Protein AF-A0A4Q3UEJ2-F1 (afdb_monomer)

Sequence (846 aa):
MTFAEAYGVLQIEVDLIPRGATNRNGRSLTPTYITIHNTSNPSAGADAKMHGRYQKGADARSRKVSWHFTVDDRIVVKSLPLSEQGMHAGTHLGNAQSIGIEICENKGIDQEKANDRAALLAALLLRAYGLSIDVVVPHHHWSGKNCPHLLLAQGGSGWEKFRQRVDHYHGQLDGPVGASLFDDVPQAIEARRAEAGGRTLDARPDTIDFRDKFYEATLIEVPMYRDLDEYRKVGVPILDQGQEGACTGFGLATLVHYLLLTRMHDRDEIPVSPWMLYDMARRYDEWPGEDYSGSSARGAMKGWHKHGVCGLELWSTSVGNLDDPKAKDARGRPLGAYYRVNHLDLPCMHAAITEVGVLYATARVHTGWSKVRKNGRIPFEPGSVGGHAFAIVAYDRDGFWIQNSWGKRWGNGGFGHITYDDWLQNGSDVWVARLGVPVDIRTQDGQAEARWSVVTRSEVASYAELRPHFISLGNDGLLSESGAYGTKAADVIDFFRKDLPKIMSGWKRKRLLLYAHGGLVPEDTVIQRMAEVRKVALDAEVFPMAFLWHTDLWSTLKNVLEDAINRRRPEGFLRDSVDFLLDRLDDGLEPLARQLGGKAAWDEMKENAEMASVGEAGGARLVAELVHEALESGVIEDIHLVGHSAGSIFHAPLIQKLATQGTIENGPMAGEEGFGHTIESCVLWAPAATKALFEATYKPVLDAKRIKRFRMFALTVRAELDDDCIKIYHKSLLYLVSNAFESAPRIPLYRDGVPILGMAKTIEADRYLKGLDVVYAPNAESAIDRRSNARHHGDFDDDDDTLEATLSFILGLDRKGVGREVGAVKMRPTANDAARTRAALNAIQS

Solvent-accessible surface area (backbone atoms only — not comparable to full-atom values): 44144 Å² total; per-residue (Å²): 87,44,48,68,59,58,53,57,68,40,47,71,43,83,49,60,52,58,87,80,37,73,29,40,73,77,43,75,26,71,66,71,32,37,31,38,35,48,63,86,40,55,49,71,78,42,44,26,66,47,51,43,52,44,49,64,33,73,64,27,34,72,70,38,33,28,45,29,34,26,22,26,60,73,38,27,28,33,27,45,60,77,46,38,34,34,40,67,32,88,36,73,64,43,16,54,29,30,48,35,36,30,32,46,58,18,53,89,60,51,58,67,50,12,51,49,50,46,20,45,51,51,15,53,50,25,66,62,71,76,50,64,74,84,36,59,40,44,33,28,78,60,62,69,47,84,30,26,42,86,33,50,70,61,86,52,53,43,45,50,54,46,51,52,46,18,45,53,44,43,75,43,53,36,78,73,79,59,79,72,79,52,76,63,42,60,65,54,54,52,51,51,40,61,51,55,70,70,51,51,45,40,34,45,76,66,76,96,58,94,81,65,49,67,61,75,73,87,80,68,91,64,70,83,54,42,60,59,68,66,51,58,72,67,61,63,76,66,42,61,54,75,59,50,39,43,36,38,7,43,12,44,37,46,42,50,46,44,54,31,56,64,35,92,67,87,58,47,84,71,60,58,19,28,30,53,33,26,52,29,5,47,28,48,30,96,60,84,88,63,100,68,77,44,34,22,60,59,10,23,53,51,26,30,48,49,43,21,48,28,45,25,90,80,32,80,48,85,79,72,76,87,44,71,70,46,46,58,49,3,48,69,46,30,35,36,60,68,27,40,38,61,60,82,39,61,71,53,47,48,36,49,31,63,77,64,49,40,28,31,34,34,28,52,37,30,60,20,69,68,64,32,41,70,85,10,50,44,50,86,47,93,70,71,76,34,18,42,31,24,20,42,50,24,34,49,90,64,27,40,30,29,46,41,42,69,21,50,82,36,25,42,61,15,25,36,33,43,36,51,74,54,38,68,73,29,47,59,42,31,36,40,66,42,75,38,82,75,75,85,79,89,45,72,71,58,54,64,57,46,59,78,52,100,61,75,54,51,56,41,64,47,40,71,73,46,47,86,31,46,45,24,33,35,73,75,8,28,54,20,56,48,55,95,58,36,25,52,72,67,57,55,53,47,36,64,74,55,47,50,46,61,72,41,67,84,46,94,54,34,31,39,31,44,35,27,54,43,42,54,54,55,60,67,57,57,54,52,49,47,66,66,48,45,60,63,35,48,77,67,38,28,49,64,33,34,50,47,48,50,63,57,54,42,59,56,49,48,51,24,49,51,48,40,54,56,73,65,67,72,85,88,82,84,92,86,65,67,83,85,44,49,74,63,49,49,70,57,40,36,65,42,22,28,73,61,42,40,22,58,56,48,48,51,54,51,49,23,33,41,27,13,36,58,38,90,73,6,38,52,31,52,48,50,53,52,48,50,54,30,43,78,70,62,57,32,76,36,39,32,41,39,15,28,23,42,8,37,42,34,44,33,40,46,48,35,41,42,27,29,66,44,70,29,85,48,53,86,42,44,76,40,72,17,70,44,40,63,34,55,27,39,38,31,35,42,22,55,27,37,45,68,56,38,60,41,27,52,45,59,30,48,74,69,54,23,41,70,37,61,41,36,36,24,44,33,65,66,32,35,53,71,10,51,41,90,78,76,39,67,30,21,55,65,55,51,39,18,28,23,33,38,98,48,53,43,36,90,101,77,39,75,36,44,57,30,54,27,39,41,72,45,25,72,73,31,75,68,58,59,69,50,54,68,37,58,16,58,49,86,54,88,52,60,56,58,22,21,69,26,56,42,78,81,27,48,92,73,24,67,44,32,50,46,6,50,52,33,50,72,72,55,72,82,70,78,85,79,90,82,83,73,83,72,88,62,79,75,79,52,75,64,49,58,52,50,50,51,50,52,54,48,63,75,75,106

Radius of gyration: 31.55 Å; Cα contacts (8 Å, |Δi|>4): 1691; chains: 1; bounding box: 89×70×85 Å

Structure (mmCIF, N/CA/C/O backbone):
data_AF-A0A4Q3UEJ2-F1
#
_entry.id   AF-A0A4Q3UEJ2-F1
#
loop_
_atom_site.group_PDB
_atom_site.id
_atom_site.type_symbol
_atom_site.label_atom_id
_atom_site.label_alt_id
_atom_site.label_comp_id
_atom_site.label_asym_id
_atom_site.label_entity_id
_atom_site.label_seq_id
_atom_site.pdbx_PDB_ins_code
_atom_site.Cartn_x
_atom_site.Cartn_y
_atom_site.Cartn_z
_atom_site.occupancy
_atom_site.B_iso_or_equiv
_atom_site.auth_seq_id
_atom_site.auth_comp_id
_atom_site.auth_asym_id
_atom_site.auth_atom_id
_atom_site.pdbx_PDB_model_num
ATOM 1 N N . MET A 1 1 ? 12.976 16.701 0.844 1.00 71.31 1 MET A N 1
ATOM 2 C CA . MET A 1 1 ? 13.999 17.794 0.819 1.00 71.31 1 MET A CA 1
ATOM 3 C C . MET A 1 1 ? 14.020 18.343 -0.594 1.00 71.31 1 MET A C 1
ATOM 5 O O . MET A 1 1 ? 14.077 17.543 -1.521 1.00 71.31 1 MET A O 1
ATOM 9 N N . THR A 1 2 ? 13.954 19.659 -0.810 1.00 78.62 2 THR A N 1
ATOM 10 C CA . THR A 1 2 ? 13.889 20.163 -2.195 1.00 78.62 2 THR A CA 1
ATOM 11 C C . THR A 1 2 ? 15.211 19.945 -2.933 1.00 78.62 2 THR A C 1
ATOM 13 O O . THR A 1 2 ? 16.291 19.988 -2.336 1.00 78.62 2 THR A O 1
ATOM 16 N N . PHE A 1 3 ? 15.150 19.765 -4.256 1.00 78.44 3 PHE A N 1
ATOM 17 C CA . PHE A 1 3 ? 16.347 19.618 -5.098 1.00 78.44 3 PHE A CA 1
ATOM 18 C C . PHE A 1 3 ? 17.361 20.762 -4.893 1.00 78.44 3 PHE A C 1
ATOM 20 O O . PHE A 1 3 ? 18.569 20.532 -4.882 1.00 78.44 3 PHE A O 1
ATOM 27 N N . ALA A 1 4 ? 16.884 21.996 -4.696 1.00 78.75 4 ALA A N 1
ATOM 28 C CA . ALA A 1 4 ? 17.732 23.166 -4.469 1.00 78.75 4 ALA A CA 1
ATOM 29 C C . ALA A 1 4 ? 18.419 23.152 -3.092 1.00 78.75 4 ALA A C 1
ATOM 31 O O . ALA A 1 4 ? 19.603 23.477 -2.998 1.00 78.75 4 ALA A O 1
ATOM 32 N N . GLU A 1 5 ? 17.710 22.744 -2.037 1.00 83.25 5 GLU A N 1
ATOM 33 C CA . GLU A 1 5 ? 18.284 22.590 -0.693 1.00 83.25 5 GLU A CA 1
ATOM 34 C C . GLU A 1 5 ? 19.345 21.489 -0.676 1.00 83.25 5 GLU A C 1
ATOM 36 O O . GLU A 1 5 ? 20.464 21.719 -0.216 1.00 83.25 5 GLU A O 1
ATOM 41 N N . ALA A 1 6 ? 19.031 20.331 -1.262 1.00 85.88 6 ALA A N 1
ATOM 42 C CA . ALA A 1 6 ? 19.959 19.215 -1.412 1.00 85.88 6 ALA A CA 1
ATOM 43 C C . ALA A 1 6 ? 21.213 19.616 -2.204 1.00 85.88 6 ALA A C 1
ATOM 45 O O . ALA A 1 6 ? 22.336 19.308 -1.802 1.00 85.88 6 ALA A O 1
ATOM 46 N N . TYR A 1 7 ? 21.046 20.358 -3.302 1.00 87.81 7 TYR A N 1
ATOM 47 C CA . TYR A 1 7 ? 22.166 20.902 -4.070 1.00 87.81 7 TYR A CA 1
ATOM 48 C C . TYR A 1 7 ? 23.019 21.867 -3.228 1.00 87.81 7 TYR A C 1
ATOM 50 O O . TYR A 1 7 ? 24.249 21.820 -3.280 1.00 87.81 7 TYR A O 1
ATOM 58 N N . GLY A 1 8 ? 22.384 22.708 -2.405 1.00 87.44 8 GLY A N 1
ATOM 59 C CA . GLY A 1 8 ? 23.063 23.627 -1.488 1.00 87.44 8 GLY A CA 1
ATOM 60 C C . GLY A 1 8 ? 23.937 22.921 -0.444 1.00 87.44 8 GLY A C 1
ATOM 61 O O . GLY A 1 8 ? 25.031 23.402 -0.138 1.00 87.44 8 GLY A O 1
ATOM 62 N N . VAL A 1 9 ? 23.513 21.751 0.048 1.00 91.50 9 VAL A N 1
ATOM 63 C CA . VAL A 1 9 ? 24.279 20.923 1.005 1.00 91.50 9 VAL A CA 1
ATOM 64 C C . VAL A 1 9 ? 25.616 20.452 0.423 1.00 91.50 9 VAL A C 1
ATOM 66 O O . VAL A 1 9 ? 26.602 20.320 1.154 1.00 91.50 9 VAL A O 1
ATOM 69 N N . LEU A 1 10 ? 25.684 20.228 -0.892 1.00 93.12 10 LEU A N 1
ATOM 70 C CA . LEU A 1 10 ? 26.899 19.736 -1.541 1.00 93.12 10 LEU A CA 1
ATOM 71 C C . LEU A 1 10 ? 28.040 20.759 -1.564 1.00 93.12 10 LEU A C 1
ATOM 73 O O . LEU A 1 10 ? 29.195 20.350 -1.678 1.00 93.12 10 LEU A O 1
ATOM 77 N N . GLN A 1 11 ? 27.738 22.060 -1.467 1.00 94.25 11 GLN A N 1
ATOM 78 C CA . GLN A 1 11 ? 28.720 23.145 -1.605 1.00 94.25 11 GLN A CA 1
ATOM 79 C C . GLN A 1 11 ? 29.646 22.936 -2.819 1.00 94.25 11 GLN A C 1
ATOM 81 O O . GLN A 1 11 ? 30.868 22.855 -2.684 1.00 94.25 11 GLN A O 1
ATOM 86 N N . ILE A 1 12 ? 29.054 22.781 -4.011 1.00 94.19 12 ILE A N 1
ATOM 87 C CA . ILE A 1 12 ? 29.815 22.508 -5.237 1.00 94.19 12 ILE A CA 1
ATOM 88 C C . ILE A 1 12 ? 30.645 23.737 -5.633 1.00 94.19 12 ILE A C 1
ATOM 90 O O . ILE A 1 12 ? 30.106 24.782 -5.994 1.00 94.19 12 ILE A O 1
ATOM 94 N N . GLU A 1 13 ? 31.965 23.578 -5.652 1.00 95.50 13 GLU A N 1
ATOM 95 C CA . GLU A 1 13 ? 32.910 24.520 -6.244 1.00 95.50 13 GLU A CA 1
ATOM 96 C C . GLU A 1 13 ? 33.262 24.077 -7.670 1.00 95.50 13 GLU A C 1
ATOM 98 O O . GLU A 1 13 ? 33.740 22.966 -7.908 1.00 95.50 13 GLU A O 1
ATOM 103 N N . VAL A 1 14 ? 33.038 24.954 -8.647 1.00 93.25 14 VAL A N 1
ATOM 104 C CA . VAL A 1 14 ? 33.372 24.681 -10.049 1.00 93.25 14 VAL A CA 1
ATOM 105 C C . VAL A 1 14 ? 34.810 25.121 -10.326 1.00 93.25 14 VAL A C 1
ATOM 107 O O . VAL A 1 14 ? 35.109 26.311 -10.345 1.00 93.25 14 VAL A O 1
ATOM 110 N N . ASP A 1 15 ? 35.698 24.159 -10.583 1.00 93.94 15 ASP A N 1
ATOM 111 C CA . ASP A 1 15 ? 37.112 24.378 -10.909 1.00 93.94 15 ASP A CA 1
ATOM 112 C C . ASP A 1 15 ? 37.511 23.512 -12.113 1.00 93.94 15 ASP A C 1
ATOM 114 O O . ASP A 1 15 ? 38.167 22.472 -11.997 1.00 93.94 15 ASP A O 1
ATOM 118 N N . LEU A 1 16 ? 37.030 23.920 -13.292 1.00 94.75 16 LEU A N 1
ATOM 119 C CA . LEU A 1 16 ? 37.150 23.134 -14.517 1.00 94.75 16 LEU A CA 1
ATOM 120 C C . LEU A 1 16 ? 38.596 23.041 -15.018 1.00 94.75 16 LEU A C 1
ATOM 122 O O . LEU A 1 16 ? 39.339 24.025 -15.059 1.00 94.75 16 LEU A O 1
ATOM 126 N N . ILE A 1 17 ? 38.961 21.868 -15.538 1.00 94.88 17 ILE A N 1
ATOM 127 C CA . ILE A 1 17 ? 40.197 21.694 -16.309 1.00 94.88 17 ILE A CA 1
ATOM 128 C C . ILE A 1 17 ? 40.136 22.618 -17.542 1.00 94.88 17 ILE A C 1
ATOM 130 O O . ILE A 1 17 ? 39.118 22.615 -18.238 1.00 94.88 17 ILE A O 1
ATOM 134 N N . PRO A 1 18 ? 41.185 23.397 -17.871 1.00 91.75 18 PRO A N 1
ATOM 135 C CA . PRO A 1 18 ? 41.166 24.284 -19.035 1.00 91.75 18 PRO A CA 1
ATOM 136 C C . PRO A 1 18 ? 40.841 23.550 -20.345 1.00 91.75 18 PRO A C 1
ATOM 138 O O . PRO A 1 18 ? 41.352 22.455 -20.595 1.00 91.75 18 PRO A O 1
ATOM 141 N N . ARG A 1 19 ? 40.021 24.169 -21.210 1.00 87.88 19 ARG A N 1
ATOM 142 C CA . ARG A 1 19 ? 39.766 23.652 -22.568 1.00 87.88 19 ARG A CA 1
ATOM 143 C C . ARG A 1 19 ? 41.097 23.495 -23.319 1.00 87.88 19 ARG A C 1
ATOM 145 O O . ARG A 1 19 ? 41.972 24.351 -23.216 1.00 87.88 19 ARG A O 1
ATOM 152 N N . GLY A 1 20 ? 41.246 22.397 -24.060 1.00 81.81 20 GLY A N 1
ATOM 153 C CA . GLY A 1 20 ? 42.472 22.074 -24.803 1.00 81.81 20 GLY A CA 1
ATOM 154 C C . GLY A 1 20 ? 43.547 21.334 -23.996 1.00 81.81 20 GLY A C 1
ATOM 155 O O . GLY A 1 20 ? 44.585 20.980 -24.554 1.00 81.81 20 GLY A O 1
ATOM 156 N N . ALA A 1 21 ? 43.327 21.059 -22.705 1.00 89.25 21 ALA A N 1
ATOM 157 C CA . ALA A 1 21 ? 44.188 20.148 -21.955 1.00 89.25 21 ALA A CA 1
ATOM 158 C C . ALA A 1 21 ? 44.073 18.709 -22.498 1.00 89.25 21 ALA A C 1
ATOM 160 O O . ALA A 1 21 ? 42.994 18.252 -22.865 1.00 89.25 21 ALA A O 1
ATOM 161 N N . THR A 1 22 ? 45.175 17.956 -22.506 1.00 89.06 22 THR A N 1
ATOM 162 C CA . THR A 1 22 ? 45.225 16.583 -23.052 1.00 89.06 22 THR A CA 1
ATOM 163 C C . THR A 1 22 ? 44.329 15.584 -22.314 1.00 89.06 22 THR A C 1
ATOM 165 O O . THR A 1 22 ? 43.973 14.554 -22.883 1.00 89.06 22 THR A O 1
ATOM 168 N N . ASN A 1 23 ? 43.954 15.891 -21.070 1.00 90.50 23 ASN A N 1
ATOM 169 C CA . ASN A 1 23 ? 43.024 15.134 -20.234 1.00 90.50 23 ASN A CA 1
ATOM 170 C C . ASN A 1 23 ? 41.591 15.713 -20.221 1.00 90.50 23 ASN A C 1
ATOM 172 O O . ASN A 1 23 ? 40.744 15.208 -19.496 1.00 90.50 23 ASN A O 1
ATOM 176 N N . ARG A 1 24 ? 41.289 16.728 -21.042 1.00 92.25 24 ARG A N 1
ATOM 177 C CA . ARG A 1 24 ? 39.929 17.221 -21.319 1.00 92.25 24 ARG A CA 1
ATOM 178 C C . ARG A 1 24 ? 39.715 17.227 -22.832 1.00 92.25 24 ARG A C 1
ATOM 180 O O . ARG A 1 24 ? 39.965 18.217 -23.515 1.00 92.25 24 ARG A O 1
ATOM 187 N N . ASN A 1 25 ? 39.307 16.076 -23.362 1.00 77.19 25 ASN A N 1
ATOM 188 C CA . ASN A 1 25 ? 39.289 15.812 -24.805 1.00 77.19 25 ASN A CA 1
ATOM 189 C C . ASN A 1 25 ? 38.140 16.506 -25.569 1.00 77.19 25 ASN A C 1
ATOM 191 O O . ASN A 1 25 ? 38.138 16.460 -26.798 1.00 77.19 25 ASN A O 1
ATOM 195 N N . GLY A 1 26 ? 37.177 17.117 -24.867 1.00 81.06 26 GLY A N 1
ATOM 196 C CA . GLY A 1 26 ? 36.030 17.810 -25.459 1.00 81.06 26 GLY A CA 1
ATOM 197 C C . GLY A 1 26 ? 35.021 16.900 -26.167 1.00 81.06 26 GLY A C 1
ATOM 198 O O . GLY A 1 26 ? 34.169 17.401 -26.898 1.00 81.06 26 GLY A O 1
ATOM 199 N N . ARG A 1 27 ? 35.110 15.574 -25.998 1.00 82.19 27 ARG A N 1
ATOM 200 C CA . ARG A 1 27 ? 34.131 14.629 -26.549 1.00 82.19 27 ARG A CA 1
ATOM 201 C C . ARG A 1 27 ? 32.831 14.732 -25.770 1.00 82.19 27 ARG A C 1
ATOM 203 O O . ARG A 1 27 ? 32.865 14.775 -24.546 1.00 82.19 27 ARG A O 1
ATOM 210 N N . SER A 1 28 ? 31.709 14.722 -26.483 1.00 83.50 28 SER A N 1
ATOM 211 C CA . SER A 1 28 ? 30.386 14.797 -25.869 1.00 83.50 28 SER A CA 1
ATOM 212 C C . SER A 1 28 ? 30.082 13.554 -25.022 1.00 83.50 28 SER A C 1
ATOM 214 O O . SER A 1 28 ? 30.456 12.436 -25.390 1.00 83.50 28 SER A O 1
ATOM 216 N N . LEU A 1 29 ? 29.419 13.768 -23.888 1.00 82.06 29 LEU A N 1
ATOM 217 C CA . LEU A 1 29 ? 28.917 12.747 -22.979 1.00 82.06 29 LEU A CA 1
ATOM 218 C C . LEU A 1 29 ? 27.406 12.928 -22.801 1.00 82.06 29 LEU A C 1
ATOM 220 O O . LEU A 1 29 ? 26.942 14.009 -22.444 1.00 82.06 29 LE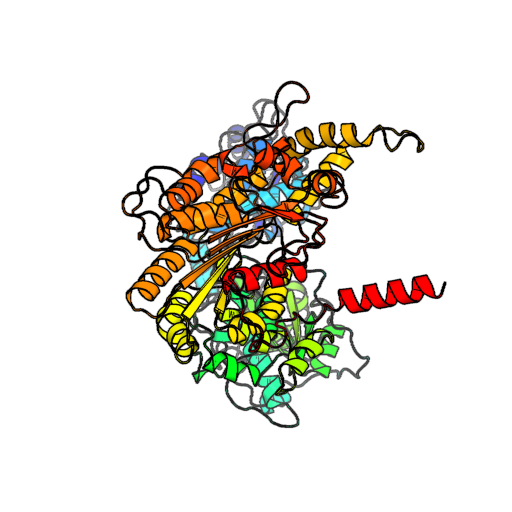U A O 1
ATOM 224 N N . THR A 1 30 ? 26.662 11.840 -22.991 1.00 80.75 30 THR A N 1
ATOM 225 C CA . THR A 1 30 ? 25.274 11.700 -22.540 1.00 80.75 30 THR A CA 1
ATOM 226 C C . THR A 1 30 ? 25.258 10.553 -21.536 1.00 80.75 30 THR A C 1
ATOM 228 O O . THR A 1 30 ? 25.304 9.391 -21.943 1.00 80.75 30 THR A O 1
ATOM 231 N N . PRO A 1 31 ? 25.286 10.841 -20.226 1.00 81.25 31 PRO A N 1
ATOM 232 C CA . PRO A 1 31 ? 25.564 9.816 -19.236 1.00 81.25 31 PRO A CA 1
ATOM 233 C C . PRO A 1 31 ? 24.411 8.812 -19.126 1.00 81.25 31 PRO A C 1
ATOM 235 O O . PRO A 1 31 ? 23.234 9.163 -19.008 1.00 81.25 31 PRO A O 1
ATOM 238 N N . THR A 1 32 ? 24.765 7.532 -19.160 1.00 80.75 32 THR A N 1
ATOM 239 C CA . THR A 1 32 ? 23.880 6.407 -18.832 1.00 80.75 32 THR A CA 1
ATOM 240 C C . THR A 1 32 ? 24.294 5.724 -17.534 1.00 80.75 32 THR A C 1
ATOM 242 O O . THR A 1 32 ? 23.536 4.896 -17.056 1.00 80.75 32 THR A O 1
ATOM 245 N N . TYR A 1 33 ? 25.456 6.074 -16.964 1.00 88.88 33 TYR A N 1
ATOM 246 C CA . TYR A 1 33 ? 25.986 5.536 -15.709 1.00 88.88 33 TYR A CA 1
ATOM 247 C C . TYR A 1 33 ? 26.590 6.626 -14.813 1.00 88.88 33 TYR A C 1
ATOM 249 O O . TYR A 1 33 ? 27.035 7.679 -15.277 1.00 88.88 33 TYR A O 1
ATOM 257 N N . ILE A 1 34 ? 26.687 6.330 -13.520 1.00 97.06 34 ILE A N 1
ATOM 258 C CA . ILE A 1 34 ? 27.487 7.080 -12.546 1.00 97.06 34 ILE A CA 1
ATOM 259 C C . ILE A 1 34 ? 28.513 6.109 -11.964 1.00 97.06 34 ILE A C 1
ATOM 261 O O . ILE A 1 34 ? 28.146 5.062 -11.436 1.00 97.06 34 ILE A O 1
ATOM 265 N N . THR A 1 35 ? 29.799 6.442 -12.066 1.00 97.38 35 THR A N 1
ATOM 266 C CA . THR A 1 35 ? 30.887 5.576 -11.595 1.00 97.38 35 THR A CA 1
ATOM 267 C C . THR A 1 35 ? 31.520 6.145 -10.334 1.00 97.38 35 THR A C 1
ATOM 269 O O . THR A 1 35 ? 32.058 7.254 -10.361 1.00 97.38 35 THR A O 1
ATOM 272 N N . ILE A 1 36 ? 31.513 5.361 -9.257 1.00 98.12 36 ILE A N 1
ATOM 273 C CA . ILE A 1 36 ? 32.090 5.739 -7.961 1.00 98.12 36 ILE A CA 1
ATOM 274 C C . ILE A 1 36 ? 33.522 5.213 -7.828 1.00 98.12 36 ILE A C 1
ATOM 276 O O . ILE A 1 36 ? 33.820 4.070 -8.194 1.00 98.12 36 ILE A O 1
ATOM 280 N N . HIS A 1 37 ? 34.399 6.045 -7.273 1.00 97.38 37 HIS A N 1
ATOM 281 C CA . HIS A 1 37 ? 35.820 5.775 -7.056 1.00 97.38 37 HIS A CA 1
ATOM 282 C C . HIS A 1 37 ? 36.274 6.242 -5.667 1.00 97.38 37 HIS A C 1
ATOM 284 O O . HIS A 1 37 ? 35.608 7.049 -5.019 1.00 97.38 37 HIS A O 1
ATOM 290 N N . ASN A 1 38 ? 37.438 5.754 -5.229 1.00 95.75 38 ASN A N 1
ATOM 291 C CA . ASN A 1 38 ? 38.209 6.364 -4.148 1.00 95.75 38 ASN A CA 1
ATOM 292 C C . ASN A 1 38 ? 39.510 6.941 -4.708 1.00 95.75 38 ASN A C 1
ATOM 294 O O . ASN A 1 38 ? 40.194 6.267 -5.490 1.00 95.75 38 ASN A O 1
ATOM 298 N N . THR A 1 39 ? 39.916 8.109 -4.204 1.00 94.56 39 THR A N 1
ATOM 299 C CA . THR A 1 39 ? 41.106 8.819 -4.699 1.00 94.56 39 THR A CA 1
ATOM 300 C C . THR A 1 39 ? 42.413 8.048 -4.508 1.00 94.56 39 THR A C 1
ATOM 302 O O . THR A 1 39 ? 43.407 8.361 -5.164 1.00 94.56 39 THR A O 1
ATOM 305 N N . SER A 1 40 ? 42.432 7.017 -3.650 1.00 91.44 40 SER A N 1
ATOM 306 C CA . SER A 1 40 ? 43.623 6.205 -3.363 1.00 91.44 40 SER A CA 1
ATOM 307 C C . SER A 1 40 ? 44.797 7.043 -2.819 1.00 91.44 40 SER A C 1
ATOM 309 O O . SER A 1 40 ? 45.964 6.742 -3.086 1.00 91.44 40 SER A O 1
ATOM 311 N N . ASN A 1 41 ? 44.495 8.145 -2.118 1.00 94.25 41 ASN A N 1
ATOM 312 C CA . ASN A 1 41 ? 45.474 9.080 -1.571 1.00 94.25 41 ASN A CA 1
ATOM 313 C C . ASN A 1 41 ? 45.199 9.390 -0.085 1.00 94.25 41 ASN A C 1
ATOM 315 O O . ASN A 1 41 ? 44.512 10.367 0.227 1.00 94.25 41 ASN A O 1
ATOM 319 N N . PRO A 1 42 ? 45.794 8.622 0.848 1.00 92.50 42 PRO A N 1
ATOM 320 C CA . PRO A 1 42 ? 45.577 8.791 2.284 1.00 92.50 42 PRO A CA 1
ATOM 321 C C . PRO A 1 42 ? 46.388 9.949 2.898 1.00 92.50 42 PRO A C 1
ATOM 323 O O . PRO A 1 42 ? 46.344 10.162 4.112 1.00 92.50 42 PRO A O 1
ATOM 326 N N . SER A 1 43 ? 47.162 10.704 2.109 1.00 94.00 43 SER A N 1
ATOM 327 C CA . SER A 1 43 ? 48.050 11.754 2.631 1.00 94.00 43 SER A CA 1
ATOM 328 C C . SER A 1 43 ? 47.261 12.910 3.252 1.00 94.00 43 SER A C 1
ATOM 330 O O . SER A 1 43 ? 46.253 13.347 2.705 1.00 94.00 43 SER A O 1
ATOM 332 N N . ALA A 1 44 ? 47.723 13.452 4.383 1.00 92.69 44 ALA A N 1
ATOM 333 C CA . ALA A 1 44 ? 47.079 14.615 4.997 1.00 92.69 44 ALA A CA 1
ATOM 334 C C . ALA A 1 44 ? 47.058 15.816 4.025 1.00 92.69 44 ALA A C 1
ATOM 336 O O . ALA A 1 44 ? 48.081 16.143 3.426 1.00 92.69 44 ALA A O 1
ATOM 337 N N . GLY A 1 45 ? 45.896 16.462 3.869 1.00 89.19 45 GLY A N 1
ATOM 338 C CA . GLY A 1 45 ? 45.697 17.566 2.918 1.00 89.19 45 GLY A CA 1
ATOM 339 C C . GLY A 1 45 ? 45.369 17.139 1.480 1.00 89.19 45 GLY A C 1
ATOM 340 O O . GLY A 1 45 ? 45.266 17.999 0.606 1.00 89.19 45 GLY A O 1
ATOM 341 N N . ALA A 1 46 ? 45.175 15.842 1.214 1.00 93.88 46 ALA A N 1
ATOM 342 C CA . ALA A 1 46 ? 44.660 15.348 -0.066 1.00 93.88 46 ALA A CA 1
ATOM 343 C C . ALA A 1 46 ? 43.123 15.502 -0.188 1.00 93.88 46 ALA A C 1
ATOM 345 O O . ALA A 1 46 ? 42.407 14.549 -0.484 1.00 93.88 46 ALA A O 1
ATOM 346 N N . ASP A 1 47 ? 42.625 16.715 0.051 1.00 95.31 47 ASP A N 1
ATOM 347 C CA . ASP A 1 47 ? 41.202 17.087 0.011 1.00 95.31 47 ASP A CA 1
ATOM 348 C C . ASP A 1 47 ? 40.651 17.260 -1.424 1.00 95.31 47 ASP A C 1
ATOM 350 O O . ASP A 1 47 ? 41.379 17.088 -2.416 1.00 95.31 47 ASP A O 1
ATOM 354 N N . ALA A 1 48 ? 39.362 17.599 -1.566 1.00 96.75 48 ALA A N 1
ATOM 355 C CA . ALA A 1 48 ? 38.730 17.750 -2.880 1.00 96.75 48 ALA A CA 1
ATOM 356 C C . ALA A 1 48 ? 39.382 18.867 -3.719 1.00 96.75 48 ALA A C 1
ATOM 358 O O . ALA A 1 48 ? 39.565 18.718 -4.933 1.00 96.75 48 ALA A O 1
ATOM 359 N N . LYS A 1 49 ? 39.819 19.969 -3.087 1.00 96.69 49 LYS A N 1
ATOM 360 C CA . LYS A 1 49 ? 40.483 21.091 -3.782 1.00 96.69 49 LYS A CA 1
ATOM 361 C C . LYS A 1 49 ? 41.865 20.709 -4.293 1.00 96.69 49 LYS A C 1
ATOM 363 O O . LYS A 1 49 ? 42.265 21.142 -5.375 1.00 96.69 49 LYS A O 1
ATOM 368 N N . MET A 1 50 ? 42.620 19.920 -3.532 1.00 96.69 50 MET A N 1
ATOM 369 C CA . MET A 1 50 ? 43.917 19.399 -3.959 1.00 96.69 50 MET A CA 1
ATOM 370 C C . MET A 1 50 ? 43.763 18.555 -5.223 1.00 96.69 50 MET A C 1
ATOM 372 O O . MET A 1 50 ? 44.471 18.802 -6.198 1.00 96.69 50 MET A O 1
ATOM 376 N N . HIS A 1 51 ? 42.794 17.641 -5.252 1.00 97.31 51 HIS A N 1
ATOM 377 C CA . HIS A 1 51 ? 42.516 16.809 -6.423 1.00 97.31 51 HIS A CA 1
ATOM 378 C C . HIS A 1 51 ? 42.032 17.627 -7.633 1.00 97.31 51 HIS A C 1
ATOM 380 O O . HIS A 1 51 ? 42.477 17.378 -8.755 1.00 97.31 51 HIS A O 1
ATOM 386 N N . GLY A 1 52 ? 41.224 18.673 -7.421 1.00 94.38 52 GLY A N 1
ATOM 387 C CA . GLY A 1 52 ? 40.892 19.651 -8.467 1.00 94.38 52 GLY A CA 1
ATOM 388 C C . GLY A 1 52 ? 42.133 20.345 -9.053 1.00 94.38 52 GLY A C 1
ATOM 389 O O . GLY A 1 52 ? 42.290 20.445 -10.273 1.00 94.38 52 GLY A O 1
ATOM 390 N N . ARG A 1 53 ? 43.092 20.751 -8.204 1.00 95.81 53 ARG A N 1
ATOM 391 C CA . ARG A 1 53 ? 44.393 21.292 -8.653 1.00 95.81 53 ARG A CA 1
ATOM 392 C C . ARG A 1 53 ? 45.243 20.245 -9.374 1.00 95.81 53 ARG A C 1
ATOM 394 O O . ARG A 1 53 ? 45.844 20.569 -10.399 1.00 95.81 53 ARG A O 1
ATOM 401 N N . TYR A 1 54 ? 45.277 19.009 -8.877 1.00 95.81 54 TYR A N 1
ATOM 402 C CA . TYR A 1 54 ? 46.020 17.899 -9.480 1.00 95.81 54 TYR A CA 1
ATOM 403 C C . TYR A 1 54 ? 45.578 17.644 -10.924 1.00 95.81 54 TYR A C 1
ATOM 405 O O . TYR A 1 54 ? 46.431 17.581 -11.810 1.00 95.81 54 TYR A O 1
ATOM 413 N N . GLN A 1 55 ? 44.267 17.613 -11.191 1.00 95.81 55 GLN A N 1
ATOM 414 C CA . GLN A 1 55 ? 43.725 17.399 -12.539 1.00 95.81 55 GLN A CA 1
ATOM 415 C C . GLN A 1 55 ? 44.167 18.464 -13.561 1.00 95.81 55 GLN A C 1
ATOM 417 O O . GLN A 1 55 ? 44.186 18.202 -14.766 1.00 95.81 55 GLN A O 1
ATOM 422 N N . LYS A 1 56 ? 44.579 19.656 -13.107 1.00 94.06 56 LYS A N 1
ATOM 423 C CA . LYS A 1 56 ? 45.128 20.724 -13.963 1.00 94.06 56 LYS A CA 1
ATOM 424 C C . LYS A 1 56 ? 46.643 20.623 -14.176 1.00 94.06 56 LYS A C 1
ATOM 426 O O . LYS A 1 56 ? 47.155 21.259 -15.105 1.00 94.06 56 LYS A O 1
ATOM 431 N N . GLY A 1 57 ? 47.339 19.855 -13.337 1.00 91.94 57 GLY A N 1
ATOM 432 C CA . GLY A 1 57 ? 48.794 19.718 -13.299 1.00 91.94 57 GLY A CA 1
ATOM 433 C C . GLY A 1 57 ? 49.389 18.899 -14.449 1.00 91.94 57 GLY A C 1
ATOM 434 O O . GLY A 1 57 ? 48.690 18.238 -15.216 1.00 91.94 57 GLY A O 1
ATOM 435 N N . ALA A 1 58 ? 50.718 18.950 -14.572 1.00 90.38 58 ALA A N 1
ATOM 436 C CA . ALA A 1 58 ? 51.446 18.306 -15.667 1.00 90.38 58 ALA A CA 1
ATOM 437 C C . ALA A 1 58 ? 51.334 16.770 -15.652 1.00 90.38 58 ALA A C 1
ATOM 439 O O . ALA A 1 58 ? 51.224 16.162 -16.716 1.00 90.38 58 ALA A O 1
ATOM 440 N N . ASP A 1 59 ? 51.304 16.150 -14.467 1.00 92.88 59 ASP A N 1
ATOM 441 C CA . ASP A 1 59 ? 51.174 14.693 -14.328 1.00 92.88 59 ASP A CA 1
ATOM 442 C C . ASP A 1 59 ? 49.820 14.183 -14.847 1.00 92.88 59 ASP A C 1
ATOM 444 O O . ASP A 1 59 ? 49.783 13.323 -15.727 1.00 92.88 59 ASP A O 1
ATOM 448 N N . ALA A 1 60 ? 48.708 14.782 -14.402 1.00 91.12 60 ALA A N 1
ATOM 449 C CA . ALA A 1 60 ? 47.368 14.397 -14.849 1.00 91.12 60 ALA A CA 1
ATOM 450 C C . ALA A 1 60 ? 47.189 14.552 -16.371 1.00 91.12 60 ALA A C 1
ATOM 452 O O . ALA A 1 60 ? 46.588 13.701 -17.032 1.00 91.12 60 ALA A O 1
ATOM 453 N N . ARG A 1 61 ? 47.781 15.606 -16.951 1.00 91.75 61 ARG A N 1
ATOM 454 C CA . ARG A 1 61 ? 47.819 15.834 -18.405 1.00 91.75 61 ARG A CA 1
ATOM 455 C C . ARG A 1 61 ? 48.636 14.776 -19.142 1.00 91.75 61 ARG A C 1
ATOM 457 O O . ARG A 1 61 ? 48.189 14.292 -20.183 1.00 91.75 61 ARG A O 1
ATOM 464 N N . SER A 1 62 ? 49.809 14.423 -18.617 1.00 91.31 62 SER A N 1
ATOM 465 C CA . SER A 1 62 ? 50.693 13.400 -19.190 1.00 91.31 62 SER A CA 1
ATOM 466 C C . SER A 1 62 ? 50.021 12.025 -19.190 1.00 91.31 62 SER A C 1
ATOM 468 O O . SER A 1 62 ? 49.957 11.350 -20.217 1.00 91.31 62 SER A O 1
ATOM 470 N N . ARG A 1 63 ? 49.422 11.655 -18.054 1.00 89.06 63 ARG A N 1
ATOM 471 C CA . ARG A 1 63 ? 48.715 10.381 -17.859 1.00 89.06 63 ARG A CA 1
ATOM 472 C C . ARG A 1 63 ? 47.330 10.342 -18.493 1.00 89.06 63 ARG A C 1
ATOM 474 O O . ARG A 1 63 ? 46.738 9.270 -18.552 1.00 89.06 63 ARG A O 1
ATOM 481 N N . LYS A 1 64 ? 46.832 11.489 -18.964 1.00 90.94 64 LYS A N 1
ATOM 482 C CA . LYS A 1 64 ? 45.494 11.658 -19.535 1.00 90.94 64 LYS A CA 1
ATOM 483 C C . LYS A 1 64 ? 44.405 11.145 -18.586 1.00 90.94 64 LYS A C 1
ATOM 485 O O . LYS A 1 64 ? 43.595 10.311 -18.965 1.00 90.94 64 LYS A O 1
ATOM 490 N N . VAL A 1 65 ? 44.416 11.624 -17.344 1.00 91.75 65 VAL A N 1
ATOM 491 C CA . VAL A 1 65 ? 43.425 11.256 -16.318 1.00 91.75 65 VAL A CA 1
ATOM 492 C C . VAL A 1 65 ? 42.554 12.451 -15.953 1.00 91.75 65 VAL A C 1
ATOM 494 O O . VAL A 1 65 ? 43.060 13.569 -15.798 1.00 91.75 65 VAL A O 1
ATOM 497 N N . SER A 1 66 ? 41.247 12.225 -15.852 1.00 95.81 66 SER A N 1
ATOM 498 C CA . SER A 1 66 ? 40.267 13.246 -15.466 1.00 95.81 66 SER A CA 1
ATOM 499 C C . SER A 1 66 ? 38.927 12.634 -15.070 1.00 95.81 66 SER A C 1
ATOM 501 O O . SER A 1 66 ? 38.531 11.595 -15.595 1.00 95.81 66 SER A O 1
ATOM 503 N N . TRP A 1 67 ? 38.206 13.302 -14.178 1.00 97.25 67 TRP A N 1
ATOM 504 C CA . TRP A 1 67 ? 36.879 12.916 -13.696 1.00 97.25 67 TRP A CA 1
ATOM 505 C C . TRP A 1 67 ? 36.040 14.159 -13.390 1.00 97.25 67 TRP A C 1
ATOM 507 O O . TRP A 1 67 ? 36.527 15.291 -13.418 1.00 97.25 67 TRP A O 1
ATOM 517 N N . HIS A 1 68 ? 34.748 13.959 -13.138 1.00 97.38 68 HIS A N 1
ATOM 518 C CA . HIS A 1 68 ? 33.800 15.065 -13.063 1.00 97.38 68 HIS A CA 1
ATOM 519 C C . HIS A 1 68 ? 33.781 15.697 -11.682 1.00 97.38 68 HIS A C 1
ATOM 521 O O . HIS A 1 68 ? 33.855 16.920 -11.590 1.00 97.38 68 HIS A O 1
ATOM 527 N N . PHE A 1 69 ? 33.721 14.881 -10.629 1.00 98.31 69 PHE A N 1
ATOM 528 C CA . PHE A 1 69 ? 33.572 15.362 -9.260 1.00 98.31 69 PHE A CA 1
ATOM 529 C C . PHE A 1 69 ? 34.580 14.731 -8.312 1.00 98.31 69 PHE A C 1
ATOM 531 O O . PHE A 1 69 ? 34.788 13.522 -8.353 1.00 98.31 69 PHE A O 1
ATOM 538 N N . THR A 1 70 ? 35.154 15.542 -7.425 1.00 98.44 70 THR A N 1
ATOM 539 C CA . THR A 1 70 ? 35.840 15.050 -6.221 1.00 98.44 70 THR A CA 1
ATOM 540 C C . THR A 1 70 ? 35.039 15.457 -4.992 1.00 98.44 70 THR A C 1
ATOM 542 O O . THR A 1 70 ? 34.640 16.616 -4.899 1.00 98.44 70 THR A O 1
ATOM 545 N N . VAL A 1 71 ? 34.805 14.531 -4.067 1.00 98.31 71 VAL A N 1
ATOM 546 C CA . VAL A 1 71 ? 33.961 14.730 -2.882 1.00 98.31 71 VAL A CA 1
ATOM 547 C C . VAL A 1 71 ? 34.776 14.501 -1.614 1.00 98.31 71 VAL A C 1
ATOM 549 O O . VAL A 1 71 ? 35.421 13.462 -1.479 1.00 98.31 71 VAL A O 1
ATOM 552 N N . ASP A 1 72 ? 34.717 15.445 -0.675 1.00 95.81 72 ASP A N 1
ATOM 553 C CA . ASP A 1 72 ? 35.228 15.268 0.688 1.00 95.81 72 ASP A CA 1
ATOM 554 C C . ASP A 1 72 ? 34.122 15.461 1.748 1.00 95.81 72 ASP A C 1
ATOM 556 O O . ASP A 1 72 ? 32.927 15.495 1.435 1.00 95.81 72 ASP A O 1
ATOM 560 N N . ASP A 1 73 ? 34.497 15.532 3.028 1.00 96.38 73 ASP A N 1
ATOM 561 C CA . ASP A 1 73 ? 33.580 15.671 4.165 1.00 96.38 73 ASP A CA 1
ATOM 562 C C . ASP A 1 73 ? 32.967 17.079 4.302 1.00 96.38 73 ASP A C 1
ATOM 564 O O . ASP A 1 73 ? 32.056 17.287 5.123 1.00 96.38 73 ASP A O 1
ATOM 568 N N . ARG A 1 74 ? 33.350 18.033 3.445 1.00 95.25 74 ARG A N 1
ATOM 569 C CA . ARG A 1 74 ? 32.903 19.434 3.503 1.00 95.25 74 ARG A CA 1
ATOM 570 C C . ARG A 1 74 ? 32.290 19.932 2.200 1.00 95.25 74 ARG A C 1
ATOM 572 O O . ARG A 1 74 ? 31.229 20.548 2.270 1.00 95.25 74 ARG A O 1
ATOM 579 N N . ILE A 1 75 ? 32.908 19.650 1.058 1.00 96.94 75 ILE A N 1
ATOM 580 C CA . ILE A 1 75 ? 32.553 20.228 -0.243 1.00 96.94 75 ILE A CA 1
ATOM 581 C C . ILE A 1 75 ? 32.626 19.199 -1.382 1.00 96.94 75 ILE A C 1
ATOM 583 O O . ILE A 1 75 ? 33.125 18.081 -1.228 1.00 96.94 75 ILE A O 1
ATOM 587 N N . VAL A 1 76 ? 32.175 19.618 -2.565 1.00 98.25 76 VAL A N 1
ATOM 588 C CA . VAL A 1 76 ? 32.381 18.914 -3.838 1.00 98.25 76 VAL A CA 1
ATOM 589 C C . VAL A 1 76 ? 33.121 19.834 -4.806 1.00 98.25 76 VAL A C 1
ATOM 591 O O . VAL A 1 76 ? 32.760 20.995 -4.949 1.00 98.25 76 VAL A O 1
ATOM 594 N N . VAL A 1 77 ? 34.118 19.328 -5.532 1.00 97.94 77 VAL A N 1
ATOM 595 C CA . VAL A 1 77 ? 34.789 20.070 -6.614 1.00 97.94 77 VAL A CA 1
ATOM 596 C C . VAL A 1 77 ? 34.412 19.478 -7.970 1.00 97.94 77 VAL A C 1
ATOM 598 O O . VAL A 1 77 ? 34.703 18.308 -8.226 1.00 97.94 77 VAL A O 1
ATOM 601 N N . LYS A 1 78 ? 33.797 20.281 -8.851 1.00 96.69 78 LYS A N 1
ATOM 602 C CA . LYS A 1 78 ? 33.465 19.920 -10.244 1.00 96.69 78 LYS A CA 1
ATOM 603 C C . LYS A 1 78 ? 34.611 20.315 -11.179 1.00 96.69 78 LYS A C 1
ATOM 605 O O . LYS A 1 78 ? 34.876 21.503 -11.359 1.00 96.69 78 LYS A O 1
ATOM 610 N N . SER A 1 79 ? 35.253 19.338 -11.817 1.00 95.88 79 SER A N 1
ATOM 611 C CA . SER A 1 79 ? 36.424 19.538 -12.690 1.00 95.88 79 SER A CA 1
ATOM 612 C C . SER A 1 79 ? 36.148 19.354 -14.187 1.00 95.88 79 SER A C 1
ATOM 614 O O . SER A 1 79 ? 36.959 19.788 -15.011 1.00 95.88 79 SER A O 1
ATOM 616 N N . LEU A 1 80 ? 34.993 18.797 -14.561 1.00 94.06 80 LEU A N 1
ATOM 617 C CA . LEU A 1 80 ? 34.534 18.689 -15.952 1.00 94.06 80 LEU A CA 1
ATOM 618 C C . LEU A 1 80 ? 33.062 19.116 -16.095 1.00 94.06 80 LEU A C 1
ATOM 620 O O . LEU A 1 80 ? 32.281 18.931 -15.158 1.00 94.06 80 LEU A O 1
ATOM 624 N N . PRO A 1 81 ? 32.655 19.674 -17.252 1.00 91.81 81 PRO A N 1
ATOM 625 C CA . PRO A 1 81 ? 31.240 19.769 -17.615 1.00 91.81 81 PRO A CA 1
ATOM 626 C C . PRO A 1 81 ? 30.601 18.382 -17.677 1.00 91.81 81 PRO A C 1
ATOM 628 O O . PRO A 1 81 ? 31.273 17.417 -18.027 1.00 91.81 81 PRO A O 1
ATOM 631 N N . LEU A 1 82 ? 29.302 18.282 -17.390 1.00 90.69 82 LEU A N 1
ATOM 632 C CA . LEU A 1 82 ? 28.610 16.982 -17.418 1.00 90.69 82 LEU A CA 1
ATOM 633 C C . LEU A 1 82 ? 28.330 16.482 -18.840 1.00 90.69 82 LEU A C 1
ATOM 635 O O . LEU A 1 82 ? 28.032 15.311 -19.041 1.00 90.69 82 LEU A O 1
ATOM 639 N N . SER A 1 83 ? 28.465 17.376 -19.818 1.00 84.56 83 SER A N 1
ATOM 640 C CA . SER A 1 83 ? 28.342 17.096 -21.242 1.00 84.56 83 SER A CA 1
ATOM 641 C C . SER A 1 83 ? 29.658 16.650 -21.893 1.00 84.56 83 SER A C 1
ATOM 643 O O . SER A 1 83 ? 29.691 16.499 -23.114 1.00 84.56 83 SER A O 1
ATOM 645 N N . GLU A 1 84 ? 30.759 16.507 -21.142 1.00 89.81 84 GLU A N 1
ATOM 646 C CA . GLU A 1 84 ? 32.082 16.147 -21.674 1.00 89.81 84 GLU A CA 1
ATOM 647 C C . GLU A 1 84 ? 32.637 14.869 -21.027 1.00 89.81 84 GLU A C 1
ATOM 649 O O . GLU A 1 84 ? 32.569 14.695 -19.819 1.00 89.81 84 GLU A O 1
ATOM 654 N N . GLN A 1 85 ? 33.247 13.986 -21.822 1.00 90.94 85 GLN A N 1
ATOM 655 C CA . GLN A 1 85 ? 33.815 12.723 -21.336 1.00 90.94 85 GLN A CA 1
ATOM 656 C C . GLN A 1 85 ? 35.047 12.940 -20.445 1.00 90.94 85 GLN A C 1
ATOM 658 O O . GLN A 1 85 ? 35.999 13.631 -20.828 1.00 90.94 85 GLN A O 1
ATOM 663 N N . GLY A 1 86 ? 35.077 12.249 -19.303 1.00 91.06 86 GLY A N 1
ATOM 664 C CA . GLY A 1 86 ? 36.270 12.095 -18.469 1.00 91.06 86 GLY A CA 1
ATOM 665 C C . GLY A 1 86 ? 37.119 10.881 -18.860 1.00 91.06 86 GLY A C 1
ATOM 666 O O . GLY A 1 86 ? 36.701 10.015 -19.627 1.00 91.06 86 GLY A O 1
ATOM 667 N N . MET A 1 87 ? 38.333 10.802 -18.320 1.00 92.06 87 MET A N 1
ATOM 668 C CA . MET A 1 87 ? 39.247 9.668 -18.478 1.00 92.06 87 MET A CA 1
ATOM 669 C C . MET A 1 87 ? 39.533 9.031 -17.110 1.00 92.06 87 MET A C 1
ATOM 671 O O . MET A 1 87 ? 40.605 9.231 -16.538 1.00 92.06 87 MET A O 1
ATOM 675 N N . HIS A 1 88 ? 38.563 8.280 -16.578 1.00 92.75 88 HIS A N 1
ATOM 676 C CA . HIS A 1 88 ? 38.593 7.761 -15.201 1.00 92.75 88 HIS A CA 1
ATOM 677 C C . HIS A 1 88 ? 38.272 6.266 -15.062 1.00 92.75 88 HIS A C 1
ATOM 679 O O . HIS A 1 88 ? 38.742 5.625 -14.129 1.00 92.75 88 HIS A O 1
ATOM 685 N N . ALA A 1 89 ? 37.491 5.676 -15.969 1.00 85.00 89 ALA A N 1
ATOM 686 C CA . ALA A 1 89 ? 36.951 4.321 -15.812 1.00 85.00 89 ALA A CA 1
ATOM 687 C C . ALA A 1 89 ? 37.902 3.197 -16.268 1.00 85.00 89 ALA A C 1
ATOM 689 O O . ALA A 1 89 ? 37.539 2.024 -16.236 1.00 85.00 89 ALA A O 1
ATOM 690 N N . GLY A 1 90 ? 39.091 3.537 -16.777 1.00 77.62 90 GLY A N 1
ATOM 691 C CA . GLY A 1 90 ? 40.065 2.564 -17.289 1.00 77.62 90 GLY A CA 1
ATOM 692 C C . GLY A 1 90 ? 39.669 1.865 -18.601 1.00 77.62 90 GLY A C 1
ATOM 693 O O . GLY A 1 90 ? 40.511 1.205 -19.203 1.00 77.62 90 GLY A O 1
ATOM 694 N N . THR A 1 91 ? 38.437 2.049 -19.089 1.00 77.81 91 THR A N 1
ATOM 695 C CA . THR A 1 91 ? 37.934 1.508 -20.361 1.00 77.81 91 THR A CA 1
ATOM 696 C C . THR A 1 91 ? 37.326 2.599 -21.238 1.00 77.81 91 THR A C 1
ATOM 698 O O . THR A 1 91 ? 36.872 3.637 -20.753 1.00 77.81 91 THR A O 1
ATOM 701 N N . HIS A 1 92 ? 37.305 2.376 -22.558 1.00 75.75 92 HIS A N 1
ATOM 702 C CA . HIS A 1 92 ? 36.675 3.322 -23.483 1.00 75.75 92 HIS A CA 1
ATOM 703 C C . HIS A 1 92 ? 35.169 3.459 -23.220 1.00 75.75 92 HIS A C 1
ATOM 705 O O . HIS A 1 92 ? 34.663 4.577 -23.218 1.00 75.75 92 HIS A O 1
ATOM 711 N N . LEU A 1 93 ? 34.493 2.339 -22.943 1.00 72.19 93 LEU A N 1
ATOM 712 C CA . LEU A 1 93 ? 33.056 2.292 -22.687 1.00 72.19 93 LEU A CA 1
ATOM 713 C C . LEU A 1 93 ? 32.679 3.065 -21.416 1.00 72.19 93 LEU A C 1
ATOM 715 O O . LEU A 1 93 ? 31.853 3.971 -21.485 1.00 72.19 93 LEU A O 1
ATOM 719 N N . GLY A 1 94 ? 33.355 2.801 -20.292 1.00 76.06 94 GLY A N 1
ATOM 720 C CA . GLY A 1 94 ? 33.065 3.492 -19.033 1.00 76.06 94 GLY A CA 1
ATOM 721 C C . GLY A 1 94 ? 33.307 5.002 -19.112 1.00 76.06 94 GLY A C 1
ATOM 722 O O . GLY A 1 94 ? 32.520 5.782 -18.582 1.00 76.06 94 GLY A O 1
ATOM 723 N N . ASN A 1 95 ? 34.341 5.434 -19.841 1.00 86.31 95 ASN A N 1
ATOM 724 C CA . ASN A 1 95 ? 34.610 6.857 -20.082 1.00 86.31 95 ASN A CA 1
ATOM 725 C C . ASN A 1 95 ? 33.562 7.521 -20.993 1.00 86.31 95 ASN A C 1
ATOM 727 O O . ASN A 1 95 ? 33.269 8.704 -20.839 1.00 86.31 95 ASN A O 1
ATOM 731 N N . ALA A 1 96 ? 33.018 6.778 -21.959 1.00 79.38 96 ALA A N 1
ATOM 732 C CA . ALA A 1 96 ? 32.041 7.294 -22.915 1.00 79.38 96 ALA A CA 1
ATOM 733 C C . ALA A 1 96 ? 30.608 7.342 -22.361 1.00 79.38 96 ALA A C 1
ATOM 735 O O . ALA A 1 96 ? 29.774 8.035 -22.937 1.00 79.38 96 ALA A O 1
ATOM 736 N N . GLN A 1 97 ? 30.323 6.612 -21.278 1.00 84.81 97 GLN A N 1
ATOM 737 C CA . GLN A 1 97 ? 28.964 6.415 -20.765 1.00 84.81 97 GLN A CA 1
ATOM 738 C C . GLN A 1 97 ? 28.727 6.946 -19.349 1.00 84.81 97 GLN A C 1
ATOM 740 O O . GLN A 1 97 ? 27.571 6.988 -18.925 1.00 84.81 97 GLN A O 1
ATOM 745 N N . SER A 1 98 ? 29.767 7.329 -18.596 1.00 91.94 98 SER A N 1
ATOM 746 C CA . SER A 1 98 ? 29.600 7.595 -17.164 1.00 91.94 98 SER A CA 1
ATOM 747 C C . SER A 1 98 ? 30.168 8.913 -16.647 1.00 91.94 98 SER A C 1
ATOM 749 O O . SER A 1 98 ? 31.182 9.420 -17.125 1.00 91.94 98 SER A O 1
ATOM 751 N N . ILE A 1 99 ? 29.512 9.434 -15.607 1.00 97.00 99 ILE A N 1
ATOM 752 C CA . ILE A 1 99 ? 30.037 10.504 -14.755 1.00 97.00 99 ILE A CA 1
ATOM 753 C C . ILE A 1 99 ? 30.887 9.875 -13.644 1.00 97.00 99 ILE A C 1
ATOM 755 O O . ILE A 1 99 ? 30.382 9.106 -12.831 1.00 97.00 99 ILE A O 1
ATOM 759 N N . GLY A 1 100 ? 32.179 10.202 -13.597 1.00 97.31 100 GLY A N 1
ATOM 760 C CA . GLY A 1 100 ? 33.091 9.797 -12.519 1.00 97.31 100 GLY A CA 1
ATOM 761 C C . GLY A 1 100 ? 33.022 10.684 -11.270 1.00 97.31 100 GLY A C 1
ATOM 762 O O . GLY A 1 100 ? 33.238 11.898 -11.372 1.00 97.31 100 GLY A O 1
ATOM 763 N N . ILE A 1 101 ? 32.790 10.060 -10.110 1.00 98.56 101 ILE A N 1
ATOM 764 C CA . ILE A 1 101 ? 32.817 10.666 -8.769 1.00 98.56 101 ILE A CA 1
ATOM 765 C C . ILE A 1 101 ? 33.937 10.014 -7.946 1.00 98.56 101 ILE A C 1
ATOM 767 O O . ILE A 1 101 ? 33.913 8.807 -7.713 1.00 98.56 101 ILE A O 1
ATOM 771 N N . GLU A 1 102 ? 34.899 10.811 -7.491 1.00 98.06 102 GLU A N 1
ATOM 772 C CA . GLU A 1 102 ? 36.036 10.389 -6.663 1.00 98.06 102 GLU A CA 1
ATOM 773 C C . GLU A 1 102 ? 35.828 10.810 -5.204 1.00 98.06 102 GLU A C 1
ATOM 775 O O . GLU A 1 102 ? 35.753 12.003 -4.906 1.00 98.06 102 GLU A O 1
ATOM 780 N N . ILE A 1 103 ? 35.747 9.846 -4.287 1.00 98.31 103 ILE A N 1
ATOM 781 C CA . ILE A 1 103 ? 35.593 10.100 -2.848 1.00 98.31 103 ILE A CA 1
ATOM 782 C C . ILE A 1 103 ? 36.977 10.156 -2.197 1.00 98.31 103 ILE A C 1
ATOM 784 O O . ILE A 1 103 ? 37.764 9.209 -2.310 1.00 98.31 103 ILE A O 1
ATOM 788 N N . CYS A 1 104 ? 37.273 11.261 -1.513 1.00 98.00 104 CYS A N 1
ATOM 789 C CA . CYS A 1 104 ? 38.510 11.438 -0.761 1.00 98.00 104 CYS A CA 1
ATOM 790 C C . CYS A 1 104 ? 38.631 10.437 0.401 1.00 98.00 104 CYS A C 1
ATOM 792 O O . CYS A 1 104 ? 37.643 10.022 1.006 1.00 98.00 104 CYS A O 1
ATOM 794 N N . GLU A 1 105 ? 39.875 10.087 0.724 1.00 96.06 105 GLU A N 1
ATOM 795 C CA . GLU A 1 105 ? 40.248 9.160 1.808 1.00 96.06 105 GLU A CA 1
ATOM 796 C C . GLU A 1 105 ? 41.445 9.676 2.628 1.00 96.06 105 GLU A C 1
ATOM 798 O O . GLU A 1 105 ? 42.176 8.924 3.276 1.00 96.06 105 GLU A O 1
ATOM 803 N N . ASN A 1 106 ? 41.703 10.982 2.551 1.00 95.38 106 ASN A N 1
ATOM 804 C CA . ASN A 1 106 ? 42.866 11.601 3.165 1.00 95.38 106 ASN A CA 1
ATOM 805 C C . ASN A 1 106 ? 42.824 11.508 4.694 1.00 95.38 106 ASN A C 1
ATOM 807 O O . ASN A 1 106 ? 41.780 11.670 5.322 1.00 95.38 106 ASN A O 1
ATOM 811 N N . LYS A 1 107 ? 43.988 11.349 5.329 1.00 92.81 107 LYS A N 1
ATOM 812 C CA . LYS A 1 107 ? 44.098 11.337 6.792 1.00 92.81 107 LYS A CA 1
ATOM 813 C C . LYS A 1 107 ? 43.417 12.566 7.410 1.00 92.81 107 LYS A C 1
ATOM 815 O O . LYS A 1 107 ? 43.746 13.701 7.059 1.00 92.81 107 LYS A O 1
ATOM 820 N N . GLY A 1 108 ? 42.514 12.316 8.359 1.00 90.88 108 GLY A N 1
ATOM 821 C CA . GLY A 1 108 ? 41.741 13.344 9.065 1.00 90.88 108 GLY A CA 1
ATOM 822 C C . GLY A 1 108 ? 40.374 13.670 8.454 1.00 90.88 108 GLY A C 1
ATOM 823 O O . GLY A 1 108 ? 39.701 14.543 8.993 1.00 90.88 108 GLY A O 1
ATOM 824 N N . ILE A 1 109 ? 39.967 12.998 7.369 1.00 95.31 109 ILE A N 1
ATOM 825 C CA . ILE A 1 109 ? 38.615 13.105 6.803 1.00 95.31 109 ILE A CA 1
ATOM 826 C C . ILE A 1 109 ? 37.585 12.352 7.658 1.00 95.31 109 ILE A C 1
ATOM 828 O O . ILE A 1 109 ? 37.870 11.270 8.178 1.00 95.31 109 ILE A O 1
ATOM 832 N N . ASP A 1 110 ? 36.371 12.894 7.764 1.00 96.50 110 ASP A N 1
ATOM 833 C CA . ASP A 1 110 ? 35.196 12.113 8.159 1.00 96.50 110 ASP A CA 1
ATOM 834 C C . ASP A 1 110 ? 34.711 11.302 6.948 1.00 96.50 110 ASP A C 1
ATOM 836 O O . ASP A 1 110 ? 34.016 11.807 6.061 1.00 96.50 110 ASP A O 1
ATOM 840 N N . GLN A 1 111 ? 35.139 10.039 6.891 1.00 94.62 111 GLN A N 1
ATOM 841 C CA . GLN A 1 111 ? 34.870 9.175 5.744 1.00 94.62 111 GLN A CA 1
ATOM 842 C C . GLN A 1 111 ? 33.376 8.938 5.535 1.00 94.62 111 GLN A C 1
ATOM 844 O O . GLN A 1 111 ? 32.928 8.849 4.393 1.00 94.62 111 GLN A O 1
ATOM 849 N N . GLU A 1 112 ? 32.601 8.839 6.615 1.00 94.19 112 GLU A N 1
ATOM 850 C CA . GLU A 1 112 ? 31.179 8.553 6.490 1.00 94.19 112 GLU A CA 1
ATOM 851 C C . GLU A 1 112 ? 30.433 9.762 5.938 1.00 94.19 112 GLU A C 1
ATOM 853 O O . GLU A 1 112 ? 29.620 9.623 5.026 1.00 94.19 112 GLU A O 1
ATOM 858 N N . LYS A 1 113 ? 30.797 10.965 6.385 1.00 96.12 113 LYS A N 1
ATOM 859 C CA . LYS A 1 113 ? 30.259 12.207 5.828 1.00 96.12 113 LYS A CA 1
ATOM 860 C C . LYS A 1 113 ? 30.665 12.431 4.368 1.00 96.12 113 LYS A C 1
ATOM 862 O O . LYS A 1 113 ? 29.884 12.977 3.590 1.00 96.12 113 LYS A O 1
ATOM 867 N N . ALA A 1 114 ? 31.871 12.021 3.975 1.00 96.69 114 ALA A N 1
ATOM 868 C CA . ALA A 1 114 ? 32.297 12.058 2.575 1.00 96.69 114 ALA A CA 1
ATOM 869 C C . ALA A 1 114 ? 31.492 11.072 1.707 1.00 96.69 114 ALA A C 1
ATOM 871 O O . ALA A 1 114 ? 31.043 11.436 0.619 1.00 96.69 114 ALA A O 1
ATOM 872 N N . ASN A 1 115 ? 31.249 9.853 2.206 1.00 96.69 115 ASN A N 1
ATOM 873 C CA . ASN A 1 115 ? 30.403 8.858 1.538 1.00 96.69 115 ASN A CA 1
ATOM 874 C C . ASN A 1 115 ? 28.949 9.338 1.424 1.00 96.69 115 ASN A C 1
ATOM 876 O O . ASN A 1 115 ? 28.333 9.192 0.374 1.00 96.69 115 ASN A O 1
ATOM 880 N N . ASP A 1 116 ? 28.411 9.927 2.489 1.00 96.50 116 ASP A N 1
ATOM 881 C CA . ASP A 1 116 ? 27.063 10.491 2.554 1.00 96.50 116 ASP A CA 1
ATOM 882 C C . ASP A 1 116 ? 26.856 11.621 1.536 1.00 96.50 116 ASP A C 1
ATOM 884 O O . ASP A 1 116 ? 25.945 11.565 0.709 1.00 96.50 116 ASP A O 1
ATOM 888 N N . ARG A 1 117 ? 27.795 12.575 1.470 1.00 97.81 117 ARG A N 1
ATOM 889 C CA . ARG A 1 117 ? 27.779 13.644 0.458 1.00 97.81 117 ARG A CA 1
ATOM 890 C C . ARG A 1 117 ? 27.917 13.106 -0.965 1.00 97.81 117 ARG A C 1
ATOM 892 O O . ARG A 1 117 ? 27.270 13.619 -1.878 1.00 97.81 117 ARG A O 1
ATOM 899 N N . ALA A 1 118 ? 28.746 12.084 -1.176 1.00 98.06 118 ALA A N 1
ATOM 900 C CA . ALA A 1 118 ? 28.881 11.450 -2.484 1.00 98.06 118 ALA A CA 1
ATOM 901 C C . ALA A 1 118 ? 27.593 10.720 -2.893 1.00 98.06 118 ALA A C 1
ATOM 903 O O . ALA A 1 118 ? 27.220 10.760 -4.067 1.00 98.06 118 ALA A O 1
ATOM 904 N N . ALA A 1 119 ? 26.893 10.112 -1.932 1.00 97.62 119 ALA A N 1
ATOM 905 C CA . ALA A 1 119 ? 25.603 9.483 -2.164 1.00 97.62 119 ALA A CA 1
ATOM 906 C C . ALA A 1 119 ? 24.526 10.517 -2.540 1.00 97.62 119 ALA A C 1
ATOM 908 O O . ALA A 1 119 ? 23.820 10.327 -3.530 1.00 97.62 119 ALA A O 1
ATOM 909 N N . LEU A 1 120 ? 24.470 11.650 -1.830 1.00 96.81 120 LEU A N 1
ATOM 910 C CA . LEU A 1 120 ? 23.576 12.770 -2.150 1.00 96.81 120 LEU A CA 1
ATOM 911 C C . LEU A 1 120 ? 23.851 13.353 -3.548 1.00 96.81 120 LEU A C 1
ATOM 913 O O . LEU A 1 120 ? 22.922 13.619 -4.310 1.00 96.81 120 LEU A O 1
ATOM 917 N N . LEU A 1 121 ? 25.125 13.512 -3.923 1.00 97.25 121 LEU A N 1
ATOM 918 C CA . LEU A 1 121 ? 25.509 13.961 -5.265 1.00 97.25 121 LEU A CA 1
ATOM 919 C C . LEU A 1 121 ? 25.062 12.971 -6.347 1.00 97.25 121 LEU A C 1
ATOM 921 O O . LEU A 1 121 ? 24.525 13.393 -7.371 1.00 97.25 121 LEU A O 1
ATOM 925 N N . ALA A 1 122 ? 25.265 11.670 -6.134 1.00 96.75 122 ALA A N 1
ATOM 926 C CA . ALA A 1 122 ? 24.806 10.650 -7.070 1.00 96.75 122 ALA A CA 1
ATOM 927 C C . ALA A 1 122 ? 23.274 10.673 -7.211 1.00 96.75 122 ALA A C 1
ATOM 929 O O . ALA A 1 122 ? 22.784 10.654 -8.335 1.00 96.75 122 ALA A O 1
ATOM 930 N N . ALA A 1 123 ? 22.530 10.815 -6.111 1.00 93.81 123 ALA A N 1
ATOM 931 C CA . ALA A 1 123 ? 21.070 10.920 -6.119 1.00 93.81 123 ALA A CA 1
ATOM 932 C C . ALA A 1 123 ? 20.569 12.138 -6.914 1.00 93.81 123 ALA A C 1
ATOM 934 O O . ALA A 1 123 ? 19.682 12.015 -7.759 1.00 93.81 123 ALA A O 1
ATOM 935 N N . LEU A 1 124 ? 21.188 13.307 -6.714 1.00 90.19 124 LEU A N 1
ATOM 936 C CA . LEU A 1 124 ? 20.871 14.517 -7.478 1.00 90.19 124 LEU A CA 1
ATOM 937 C C . LEU A 1 124 ? 21.143 14.341 -8.975 1.00 90.19 124 LEU A C 1
ATOM 939 O O . LEU A 1 124 ? 20.353 14.806 -9.793 1.00 90.19 124 LEU A O 1
ATOM 943 N N . LEU A 1 125 ? 22.223 13.647 -9.348 1.00 91.44 125 LEU A N 1
ATOM 944 C CA . LEU A 1 125 ? 22.531 13.334 -10.746 1.00 91.44 125 LEU A CA 1
ATOM 945 C C . LEU A 1 125 ? 21.553 12.309 -11.341 1.00 91.44 125 LEU A C 1
ATOM 947 O O . LEU A 1 125 ? 21.126 12.488 -12.479 1.00 91.44 125 LEU A O 1
ATOM 951 N N . LEU A 1 126 ? 21.155 11.276 -10.592 1.00 85.69 126 LEU A N 1
ATOM 952 C CA . LEU A 1 126 ? 20.126 10.323 -11.025 1.00 85.69 126 LEU A CA 1
ATOM 953 C C . LEU A 1 126 ? 18.816 11.048 -11.340 1.00 85.69 126 LEU A C 1
ATOM 955 O O . LEU A 1 126 ? 18.297 10.930 -12.452 1.00 85.69 126 LEU A O 1
ATOM 959 N N . ARG A 1 127 ? 18.358 11.895 -10.410 1.00 81.12 127 ARG A N 1
ATOM 960 C CA . ARG A 1 127 ? 17.150 12.710 -10.574 1.00 81.12 127 ARG A CA 1
ATOM 961 C C . ARG A 1 127 ? 17.276 13.677 -11.749 1.00 81.12 127 ARG A C 1
ATOM 963 O O . ARG A 1 127 ? 16.350 13.801 -12.544 1.00 81.12 127 ARG A O 1
ATOM 970 N N . ALA A 1 128 ? 18.431 14.330 -11.883 1.00 78.38 128 ALA A N 1
ATOM 971 C CA . ALA A 1 128 ? 18.711 15.271 -12.963 1.00 78.38 128 ALA A CA 1
ATOM 972 C C . ALA A 1 128 ? 18.680 14.609 -14.350 1.00 78.38 128 ALA A C 1
ATOM 974 O O . ALA A 1 128 ? 18.209 15.222 -15.299 1.00 78.38 128 ALA A O 1
ATOM 975 N N . TYR A 1 129 ? 19.148 13.367 -14.484 1.00 74.19 129 TYR A N 1
ATOM 976 C CA . TYR A 1 129 ? 19.205 12.663 -15.772 1.00 74.19 129 TYR A CA 1
ATOM 977 C C . TYR A 1 129 ? 18.057 11.671 -16.011 1.00 74.19 129 TYR A C 1
ATOM 979 O O . TYR A 1 129 ? 18.012 11.050 -17.078 1.00 74.19 129 TYR A O 1
ATOM 987 N N . GLY A 1 130 ? 17.142 11.514 -15.047 1.00 71.62 130 GLY A N 1
ATOM 988 C CA . GLY A 1 130 ? 16.075 10.511 -15.094 1.00 71.62 130 GLY A CA 1
ATOM 989 C C . GLY A 1 130 ? 16.616 9.078 -15.123 1.00 71.62 130 GLY A C 1
ATOM 990 O O . GLY A 1 130 ? 16.133 8.253 -15.893 1.00 71.62 130 GLY A O 1
ATOM 991 N N . LEU A 1 131 ? 17.671 8.803 -14.355 1.00 76.88 131 LEU A N 1
ATOM 992 C CA . LEU A 1 131 ? 18.337 7.500 -14.275 1.00 76.88 131 LEU A CA 1
ATOM 993 C C . LEU A 1 131 ? 17.921 6.759 -12.993 1.00 76.88 131 LEU A C 1
ATOM 995 O O . LEU A 1 131 ? 17.641 7.395 -11.982 1.00 76.88 131 LEU A O 1
ATOM 999 N N . SER A 1 132 ? 17.914 5.421 -13.016 1.00 79.12 132 SER A N 1
ATOM 1000 C CA . SER A 1 132 ? 17.648 4.597 -11.824 1.00 79.12 132 SER A CA 1
ATOM 1001 C C . SER A 1 132 ? 18.925 4.276 -11.040 1.00 79.12 132 SER A C 1
ATOM 1003 O O . SER A 1 132 ? 20.041 4.392 -11.548 1.00 79.12 132 SER A O 1
ATOM 1005 N N . ILE A 1 133 ? 18.776 3.797 -9.806 1.00 83.69 133 ILE A N 1
ATOM 1006 C CA . ILE A 1 133 ? 19.899 3.388 -8.950 1.00 83.69 133 ILE A CA 1
ATOM 1007 C C . ILE A 1 133 ? 20.765 2.256 -9.544 1.00 83.69 133 ILE A C 1
ATOM 1009 O O . ILE A 1 133 ? 21.922 2.076 -9.155 1.00 83.69 133 ILE A O 1
ATOM 1013 N N . ASP A 1 134 ? 20.250 1.492 -10.509 1.00 77.75 134 ASP A N 1
ATOM 1014 C CA . ASP A 1 134 ? 20.964 0.370 -11.142 1.00 77.75 134 ASP A CA 1
ATOM 1015 C C . ASP A 1 134 ? 22.184 0.801 -11.949 1.00 77.75 134 ASP A C 1
ATOM 1017 O O . ASP A 1 134 ? 23.100 0.008 -12.169 1.00 77.75 134 ASP A O 1
ATOM 1021 N N . VAL A 1 135 ? 22.214 2.062 -12.383 1.00 80.88 135 VAL A N 1
ATOM 1022 C CA . VAL A 1 135 ? 23.321 2.594 -13.181 1.00 80.88 135 VAL A CA 1
ATOM 1023 C C . VAL A 1 135 ? 24.397 3.278 -12.334 1.00 80.88 135 VAL A C 1
ATOM 1025 O O . VAL A 1 135 ? 25.357 3.831 -12.880 1.00 80.88 135 VAL A O 1
ATOM 1028 N N . VAL A 1 136 ? 24.274 3.229 -11.003 1.00 93.38 136 VAL A N 1
ATOM 1029 C CA . VAL A 1 136 ? 25.352 3.598 -10.078 1.00 93.38 136 VAL A CA 1
ATOM 1030 C C . VAL A 1 136 ? 26.240 2.380 -9.874 1.00 93.38 136 VAL A C 1
ATOM 1032 O O . VAL A 1 136 ? 25.850 1.407 -9.230 1.00 93.38 136 VAL A O 1
ATOM 1035 N N . VAL A 1 137 ? 27.445 2.430 -10.435 1.00 89.50 137 VAL A N 1
ATOM 1036 C CA . VAL A 1 137 ? 28.371 1.292 -10.491 1.00 89.50 137 VAL A CA 1
ATOM 1037 C C . VAL A 1 137 ? 29.726 1.640 -9.868 1.00 89.50 137 VAL A C 1
ATOM 1039 O O . VAL A 1 137 ? 30.163 2.795 -9.917 1.00 89.50 137 VAL A O 1
ATOM 1042 N N . PRO A 1 138 ? 30.440 0.667 -9.278 1.00 95.12 138 PRO A N 1
ATOM 1043 C CA . PRO A 1 138 ? 31.809 0.892 -8.839 1.00 95.12 138 PRO A CA 1
ATOM 1044 C C . PRO A 1 138 ? 32.739 0.908 -10.058 1.00 95.12 138 PRO A C 1
ATOM 1046 O O . PRO A 1 138 ? 32.449 0.273 -11.070 1.00 95.12 138 PRO A O 1
ATOM 1049 N N . HIS A 1 139 ? 33.911 1.537 -9.971 1.00 90.38 139 HIS A N 1
ATOM 1050 C CA . HIS A 1 139 ? 34.932 1.408 -11.024 1.00 90.38 139 HIS A CA 1
ATOM 1051 C C . HIS A 1 139 ? 35.282 -0.058 -11.343 1.00 90.38 139 HIS A C 1
ATOM 1053 O O . HIS A 1 139 ? 35.518 -0.402 -12.503 1.00 90.38 139 HIS A O 1
ATOM 1059 N N . HIS A 1 140 ? 35.222 -0.942 -10.345 1.00 89.38 140 HIS A N 1
ATOM 1060 C CA . HIS A 1 140 ? 35.352 -2.389 -10.515 1.00 89.38 140 HIS A CA 1
ATOM 1061 C C . HIS A 1 140 ? 34.468 -2.961 -11.638 1.00 89.38 140 HIS A C 1
ATOM 1063 O O . HIS A 1 140 ? 34.908 -3.866 -12.341 1.00 89.38 140 HIS A O 1
ATOM 1069 N N . HIS A 1 141 ? 33.271 -2.408 -11.870 1.00 86.19 141 HIS A N 1
ATOM 1070 C CA . HIS A 1 141 ? 32.369 -2.824 -12.951 1.00 86.19 141 HIS A CA 1
ATOM 1071 C C . HIS A 1 141 ? 33.010 -2.718 -14.343 1.00 86.19 141 HIS A C 1
ATOM 1073 O O . HIS A 1 141 ? 32.761 -3.552 -15.206 1.00 86.19 141 HIS A O 1
ATOM 1079 N N . TRP A 1 142 ? 33.859 -1.710 -14.559 1.00 80.75 142 TRP A N 1
ATOM 1080 C CA . TRP A 1 142 ? 34.443 -1.432 -15.870 1.00 80.75 142 TRP A CA 1
ATOM 1081 C C . TRP A 1 142 ? 35.743 -2.183 -16.120 1.00 80.75 142 TRP A C 1
ATOM 1083 O O . TRP A 1 142 ? 35.965 -2.677 -17.221 1.00 80.75 142 TRP A O 1
ATOM 1093 N N . SER A 1 143 ? 36.635 -2.207 -15.130 1.00 79.62 143 SER A N 1
ATOM 1094 C CA . SER A 1 143 ? 38.019 -2.662 -15.310 1.00 79.62 143 SER A CA 1
ATOM 1095 C C . SER A 1 143 ? 38.403 -3.855 -14.434 1.00 79.62 143 SER A C 1
ATOM 1097 O O . SER A 1 143 ? 39.522 -4.349 -14.549 1.00 79.62 143 SER A O 1
ATOM 1099 N N . GLY A 1 144 ? 37.524 -4.297 -13.527 1.00 75.06 144 GLY A N 1
ATOM 1100 C CA . GLY A 1 144 ? 37.837 -5.300 -12.502 1.00 75.06 144 GLY A CA 1
ATOM 1101 C C . GLY A 1 144 ? 38.791 -4.801 -11.408 1.00 75.06 144 GLY A C 1
ATOM 1102 O O . GLY A 1 144 ? 39.160 -5.554 -10.510 1.00 75.06 144 GLY A O 1
ATOM 1103 N N . LYS A 1 145 ? 39.216 -3.529 -11.444 1.00 77.69 145 LYS A N 1
ATOM 1104 C CA . LYS A 1 145 ? 40.054 -2.940 -10.393 1.00 77.69 145 LYS A CA 1
ATOM 1105 C C . LYS A 1 145 ? 39.255 -2.862 -9.093 1.00 77.69 145 LYS A C 1
ATOM 1107 O O . LYS A 1 145 ? 38.136 -2.366 -9.106 1.00 77.69 145 LYS A O 1
ATOM 1112 N N . ASN A 1 146 ? 39.843 -3.264 -7.965 1.00 86.44 146 ASN A N 1
ATOM 1113 C CA . ASN A 1 146 ? 39.231 -3.077 -6.645 1.00 86.44 146 ASN A CA 1
ATOM 1114 C C . ASN A 1 146 ? 39.161 -1.577 -6.287 1.00 86.44 146 ASN A C 1
ATOM 1116 O O . ASN A 1 146 ? 40.049 -1.036 -5.636 1.00 86.44 146 ASN A O 1
ATOM 1120 N N . CYS A 1 147 ? 38.156 -0.883 -6.810 1.00 88.38 147 CYS A N 1
ATOM 1121 C CA . CYS A 1 147 ? 37.869 0.530 -6.605 1.00 88.38 147 CYS A CA 1
ATOM 1122 C C . CYS A 1 147 ? 36.352 0.728 -6.778 1.00 88.38 147 CYS A C 1
ATOM 1124 O O . CYS A 1 147 ? 35.809 0.224 -7.768 1.00 88.38 147 CYS A O 1
ATOM 1126 N N . PRO A 1 148 ? 35.646 1.415 -5.863 1.00 93.62 148 PRO A N 1
ATOM 1127 C CA . PRO A 1 148 ? 36.118 2.081 -4.643 1.00 93.62 148 PRO A CA 1
ATOM 1128 C C . PRO A 1 148 ? 36.445 1.071 -3.529 1.00 93.62 148 PRO A C 1
ATOM 1130 O O . PRO A 1 148 ? 35.566 0.383 -3.014 1.00 93.62 148 PRO A O 1
ATOM 1133 N N . HIS A 1 149 ? 37.722 0.950 -3.156 1.00 90.25 149 HIS A N 1
ATOM 1134 C CA . HIS A 1 149 ? 38.184 -0.131 -2.283 1.00 90.25 149 HIS A CA 1
ATOM 1135 C C . HIS A 1 149 ? 37.656 -0.008 -0.849 1.00 90.25 149 HIS A C 1
ATOM 1137 O O . HIS A 1 149 ? 37.411 -1.031 -0.216 1.00 90.25 149 HIS A O 1
ATOM 1143 N N . LEU A 1 150 ? 37.420 1.209 -0.345 1.00 89.19 150 LEU A N 1
ATOM 1144 C CA . LEU A 1 150 ? 36.877 1.410 1.003 1.00 89.19 150 LEU A CA 1
ATOM 1145 C C . LEU A 1 150 ? 35.424 0.933 1.119 1.00 89.19 150 LEU A C 1
ATOM 1147 O O . LEU A 1 150 ? 35.026 0.434 2.168 1.00 89.19 150 LEU A O 1
ATOM 1151 N N . LEU A 1 151 ? 34.652 1.024 0.033 1.00 89.69 151 LEU A N 1
ATOM 1152 C CA . LEU A 1 151 ? 33.274 0.524 -0.014 1.00 89.69 151 LEU A CA 1
ATOM 1153 C C . LEU A 1 151 ? 33.219 -0.984 -0.323 1.00 89.69 151 LEU A C 1
ATOM 1155 O O . LEU A 1 151 ? 32.297 -1.671 0.114 1.00 89.69 151 LEU A O 1
ATOM 1159 N N . LEU A 1 152 ? 34.218 -1.518 -1.034 1.00 86.44 152 LEU A N 1
ATOM 1160 C CA . LEU A 1 152 ? 34.282 -2.931 -1.429 1.00 86.44 152 LEU A CA 1
ATOM 1161 C C . LEU A 1 152 ? 34.941 -3.852 -0.376 1.00 86.44 152 LEU A C 1
ATOM 1163 O O . LEU A 1 152 ? 34.680 -5.054 -0.379 1.00 86.44 152 LEU A O 1
ATOM 1167 N N . ALA A 1 153 ? 35.752 -3.327 0.552 1.00 69.69 153 ALA A N 1
ATOM 1168 C CA . ALA A 1 153 ? 36.577 -4.124 1.476 1.00 69.69 153 ALA A CA 1
ATOM 1169 C C . ALA A 1 153 ? 35.821 -4.917 2.574 1.00 69.69 153 ALA A C 1
ATOM 1171 O O . ALA A 1 153 ? 36.411 -5.815 3.171 1.00 69.69 153 ALA A O 1
ATOM 1172 N N . GLN A 1 154 ? 34.535 -4.647 2.846 1.00 56.41 154 GLN A N 1
ATOM 1173 C CA . GLN A 1 154 ? 33.745 -5.305 3.914 1.00 56.41 154 GLN A CA 1
ATOM 1174 C C . GLN A 1 154 ? 32.826 -6.437 3.406 1.00 56.41 154 GLN A C 1
ATOM 1176 O O . GLN A 1 154 ? 31.630 -6.468 3.716 1.00 56.41 154 GLN A O 1
ATOM 1181 N N . GLY A 1 155 ? 33.349 -7.341 2.571 1.00 52.81 155 GLY A N 1
ATOM 1182 C CA . GLY A 1 155 ? 32.587 -8.501 2.079 1.00 52.81 155 GLY A CA 1
ATOM 1183 C C . GLY A 1 155 ? 31.349 -8.144 1.240 1.00 52.81 155 GLY A C 1
ATOM 1184 O O . GLY A 1 155 ? 30.376 -8.888 1.251 1.00 52.81 155 GLY A O 1
ATOM 1185 N N . GLY A 1 156 ? 31.362 -6.993 0.553 1.00 55.25 156 GLY A N 1
ATOM 1186 C CA . GLY A 1 156 ? 30.281 -6.522 -0.330 1.00 55.25 156 GLY A CA 1
ATOM 1187 C C . GLY A 1 156 ? 29.218 -5.626 0.324 1.00 55.25 156 GLY A C 1
ATOM 1188 O O . GLY A 1 156 ? 28.540 -4.883 -0.381 1.00 55.25 156 GLY A O 1
ATOM 1189 N N . SER A 1 157 ? 29.108 -5.607 1.656 1.00 70.25 157 SER A N 1
ATOM 1190 C CA . SER A 1 157 ? 28.036 -4.866 2.349 1.00 70.25 157 SER A CA 1
ATOM 1191 C C . SER A 1 157 ? 28.174 -3.335 2.296 1.00 70.25 157 SER A C 1
ATOM 1193 O O . SER A 1 157 ? 27.170 -2.630 2.295 1.00 70.25 157 SER A O 1
ATOM 1195 N N . GLY A 1 158 ? 29.400 -2.800 2.232 1.00 81.12 158 GLY A N 1
ATOM 1196 C CA . GLY A 1 158 ? 29.646 -1.351 2.187 1.00 81.12 158 GLY A CA 1
ATOM 1197 C C . GLY A 1 158 ? 29.178 -0.692 0.886 1.00 81.12 158 GLY A C 1
ATOM 1198 O O . GLY A 1 158 ? 28.624 0.405 0.912 1.00 81.12 158 GLY A O 1
ATOM 1199 N N . TRP A 1 159 ? 29.340 -1.387 -0.242 1.00 91.12 159 TRP A N 1
ATOM 1200 C CA . TRP A 1 159 ? 28.829 -0.948 -1.539 1.00 91.12 159 TRP A CA 1
ATOM 1201 C C . TRP A 1 159 ? 27.300 -0.911 -1.558 1.00 91.12 159 TRP A C 1
ATOM 1203 O O . TRP A 1 159 ? 26.712 0.066 -2.015 1.00 91.12 159 TRP A O 1
ATOM 1213 N N . GLU A 1 160 ? 26.661 -1.937 -0.998 1.00 87.69 160 GLU A N 1
ATOM 1214 C CA . GLU A 1 160 ? 25.203 -1.996 -0.940 1.00 87.69 160 GLU A CA 1
ATOM 1215 C C . GLU A 1 160 ? 24.626 -0.911 -0.023 1.00 87.69 160 GLU A C 1
ATOM 1217 O O . GLU A 1 160 ? 23.704 -0.207 -0.419 1.00 87.69 160 GLU A O 1
ATOM 1222 N N . LYS A 1 161 ? 25.241 -0.657 1.140 1.00 87.44 161 LYS A N 1
ATOM 1223 C CA . LYS A 1 161 ? 24.869 0.475 2.011 1.00 87.44 161 LYS A CA 1
ATOM 1224 C C . LYS A 1 161 ? 24.993 1.825 1.307 1.00 87.44 161 LYS A C 1
ATOM 1226 O O . LYS A 1 161 ? 24.144 2.693 1.489 1.00 87.44 161 LYS A O 1
ATOM 1231 N N . PHE A 1 162 ? 26.042 2.012 0.504 1.00 93.56 162 PHE A N 1
ATOM 1232 C CA . PHE A 1 162 ? 26.194 3.225 -0.295 1.00 93.56 162 PHE A CA 1
ATOM 1233 C C . PHE A 1 162 ? 25.055 3.356 -1.315 1.00 93.56 162 PHE A C 1
ATOM 1235 O O . PHE A 1 162 ? 24.440 4.416 -1.389 1.00 93.56 162 PHE A O 1
ATOM 1242 N N . ARG A 1 163 ? 24.720 2.285 -2.052 1.00 93.31 163 ARG A N 1
ATOM 1243 C CA . ARG A 1 163 ? 23.594 2.288 -3.004 1.00 93.31 163 ARG A CA 1
ATOM 1244 C C . ARG A 1 163 ? 22.256 2.557 -2.319 1.00 93.31 163 ARG A C 1
ATOM 1246 O O . ARG A 1 163 ? 21.521 3.409 -2.798 1.00 93.31 163 ARG A O 1
ATOM 1253 N N . GLN A 1 164 ? 21.989 1.925 -1.178 1.00 87.38 164 GLN A N 1
ATOM 1254 C CA . GLN A 1 164 ? 20.792 2.176 -0.367 1.00 87.38 164 GLN A CA 1
ATOM 1255 C C . GLN A 1 164 ? 20.692 3.637 0.072 1.00 87.38 164 GLN A C 1
ATOM 1257 O O . GLN A 1 164 ? 19.614 4.217 0.060 1.00 87.38 164 GLN A O 1
ATOM 1262 N N . ARG A 1 165 ? 21.817 4.268 0.420 1.00 91.94 165 ARG A N 1
ATOM 1263 C CA . ARG A 1 165 ? 21.849 5.690 0.776 1.00 91.94 165 ARG A CA 1
ATOM 1264 C C . ARG A 1 165 ? 21.590 6.602 -0.424 1.00 91.94 165 ARG A C 1
ATOM 1266 O O . ARG A 1 165 ? 20.882 7.594 -0.285 1.00 91.94 165 ARG A O 1
ATOM 1273 N N . VAL A 1 166 ? 22.148 6.280 -1.593 1.00 92.12 166 VAL A N 1
ATOM 1274 C CA . VAL A 1 166 ? 21.840 7.001 -2.841 1.00 92.12 166 VAL A CA 1
ATOM 1275 C C . VAL A 1 166 ? 20.350 6.892 -3.149 1.00 92.12 166 VAL A C 1
ATOM 1277 O O . VAL A 1 166 ? 19.727 7.897 -3.468 1.00 92.12 166 VAL A O 1
ATOM 1280 N N . ASP A 1 167 ? 19.788 5.692 -3.029 1.00 82.81 167 ASP A N 1
ATOM 1281 C CA . ASP A 1 167 ? 18.375 5.420 -3.285 1.00 82.81 167 ASP A CA 1
ATOM 1282 C C . ASP A 1 167 ? 17.465 6.166 -2.301 1.00 82.81 167 ASP A C 1
ATOM 1284 O O . ASP A 1 167 ? 16.536 6.857 -2.710 1.00 82.81 167 ASP A O 1
ATOM 1288 N N . HIS A 1 168 ? 17.824 6.153 -1.015 1.00 84.00 168 HIS A N 1
ATOM 1289 C CA . HIS A 1 168 ? 17.154 6.920 0.032 1.00 84.00 168 HIS A CA 1
ATOM 1290 C C . HIS A 1 168 ? 17.115 8.418 -0.284 1.00 84.00 168 HIS A C 1
ATOM 1292 O O . HIS A 1 168 ? 16.049 9.030 -0.251 1.00 84.00 168 HIS A O 1
ATOM 1298 N N . TYR A 1 169 ? 18.256 9.016 -0.643 1.00 87.06 169 TYR A N 1
ATOM 1299 C CA . TYR A 1 169 ? 18.275 10.417 -1.058 1.00 87.06 169 TYR A CA 1
ATOM 1300 C C . TYR A 1 169 ? 17.475 10.641 -2.334 1.00 87.06 169 TYR A C 1
ATOM 1302 O O . TYR A 1 169 ? 16.742 11.618 -2.419 1.00 87.06 169 TYR A O 1
ATOM 1310 N N . HIS A 1 170 ? 17.582 9.745 -3.314 1.00 82.25 170 HIS A N 1
ATOM 1311 C CA . HIS A 1 170 ? 16.874 9.865 -4.583 1.00 82.25 170 HIS A CA 1
ATOM 1312 C C . HIS A 1 170 ? 15.349 9.855 -4.396 1.00 82.25 170 HIS A C 1
ATOM 1314 O O . HIS A 1 170 ? 14.667 10.650 -5.043 1.00 82.25 170 HIS A O 1
ATOM 1320 N N . GLY A 1 171 ? 14.835 9.033 -3.475 1.00 71.94 171 GLY A N 1
ATOM 1321 C CA . GLY A 1 171 ? 13.417 8.977 -3.106 1.00 71.94 171 GLY A CA 1
ATOM 1322 C C . GLY A 1 171 ? 12.913 10.186 -2.308 1.00 71.94 171 GLY A C 1
ATOM 1323 O O . GLY A 1 171 ? 11.731 10.493 -2.366 1.00 71.94 171 GLY A O 1
ATOM 1324 N N . GLN A 1 172 ? 13.791 10.910 -1.604 1.00 76.88 172 GLN A N 1
ATOM 1325 C CA . GLN A 1 172 ? 13.435 12.092 -0.797 1.00 76.88 172 GLN A CA 1
ATOM 1326 C C . GLN A 1 172 ? 13.558 13.439 -1.535 1.00 76.88 172 GLN A C 1
ATOM 1328 O O . GLN A 1 172 ? 13.350 14.497 -0.925 1.00 76.88 172 GLN A O 1
ATOM 1333 N N . LEU A 1 173 ? 13.989 13.437 -2.802 1.00 76.81 173 LEU A N 1
ATOM 1334 C CA . LEU A 1 173 ? 14.205 14.654 -3.590 1.00 76.81 173 LEU A CA 1
ATOM 1335 C C . LEU A 1 173 ? 12.897 15.156 -4.224 1.00 76.81 173 LEU A C 1
ATOM 1337 O O . LEU A 1 173 ? 12.451 14.641 -5.251 1.00 76.81 173 LEU A O 1
ATOM 1341 N N . ASP A 1 174 ? 12.365 16.249 -3.674 1.00 55.47 174 ASP A N 1
ATOM 1342 C CA . ASP A 1 174 ? 11.115 16.879 -4.118 1.00 55.47 174 ASP A CA 1
ATOM 1343 C C . ASP A 1 174 ? 11.349 18.111 -5.013 1.00 55.47 174 ASP A C 1
ATOM 1345 O O . ASP A 1 174 ? 12.375 18.800 -4.931 1.00 55.47 174 ASP A O 1
ATOM 1349 N N . GLY A 1 175 ? 10.351 18.439 -5.840 1.00 54.47 175 GLY A N 1
ATOM 1350 C CA . GLY A 1 175 ? 10.331 19.634 -6.692 1.00 54.47 175 GLY A CA 1
ATOM 1351 C C . GLY A 1 175 ? 10.949 19.452 -8.091 1.00 54.47 175 GLY A C 1
ATOM 1352 O O . GLY A 1 175 ? 11.571 18.426 -8.387 1.00 54.47 175 GLY A O 1
ATOM 1353 N N . PRO A 1 176 ? 10.752 20.426 -9.004 1.00 53.69 176 PRO A N 1
ATOM 1354 C CA . PRO A 1 176 ? 11.310 20.362 -10.351 1.00 53.69 176 PRO A CA 1
ATOM 1355 C C . PRO A 1 176 ? 12.841 20.421 -10.304 1.00 53.69 176 PRO A C 1
ATOM 1357 O O . PRO A 1 176 ? 13.415 21.173 -9.514 1.00 53.69 176 PRO A O 1
ATOM 1360 N N . VAL A 1 177 ? 13.511 19.673 -11.192 1.00 60.94 177 VAL A N 1
ATOM 1361 C CA . VAL A 1 177 ? 14.953 19.838 -11.438 1.00 60.94 177 VAL A CA 1
ATOM 1362 C C . VAL A 1 177 ? 15.148 21.272 -11.924 1.00 60.94 177 VAL A C 1
ATOM 1364 O O . VAL A 1 177 ? 14.805 21.599 -13.060 1.00 60.94 177 VAL A O 1
ATOM 1367 N N . GLY A 1 178 ? 15.605 22.156 -11.036 1.00 54.62 178 GLY A N 1
ATOM 1368 C CA . GLY A 1 178 ? 15.762 23.572 -11.345 1.00 54.62 178 GLY A CA 1
ATOM 1369 C C . GLY A 1 178 ? 16.653 23.727 -12.574 1.00 54.62 178 GLY A C 1
ATOM 1370 O O . GLY A 1 178 ? 17.805 23.293 -12.552 1.00 54.62 178 GLY A O 1
ATOM 1371 N N . ALA A 1 179 ? 16.122 24.339 -13.636 1.00 46.03 179 ALA A N 1
ATOM 1372 C CA . ALA A 1 179 ? 16.752 24.428 -14.957 1.00 46.03 179 ALA A CA 1
ATOM 1373 C C . ALA A 1 179 ? 18.126 25.144 -14.980 1.00 46.03 179 ALA A C 1
ATOM 1375 O O . ALA A 1 179 ? 18.743 25.228 -16.035 1.00 46.03 179 ALA A O 1
ATOM 1376 N N . SER A 1 180 ? 18.608 25.644 -13.836 1.00 53.41 180 SER A N 1
ATOM 1377 C CA . SER A 1 180 ? 19.854 26.403 -13.675 1.00 53.41 180 SER A CA 1
ATOM 1378 C C . SER A 1 180 ? 20.800 25.874 -12.583 1.00 53.41 180 SER A C 1
ATOM 1380 O O . SER A 1 180 ? 21.718 26.582 -12.185 1.00 53.41 180 SER A O 1
ATOM 1382 N N . LEU A 1 181 ? 20.544 24.701 -11.984 1.00 63.62 181 LEU A N 1
ATOM 1383 C CA . LEU A 1 181 ? 21.425 24.162 -10.924 1.00 63.62 181 LEU A CA 1
ATOM 1384 C C . LEU A 1 181 ? 22.532 23.274 -11.501 1.00 63.62 181 LEU A C 1
ATOM 1386 O O . LEU A 1 181 ? 23.665 23.286 -11.029 1.00 63.62 181 LEU A O 1
ATOM 1390 N N . PHE A 1 182 ? 22.226 22.569 -12.588 1.00 70.56 182 PHE A N 1
ATOM 1391 C CA . PHE A 1 182 ? 23.215 21.960 -13.465 1.00 70.56 182 PHE A CA 1
ATOM 1392 C C . PHE A 1 182 ? 22.977 22.490 -14.881 1.00 70.56 182 PHE A C 1
ATOM 1394 O O . PHE A 1 182 ? 22.219 21.891 -15.637 1.00 70.56 182 PHE A O 1
ATOM 1401 N N . ASP A 1 183 ? 23.616 23.605 -15.236 1.00 61.75 183 ASP A N 1
ATOM 1402 C CA . ASP A 1 183 ? 23.380 24.338 -16.497 1.00 61.75 183 ASP A CA 1
ATOM 1403 C C . ASP A 1 183 ? 23.474 23.473 -17.779 1.00 61.75 183 ASP A C 1
ATOM 1405 O O . ASP A 1 183 ? 22.882 23.807 -18.803 1.00 61.75 183 ASP A O 1
ATOM 1409 N N . ASP A 1 184 ? 24.168 22.329 -17.714 1.00 65.56 184 ASP A N 1
ATOM 1410 C CA . ASP A 1 184 ? 24.400 21.408 -18.837 1.00 65.56 184 ASP A CA 1
ATOM 1411 C C . ASP A 1 184 ? 23.373 20.243 -18.923 1.00 65.56 184 ASP A C 1
ATOM 1413 O O . ASP A 1 184 ? 23.394 19.469 -19.880 1.00 65.56 184 ASP A O 1
ATOM 1417 N N . VAL A 1 185 ? 22.488 20.074 -17.928 1.00 62.28 185 VAL A N 1
ATOM 1418 C CA . VAL A 1 185 ? 21.516 18.956 -17.833 1.00 62.28 185 VAL A CA 1
ATOM 1419 C C . VAL A 1 185 ? 20.277 19.129 -18.728 1.00 62.28 185 VAL A C 1
ATOM 1421 O O . VAL A 1 185 ? 19.910 18.160 -19.401 1.00 62.28 185 VAL A O 1
ATOM 1424 N N . PRO A 1 186 ? 19.618 20.309 -18.795 1.00 52.56 186 PRO A N 1
ATOM 1425 C CA . PRO A 1 186 ? 18.381 20.478 -19.568 1.00 52.56 186 PRO A CA 1
ATOM 1426 C C . PRO A 1 186 ? 18.524 20.097 -21.050 1.00 52.56 186 PRO A C 1
ATOM 1428 O O . PRO A 1 186 ? 17.631 19.481 -21.628 1.00 52.56 186 PRO A O 1
ATOM 1431 N N . GLN A 1 187 ? 19.696 20.358 -21.635 1.00 56.47 187 GLN A N 1
ATOM 1432 C CA . GLN A 1 187 ? 20.025 20.030 -23.027 1.00 56.47 187 GLN A CA 1
ATOM 1433 C C . GLN A 1 187 ? 20.084 18.510 -23.279 1.00 56.47 187 GLN A C 1
ATOM 1435 O O . GLN A 1 187 ? 19.718 18.043 -24.356 1.00 56.47 187 GLN A O 1
ATOM 1440 N N . ALA A 1 188 ? 20.501 17.721 -22.283 1.00 51.72 188 ALA A N 1
ATOM 1441 C CA . ALA A 1 188 ? 20.576 16.263 -22.381 1.00 51.72 188 ALA A CA 1
ATOM 1442 C C . ALA A 1 188 ? 19.200 15.586 -22.226 1.00 51.72 188 ALA A C 1
ATOM 1444 O O . ALA A 1 188 ? 18.929 14.580 -22.886 1.00 51.72 188 ALA A O 1
ATOM 1445 N N . ILE A 1 189 ? 18.313 16.147 -21.392 1.00 48.41 189 ILE A N 1
ATOM 1446 C CA . ILE A 1 189 ? 16.930 15.663 -21.225 1.00 48.41 189 ILE A CA 1
ATOM 1447 C C . ILE A 1 189 ? 16.108 15.932 -22.491 1.00 48.41 189 ILE A C 1
ATOM 1449 O O . ILE A 1 189 ? 15.388 15.048 -22.961 1.00 48.41 189 ILE A O 1
ATOM 1453 N N . GLU A 1 190 ? 16.222 17.133 -23.065 1.00 50.44 190 GLU A N 1
ATOM 1454 C CA . GLU A 1 190 ? 15.536 17.491 -24.312 1.00 50.44 190 GLU A CA 1
ATOM 1455 C C . GLU A 1 190 ? 16.010 16.634 -25.490 1.00 50.44 190 GLU A C 1
ATOM 1457 O O . GLU A 1 190 ? 15.177 16.150 -26.259 1.00 50.44 190 GLU A O 1
ATOM 1462 N N . ALA A 1 191 ? 17.315 16.351 -25.583 1.00 51.72 191 ALA A N 1
ATOM 1463 C CA . ALA A 1 191 ? 17.858 15.433 -26.583 1.00 51.72 191 ALA A CA 1
ATOM 1464 C C . ALA A 1 191 ? 17.273 14.013 -26.447 1.00 51.72 191 ALA A C 1
ATOM 1466 O O . ALA A 1 191 ? 16.781 13.462 -27.430 1.00 51.72 191 ALA A O 1
ATOM 1467 N N . ARG A 1 192 ? 17.211 13.449 -25.230 1.00 51.44 192 ARG A N 1
ATOM 1468 C CA . ARG A 1 192 ? 16.626 12.113 -24.994 1.00 51.44 192 ARG A CA 1
ATOM 1469 C C . ARG A 1 192 ? 15.129 12.036 -25.302 1.00 51.44 192 ARG A C 1
ATOM 1471 O O . ARG A 1 192 ? 14.675 11.064 -25.903 1.00 51.44 192 ARG A O 1
ATOM 1478 N N . ARG A 1 193 ? 14.346 13.054 -24.927 1.00 45.00 193 ARG A N 1
ATOM 1479 C CA . ARG A 1 193 ? 12.902 13.116 -25.240 1.00 45.00 193 ARG A CA 1
ATOM 1480 C C . ARG A 1 193 ? 12.645 13.270 -26.738 1.00 45.00 193 ARG A C 1
ATOM 1482 O O . ARG A 1 193 ? 11.702 12.668 -27.258 1.00 45.00 193 ARG A O 1
ATOM 1489 N N . ALA A 1 194 ? 13.488 14.034 -27.432 1.00 50.72 194 ALA A N 1
ATOM 1490 C CA . ALA A 1 194 ? 13.452 14.143 -28.886 1.00 50.72 194 ALA A CA 1
ATOM 1491 C C . ALA A 1 194 ? 13.816 12.807 -29.565 1.00 50.72 194 ALA A C 1
ATOM 1493 O O . ALA A 1 194 ? 13.151 12.407 -30.520 1.00 50.72 194 ALA A O 1
ATOM 1494 N N . GLU A 1 195 ? 14.797 12.069 -29.037 1.00 48.50 195 GLU A N 1
ATOM 1495 C CA . GLU A 1 195 ? 15.205 10.743 -29.531 1.00 48.50 195 GLU A CA 1
ATOM 1496 C C . GLU A 1 195 ? 14.153 9.640 -29.277 1.00 48.50 195 GLU A C 1
ATOM 1498 O O . GLU A 1 195 ? 13.967 8.751 -30.115 1.00 48.50 195 GLU A O 1
ATOM 1503 N N . ALA A 1 196 ? 13.394 9.724 -28.178 1.00 44.38 196 ALA A N 1
ATOM 1504 C CA . ALA A 1 196 ? 12.256 8.843 -27.870 1.00 44.38 196 ALA A CA 1
ATOM 1505 C C . ALA A 1 196 ? 10.942 9.244 -28.586 1.00 44.38 196 ALA A C 1
ATOM 1507 O O . ALA A 1 196 ? 9.885 8.641 -28.376 1.00 44.38 196 ALA A O 1
ATOM 1508 N N . GLY A 1 197 ? 10.975 10.276 -29.436 1.00 53.78 197 GLY A N 1
ATOM 1509 C CA . GLY A 1 197 ? 9.816 10.731 -30.205 1.00 53.78 197 GLY A CA 1
ATOM 1510 C C . GLY A 1 197 ? 8.673 11.306 -29.357 1.00 53.78 197 GLY A C 1
ATOM 1511 O O . GLY A 1 197 ? 7.520 11.201 -29.776 1.00 53.78 197 GLY A O 1
ATOM 1512 N N . GLY A 1 198 ? 8.971 11.878 -28.182 1.00 50.72 198 GLY A N 1
ATOM 1513 C CA . GLY A 1 198 ? 8.006 12.585 -27.328 1.00 50.72 198 GLY A CA 1
ATOM 1514 C C . GLY A 1 198 ? 7.071 11.715 -26.472 1.00 50.72 198 GLY A C 1
ATOM 1515 O O . GLY A 1 198 ? 6.035 12.217 -26.044 1.00 50.72 198 GLY A O 1
ATOM 1516 N N . ARG A 1 199 ? 7.390 10.433 -26.238 1.00 63.38 199 ARG A N 1
ATOM 1517 C CA . ARG A 1 199 ? 6.577 9.491 -25.433 1.00 63.38 199 ARG A CA 1
ATOM 1518 C C . ARG A 1 199 ? 7.168 9.244 -24.040 1.00 63.38 199 ARG A C 1
ATOM 1520 O O . ARG A 1 199 ? 8.382 9.328 -23.871 1.00 63.38 199 ARG A O 1
ATOM 1527 N N . THR A 1 200 ? 6.313 8.884 -23.080 1.00 62.44 200 THR A N 1
ATOM 1528 C CA . THR A 1 200 ? 6.704 8.472 -21.718 1.00 62.44 200 THR A CA 1
ATOM 1529 C C . THR A 1 200 ? 6.965 6.959 -21.679 1.00 62.44 200 THR A C 1
ATOM 1531 O O . THR A 1 200 ? 6.124 6.188 -22.137 1.00 62.44 200 THR A O 1
ATOM 1534 N N . LEU A 1 201 ? 8.140 6.545 -21.184 1.00 59.91 201 LEU A N 1
ATOM 1535 C CA . LEU A 1 201 ? 8.619 5.151 -21.134 1.00 59.91 201 LEU A CA 1
ATOM 1536 C C . LEU A 1 201 ? 9.066 4.794 -19.704 1.00 59.91 201 LEU A C 1
ATOM 1538 O O . LEU A 1 201 ? 10.241 4.934 -19.359 1.00 59.91 201 LEU A O 1
ATOM 1542 N N . ASP A 1 202 ? 8.124 4.385 -18.860 1.00 59.97 202 ASP A N 1
ATOM 1543 C CA . ASP A 1 202 ? 8.271 4.287 -17.402 1.00 59.97 202 ASP A CA 1
ATOM 1544 C C . ASP A 1 202 ? 7.871 2.922 -16.807 1.00 59.97 202 ASP A C 1
ATOM 1546 O O . ASP A 1 202 ? 7.615 2.830 -15.607 1.00 59.97 202 ASP A O 1
ATOM 1550 N N . ALA A 1 203 ? 7.866 1.839 -17.599 1.00 46.53 203 ALA A N 1
ATOM 1551 C CA . ALA A 1 203 ? 7.738 0.496 -17.019 1.00 46.53 203 ALA A CA 1
ATOM 1552 C C . ALA A 1 203 ? 8.959 0.179 -16.138 1.00 46.53 203 ALA A C 1
ATOM 1554 O O . ALA A 1 203 ? 10.102 0.284 -16.598 1.00 46.53 203 ALA A O 1
ATOM 1555 N N . ARG A 1 204 ? 8.730 -0.251 -14.892 1.00 49.03 204 ARG A N 1
ATOM 1556 C CA . ARG A 1 204 ? 9.798 -0.713 -13.989 1.00 49.03 204 ARG A CA 1
ATOM 1557 C C . ARG A 1 204 ? 9.988 -2.236 -14.081 1.00 49.03 204 ARG A C 1
ATOM 1559 O O . ARG A 1 204 ? 8.992 -2.948 -14.218 1.00 49.03 204 ARG A O 1
ATOM 1566 N N . PRO A 1 205 ? 11.235 -2.736 -13.967 1.00 44.91 205 PRO A N 1
ATOM 1567 C CA . PRO A 1 205 ? 11.491 -4.155 -13.732 1.00 44.91 205 PRO A CA 1
ATOM 1568 C C . PRO A 1 205 ? 10.869 -4.634 -12.412 1.00 44.91 205 PRO A C 1
ATOM 1570 O O . PRO A 1 205 ? 10.909 -3.903 -11.419 1.00 44.91 205 PRO A O 1
ATOM 1573 N N . ASP A 1 206 ? 10.350 -5.862 -12.373 1.00 37.91 206 ASP A N 1
ATOM 1574 C CA . ASP A 1 206 ? 9.807 -6.450 -11.142 1.00 37.91 206 ASP A CA 1
ATOM 1575 C C . ASP A 1 206 ? 10.933 -6.699 -10.108 1.00 37.91 206 ASP A C 1
ATOM 1577 O O . ASP A 1 206 ? 11.987 -7.261 -10.427 1.00 37.91 206 ASP A O 1
ATOM 1581 N N . THR A 1 207 ? 10.698 -6.357 -8.836 1.00 32.41 207 THR A N 1
ATOM 1582 C CA . THR A 1 207 ? 11.580 -6.720 -7.705 1.00 32.41 207 THR A CA 1
ATOM 1583 C C . THR A 1 207 ? 11.647 -8.241 -7.528 1.00 32.41 207 THR A C 1
ATOM 1585 O O . THR A 1 207 ? 10.791 -8.973 -8.017 1.00 32.41 207 THR A O 1
ATOM 1588 N N . ILE A 1 208 ? 12.644 -8.788 -6.832 1.00 27.75 208 ILE A N 1
ATOM 1589 C CA . ILE A 1 208 ? 12.683 -10.238 -6.562 1.00 27.75 208 ILE A CA 1
ATOM 1590 C C . ILE A 1 208 ? 11.646 -10.573 -5.472 1.00 27.75 208 ILE A C 1
ATOM 1592 O O . ILE A 1 208 ? 11.795 -10.125 -4.341 1.00 27.75 208 ILE A O 1
ATOM 1596 N N . ASP A 1 209 ? 10.624 -11.377 -5.794 1.00 35.19 209 ASP A N 1
ATOM 1597 C CA . ASP A 1 209 ? 9.658 -11.936 -4.828 1.00 35.19 209 ASP A CA 1
ATOM 1598 C C . ASP A 1 209 ? 9.720 -13.467 -4.896 1.00 35.19 209 ASP A C 1
ATOM 1600 O O . ASP A 1 209 ? 9.449 -14.073 -5.934 1.00 35.19 209 ASP A O 1
ATOM 1604 N N . PHE A 1 210 ? 10.082 -14.106 -3.782 1.00 27.56 210 PHE A N 1
ATOM 1605 C CA . PHE A 1 210 ? 10.238 -15.561 -3.685 1.00 27.56 210 PHE A CA 1
ATOM 1606 C C . PHE A 1 210 ? 8.913 -16.337 -3.796 1.00 27.56 210 PHE A C 1
ATOM 1608 O O . PHE A 1 210 ? 8.932 -17.566 -3.863 1.00 27.56 210 PHE A O 1
ATOM 1615 N N . ARG A 1 211 ? 7.763 -15.650 -3.805 1.00 46.00 211 ARG A N 1
ATOM 1616 C CA . ARG A 1 211 ? 6.429 -16.247 -3.985 1.00 46.00 211 ARG A CA 1
ATOM 1617 C C . ARG A 1 211 ? 6.005 -16.339 -5.450 1.00 46.00 211 ARG A C 1
ATOM 1619 O O . ARG A 1 211 ? 5.013 -17.017 -5.731 1.00 46.00 211 ARG A O 1
ATOM 1626 N N . ASP A 1 212 ? 6.714 -15.679 -6.370 1.00 52.75 212 ASP A N 1
ATOM 1627 C CA . ASP A 1 212 ? 6.443 -15.802 -7.803 1.00 52.75 212 ASP A CA 1
ATOM 1628 C C . ASP A 1 212 ? 6.559 -17.277 -8.212 1.00 52.75 212 ASP A C 1
ATOM 1630 O O . ASP A 1 212 ? 7.617 -17.901 -8.102 1.00 52.75 212 ASP A O 1
ATOM 1634 N N . LYS A 1 213 ? 5.458 -17.852 -8.704 1.00 72.50 213 LYS A N 1
ATOM 1635 C CA . LYS A 1 213 ? 5.488 -19.203 -9.263 1.00 72.50 213 LYS A CA 1
ATOM 1636 C C . LYS A 1 213 ? 6.102 -19.137 -10.651 1.00 72.50 213 LYS A C 1
ATOM 1638 O O . LYS A 1 213 ? 5.542 -18.499 -11.546 1.00 72.50 213 LYS A O 1
ATOM 1643 N N . PHE A 1 214 ? 7.232 -19.807 -10.824 1.00 74.06 214 PHE A N 1
ATOM 1644 C CA . PHE A 1 214 ? 7.856 -19.937 -12.130 1.00 74.06 214 PHE A CA 1
ATOM 1645 C C . PHE A 1 214 ? 7.094 -20.936 -12.995 1.00 74.06 214 PHE A C 1
ATOM 1647 O O . PHE A 1 214 ? 6.574 -21.942 -12.514 1.00 74.06 214 PHE A O 1
ATOM 1654 N N . TYR A 1 215 ? 7.006 -20.620 -14.279 1.00 86.75 215 TYR A N 1
ATOM 1655 C CA . TYR A 1 215 ? 6.483 -21.520 -15.286 1.00 86.75 215 TYR A CA 1
ATOM 1656 C C . TYR A 1 215 ? 7.480 -22.658 -15.513 1.00 86.75 215 TYR A C 1
ATOM 1658 O O . TYR A 1 215 ? 8.667 -22.416 -15.740 1.00 86.75 215 TYR A O 1
ATOM 1666 N N . GLU A 1 216 ? 6.977 -23.887 -15.493 1.00 83.00 216 GLU A N 1
ATOM 1667 C CA . GLU A 1 216 ? 7.725 -25.087 -15.851 1.00 83.00 216 GLU A CA 1
ATOM 1668 C C . GLU A 1 216 ? 7.160 -25.642 -17.163 1.00 83.00 216 GLU A C 1
ATOM 1670 O O . GLU A 1 216 ? 5.958 -25.880 -17.280 1.00 83.00 216 GLU A O 1
ATOM 1675 N N . ALA A 1 217 ? 8.019 -25.830 -18.165 1.00 84.06 217 ALA A N 1
ATOM 1676 C CA . ALA A 1 217 ? 7.600 -26.276 -19.491 1.00 84.06 217 ALA A CA 1
ATOM 1677 C C . ALA A 1 217 ? 7.054 -27.717 -19.474 1.00 84.06 217 ALA A C 1
ATOM 1679 O O . ALA A 1 217 ? 7.702 -28.625 -18.951 1.00 84.06 217 ALA A O 1
ATOM 1680 N N . THR A 1 218 ? 5.910 -27.963 -20.123 1.00 80.62 218 THR A N 1
ATOM 1681 C CA . THR A 1 218 ? 5.196 -29.256 -20.037 1.00 80.62 218 THR A CA 1
ATOM 1682 C C . THR A 1 218 ? 5.638 -30.310 -21.069 1.00 80.62 218 THR A C 1
ATOM 1684 O O . THR A 1 218 ? 4.887 -31.227 -21.396 1.00 80.62 218 THR A O 1
ATOM 1687 N N . LEU A 1 219 ? 6.878 -30.212 -21.575 1.00 85.75 219 LEU A N 1
ATOM 1688 C CA . LEU A 1 219 ? 7.455 -31.071 -22.632 1.00 85.75 219 LEU A CA 1
ATOM 1689 C C . LEU A 1 219 ? 6.666 -31.095 -23.957 1.00 85.75 219 LEU A C 1
ATOM 1691 O O . LEU A 1 219 ? 6.787 -32.039 -24.740 1.00 85.75 219 LEU A O 1
ATOM 1695 N N . ILE A 1 220 ? 5.876 -30.058 -24.234 1.00 89.94 220 ILE A N 1
ATOM 1696 C CA . ILE A 1 220 ? 5.207 -29.902 -25.528 1.00 89.94 220 ILE A CA 1
ATOM 1697 C C . ILE A 1 220 ? 6.206 -29.795 -26.686 1.00 89.94 220 ILE A C 1
ATOM 1699 O O . ILE A 1 220 ? 7.326 -29.304 -26.533 1.00 89.94 220 ILE A O 1
ATOM 1703 N N . GLU A 1 221 ? 5.777 -30.211 -27.878 1.00 93.31 221 GLU A N 1
ATOM 1704 C CA . GLU A 1 221 ? 6.545 -29.963 -29.095 1.00 93.31 221 GLU A CA 1
ATOM 1705 C C . GLU A 1 221 ? 6.533 -28.463 -29.421 1.00 93.31 221 GLU A C 1
ATOM 1707 O O . GLU A 1 221 ? 5.487 -27.877 -29.706 1.00 93.31 221 GLU A O 1
ATOM 1712 N N . VAL A 1 222 ? 7.713 -27.843 -29.372 1.00 94.75 222 VAL A N 1
ATOM 1713 C CA . VAL A 1 222 ? 7.910 -26.428 -29.697 1.00 94.75 222 VAL A CA 1
ATOM 1714 C C . VAL A 1 222 ? 8.236 -26.300 -31.191 1.00 94.75 222 VAL A C 1
ATOM 1716 O O . VAL A 1 222 ? 9.283 -26.788 -31.626 1.00 94.75 222 VAL A O 1
ATOM 1719 N N . PRO A 1 223 ? 7.382 -25.651 -32.005 1.00 94.38 223 PRO A N 1
ATOM 1720 C CA . PRO A 1 223 ? 7.640 -25.496 -33.430 1.00 94.38 223 PRO A CA 1
ATOM 1721 C C . PRO A 1 223 ? 8.843 -24.576 -33.682 1.00 94.38 223 PRO A C 1
ATOM 1723 O O . PRO A 1 223 ? 9.141 -23.678 -32.898 1.00 94.38 223 PRO A O 1
ATOM 1726 N N . MET A 1 224 ? 9.526 -24.751 -34.819 1.00 92.31 224 MET A N 1
ATOM 1727 C CA . MET A 1 224 ? 10.701 -23.934 -35.179 1.00 92.31 224 MET A CA 1
ATOM 1728 C C . MET A 1 224 ? 10.390 -22.444 -35.396 1.00 92.31 224 MET A C 1
ATOM 1730 O O . MET A 1 224 ? 11.303 -21.621 -35.410 1.00 92.31 224 MET A O 1
ATOM 1734 N N . TYR A 1 225 ? 9.128 -22.110 -35.645 1.00 95.62 225 TYR A N 1
ATOM 1735 C CA . TYR A 1 225 ? 8.633 -20.748 -35.788 1.00 95.62 225 TYR A CA 1
ATOM 1736 C C . TYR A 1 225 ? 7.144 -20.716 -35.440 1.00 95.62 225 TYR A C 1
ATOM 1738 O O . TYR A 1 225 ? 6.435 -21.716 -35.578 1.00 95.62 225 TYR A O 1
ATOM 1746 N N . ARG A 1 226 ? 6.667 -19.543 -35.039 1.00 96.00 226 ARG A N 1
ATOM 1747 C CA . ARG A 1 226 ? 5.254 -19.217 -34.872 1.00 96.00 226 ARG A CA 1
ATOM 1748 C C . ARG A 1 226 ? 4.968 -17.989 -35.724 1.00 96.00 226 ARG A C 1
ATOM 1750 O O . ARG A 1 226 ? 5.511 -16.922 -35.459 1.00 96.00 226 ARG A O 1
ATOM 1757 N N . ASP A 1 227 ? 4.165 -18.167 -36.768 1.00 93.75 227 ASP A N 1
ATOM 1758 C CA . ASP A 1 227 ? 3.933 -17.139 -37.782 1.00 93.75 227 ASP A CA 1
ATOM 1759 C C . ASP A 1 227 ? 3.105 -15.966 -37.224 1.00 93.75 227 ASP A C 1
ATOM 1761 O O . ASP A 1 227 ? 2.052 -16.156 -36.607 1.00 93.75 227 ASP A O 1
ATOM 1765 N N . LEU A 1 228 ? 3.579 -14.742 -37.467 1.00 96.00 228 LEU A N 1
ATOM 1766 C CA . LEU A 1 228 ? 2.876 -13.514 -37.109 1.00 96.00 228 LEU A CA 1
ATOM 1767 C C . LEU A 1 228 ? 1.520 -13.398 -37.823 1.00 96.00 228 LEU A C 1
ATOM 1769 O O . LEU A 1 228 ? 0.566 -12.863 -37.251 1.00 96.00 228 LEU A O 1
ATOM 1773 N N . ASP A 1 229 ? 1.407 -13.882 -39.058 1.00 95.31 229 ASP A N 1
ATOM 1774 C CA . ASP A 1 229 ? 0.166 -13.786 -39.823 1.00 95.31 229 ASP A CA 1
ATOM 1775 C C . ASP A 1 229 ? -0.930 -14.700 -39.253 1.00 95.31 229 ASP A C 1
ATOM 1777 O O . ASP A 1 229 ? -2.104 -14.329 -39.296 1.00 95.31 229 ASP A O 1
ATOM 1781 N N . GLU A 1 230 ? -0.582 -15.825 -38.617 1.00 93.44 230 GLU A N 1
ATOM 1782 C CA . GLU A 1 230 ? -1.553 -16.638 -37.865 1.00 93.44 230 GLU A CA 1
ATOM 1783 C C . GLU A 1 230 ? -2.079 -15.892 -36.635 1.00 93.44 230 GLU A C 1
ATOM 1785 O O . GLU A 1 230 ? -3.282 -15.894 -36.373 1.00 93.44 230 GLU A O 1
ATOM 1790 N N . TYR A 1 231 ? -1.208 -15.175 -35.917 1.00 96.06 231 TYR A N 1
ATOM 1791 C CA . TYR A 1 231 ? -1.640 -14.314 -34.815 1.00 96.06 231 TYR A CA 1
ATOM 1792 C C . TYR A 1 231 ? -2.575 -13.195 -35.305 1.00 96.06 231 TYR A C 1
ATOM 1794 O O . TYR A 1 231 ? -3.616 -12.937 -34.701 1.00 96.06 231 TYR A O 1
ATOM 1802 N N . ARG A 1 232 ? -2.269 -12.559 -36.444 1.00 95.75 232 ARG A N 1
ATOM 1803 C CA . ARG A 1 232 ? -3.104 -11.486 -37.017 1.00 95.75 232 ARG A CA 1
ATOM 1804 C C . ARG A 1 232 ? -4.524 -11.941 -37.357 1.00 95.75 232 ARG A C 1
ATOM 1806 O O . ARG A 1 232 ? -5.451 -11.144 -37.213 1.00 95.75 232 ARG A O 1
ATOM 1813 N N . LYS A 1 233 ? -4.720 -13.204 -37.756 1.00 96.12 233 LYS A N 1
ATOM 1814 C CA . LYS A 1 233 ? -6.056 -13.767 -38.041 1.00 96.12 233 LYS A CA 1
ATOM 1815 C C . LYS A 1 233 ? -6.969 -13.807 -36.814 1.00 96.12 233 LYS A C 1
ATOM 1817 O O . LYS A 1 233 ? -8.184 -13.778 -36.983 1.00 96.12 233 LYS A O 1
ATOM 1822 N N . VAL A 1 234 ? -6.412 -13.833 -35.599 1.00 95.31 234 VAL A N 1
ATOM 1823 C CA . VAL A 1 234 ? -7.194 -13.800 -34.348 1.00 95.31 234 VAL A CA 1
ATOM 1824 C C . VAL A 1 234 ? -7.962 -12.481 -34.199 1.00 95.31 234 VAL A C 1
ATOM 1826 O O . VAL A 1 234 ? -9.035 -12.461 -33.596 1.00 95.31 234 VAL A O 1
ATOM 1829 N N . GLY A 1 235 ? -7.448 -11.390 -34.783 1.00 95.12 235 GLY A N 1
ATOM 1830 C CA . GLY A 1 235 ? -8.098 -10.079 -34.761 1.00 95.12 235 GLY A CA 1
ATOM 1831 C C . GLY A 1 235 ? -7.881 -9.287 -33.469 1.00 95.12 235 GLY A C 1
ATOM 1832 O O . GLY A 1 235 ? -8.718 -8.457 -33.125 1.00 95.12 235 GLY A O 1
ATOM 1833 N N . VAL A 1 236 ? -6.776 -9.525 -32.753 1.00 96.94 236 VAL A N 1
ATOM 1834 C CA . VAL A 1 236 ? -6.424 -8.755 -31.547 1.00 96.94 236 VAL A CA 1
ATOM 1835 C C . VAL A 1 236 ? -6.231 -7.270 -31.906 1.00 96.94 236 VAL A C 1
ATOM 1837 O O . VAL A 1 236 ? -5.517 -6.962 -32.868 1.00 96.94 236 VAL A O 1
ATOM 1840 N N . PRO A 1 237 ? -6.855 -6.324 -31.181 1.00 95.38 237 PRO A N 1
ATOM 1841 C CA . PRO A 1 237 ? -6.761 -4.906 -31.507 1.00 95.38 237 PRO A CA 1
ATOM 1842 C C . PRO A 1 237 ? -5.356 -4.348 -31.239 1.00 95.38 237 PRO A C 1
ATOM 1844 O O . PRO A 1 237 ? -4.747 -4.625 -30.211 1.00 95.38 237 PRO A O 1
ATOM 1847 N N . ILE A 1 238 ? -4.867 -3.498 -32.150 1.00 96.12 238 ILE A N 1
ATOM 1848 C CA . ILE A 1 238 ? -3.660 -2.687 -31.931 1.00 96.12 238 ILE A CA 1
ATOM 1849 C C . ILE A 1 238 ? -4.051 -1.441 -31.145 1.00 96.12 238 ILE A C 1
ATOM 1851 O O . ILE A 1 238 ? -4.783 -0.593 -31.664 1.00 96.12 238 ILE A O 1
ATOM 1855 N N . LEU A 1 239 ? -3.554 -1.344 -29.916 1.00 94.62 239 LEU A N 1
ATOM 1856 C CA . LEU A 1 239 ? -3.849 -0.250 -28.998 1.00 94.62 239 LEU A CA 1
ATOM 1857 C C . LEU A 1 239 ? -2.863 0.921 -29.174 1.00 94.62 239 LEU A C 1
ATOM 1859 O O . LEU A 1 239 ? -1.798 0.778 -29.780 1.00 94.62 239 LEU A O 1
ATOM 1863 N N . ASP A 1 240 ? -3.233 2.088 -28.651 1.00 91.50 240 ASP A N 1
ATOM 1864 C CA . ASP A 1 240 ? -2.404 3.298 -28.658 1.00 91.50 240 ASP A CA 1
ATOM 1865 C C . ASP A 1 240 ? -2.486 3.981 -27.286 1.00 91.50 240 ASP A C 1
ATOM 1867 O O . ASP A 1 240 ? -3.538 4.505 -26.923 1.00 91.50 240 ASP A O 1
ATOM 1871 N N . GLN A 1 241 ? -1.397 3.933 -26.516 1.00 84.75 241 GLN A N 1
ATOM 1872 C CA . GLN A 1 241 ? -1.311 4.548 -25.183 1.00 84.75 241 GLN A CA 1
ATOM 1873 C C . GLN A 1 241 ? -1.130 6.074 -25.238 1.00 84.75 241 GLN A C 1
ATOM 1875 O O . GLN A 1 241 ? -1.179 6.749 -24.211 1.00 84.75 241 GLN A O 1
ATOM 1880 N N . GLY A 1 242 ? -0.868 6.638 -26.423 1.00 84.88 242 GLY A N 1
ATOM 1881 C CA . GLY A 1 242 ? -0.579 8.058 -26.576 1.00 84.88 242 GLY A CA 1
ATOM 1882 C C . GLY A 1 242 ? 0.715 8.478 -25.869 1.00 84.88 242 GLY A C 1
ATOM 1883 O O . GLY A 1 242 ? 1.784 7.922 -26.123 1.00 84.88 242 GLY A O 1
ATOM 1884 N N . GLN A 1 243 ? 0.624 9.516 -25.034 1.00 75.00 243 GLN A N 1
ATOM 1885 C CA . GLN A 1 243 ? 1.761 10.095 -24.301 1.00 75.00 243 GLN A CA 1
ATOM 1886 C C . GLN A 1 243 ? 1.810 9.665 -22.824 1.00 75.00 243 GLN A C 1
ATOM 1888 O O . GLN A 1 243 ? 2.763 10.012 -22.124 1.00 75.00 243 GLN A O 1
ATOM 1893 N N . GLU A 1 244 ? 0.814 8.912 -22.350 1.00 71.56 244 GLU A N 1
ATOM 1894 C CA . GLU A 1 244 ? 0.742 8.442 -20.964 1.00 71.56 244 GLU A CA 1
ATOM 1895 C C . GLU A 1 244 ? 1.664 7.232 -20.732 1.00 71.56 244 GLU A C 1
ATOM 1897 O O . GLU A 1 244 ? 1.853 6.398 -21.624 1.00 71.56 244 GLU A O 1
ATOM 1902 N N . GLY A 1 245 ? 2.206 7.107 -19.516 1.00 73.19 245 GLY A N 1
ATOM 1903 C CA . GLY A 1 245 ? 3.029 5.980 -19.042 1.00 73.19 245 GLY A CA 1
ATOM 1904 C C . GLY A 1 245 ? 2.260 4.666 -18.826 1.00 73.19 245 GLY A C 1
ATOM 1905 O O . GLY A 1 245 ? 2.631 3.819 -18.021 1.00 73.19 245 GLY A O 1
ATOM 1906 N N . ALA A 1 246 ? 1.150 4.465 -19.538 1.00 83.38 246 ALA A N 1
ATOM 1907 C CA . ALA A 1 246 ? 0.203 3.375 -19.297 1.00 83.38 246 ALA A CA 1
ATOM 1908 C C . ALA A 1 246 ? 0.602 2.030 -19.937 1.00 83.38 246 ALA A C 1
ATOM 1910 O O . ALA A 1 246 ? -0.228 1.134 -20.101 1.00 83.38 246 ALA A O 1
ATOM 1911 N N . CYS A 1 247 ? 1.865 1.870 -20.340 1.00 89.62 247 CYS A N 1
ATOM 1912 C CA . CYS A 1 247 ? 2.310 0.737 -21.154 1.00 89.62 247 CYS A CA 1
ATOM 1913 C C . CYS A 1 247 ? 2.018 -0.634 -20.524 1.00 89.62 247 CYS A C 1
ATOM 1915 O O . CYS A 1 247 ? 1.646 -1.555 -21.248 1.00 89.62 247 CYS A O 1
ATOM 1917 N N . THR A 1 248 ? 2.105 -0.777 -19.199 1.00 89.88 248 THR A N 1
ATOM 1918 C CA . THR A 1 248 ? 1.806 -2.036 -18.491 1.00 89.88 248 THR A CA 1
ATOM 1919 C C . THR A 1 248 ? 0.359 -2.490 -18.687 1.00 89.88 248 THR A C 1
ATOM 1921 O O . THR A 1 248 ? 0.106 -3.630 -19.077 1.00 89.88 248 THR A O 1
ATOM 1924 N N . GLY A 1 249 ? -0.607 -1.584 -18.510 1.00 93.38 249 GLY A N 1
ATOM 1925 C CA . GLY A 1 249 ? -2.022 -1.877 -18.723 1.00 93.38 249 GLY A CA 1
ATOM 1926 C C . GLY A 1 249 ? -2.342 -2.179 -20.186 1.00 93.38 249 GLY A C 1
ATOM 1927 O O . GLY A 1 249 ? -3.101 -3.100 -20.481 1.00 93.38 249 GLY A O 1
ATOM 1928 N N . PHE A 1 250 ? -1.717 -1.458 -21.121 1.00 95.69 250 PHE A N 1
ATOM 1929 C CA . PHE A 1 250 ? -1.919 -1.653 -22.561 1.00 95.69 250 PHE A CA 1
ATOM 1930 C C . PHE A 1 250 ? -1.270 -2.945 -23.093 1.00 95.69 250 PHE A C 1
ATOM 1932 O O . PHE A 1 250 ? -1.868 -3.652 -23.913 1.00 95.69 250 PHE A O 1
ATOM 1939 N N . GLY A 1 251 ? -0.072 -3.283 -22.614 1.00 95.38 251 GLY A N 1
ATOM 1940 C CA . GLY A 1 251 ? 0.598 -4.545 -22.921 1.00 95.38 251 GLY A CA 1
ATOM 1941 C C . GLY A 1 251 ? -0.191 -5.737 -22.383 1.00 95.38 251 GLY A C 1
ATOM 1942 O O . GLY A 1 251 ? -0.436 -6.694 -23.120 1.00 95.38 251 GLY A O 1
ATOM 1943 N N . LEU A 1 252 ? -0.682 -5.647 -21.142 1.00 97.38 252 LEU A N 1
ATOM 1944 C CA . LEU A 1 252 ? -1.497 -6.704 -20.548 1.00 97.38 252 LEU A CA 1
ATOM 1945 C C . LEU A 1 252 ? -2.863 -6.836 -21.237 1.00 97.38 252 LEU A C 1
ATOM 1947 O O . LEU A 1 252 ? -3.290 -7.954 -21.516 1.00 97.38 252 LEU A O 1
ATOM 1951 N N . ALA A 1 253 ? -3.520 -5.728 -21.600 1.00 97.56 253 ALA A N 1
ATOM 1952 C CA . ALA A 1 253 ? -4.786 -5.758 -22.340 1.00 97.56 253 ALA A CA 1
ATOM 1953 C C . ALA A 1 253 ? -4.675 -6.546 -23.652 1.00 97.56 253 ALA A C 1
ATOM 1955 O O . ALA A 1 253 ? -5.577 -7.312 -23.981 1.00 97.56 253 ALA A O 1
ATOM 1956 N N . THR A 1 254 ? -3.543 -6.427 -24.357 1.00 97.75 254 THR A N 1
ATOM 1957 C CA . THR A 1 254 ? -3.269 -7.211 -25.572 1.00 97.75 254 THR A CA 1
ATOM 1958 C C . THR A 1 254 ? -3.286 -8.717 -25.290 1.00 97.75 254 THR A C 1
ATOM 1960 O O . THR A 1 254 ? -3.931 -9.475 -26.019 1.00 97.75 254 THR A O 1
ATOM 1963 N N . LEU A 1 255 ? -2.621 -9.155 -24.214 1.00 97.88 255 LEU A N 1
ATOM 1964 C CA . LEU A 1 255 ? -2.650 -10.554 -23.781 1.00 97.88 255 LEU A CA 1
ATOM 1965 C C . LEU A 1 255 ? -4.079 -10.992 -23.427 1.00 97.88 255 LEU A C 1
ATOM 1967 O O . LEU A 1 255 ? -4.513 -12.064 -23.851 1.00 97.88 255 LEU A O 1
ATOM 1971 N N . VAL A 1 256 ? -4.833 -10.162 -22.699 1.00 97.69 256 VAL A N 1
ATOM 1972 C CA . VAL A 1 256 ? -6.221 -10.467 -22.319 1.00 97.69 256 VAL A CA 1
ATOM 1973 C C . VAL A 1 256 ? -7.107 -10.628 -23.555 1.00 97.69 256 VAL A C 1
ATOM 1975 O O . VAL A 1 256 ? -7.816 -11.628 -23.665 1.00 97.69 256 VAL A O 1
ATOM 1978 N N . HIS A 1 257 ? -7.053 -9.689 -24.506 1.00 97.94 257 HIS A N 1
ATOM 1979 C CA . HIS A 1 257 ? -7.812 -9.775 -25.757 1.00 97.94 257 HIS A CA 1
ATOM 1980 C C . HIS A 1 257 ? -7.475 -11.054 -26.519 1.00 97.94 257 HIS A C 1
ATOM 1982 O O . HIS A 1 257 ? -8.390 -11.741 -26.964 1.00 97.94 257 HIS A O 1
ATOM 1988 N N . TYR A 1 258 ? -6.193 -11.418 -26.636 1.00 97.75 258 TYR A N 1
ATOM 1989 C CA . TYR A 1 258 ? -5.806 -12.669 -27.291 1.00 97.75 258 TYR A CA 1
ATOM 1990 C C . TYR A 1 258 ? -6.460 -13.883 -26.625 1.00 97.75 258 TYR A C 1
ATOM 1992 O O . TYR A 1 258 ? -7.057 -14.716 -27.309 1.00 97.75 258 TYR A O 1
ATOM 2000 N N . LEU A 1 259 ? -6.396 -13.980 -25.296 1.00 97.00 259 LEU A N 1
ATOM 2001 C CA . LEU A 1 259 ? -6.965 -15.115 -24.570 1.00 97.00 259 LEU A CA 1
ATOM 2002 C C . LEU A 1 259 ? -8.494 -15.178 -24.674 1.00 97.00 259 LEU A C 1
ATOM 2004 O O . LEU A 1 259 ? -9.046 -16.270 -24.797 1.00 97.00 259 LEU A O 1
ATOM 2008 N N . LEU A 1 260 ? -9.184 -14.033 -24.647 1.00 96.19 260 LEU A N 1
ATOM 2009 C CA . LEU A 1 260 ? -10.643 -13.975 -24.798 1.00 96.19 260 LEU A CA 1
ATOM 2010 C C . LEU A 1 260 ? -11.077 -14.358 -26.218 1.00 96.19 260 LEU A C 1
ATOM 2012 O O . LEU A 1 260 ? -12.023 -15.128 -26.387 1.00 96.19 260 LEU A O 1
ATOM 2016 N N . LEU A 1 261 ? -10.344 -13.888 -27.232 1.00 96.12 261 LEU A N 1
ATOM 2017 C CA . LEU A 1 261 ? -10.641 -14.147 -28.641 1.00 96.12 261 LEU A CA 1
ATOM 2018 C C . LEU A 1 261 ? -10.284 -15.570 -29.087 1.00 96.12 261 LEU A C 1
ATOM 2020 O O . LEU A 1 261 ? -10.866 -16.042 -30.062 1.00 96.12 261 LEU A O 1
ATOM 2024 N N . THR A 1 262 ? -9.347 -16.238 -28.410 1.00 94.31 262 THR A N 1
ATOM 2025 C CA . THR A 1 262 ? -8.928 -17.625 -28.703 1.00 94.31 262 THR A CA 1
ATOM 2026 C C . THR A 1 262 ? -9.579 -18.667 -27.796 1.00 94.31 262 THR A C 1
ATOM 2028 O O . THR A 1 262 ? -9.307 -19.863 -27.927 1.00 94.31 262 THR A O 1
ATOM 2031 N N . ARG A 1 263 ? -10.464 -18.245 -26.885 1.00 90.69 263 ARG A N 1
ATOM 2032 C CA . ARG A 1 263 ? -11.231 -19.158 -26.036 1.00 90.69 263 ARG A CA 1
ATOM 2033 C C . ARG A 1 263 ? -12.101 -20.065 -26.914 1.00 90.69 263 ARG A C 1
ATOM 2035 O O . ARG A 1 263 ? -12.902 -19.579 -27.705 1.00 90.69 263 ARG A O 1
ATOM 2042 N N . MET A 1 264 ? -11.950 -21.386 -26.769 1.00 85.44 264 MET A N 1
ATOM 2043 C CA . MET A 1 264 ? -12.656 -22.366 -27.617 1.00 85.44 264 MET A CA 1
ATOM 2044 C C . MET A 1 264 ? -14.186 -22.289 -27.494 1.00 85.44 264 MET A C 1
ATOM 2046 O O . MET A 1 264 ? -14.902 -22.537 -28.461 1.00 85.44 264 MET A O 1
ATOM 2050 N N . HIS A 1 265 ? -14.678 -21.957 -26.301 1.00 80.69 265 HIS A N 1
ATOM 2051 C CA . HIS A 1 265 ? -16.095 -21.803 -25.987 1.00 80.69 265 HIS A CA 1
ATOM 2052 C C . HIS A 1 265 ? -16.298 -20.467 -25.273 1.00 80.69 265 HIS A C 1
ATOM 2054 O O . HIS A 1 265 ? -15.433 -20.064 -24.495 1.00 80.69 265 HIS A O 1
ATOM 2060 N N . ASP A 1 266 ? -17.421 -19.799 -25.545 1.00 82.50 266 ASP A N 1
ATOM 2061 C CA . ASP A 1 266 ? -17.773 -18.493 -24.971 1.00 82.50 266 ASP A CA 1
ATOM 2062 C C . ASP A 1 266 ? -16.718 -17.412 -25.249 1.00 82.50 266 ASP A C 1
ATOM 2064 O O . ASP A 1 266 ? -16.206 -16.749 -24.343 1.00 82.50 266 ASP A O 1
ATOM 2068 N N . ARG A 1 267 ? -16.364 -17.270 -26.534 1.00 89.31 267 ARG A N 1
ATOM 2069 C CA . ARG A 1 267 ? -15.509 -16.182 -27.018 1.00 89.31 267 ARG A CA 1
ATOM 2070 C C . ARG A 1 267 ? -16.117 -14.841 -26.609 1.00 89.31 267 ARG A C 1
ATOM 2072 O O . ARG A 1 267 ? -17.284 -14.583 -26.896 1.00 89.31 267 ARG A O 1
ATOM 2079 N N . ASP A 1 268 ? -15.308 -13.994 -25.985 1.00 90.06 268 ASP A N 1
ATOM 2080 C CA . ASP A 1 268 ? -15.696 -12.634 -25.616 1.00 90.06 268 ASP A CA 1
ATOM 2081 C C . ASP A 1 268 ? -14.954 -11.638 -26.512 1.00 90.06 268 ASP A C 1
ATOM 2083 O O . ASP A 1 268 ? -13.724 -11.592 -26.536 1.00 90.06 268 ASP A O 1
ATOM 2087 N N . GLU A 1 269 ? -15.716 -10.874 -27.288 1.00 92.44 269 GLU A N 1
ATOM 2088 C CA . GL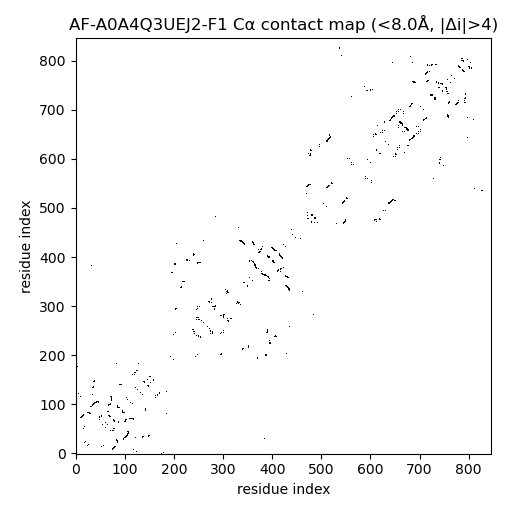U A 1 269 ? -15.196 -9.878 -28.229 1.00 92.44 269 GLU A CA 1
ATOM 2089 C C . GLU A 1 269 ? -15.236 -8.455 -27.653 1.00 92.44 269 GLU A C 1
ATOM 2091 O O . GLU A 1 269 ? -14.830 -7.507 -28.328 1.00 92.44 269 GLU A O 1
ATOM 2096 N N . ILE A 1 270 ? -15.706 -8.286 -26.410 1.00 92.00 270 ILE A N 1
ATOM 2097 C CA . ILE A 1 270 ? -15.777 -6.983 -25.751 1.00 92.00 270 ILE A CA 1
ATOM 2098 C C . ILE A 1 270 ? -14.352 -6.450 -25.547 1.00 92.00 270 ILE A C 1
ATOM 2100 O O . ILE A 1 270 ? -13.530 -7.099 -24.888 1.00 92.00 270 ILE A O 1
ATOM 2104 N N . PRO A 1 271 ? -14.030 -5.247 -26.061 1.00 94.00 271 PRO A N 1
ATOM 2105 C CA . PRO A 1 271 ? -12.744 -4.629 -25.794 1.00 94.00 271 PRO A CA 1
ATOM 2106 C C . PRO A 1 271 ? -12.587 -4.376 -24.293 1.00 94.00 271 PRO A C 1
ATOM 2108 O O . PRO A 1 271 ? -13.324 -3.578 -23.724 1.00 94.00 271 PRO A O 1
ATOM 2111 N N . VAL A 1 272 ? -11.632 -5.044 -23.643 1.00 96.25 272 VAL A N 1
ATOM 2112 C CA . VAL A 1 272 ? -11.291 -4.785 -22.236 1.00 96.25 272 VAL A CA 1
ATOM 2113 C C . VAL A 1 272 ? -10.588 -3.441 -22.038 1.00 96.25 272 VAL A C 1
ATOM 2115 O O . VAL A 1 272 ? -9.944 -2.930 -22.956 1.00 96.25 272 VAL A O 1
ATOM 2118 N N . SER A 1 273 ? -10.699 -2.882 -20.833 1.00 95.62 273 SER A N 1
ATOM 2119 C CA . SER A 1 273 ? -10.072 -1.615 -20.460 1.00 95.62 273 SER A CA 1
ATOM 2120 C C . SER A 1 273 ? -8.573 -1.778 -20.142 1.00 95.62 273 SER A C 1
ATOM 2122 O O . SER A 1 273 ? -8.233 -2.368 -19.113 1.00 95.62 273 SER A O 1
ATOM 2124 N N . PRO A 1 274 ? -7.654 -1.203 -20.948 1.00 94.50 274 PRO A N 1
ATOM 2125 C CA . PRO A 1 274 ? -6.245 -1.106 -20.574 1.00 94.50 274 PRO A CA 1
ATOM 2126 C C . PRO A 1 274 ? -6.024 -0.110 -19.425 1.00 94.50 274 PRO A C 1
ATOM 2128 O O . PRO A 1 274 ? -5.054 -0.236 -18.684 1.00 94.50 274 PRO A O 1
ATOM 2131 N N . TRP A 1 275 ? -6.941 0.846 -19.243 1.00 91.56 275 TRP A N 1
ATOM 2132 C CA . TRP A 1 275 ? -6.888 1.847 -18.180 1.00 91.56 275 TRP A CA 1
ATOM 2133 C C . TRP A 1 275 ? -7.162 1.248 -16.809 1.00 91.56 275 TRP A C 1
ATOM 2135 O O . TRP A 1 275 ? -6.412 1.520 -15.880 1.00 91.56 275 TRP A O 1
ATOM 2145 N N . MET A 1 276 ? -8.155 0.361 -16.693 1.00 92.00 276 MET A N 1
ATOM 2146 C CA . MET A 1 276 ? -8.373 -0.391 -15.458 1.00 92.00 276 MET A CA 1
ATOM 2147 C C . MET A 1 276 ? -7.135 -1.223 -15.114 1.00 92.00 276 MET A C 1
ATOM 2149 O O . MET A 1 276 ? -6.704 -1.228 -13.967 1.00 92.00 276 MET A O 1
ATOM 2153 N N . LEU A 1 277 ? -6.547 -1.915 -16.096 1.00 93.06 277 LEU A N 1
ATOM 2154 C CA . LEU A 1 277 ? -5.347 -2.722 -15.866 1.00 93.06 277 LEU A CA 1
ATOM 2155 C C . LEU A 1 277 ? -4.162 -1.866 -15.410 1.00 93.06 277 LEU A C 1
ATOM 2157 O O . LEU A 1 277 ? -3.436 -2.288 -14.519 1.00 93.06 277 LEU A O 1
ATOM 2161 N N . TYR A 1 278 ? -3.992 -0.666 -15.966 1.00 90.00 278 TYR A N 1
ATOM 2162 C CA . TYR A 1 278 ? -2.962 0.281 -15.539 1.00 90.00 278 TYR A CA 1
ATOM 2163 C C . TYR A 1 278 ? -3.229 0.861 -14.139 1.00 90.00 278 TYR A C 1
ATOM 2165 O O . TYR A 1 278 ? -2.329 0.885 -13.303 1.00 90.00 278 TYR A O 1
ATOM 2173 N N . ASP A 1 279 ? -4.463 1.266 -13.836 1.00 85.75 279 ASP A N 1
ATOM 2174 C CA . ASP A 1 279 ? -4.842 1.783 -12.514 1.00 85.75 279 ASP A CA 1
ATOM 2175 C C . ASP A 1 279 ? -4.668 0.711 -11.429 1.00 85.75 279 ASP A C 1
ATOM 2177 O O . ASP A 1 279 ? -4.147 0.988 -10.348 1.00 85.75 279 ASP A O 1
ATOM 2181 N N . MET A 1 280 ? -5.034 -0.539 -11.731 1.00 85.25 280 MET A N 1
ATOM 2182 C CA . MET A 1 280 ? -4.774 -1.666 -10.836 1.00 85.25 280 MET A CA 1
ATOM 2183 C C . MET A 1 280 ? -3.280 -1.992 -10.757 1.00 85.25 280 MET A C 1
ATOM 2185 O O . MET A 1 280 ? -2.803 -2.328 -9.677 1.00 85.25 280 MET A O 1
ATOM 2189 N N . ALA A 1 281 ? -2.524 -1.853 -11.851 1.00 84.88 281 ALA A N 1
ATOM 2190 C CA . ALA A 1 281 ? -1.077 -2.041 -11.824 1.00 84.88 281 ALA A CA 1
ATOM 2191 C C . ALA A 1 281 ? -0.406 -1.087 -10.836 1.00 84.88 281 ALA A C 1
ATOM 2193 O O . ALA A 1 281 ? 0.399 -1.541 -10.035 1.00 84.88 281 ALA A O 1
ATOM 2194 N N . ARG A 1 282 ? -0.799 0.194 -10.837 1.00 80.31 282 ARG A N 1
ATOM 2195 C CA . ARG A 1 282 ? -0.324 1.195 -9.868 1.00 80.31 282 ARG A CA 1
ATOM 2196 C C . ARG A 1 282 ? -0.735 0.857 -8.433 1.00 80.31 282 ARG A C 1
ATOM 2198 O O . ARG A 1 282 ? 0.079 0.954 -7.527 1.00 80.31 282 ARG A O 1
ATOM 2205 N N . ARG A 1 283 ? -1.979 0.411 -8.221 1.00 75.00 283 ARG A N 1
ATOM 2206 C CA . ARG A 1 283 ? -2.508 0.048 -6.890 1.00 75.00 283 ARG A CA 1
ATOM 2207 C C . ARG A 1 283 ? -1.764 -1.113 -6.224 1.00 75.00 283 ARG A C 1
ATOM 2209 O O . ARG A 1 283 ? -1.616 -1.129 -5.003 1.00 75.00 283 ARG A O 1
ATOM 2216 N N . TYR A 1 284 ? -1.376 -2.107 -7.020 1.00 72.25 284 TYR A N 1
ATOM 2217 C CA . TYR A 1 284 ? -0.683 -3.314 -6.556 1.00 72.25 284 TYR A CA 1
ATOM 2218 C C . TYR A 1 284 ? 0.820 -3.274 -6.760 1.00 72.25 284 TYR A C 1
ATOM 2220 O O . TYR A 1 284 ? 1.487 -4.278 -6.491 1.00 72.25 284 TYR A O 1
ATOM 2228 N N . ASP A 1 285 ? 1.339 -2.154 -7.251 1.00 69.69 285 ASP A N 1
ATOM 2229 C CA . ASP A 1 285 ? 2.770 -1.966 -7.294 1.00 69.69 285 ASP A CA 1
ATOM 2230 C C . ASP A 1 285 ? 3.295 -1.879 -5.861 1.00 69.69 285 ASP A C 1
ATOM 2232 O O . ASP A 1 285 ? 2.685 -1.261 -4.989 1.00 69.69 285 ASP A O 1
ATOM 2236 N N . GLU A 1 286 ? 4.416 -2.537 -5.596 1.00 51.81 286 GLU A N 1
ATOM 2237 C CA . GLU A 1 286 ? 4.953 -2.733 -4.242 1.00 51.81 286 GLU A CA 1
ATOM 2238 C C . GLU A 1 286 ? 5.676 -1.481 -3.704 1.00 51.81 286 GLU A C 1
ATOM 2240 O O . GLU A 1 286 ? 6.552 -1.590 -2.852 1.00 51.81 286 GLU A O 1
ATOM 2245 N N . TRP A 1 287 ? 5.284 -0.289 -4.173 1.00 45.81 287 TRP A N 1
ATOM 2246 C CA . TRP A 1 287 ? 5.886 1.004 -3.828 1.00 45.81 287 TRP A CA 1
ATOM 2247 C C . TRP A 1 287 ? 4.857 2.013 -3.271 1.00 45.81 287 TRP A C 1
ATOM 2249 O O . TRP A 1 287 ? 4.617 3.052 -3.893 1.00 45.81 287 TRP A O 1
ATOM 2259 N N . PRO A 1 288 ? 4.203 1.754 -2.119 1.00 31.83 288 PRO A N 1
ATOM 2260 C CA . PRO A 1 288 ? 3.350 2.755 -1.479 1.00 31.83 288 PRO A CA 1
ATOM 2261 C C . PRO A 1 288 ? 4.192 3.950 -0.998 1.00 31.83 288 PRO A C 1
ATOM 2263 O O . PRO A 1 288 ? 5.094 3.769 -0.184 1.00 31.83 288 PRO A O 1
ATOM 2266 N N . GLY A 1 289 ? 3.887 5.164 -1.470 1.00 35.09 289 GLY A N 1
ATOM 2267 C CA . GLY A 1 289 ? 4.468 6.417 -0.953 1.00 35.09 289 GLY A CA 1
ATOM 2268 C C . GLY A 1 289 ? 5.392 7.195 -1.901 1.00 35.09 289 GLY A C 1
ATOM 2269 O O . GLY A 1 289 ? 5.876 8.256 -1.519 1.00 35.09 289 GLY A O 1
ATOM 2270 N N . GLU A 1 290 ? 5.624 6.726 -3.131 1.00 34.72 290 GLU A N 1
ATOM 2271 C CA . GLU A 1 290 ? 6.308 7.506 -4.174 1.00 34.72 290 GLU A CA 1
ATOM 2272 C C . GLU A 1 290 ? 5.272 8.294 -4.999 1.00 34.72 290 GLU A C 1
ATOM 2274 O O . GLU A 1 290 ? 4.374 7.699 -5.594 1.00 34.72 290 GLU A O 1
ATOM 2279 N N . ASP A 1 291 ? 5.397 9.622 -5.093 1.00 32.47 291 ASP A N 1
ATOM 2280 C CA . ASP A 1 291 ? 4.660 10.440 -6.073 1.00 32.47 291 ASP A CA 1
ATOM 2281 C C . ASP A 1 291 ? 5.194 10.096 -7.486 1.00 32.47 291 ASP A C 1
ATOM 2283 O O . ASP A 1 291 ? 6.103 10.739 -8.026 1.00 32.47 291 ASP A O 1
ATOM 2287 N N . TYR A 1 292 ? 4.710 8.986 -8.056 1.00 39.97 292 TYR A N 1
ATOM 2288 C CA . TYR A 1 292 ? 5.274 8.350 -9.251 1.00 39.97 292 TYR A CA 1
ATOM 2289 C C . TYR A 1 292 ? 4.209 7.931 -10.277 1.00 39.97 292 TYR A C 1
ATOM 2291 O O . TYR A 1 292 ? 3.106 7.506 -9.938 1.00 39.97 292 TYR A O 1
ATOM 2299 N N . SER A 1 293 ? 4.554 8.057 -11.566 1.00 40.12 293 SER A N 1
ATOM 2300 C CA . SER A 1 293 ? 3.650 7.844 -12.706 1.00 40.12 293 SER A CA 1
ATOM 2301 C C . SER A 1 293 ? 3.766 6.479 -13.400 1.00 40.12 293 SER A C 1
ATOM 2303 O O . SER A 1 293 ? 2.952 6.195 -14.273 1.00 40.12 293 SER A O 1
ATOM 2305 N N . GLY A 1 294 ? 4.757 5.644 -13.074 1.00 54.22 294 GLY A N 1
ATOM 2306 C CA . GLY A 1 294 ? 4.965 4.342 -13.729 1.00 54.22 294 GLY A CA 1
ATOM 2307 C C . GLY A 1 294 ? 4.253 3.184 -13.018 1.00 54.22 294 GLY A C 1
ATOM 2308 O O . GLY A 1 294 ? 3.590 3.378 -12.003 1.00 54.22 294 GLY A O 1
ATOM 2309 N N . SER A 1 295 ? 4.364 1.965 -13.557 1.00 71.31 295 SER A N 1
ATOM 2310 C CA . SER A 1 295 ? 3.900 0.736 -12.880 1.00 71.31 295 SER A CA 1
ATOM 2311 C C . SER A 1 295 ? 4.700 -0.505 -13.311 1.00 71.31 295 SER A C 1
ATOM 2313 O O . SER A 1 295 ? 5.397 -0.467 -14.331 1.00 71.31 295 SER A O 1
ATOM 2315 N N . SER A 1 296 ? 4.604 -1.601 -12.552 1.00 80.88 296 SER A N 1
ATOM 2316 C CA . SER A 1 296 ? 5.282 -2.882 -12.827 1.00 80.88 296 SER A CA 1
ATOM 2317 C C . SER A 1 296 ? 4.412 -3.927 -13.547 1.00 80.88 296 SER A C 1
ATOM 2319 O O . SER A 1 296 ? 3.174 -3.874 -13.549 1.00 80.88 296 SER A O 1
ATOM 2321 N N . ALA A 1 297 ? 5.059 -4.922 -14.167 1.00 85.25 297 ALA A N 1
ATOM 2322 C CA . ALA A 1 297 ? 4.364 -6.039 -14.806 1.00 85.25 297 ALA A CA 1
ATOM 2323 C C . ALA A 1 297 ? 3.678 -6.937 -13.774 1.00 85.25 297 ALA A C 1
ATOM 2325 O O . ALA A 1 297 ? 2.514 -7.305 -13.964 1.00 85.25 297 ALA A O 1
ATOM 2326 N N . ARG A 1 298 ? 4.351 -7.224 -12.653 1.00 82.88 298 ARG A N 1
ATOM 2327 C CA . ARG A 1 298 ? 3.762 -7.940 -11.517 1.00 82.88 298 ARG A CA 1
ATOM 2328 C C . ARG A 1 298 ? 2.546 -7.206 -10.972 1.00 82.88 298 ARG A C 1
ATOM 2330 O O . ARG A 1 298 ? 1.527 -7.857 -10.744 1.00 82.88 298 ARG A O 1
ATOM 2337 N N . GLY A 1 299 ? 2.624 -5.887 -10.777 1.00 81.81 299 GLY A N 1
ATOM 2338 C CA . GLY A 1 299 ? 1.491 -5.079 -10.318 1.00 81.81 299 GLY A CA 1
ATOM 2339 C C . GLY A 1 299 ? 0.272 -5.271 -11.221 1.00 81.81 299 GLY A C 1
ATOM 2340 O O . GLY A 1 299 ? -0.822 -5.570 -10.741 1.00 81.81 299 GLY A O 1
ATOM 2341 N N . ALA A 1 300 ? 0.472 -5.214 -12.543 1.00 90.69 300 ALA A N 1
ATOM 2342 C CA . ALA A 1 300 ? -0.591 -5.444 -13.523 1.00 90.69 300 ALA A CA 1
ATOM 2343 C C . ALA A 1 300 ? -1.185 -6.866 -13.431 1.00 90.69 300 ALA A C 1
ATOM 2345 O O . ALA A 1 300 ? -2.408 -7.031 -13.409 1.00 90.69 300 ALA A O 1
ATOM 2346 N N . MET A 1 301 ? -0.335 -7.894 -13.309 1.00 91.44 301 MET A N 1
ATOM 2347 C CA . MET A 1 301 ? -0.768 -9.289 -13.142 1.00 91.44 301 MET A CA 1
ATOM 2348 C C . MET A 1 301 ? -1.546 -9.504 -11.835 1.00 91.44 301 MET A C 1
ATOM 2350 O O . MET A 1 301 ? -2.600 -10.142 -11.850 1.00 91.44 301 MET A O 1
ATOM 2354 N N . LYS A 1 302 ? -1.077 -8.937 -10.714 1.00 82.62 302 LYS A N 1
ATOM 2355 C CA . LYS A 1 302 ? -1.759 -8.973 -9.407 1.00 82.62 302 LYS A CA 1
ATOM 2356 C C . LYS A 1 302 ? -3.110 -8.263 -9.465 1.00 82.62 302 LYS A C 1
ATOM 2358 O O . LYS A 1 302 ? -4.099 -8.799 -8.969 1.00 82.62 302 LYS A O 1
ATOM 2363 N N . GLY A 1 303 ? -3.164 -7.102 -10.113 1.00 84.81 303 GLY A N 1
ATOM 2364 C CA . GLY A 1 303 ? -4.397 -6.357 -10.343 1.00 84.81 303 GLY A CA 1
ATOM 2365 C C . GLY A 1 303 ? -5.439 -7.173 -11.102 1.00 84.81 303 GLY A C 1
ATOM 2366 O O . GLY A 1 303 ? -6.580 -7.296 -10.654 1.00 84.81 303 GLY A O 1
ATOM 2367 N N . TRP A 1 304 ? -5.033 -7.804 -12.207 1.00 92.12 304 TRP A N 1
ATOM 2368 C CA . TRP A 1 304 ? -5.923 -8.670 -12.978 1.00 92.12 304 TRP A CA 1
ATOM 2369 C C . TRP A 1 304 ? -6.341 -9.929 -12.200 1.00 92.12 304 TRP A C 1
ATOM 2371 O O . TRP A 1 304 ? -7.511 -10.311 -12.246 1.00 92.12 304 TRP A O 1
ATOM 2381 N N . HIS A 1 305 ? -5.429 -10.533 -11.429 1.00 85.44 305 HIS A N 1
ATOM 2382 C CA . HIS A 1 305 ? -5.731 -11.664 -10.543 1.00 85.44 305 HIS A CA 1
ATOM 2383 C C . HIS A 1 305 ? -6.813 -11.326 -9.516 1.00 85.44 305 HIS A C 1
ATOM 2385 O O . HIS A 1 305 ? -7.786 -12.065 -9.370 1.00 85.44 305 HIS A O 1
ATOM 2391 N N . LYS A 1 306 ? -6.671 -10.187 -8.835 1.00 76.44 306 LYS A N 1
ATOM 2392 C CA . LYS A 1 306 ? -7.542 -9.804 -7.717 1.00 76.44 306 LYS A CA 1
ATOM 2393 C C . LYS A 1 306 ? -8.880 -9.213 -8.138 1.00 76.44 306 LYS A C 1
ATOM 2395 O O . LYS A 1 306 ? -9.828 -9.269 -7.356 1.00 76.44 306 LYS A O 1
ATOM 2400 N N . HIS A 1 307 ? -8.984 -8.656 -9.346 1.00 82.19 307 HIS A N 1
ATOM 2401 C CA . HIS A 1 307 ? -10.187 -7.922 -9.759 1.00 82.19 307 HIS A CA 1
ATOM 2402 C C . HIS A 1 307 ? -10.829 -8.391 -11.063 1.00 82.19 307 HIS A C 1
ATOM 2404 O O . HIS A 1 307 ? -11.983 -8.047 -11.316 1.00 82.19 307 HIS A O 1
ATOM 2410 N N . GLY A 1 308 ? -10.137 -9.175 -11.891 1.00 90.25 308 GLY A N 1
ATOM 2411 C CA . GLY A 1 308 ? -10.534 -9.343 -13.287 1.00 90.25 308 GLY A CA 1
ATOM 2412 C C . GLY A 1 308 ? -10.342 -8.043 -14.077 1.00 90.25 308 GLY A C 1
ATOM 2413 O O . GLY A 1 308 ? -9.575 -7.170 -13.672 1.00 90.25 308 GLY A O 1
ATOM 2414 N N . VAL A 1 309 ? -11.009 -7.910 -15.224 1.00 94.62 309 VAL A N 1
ATOM 2415 C CA . VAL A 1 309 ? -10.937 -6.688 -16.042 1.00 94.62 309 VAL A CA 1
ATOM 2416 C C . VAL A 1 309 ? -12.267 -6.384 -16.723 1.00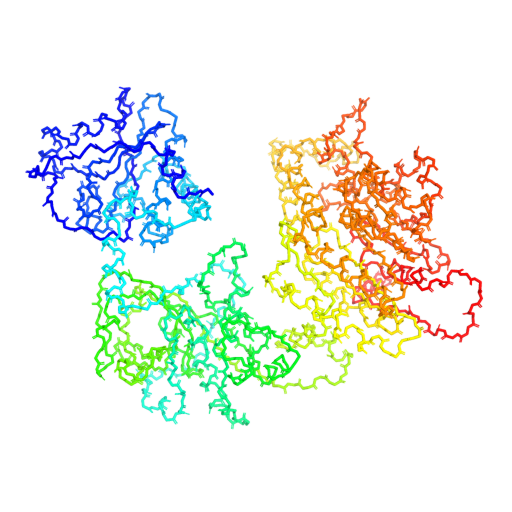 94.62 309 VAL A C 1
ATOM 2418 O O . VAL A 1 309 ? -12.880 -7.259 -17.338 1.00 94.62 309 VAL A O 1
ATOM 2421 N N . CYS A 1 310 ? -12.733 -5.142 -16.588 1.00 93.62 310 CYS A N 1
ATOM 2422 C CA . CYS A 1 310 ? -13.985 -4.688 -17.186 1.00 93.62 310 CYS A CA 1
ATOM 2423 C C . CYS A 1 310 ? -13.809 -4.233 -18.645 1.00 93.62 310 CYS A C 1
ATOM 2425 O O . CYS A 1 310 ? -12.690 -4.032 -19.132 1.00 93.62 310 CYS A O 1
ATOM 2427 N N . GLY A 1 311 ? -14.924 -4.072 -19.352 1.00 94.50 311 GLY A N 1
ATOM 2428 C CA . GLY A 1 311 ? -14.965 -3.488 -20.689 1.00 94.50 311 GLY A CA 1
ATOM 2429 C C . GLY A 1 311 ? -14.468 -2.037 -20.722 1.00 94.50 311 GLY A C 1
ATOM 2430 O O . GLY A 1 311 ? -14.667 -1.266 -19.786 1.00 94.50 311 GLY A O 1
ATOM 2431 N N . LEU A 1 312 ? -13.853 -1.645 -21.837 1.00 92.88 312 LEU A N 1
ATOM 2432 C CA . LEU A 1 312 ? -13.309 -0.308 -22.089 1.00 92.88 312 LEU A CA 1
ATOM 2433 C C . LEU A 1 312 ? -14.357 0.800 -21.919 1.00 92.88 312 LEU A C 1
ATOM 2435 O O . LEU A 1 312 ? -14.029 1.879 -21.437 1.00 92.88 312 LEU A O 1
ATOM 2439 N N . GLU A 1 313 ? -15.615 0.534 -22.275 1.00 91.12 313 GLU A N 1
ATOM 2440 C CA . GLU A 1 313 ? -16.708 1.504 -22.124 1.00 91.12 313 GLU A CA 1
ATOM 2441 C C . GLU A 1 313 ? -17.033 1.819 -20.657 1.00 91.12 313 GLU A C 1
ATOM 2443 O O . GLU A 1 313 ? -17.489 2.918 -20.353 1.00 91.12 313 GLU A O 1
ATOM 2448 N N . LEU A 1 314 ? -16.771 0.882 -19.738 1.00 88.25 314 LEU A N 1
ATOM 2449 C CA . LEU A 1 314 ? -16.989 1.082 -18.304 1.00 88.25 314 LEU A CA 1
ATOM 2450 C C . LEU A 1 314 ? -15.820 1.816 -17.631 1.00 88.25 314 LEU A C 1
ATOM 2452 O O . LEU A 1 314 ? -16.001 2.399 -16.561 1.00 88.25 314 LEU A O 1
ATOM 2456 N N . TRP A 1 315 ? -14.629 1.794 -18.241 1.00 88.75 315 TRP A N 1
ATOM 2457 C CA . TRP A 1 315 ? -13.416 2.415 -17.705 1.00 88.75 315 TRP A CA 1
ATOM 2458 C C . TRP A 1 315 ? -12.512 2.916 -18.835 1.00 88.75 315 TRP A C 1
ATOM 2460 O O . TRP A 1 315 ? -11.637 2.202 -19.325 1.00 88.75 315 TRP A O 1
ATOM 2470 N N . SER A 1 316 ? -12.711 4.162 -19.261 1.00 85.12 316 SER A N 1
ATOM 2471 C CA . SER A 1 316 ? -12.074 4.710 -20.465 1.00 85.12 316 SER A CA 1
ATOM 2472 C C . SER A 1 316 ? -10.873 5.632 -20.214 1.00 85.12 316 SER A C 1
ATOM 2474 O O . SER A 1 316 ? -10.277 6.086 -21.188 1.00 85.12 316 SER A O 1
ATOM 2476 N N . THR A 1 317 ? -10.533 5.943 -18.957 1.00 78.69 317 THR A N 1
ATOM 2477 C CA . THR A 1 317 ? -9.432 6.855 -18.569 1.00 78.69 317 THR A CA 1
ATOM 2478 C C . THR A 1 317 ? -8.773 6.438 -17.242 1.00 78.69 317 THR A C 1
ATOM 2480 O O . THR A 1 317 ? -9.372 5.697 -16.465 1.00 78.69 317 THR A O 1
ATOM 2483 N N . SER A 1 318 ? -7.559 6.935 -16.962 1.00 62.72 318 SER A N 1
ATOM 2484 C CA . SER A 1 318 ? -6.680 6.607 -15.812 1.00 62.72 318 SER A CA 1
ATOM 2485 C C . SER A 1 318 ? -7.067 7.240 -14.451 1.00 62.72 318 SER A C 1
ATOM 2487 O O . SER A 1 318 ? -6.221 7.508 -13.594 1.00 62.72 318 SER A O 1
ATOM 2489 N N . VAL A 1 319 ? -8.360 7.502 -14.232 1.00 60.50 319 VAL A N 1
ATOM 2490 C CA . VAL A 1 319 ? -8.910 8.130 -13.004 1.00 60.50 319 VAL A CA 1
ATOM 2491 C C . VAL A 1 319 ? -10.164 7.417 -12.484 1.00 60.50 319 VAL A C 1
ATOM 2493 O O . VAL A 1 319 ? -10.969 7.996 -11.754 1.00 60.50 319 VAL A O 1
ATOM 2496 N N . GLY A 1 320 ? -10.374 6.162 -12.880 1.00 58.84 320 GLY A N 1
ATOM 2497 C CA . GLY A 1 320 ? -11.564 5.412 -12.485 1.00 58.84 320 GLY A CA 1
ATOM 2498 C C . GLY A 1 320 ? -11.488 4.866 -11.055 1.00 58.84 320 GLY A C 1
ATOM 2499 O O . GLY A 1 320 ? -10.413 4.609 -10.512 1.00 58.84 320 GLY A O 1
ATOM 2500 N N . ASN A 1 321 ? -12.660 4.646 -10.454 1.00 66.38 321 ASN A N 1
ATOM 2501 C CA . ASN A 1 321 ? -12.819 3.826 -9.2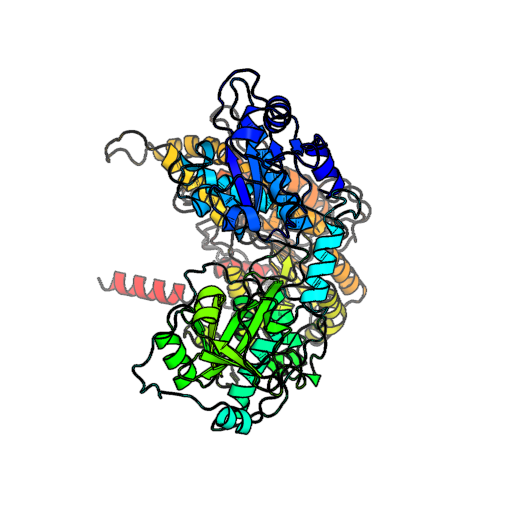51 1.00 66.38 321 ASN A CA 1
ATOM 2502 C C . ASN A 1 321 ? -13.578 2.548 -9.613 1.00 66.38 321 ASN A C 1
ATOM 2504 O O . ASN A 1 321 ? -14.477 2.571 -10.465 1.00 66.38 321 ASN A O 1
ATOM 2508 N N . LEU A 1 322 ? -13.214 1.443 -8.955 1.00 68.50 322 LEU A N 1
ATOM 2509 C CA . LEU A 1 322 ? -13.847 0.138 -9.129 1.00 68.50 322 LEU A CA 1
ATOM 2510 C C . LEU A 1 322 ? -15.154 0.080 -8.329 1.00 68.50 322 LEU A C 1
ATOM 2512 O O . LEU A 1 322 ? -15.190 -0.443 -7.220 1.00 68.50 322 LEU A O 1
ATOM 2516 N N . ASP A 1 323 ? -16.209 0.652 -8.901 1.00 71.69 323 ASP A N 1
ATOM 2517 C CA . ASP A 1 323 ? -17.572 0.558 -8.377 1.00 71.69 323 ASP A CA 1
ATOM 2518 C C . ASP A 1 323 ? -18.218 -0.811 -8.666 1.00 71.69 323 ASP A C 1
ATOM 2520 O O . ASP A 1 323 ? -17.695 -1.631 -9.428 1.00 71.69 323 ASP A O 1
ATOM 2524 N N . ASP A 1 324 ? -19.379 -1.062 -8.059 1.00 65.75 324 ASP A N 1
ATOM 2525 C CA . ASP A 1 324 ? -20.100 -2.333 -8.172 1.00 65.75 324 ASP A CA 1
ATOM 2526 C C . ASP A 1 324 ? -20.376 -2.779 -9.624 1.00 65.75 324 ASP A C 1
ATOM 2528 O O . ASP A 1 324 ? -20.140 -3.954 -9.934 1.00 65.75 324 ASP A O 1
ATOM 2532 N N . PRO A 1 325 ? -20.847 -1.912 -10.550 1.00 77.38 325 PRO A N 1
ATOM 2533 C CA . PRO A 1 325 ? -21.020 -2.287 -11.953 1.00 77.38 325 PRO A CA 1
ATOM 2534 C C . PRO A 1 325 ? -19.719 -2.726 -12.630 1.00 77.38 325 PRO A C 1
ATOM 2536 O O . PRO A 1 325 ? -19.703 -3.772 -13.287 1.00 77.38 325 PRO A O 1
ATOM 2539 N N . LYS A 1 326 ? -18.623 -1.979 -12.442 1.00 84.31 326 LYS A N 1
ATOM 2540 C CA . LYS A 1 326 ? -17.312 -2.319 -13.017 1.00 84.31 326 LYS A CA 1
ATOM 2541 C C . LYS A 1 326 ? -16.759 -3.603 -12.413 1.00 84.31 326 LYS A C 1
ATOM 2543 O O . LYS A 1 326 ? -16.311 -4.470 -13.156 1.00 84.31 326 LYS A O 1
ATOM 2548 N N . ALA A 1 327 ? -16.847 -3.772 -11.092 1.00 78.25 327 ALA A N 1
ATOM 2549 C CA . ALA A 1 327 ? -16.431 -4.994 -10.402 1.00 78.25 327 ALA A CA 1
ATOM 2550 C C . ALA A 1 327 ? -17.246 -6.211 -10.865 1.00 78.25 327 ALA A C 1
ATOM 2552 O O . ALA A 1 327 ? -16.719 -7.312 -11.036 1.00 78.25 327 ALA A O 1
ATOM 2553 N N . LYS A 1 328 ? -18.551 -6.033 -11.099 1.00 79.88 328 LYS A N 1
ATOM 2554 C CA . LYS A 1 328 ? -19.421 -7.088 -11.625 1.00 79.88 328 LYS A CA 1
ATOM 2555 C C . LYS A 1 328 ? -19.041 -7.498 -13.043 1.00 79.88 328 LYS A C 1
ATOM 2557 O O . LYS A 1 328 ? -18.959 -8.697 -13.289 1.00 79.88 328 LYS A O 1
ATOM 2562 N N . ASP A 1 329 ? -18.798 -6.549 -13.939 1.00 88.81 329 ASP A N 1
ATOM 2563 C CA . ASP A 1 329 ? -18.364 -6.855 -15.306 1.00 88.81 329 ASP A CA 1
ATOM 2564 C C . ASP A 1 329 ? -16.951 -7.465 -15.335 1.00 88.81 329 ASP A C 1
ATOM 2566 O O . ASP A 1 329 ? -16.715 -8.465 -16.013 1.00 88.81 329 ASP A O 1
ATOM 2570 N N . ALA A 1 330 ? -16.032 -6.953 -14.510 1.00 89.25 330 ALA A N 1
ATOM 2571 C CA . ALA A 1 330 ? -14.667 -7.461 -14.408 1.00 89.25 330 ALA A CA 1
ATOM 2572 C C . ALA A 1 330 ? -14.596 -8.941 -13.992 1.00 89.25 330 ALA A C 1
ATOM 2574 O O . ALA A 1 330 ? -13.772 -9.697 -14.515 1.00 89.25 330 ALA A O 1
ATOM 2575 N N . ARG A 1 331 ? -15.528 -9.397 -13.139 1.00 81.38 331 ARG A N 1
ATOM 2576 C CA . ARG A 1 331 ? -15.687 -10.817 -12.758 1.00 81.38 331 ARG A CA 1
ATOM 2577 C C . ARG A 1 331 ? -16.012 -11.750 -13.927 1.00 81.38 331 ARG A C 1
ATOM 2579 O O . ARG A 1 331 ? -15.822 -12.961 -13.791 1.00 81.38 331 ARG A O 1
ATOM 2586 N N . GLY A 1 332 ? -16.491 -11.223 -15.053 1.00 86.31 332 GLY A N 1
ATOM 2587 C CA . GLY A 1 332 ? -16.697 -11.990 -16.282 1.00 86.31 332 GLY A CA 1
ATOM 2588 C C . GLY A 1 332 ? -15.389 -12.405 -16.963 1.00 86.31 332 GLY A C 1
ATOM 2589 O O . GLY A 1 332 ? -15.377 -13.371 -17.724 1.00 86.31 332 GLY A O 1
ATOM 2590 N N . ARG A 1 333 ? -14.271 -11.728 -16.658 1.00 92.81 333 ARG A N 1
ATOM 2591 C CA . ARG A 1 333 ? -12.967 -11.913 -17.322 1.00 92.81 333 ARG A CA 1
ATOM 2592 C C . ARG A 1 333 ? -11.830 -12.132 -16.308 1.00 92.81 333 ARG A C 1
ATOM 2594 O O . ARG A 1 333 ? -10.863 -11.364 -16.292 1.00 92.81 333 ARG A O 1
ATOM 2601 N N . PRO A 1 334 ? -11.931 -13.151 -15.432 1.00 90.19 334 PRO A N 1
ATOM 2602 C CA . PRO A 1 334 ? -10.940 -13.379 -14.390 1.00 90.19 334 PRO A CA 1
ATOM 2603 C C . PRO A 1 334 ? -9.646 -13.966 -14.962 1.00 90.19 334 PRO A C 1
ATOM 2605 O O . PRO A 1 334 ? -9.667 -14.779 -15.895 1.00 90.19 334 PRO A O 1
ATOM 2608 N N . LEU A 1 335 ? -8.523 -13.619 -14.338 1.00 89.56 335 LEU A N 1
ATOM 2609 C CA . LEU A 1 335 ? -7.273 -14.348 -14.508 1.00 89.56 335 LEU A CA 1
ATOM 2610 C C . LEU A 1 335 ? -7.370 -15.705 -13.799 1.00 89.56 335 LEU A C 1
ATOM 2612 O O . LEU A 1 335 ? -7.825 -15.805 -12.662 1.00 89.56 335 LEU A O 1
ATOM 2616 N N . GLY A 1 336 ? -6.982 -16.761 -14.503 1.00 86.50 336 GLY A N 1
ATOM 2617 C CA . GLY A 1 336 ? -6.829 -18.104 -13.966 1.00 86.50 336 GLY A CA 1
ATOM 2618 C C . GLY A 1 336 ? -5.392 -18.318 -13.502 1.00 86.50 336 GLY A C 1
ATOM 2619 O O . GLY A 1 336 ? -4.878 -17.585 -12.663 1.00 86.50 336 GLY A O 1
ATOM 2620 N N . ALA A 1 337 ? -4.731 -19.333 -14.052 1.00 87.00 337 ALA A N 1
ATOM 2621 C CA . ALA A 1 337 ? -3.328 -19.582 -13.751 1.00 87.00 337 ALA A CA 1
ATOM 2622 C C . ALA A 1 337 ? -2.428 -18.536 -14.423 1.00 87.00 337 ALA A C 1
ATOM 2624 O O . ALA A 1 337 ? -2.614 -18.219 -15.601 1.00 87.00 337 ALA A O 1
ATOM 2625 N N . TYR A 1 338 ? -1.439 -18.040 -13.685 1.00 91.69 338 TYR A N 1
ATOM 2626 C CA . TYR A 1 338 ? -0.387 -17.179 -14.204 1.00 91.69 338 TYR A CA 1
ATOM 2627 C C . TYR A 1 338 ? 0.947 -17.516 -13.547 1.00 91.69 338 TYR A C 1
ATOM 2629 O O . TYR A 1 338 ? 0.991 -17.914 -12.381 1.00 91.69 338 TYR A O 1
ATOM 2637 N N . TYR A 1 339 ? 2.020 -17.379 -14.317 1.00 87.44 339 TYR A N 1
ATOM 2638 C CA . TYR A 1 339 ? 3.362 -17.773 -13.915 1.00 87.44 339 TYR A CA 1
ATOM 2639 C C . TYR A 1 339 ? 4.392 -16.809 -14.486 1.00 87.44 339 TYR A C 1
ATOM 2641 O O . TYR A 1 339 ? 4.228 -16.298 -15.601 1.00 87.44 339 TYR A O 1
ATOM 2649 N N . ARG A 1 340 ? 5.476 -16.600 -13.741 1.00 83.62 340 ARG A N 1
ATOM 2650 C CA . ARG A 1 340 ? 6.645 -15.881 -14.242 1.00 83.62 340 ARG A CA 1
ATOM 2651 C C . ARG A 1 340 ? 7.454 -16.817 -15.129 1.00 83.62 340 ARG A C 1
ATOM 2653 O O . ARG A 1 340 ? 7.735 -17.951 -14.751 1.00 83.62 340 ARG A O 1
ATOM 2660 N N . VAL A 1 341 ? 7.839 -16.357 -16.307 1.00 86.94 341 VAL A N 1
ATOM 2661 C CA . VAL A 1 341 ? 8.751 -17.078 -17.196 1.00 86.94 341 VAL A CA 1
ATOM 2662 C C . VAL A 1 341 ? 10.131 -16.457 -17.029 1.00 86.94 341 VAL A C 1
ATOM 2664 O O . VAL A 1 341 ? 10.265 -15.234 -16.983 1.00 86.94 341 VAL A O 1
ATOM 2667 N N . ASN A 1 342 ? 11.171 -17.283 -16.917 1.00 79.31 342 ASN A N 1
ATOM 2668 C CA . ASN A 1 342 ? 12.533 -16.767 -16.882 1.00 79.31 342 ASN A CA 1
ATOM 2669 C C . ASN A 1 342 ? 12.856 -16.102 -18.232 1.00 79.31 342 ASN A C 1
ATOM 2671 O O . ASN A 1 342 ? 12.978 -16.780 -19.247 1.00 79.31 342 ASN A O 1
ATOM 2675 N N . HIS A 1 343 ? 13.001 -14.777 -18.231 1.00 82.94 343 HIS A N 1
ATOM 2676 C CA . HIS A 1 343 ? 13.229 -13.968 -19.431 1.00 82.94 343 HIS A CA 1
ATOM 2677 C C . HIS A 1 343 ? 14.557 -14.277 -20.144 1.00 82.94 343 HIS A C 1
ATOM 2679 O O . HIS A 1 343 ? 14.706 -13.947 -21.320 1.00 82.94 343 HIS A O 1
ATOM 2685 N N . LEU A 1 344 ? 15.511 -14.914 -19.453 1.00 79.75 344 LEU A N 1
ATOM 2686 C CA . LEU A 1 344 ? 16.791 -15.351 -20.022 1.00 79.75 344 LEU A CA 1
ATOM 2687 C C . LEU A 1 344 ? 16.746 -16.785 -20.568 1.00 79.75 344 LEU A C 1
ATOM 2689 O O . LEU A 1 344 ? 17.674 -17.214 -21.252 1.00 79.75 344 LEU A O 1
ATOM 2693 N N . ASP A 1 345 ? 15.683 -17.534 -20.277 1.00 84.44 345 ASP A N 1
ATOM 2694 C CA . ASP A 1 345 ? 15.503 -18.911 -20.731 1.00 84.44 345 ASP A CA 1
ATOM 2695 C C . ASP A 1 345 ? 14.637 -18.930 -21.998 1.00 84.44 345 ASP A C 1
ATOM 2697 O O . ASP A 1 345 ? 13.418 -19.109 -21.953 1.00 84.44 345 ASP A O 1
ATOM 2701 N N . LEU A 1 346 ? 15.282 -18.708 -23.150 1.00 92.31 346 LEU A N 1
ATOM 2702 C CA . LEU A 1 346 ? 14.605 -18.688 -24.452 1.00 92.31 346 LEU A CA 1
ATOM 2703 C C . LEU A 1 346 ? 13.807 -19.978 -24.729 1.00 92.31 346 LEU A C 1
ATOM 2705 O O . LEU A 1 346 ? 12.640 -19.848 -25.101 1.00 92.31 346 LEU A O 1
ATOM 2709 N N . PRO A 1 347 ? 14.344 -21.201 -24.507 1.00 90.50 347 PRO A N 1
ATOM 2710 C CA . PRO A 1 347 ? 13.554 -22.428 -24.629 1.00 90.50 347 PRO A CA 1
ATOM 2711 C C . PRO A 1 347 ? 12.276 -22.422 -23.785 1.00 90.50 347 PRO A C 1
ATOM 2713 O O . PRO A 1 347 ? 11.209 -22.802 -24.273 1.00 90.50 347 PRO A O 1
ATOM 2716 N N . CYS A 1 348 ? 12.360 -21.963 -22.535 1.00 90.69 348 CYS A N 1
ATOM 2717 C CA . CYS A 1 348 ? 11.204 -21.863 -21.650 1.00 90.69 348 CYS A CA 1
ATOM 2718 C C . CYS A 1 348 ? 10.178 -20.839 -22.162 1.00 90.69 348 CYS A C 1
ATOM 2720 O O . CYS A 1 348 ? 8.978 -21.121 -22.183 1.00 90.69 348 CYS A O 1
ATOM 2722 N N . MET A 1 349 ? 10.634 -19.692 -22.676 1.00 96.19 349 MET A N 1
ATOM 2723 C CA . MET A 1 349 ? 9.767 -18.709 -23.336 1.00 96.19 349 MET A CA 1
ATOM 2724 C C . MET A 1 349 ? 9.084 -19.274 -24.586 1.00 96.19 349 MET A C 1
ATOM 2726 O O . MET A 1 349 ? 7.886 -19.054 -24.778 1.00 96.19 349 MET A O 1
ATOM 2730 N N . HIS A 1 350 ? 9.805 -20.028 -25.424 1.00 97.38 350 HIS A N 1
ATOM 2731 C CA . HIS A 1 350 ? 9.237 -20.678 -26.609 1.00 97.38 350 HIS A CA 1
ATOM 2732 C C . HIS A 1 350 ? 8.196 -21.734 -26.244 1.00 97.38 350 HIS A C 1
ATOM 2734 O O . HIS A 1 350 ? 7.160 -21.818 -26.905 1.00 97.38 350 HIS A O 1
ATOM 2740 N N . ALA A 1 351 ? 8.422 -22.499 -25.175 1.00 95.88 351 ALA A N 1
ATOM 2741 C CA . ALA A 1 351 ? 7.423 -23.421 -24.650 1.00 95.88 351 ALA A CA 1
ATOM 2742 C C . ALA A 1 351 ? 6.180 -22.662 -24.160 1.00 95.88 351 ALA A C 1
ATOM 2744 O O . ALA A 1 351 ? 5.076 -22.937 -24.623 1.00 95.88 351 ALA A O 1
ATOM 2745 N N . ALA A 1 352 ? 6.353 -21.639 -23.319 1.00 95.56 352 ALA A N 1
ATOM 2746 C CA . ALA A 1 352 ? 5.248 -20.862 -22.755 1.00 95.56 352 ALA A CA 1
ATOM 2747 C C . ALA A 1 352 ? 4.361 -20.215 -23.836 1.00 95.56 352 ALA A C 1
ATOM 2749 O O . ALA A 1 352 ? 3.132 -20.334 -23.797 1.00 95.56 352 ALA A O 1
ATOM 2750 N N . ILE A 1 353 ? 4.964 -19.573 -24.845 1.00 96.88 353 ILE A N 1
ATOM 2751 C CA . ILE A 1 353 ? 4.204 -18.976 -25.953 1.00 96.88 353 ILE A CA 1
ATOM 2752 C C . ILE A 1 353 ? 3.593 -20.034 -26.876 1.00 96.88 353 ILE A C 1
ATOM 2754 O O . ILE A 1 353 ? 2.569 -19.772 -27.498 1.00 96.88 353 ILE A O 1
ATOM 2758 N N . THR A 1 354 ? 4.172 -21.230 -26.978 1.00 95.69 354 THR A N 1
ATOM 2759 C CA . THR A 1 354 ? 3.575 -22.316 -27.767 1.00 95.69 354 THR A CA 1
ATOM 2760 C C . THR A 1 354 ? 2.350 -22.889 -27.068 1.00 95.69 354 THR A C 1
ATOM 2762 O O . THR A 1 354 ? 1.325 -23.090 -27.719 1.00 95.69 354 THR A O 1
ATOM 2765 N N . GLU A 1 355 ? 2.417 -23.080 -25.749 1.00 93.81 355 GLU A N 1
ATOM 2766 C CA . GLU A 1 355 ? 1.288 -23.564 -24.955 1.00 93.81 355 GLU A CA 1
ATOM 2767 C C . GLU A 1 355 ? 0.135 -22.562 -24.957 1.00 93.81 355 GLU A C 1
ATOM 2769 O O . GLU A 1 355 ? -1.015 -22.934 -25.199 1.00 93.81 355 GLU A O 1
ATOM 2774 N N . VAL A 1 356 ? 0.422 -21.287 -24.688 1.00 94.88 356 VAL A N 1
ATOM 2775 C CA . VAL A 1 356 ? -0.613 -20.272 -24.434 1.00 94.88 356 VAL A CA 1
ATOM 2776 C C . VAL A 1 356 ? -0.944 -19.426 -25.653 1.00 94.88 356 VAL A C 1
ATOM 2778 O O . VAL A 1 356 ? -2.105 -19.069 -25.844 1.00 94.88 356 VAL A O 1
ATOM 2781 N N . GLY A 1 357 ? 0.046 -19.144 -26.492 1.00 95.56 357 GLY A N 1
ATOM 2782 C CA . GLY A 1 357 ? -0.082 -18.373 -27.724 1.00 95.56 357 GLY A CA 1
ATOM 2783 C C . GLY A 1 357 ? 0.345 -16.909 -27.637 1.00 95.56 357 GLY A C 1
ATOM 2784 O O . GLY A 1 357 ? 0.507 -16.283 -28.683 1.00 95.56 357 GLY A O 1
ATOM 2785 N N . VAL A 1 358 ? 0.556 -16.386 -26.428 1.00 98.00 358 VAL A N 1
ATOM 2786 C CA . VAL A 1 358 ? 0.978 -15.006 -26.149 1.00 98.00 358 VAL A CA 1
ATOM 2787 C C . VAL A 1 358 ? 1.716 -14.949 -24.808 1.00 98.00 358 VAL A C 1
ATOM 2789 O O . VAL A 1 358 ? 1.403 -15.725 -23.903 1.00 98.00 358 VAL A O 1
ATOM 2792 N N . LEU A 1 359 ? 2.664 -14.022 -24.667 1.00 98.31 359 LEU A N 1
ATOM 2793 C CA . LEU A 1 359 ? 3.317 -13.677 -23.399 1.00 98.31 359 LEU A CA 1
ATOM 2794 C C . LEU A 1 359 ? 3.183 -12.179 -23.138 1.00 98.31 359 LEU A C 1
ATOM 2796 O O . LEU A 1 359 ? 3.209 -11.385 -24.077 1.00 98.31 359 LEU A O 1
ATOM 2800 N N . TYR A 1 360 ? 3.080 -11.792 -21.873 1.00 98.19 360 TYR A N 1
ATOM 2801 C CA . TYR A 1 360 ? 3.161 -10.397 -21.446 1.00 98.19 360 TYR A CA 1
ATOM 2802 C C . TYR A 1 360 ? 4.573 -10.119 -20.949 1.00 98.19 360 TYR A C 1
ATOM 2804 O O . TYR A 1 360 ? 5.111 -10.921 -20.189 1.00 98.19 360 TYR A O 1
ATOM 2812 N N . ALA A 1 361 ? 5.196 -9.035 -21.405 1.00 96.50 361 ALA A N 1
ATOM 2813 C CA . ALA A 1 361 ? 6.608 -8.816 -21.148 1.00 96.50 361 ALA A CA 1
ATOM 2814 C C . ALA A 1 361 ? 7.005 -7.343 -21.015 1.00 96.50 361 ALA A C 1
ATOM 2816 O O . ALA A 1 361 ? 6.320 -6.453 -21.521 1.00 96.50 361 ALA A O 1
ATOM 2817 N N . THR A 1 362 ? 8.147 -7.106 -20.370 1.00 91.69 362 THR A N 1
ATOM 2818 C CA . THR A 1 362 ? 8.808 -5.799 -20.264 1.00 91.69 362 THR A CA 1
ATOM 2819 C C . THR A 1 362 ? 10.227 -5.859 -20.820 1.00 91.69 362 THR A C 1
ATOM 2821 O O . THR A 1 362 ? 10.887 -6.901 -20.783 1.00 91.69 362 THR A O 1
ATOM 2824 N N . ALA A 1 363 ? 10.703 -4.731 -21.346 1.00 87.00 363 ALA A N 1
ATOM 2825 C CA . ALA A 1 363 ? 12.094 -4.562 -21.748 1.00 87.00 363 ALA A CA 1
ATOM 2826 C C . ALA A 1 363 ? 12.561 -3.109 -21.595 1.00 87.00 363 ALA A C 1
ATOM 2828 O O . ALA A 1 363 ? 11.769 -2.163 -21.650 1.00 87.00 363 ALA A O 1
ATOM 2829 N N . ARG A 1 364 ? 13.877 -2.929 -21.473 1.00 79.81 364 ARG A N 1
ATOM 2830 C CA . ARG A 1 364 ? 14.548 -1.645 -21.678 1.00 79.81 364 ARG A CA 1
ATOM 2831 C C . ARG A 1 364 ? 14.473 -1.269 -23.156 1.00 79.81 364 ARG A C 1
ATOM 2833 O O . ARG A 1 364 ? 14.844 -2.039 -24.036 1.00 79.81 364 ARG A O 1
ATOM 2840 N N . VAL A 1 365 ? 13.997 -0.066 -23.430 1.00 82.25 365 VAL A N 1
ATOM 2841 C CA . VAL A 1 365 ? 13.859 0.476 -24.781 1.00 82.25 365 VAL A CA 1
ATOM 2842 C C . VAL A 1 365 ? 15.079 1.315 -25.106 1.00 82.25 365 VAL A C 1
ATOM 2844 O O . VAL A 1 365 ? 15.488 2.152 -24.308 1.00 82.25 365 VAL A O 1
ATOM 2847 N N . HIS A 1 366 ? 15.631 1.139 -26.300 1.00 85.44 366 HIS A N 1
ATOM 2848 C CA . HIS A 1 366 ? 16.702 1.969 -26.854 1.00 85.44 366 HIS A CA 1
ATOM 2849 C C . HIS A 1 366 ? 16.191 2.796 -28.046 1.00 85.44 366 HIS A C 1
ATOM 2851 O O . HIS A 1 366 ? 15.107 2.560 -28.583 1.00 85.44 366 HIS A O 1
ATOM 2857 N N . THR A 1 367 ? 16.985 3.761 -28.512 1.00 81.69 367 THR A N 1
ATOM 2858 C CA . THR A 1 367 ? 16.638 4.705 -29.599 1.00 81.69 367 THR A CA 1
ATOM 2859 C C . THR A 1 367 ? 16.280 4.038 -30.932 1.00 81.69 367 THR A C 1
ATOM 2861 O O . THR A 1 367 ? 15.585 4.620 -31.769 1.00 81.69 367 THR A O 1
ATOM 2864 N N . GLY A 1 368 ? 16.696 2.788 -31.120 1.00 86.38 368 GLY A N 1
ATOM 2865 C CA . GLY A 1 368 ? 16.320 1.950 -32.254 1.00 86.38 368 GLY A CA 1
ATOM 2866 C C . GLY A 1 368 ? 14.813 1.722 -32.398 1.00 86.38 368 GLY A C 1
ATOM 2867 O O . GLY A 1 368 ? 14.299 1.655 -33.516 1.00 86.38 368 GLY A O 1
ATOM 2868 N N . TRP A 1 369 ? 14.070 1.707 -31.289 1.00 91.25 369 TRP A N 1
ATOM 2869 C CA . TRP A 1 369 ? 12.611 1.537 -31.280 1.00 91.25 369 TRP A CA 1
ATOM 2870 C C . TRP A 1 369 ? 11.855 2.706 -31.928 1.00 91.25 369 TRP A C 1
ATOM 2872 O O . TRP A 1 369 ? 10.748 2.531 -32.442 1.00 91.25 369 TRP A O 1
ATOM 2882 N N . SER A 1 370 ? 12.466 3.891 -31.990 1.00 86.56 370 SER A N 1
ATOM 2883 C CA . SER A 1 370 ? 11.940 5.042 -32.737 1.00 86.56 370 SER A CA 1
ATOM 2884 C C . SER A 1 370 ? 12.194 4.936 -34.248 1.00 86.56 370 SER A C 1
ATOM 2886 O O . SER A 1 370 ? 11.610 5.685 -35.031 1.00 86.56 370 SER A O 1
ATOM 2888 N N . LYS A 1 371 ? 13.068 4.017 -34.682 1.00 88.75 371 LYS A N 1
ATOM 2889 C CA . LYS A 1 371 ? 13.565 3.889 -36.066 1.00 88.75 371 LYS A CA 1
ATOM 2890 C C . LYS A 1 371 ? 12.988 2.677 -36.808 1.00 88.75 371 LYS A C 1
ATOM 2892 O O . LYS A 1 371 ? 13.409 2.389 -37.932 1.00 88.75 371 LYS A O 1
ATOM 2897 N N . VAL A 1 372 ? 12.022 1.982 -36.206 1.00 90.44 372 VAL A N 1
ATOM 2898 C CA . VAL A 1 372 ? 11.373 0.795 -36.783 1.00 90.44 372 VAL A CA 1
ATOM 2899 C C . VAL A 1 372 ? 10.610 1.177 -38.048 1.00 90.44 372 VAL A C 1
ATOM 2901 O O . VAL A 1 372 ? 9.802 2.106 -38.065 1.00 90.44 372 VAL A O 1
ATOM 2904 N N . ARG A 1 373 ? 10.868 0.448 -39.135 1.00 89.44 373 ARG A N 1
ATOM 2905 C CA . ARG A 1 373 ? 10.224 0.661 -40.440 1.00 89.44 373 ARG A CA 1
ATOM 2906 C C . ARG A 1 373 ? 9.111 -0.365 -40.668 1.00 89.44 373 ARG A C 1
ATOM 2908 O O . ARG A 1 373 ? 8.837 -1.215 -39.829 1.00 89.44 373 ARG A O 1
ATOM 2915 N N . LYS A 1 374 ? 8.495 -0.331 -41.855 1.00 90.19 374 LYS A N 1
ATOM 2916 C CA . LYS A 1 374 ? 7.416 -1.258 -42.251 1.00 90.19 374 LYS A CA 1
ATOM 2917 C C . LYS A 1 374 ? 7.801 -2.743 -42.220 1.00 90.19 374 LYS A C 1
ATOM 2919 O O . LYS A 1 374 ? 6.917 -3.585 -42.176 1.00 90.19 374 LYS A O 1
ATOM 2924 N N . ASN A 1 375 ? 9.095 -3.068 -42.248 1.00 89.00 375 ASN A N 1
ATOM 2925 C CA . ASN A 1 375 ? 9.576 -4.443 -42.094 1.00 89.00 375 ASN A CA 1
ATOM 2926 C C . ASN A 1 375 ? 9.509 -4.947 -40.640 1.00 89.00 375 ASN A C 1
ATOM 2928 O O . ASN A 1 375 ? 9.795 -6.113 -40.404 1.00 89.00 375 ASN A O 1
ATOM 2932 N N . GLY A 1 376 ? 9.182 -4.082 -39.675 1.00 91.69 376 GLY A N 1
ATOM 2933 C CA . GLY A 1 376 ? 9.029 -4.424 -38.263 1.00 91.69 376 GLY A CA 1
ATOM 2934 C C . GLY A 1 376 ? 10.336 -4.628 -37.500 1.00 91.69 376 GLY A C 1
ATOM 2935 O O . GLY A 1 376 ? 10.299 -4.640 -36.280 1.00 91.69 376 GLY A O 1
ATOM 2936 N N . ARG A 1 377 ? 11.494 -4.739 -38.161 1.00 95.94 377 ARG A N 1
ATOM 2937 C CA . ARG A 1 377 ? 12.773 -4.980 -37.474 1.00 95.94 377 ARG A CA 1
ATOM 2938 C C . ARG A 1 377 ? 13.154 -3.804 -36.580 1.00 95.94 377 ARG A C 1
ATOM 2940 O O . ARG A 1 377 ? 13.210 -2.668 -37.059 1.00 95.94 377 ARG A O 1
ATOM 2947 N N . ILE A 1 378 ? 13.452 -4.100 -35.319 1.00 96.06 378 ILE A N 1
ATOM 2948 C CA . ILE A 1 378 ? 13.970 -3.139 -34.349 1.00 96.06 378 ILE A CA 1
ATOM 2949 C C . ILE A 1 378 ? 15.497 -3.085 -34.509 1.00 96.06 378 ILE A C 1
ATOM 2951 O O . ILE A 1 378 ? 16.173 -4.073 -34.229 1.00 96.06 378 ILE A O 1
ATOM 2955 N N . PRO A 1 379 ? 16.068 -1.985 -35.038 1.00 92.00 379 PRO A N 1
ATOM 2956 C CA . PRO A 1 379 ? 17.514 -1.872 -35.178 1.00 92.00 379 PRO A CA 1
ATOM 2957 C C . PRO A 1 379 ? 18.145 -1.679 -33.800 1.00 92.00 379 PRO A C 1
ATOM 2959 O O . PRO A 1 379 ? 17.902 -0.659 -33.161 1.00 92.00 379 PRO A O 1
ATOM 2962 N N . PHE A 1 380 ? 18.961 -2.631 -33.353 1.00 86.75 380 PHE A N 1
ATOM 2963 C CA . PHE A 1 380 ? 19.661 -2.514 -32.077 1.00 86.75 380 PHE A CA 1
ATOM 2964 C C . PHE A 1 380 ? 20.555 -1.266 -32.047 1.00 86.75 380 PHE A C 1
ATOM 2966 O O . PHE A 1 380 ? 21.352 -1.031 -32.958 1.00 86.75 380 PHE A O 1
ATOM 2973 N N . GLU A 1 381 ? 20.431 -0.477 -30.981 1.00 77.88 381 GLU A N 1
ATOM 2974 C CA . GLU A 1 381 ? 21.311 0.654 -30.693 1.00 77.88 381 GLU A CA 1
ATOM 2975 C C . GLU A 1 381 ? 21.676 0.612 -29.205 1.00 77.88 381 GLU A C 1
ATOM 2977 O O . GLU A 1 381 ? 20.782 0.425 -28.382 1.00 77.88 381 GLU A O 1
ATOM 2982 N N . PRO A 1 382 ? 22.960 0.761 -28.836 1.00 58.69 382 PRO A N 1
ATOM 2983 C CA . PRO A 1 382 ? 23.377 0.681 -27.443 1.00 58.69 382 PRO A CA 1
ATOM 2984 C C . PRO A 1 382 ? 22.835 1.862 -26.626 1.00 58.69 382 PRO A C 1
ATOM 2986 O O . PRO A 1 382 ? 22.810 2.997 -27.099 1.00 58.69 382 PRO A O 1
ATOM 2989 N N . GLY A 1 383 ? 22.477 1.600 -25.369 1.00 54.94 383 GLY A N 1
ATOM 2990 C CA . GLY A 1 383 ? 21.900 2.583 -24.449 1.00 54.94 383 GLY A CA 1
ATOM 2991 C C . GLY A 1 383 ? 20.448 2.262 -24.098 1.00 54.94 383 GLY A C 1
ATOM 2992 O O . GLY A 1 383 ? 19.886 1.287 -24.578 1.00 54.94 383 GLY A O 1
ATOM 2993 N N . SER A 1 384 ? 19.844 3.075 -23.236 1.00 66.75 384 SER A N 1
ATOM 2994 C CA . SER A 1 384 ? 18.437 2.949 -22.853 1.00 66.75 384 SER A CA 1
ATOM 2995 C C . SER A 1 384 ? 17.806 4.335 -22.749 1.00 66.75 384 SER A C 1
ATOM 2997 O O . SER A 1 384 ? 18.447 5.284 -22.287 1.00 66.75 384 SER A O 1
ATOM 2999 N N . VAL A 1 385 ? 16.563 4.444 -23.210 1.00 67.56 385 VAL A N 1
ATOM 3000 C CA . VAL A 1 385 ? 15.712 5.638 -23.138 1.00 67.56 385 VAL A CA 1
ATOM 3001 C C . VAL A 1 385 ? 14.536 5.465 -22.169 1.00 67.56 385 VAL A C 1
ATOM 3003 O O . VAL A 1 385 ? 13.845 6.441 -21.900 1.00 67.56 385 VAL A O 1
ATOM 3006 N N . GLY A 1 386 ? 14.314 4.258 -21.635 1.00 69.38 386 GLY A N 1
ATOM 3007 C CA . GLY A 1 386 ? 13.253 3.966 -20.667 1.00 69.38 386 GLY A CA 1
ATOM 3008 C C . GLY A 1 386 ? 12.887 2.483 -20.612 1.00 69.38 386 GLY A C 1
ATOM 3009 O O . GLY A 1 386 ? 13.513 1.660 -21.280 1.00 69.38 386 GLY A O 1
ATOM 3010 N N . GLY A 1 387 ? 11.876 2.140 -19.817 1.00 77.25 387 GLY A N 1
ATOM 3011 C CA . GLY A 1 387 ? 11.292 0.796 -19.767 1.00 77.25 387 GLY A CA 1
ATOM 3012 C C . GLY A 1 387 ? 9.925 0.767 -20.443 1.00 77.25 387 GLY A C 1
ATOM 3013 O O . GLY A 1 387 ? 9.191 1.754 -20.408 1.00 77.25 387 GLY A O 1
ATOM 3014 N N . HIS A 1 388 ? 9.578 -0.350 -21.079 1.00 89.25 388 HIS A N 1
ATOM 3015 C CA . HIS A 1 388 ? 8.313 -0.483 -21.802 1.00 89.25 388 HIS A CA 1
ATOM 3016 C C . HIS A 1 388 ? 7.724 -1.883 -21.686 1.00 89.25 388 HIS A C 1
ATOM 3018 O O . HIS A 1 388 ? 8.462 -2.868 -21.686 1.00 89.25 388 HIS A O 1
ATOM 3024 N N . ALA A 1 389 ? 6.396 -1.959 -21.625 1.00 92.69 389 ALA A N 1
ATOM 3025 C CA . ALA A 1 389 ? 5.640 -3.202 -21.531 1.00 92.69 389 ALA A CA 1
ATOM 3026 C C . ALA A 1 389 ? 4.827 -3.461 -22.808 1.00 92.69 389 ALA A C 1
ATOM 3028 O O . ALA A 1 389 ? 4.258 -2.545 -23.403 1.00 92.69 389 ALA A O 1
ATOM 3029 N N . PHE A 1 390 ? 4.779 -4.717 -23.244 1.00 97.25 390 PHE A N 1
ATOM 3030 C CA . PHE A 1 390 ? 4.151 -5.149 -24.496 1.00 97.25 390 PHE A CA 1
ATOM 3031 C C . PHE A 1 390 ? 3.814 -6.647 -24.452 1.00 97.25 390 PHE A C 1
ATOM 3033 O O . PHE A 1 390 ? 4.065 -7.330 -23.459 1.00 97.25 390 PHE A O 1
ATOM 3040 N N . ALA A 1 391 ? 3.237 -7.172 -25.535 1.00 98.19 391 ALA A N 1
ATOM 3041 C CA . ALA A 1 391 ? 2.988 -8.604 -25.681 1.00 98.19 391 ALA A CA 1
ATOM 3042 C C . ALA A 1 391 ? 3.940 -9.234 -26.707 1.00 98.19 391 ALA A C 1
ATOM 3044 O O . ALA A 1 391 ? 4.113 -8.694 -27.801 1.00 98.19 391 ALA A O 1
ATOM 3045 N N . ILE A 1 392 ? 4.516 -10.393 -26.386 1.00 98.69 392 ILE A N 1
ATOM 3046 C CA . ILE A 1 392 ? 5.222 -11.253 -27.346 1.00 98.69 392 ILE A CA 1
ATOM 3047 C C . ILE A 1 392 ? 4.197 -12.213 -27.949 1.00 98.69 392 ILE A C 1
ATOM 3049 O O . ILE A 1 392 ? 3.491 -12.911 -27.222 1.00 98.69 392 ILE A O 1
ATOM 3053 N N . VAL A 1 393 ? 4.097 -12.235 -29.277 1.00 98.25 393 VAL A N 1
ATOM 3054 C CA . VAL A 1 393 ? 2.953 -12.832 -29.994 1.00 98.25 393 VAL A CA 1
ATOM 3055 C C . VAL A 1 393 ? 3.347 -13.902 -31.012 1.00 98.25 393 VAL A C 1
ATOM 3057 O O . VAL A 1 393 ? 2.535 -14.751 -31.381 1.00 98.25 393 VAL A O 1
ATOM 3060 N N . ALA A 1 394 ? 4.598 -13.880 -31.463 1.00 98.06 394 ALA A N 1
ATOM 3061 C CA . ALA A 1 394 ? 5.147 -14.813 -32.438 1.00 98.06 394 ALA A CA 1
ATOM 3062 C C . ALA A 1 394 ? 6.675 -14.883 -32.292 1.00 98.06 394 ALA A C 1
ATOM 3064 O O . ALA A 1 394 ? 7.275 -14.081 -31.573 1.00 98.06 394 ALA A O 1
ATOM 3065 N N . TYR A 1 395 ? 7.314 -15.842 -32.958 1.00 98.31 395 TYR A N 1
ATOM 3066 C CA . TYR A 1 395 ? 8.771 -15.972 -32.957 1.00 98.31 395 TYR A CA 1
ATOM 3067 C C . TYR A 1 395 ? 9.267 -16.691 -34.207 1.00 98.31 395 TYR A C 1
ATOM 3069 O O . TYR A 1 395 ? 8.544 -17.459 -34.843 1.00 98.31 395 TYR A O 1
ATOM 3077 N N . ASP A 1 396 ? 10.527 -16.466 -34.538 1.00 96.69 396 ASP A N 1
ATOM 3078 C CA . ASP A 1 396 ? 11.242 -17.167 -35.595 1.00 96.69 396 ASP A CA 1
ATOM 3079 C C . ASP A 1 396 ? 12.676 -17.479 -35.140 1.00 96.69 396 ASP A C 1
ATOM 3081 O O . ASP A 1 396 ? 12.985 -17.481 -33.946 1.00 96.69 396 ASP A O 1
ATOM 3085 N N . ARG A 1 397 ? 13.558 -17.806 -36.086 1.00 95.25 397 ARG A N 1
ATOM 3086 C CA . ARG A 1 397 ? 14.958 -18.135 -35.786 1.00 95.25 397 ARG A CA 1
ATOM 3087 C C . ARG A 1 397 ? 15.792 -16.925 -35.369 1.00 95.25 397 ARG A C 1
ATOM 3089 O O . ARG A 1 397 ? 16.825 -17.119 -34.739 1.00 95.25 397 ARG A O 1
ATOM 3096 N N . ASP A 1 398 ? 15.359 -15.718 -35.720 1.00 94.50 398 ASP A N 1
ATOM 3097 C CA . ASP A 1 398 ? 16.113 -14.487 -35.493 1.00 94.50 398 ASP A CA 1
ATOM 3098 C C . ASP A 1 398 ? 15.668 -13.794 -34.195 1.00 94.50 398 ASP A C 1
ATOM 3100 O O . ASP A 1 398 ? 16.458 -13.078 -33.573 1.00 94.50 398 ASP A O 1
ATOM 3104 N N . GLY A 1 399 ? 14.409 -13.974 -33.783 1.00 97.25 399 GLY A N 1
ATOM 3105 C CA . GLY A 1 399 ? 13.899 -13.342 -32.574 1.00 97.25 399 GLY A CA 1
ATOM 3106 C C . GLY A 1 399 ? 12.399 -13.473 -32.335 1.00 97.25 399 GLY A C 1
ATOM 3107 O O . GLY A 1 399 ? 11.717 -14.355 -32.864 1.00 97.25 399 GLY A O 1
ATOM 3108 N N . PHE A 1 400 ? 11.891 -12.549 -31.525 1.00 98.50 400 PHE A N 1
ATOM 3109 C CA . PHE A 1 400 ? 10.496 -12.459 -31.121 1.00 98.50 400 PHE A CA 1
ATOM 3110 C C . PHE A 1 400 ? 9.758 -11.372 -31.905 1.00 98.50 400 PHE A C 1
ATOM 3112 O O . PHE A 1 400 ? 10.245 -10.254 -32.074 1.00 98.50 400 PHE A O 1
ATOM 3119 N N . TRP A 1 401 ? 8.531 -11.675 -32.318 1.00 98.38 401 TRP A N 1
ATOM 3120 C CA . TRP A 1 401 ? 7.570 -10.678 -32.773 1.00 98.38 401 TRP A CA 1
ATOM 3121 C C . TRP A 1 401 ? 6.744 -10.180 -31.590 1.00 98.38 401 TRP A C 1
ATOM 3123 O O . TRP A 1 401 ? 6.148 -10.970 -30.855 1.00 98.38 401 TRP A O 1
ATOM 3133 N N . ILE A 1 402 ? 6.676 -8.861 -31.446 1.00 98.06 402 ILE A N 1
ATOM 3134 C CA . ILE A 1 402 ? 5.947 -8.171 -30.386 1.00 98.06 402 ILE A CA 1
ATOM 3135 C C . ILE A 1 402 ? 4.789 -7.366 -30.969 1.00 98.06 402 ILE A C 1
ATOM 3137 O O . ILE A 1 402 ? 4.913 -6.772 -32.045 1.00 98.06 402 ILE A O 1
ATOM 3141 N N . GLN A 1 403 ? 3.680 -7.303 -30.240 1.00 98.19 403 GLN A N 1
ATOM 3142 C CA . GLN A 1 403 ? 2.625 -6.324 -30.467 1.00 98.19 403 GLN A CA 1
ATOM 3143 C C . GLN A 1 403 ? 2.821 -5.153 -29.502 1.00 98.19 403 GLN A C 1
ATOM 3145 O O . GLN A 1 403 ? 2.768 -5.326 -28.285 1.00 98.19 403 GLN A O 1
ATOM 3150 N N . ASN A 1 404 ? 3.036 -3.965 -30.062 1.00 95.50 404 ASN A N 1
ATOM 3151 C CA . ASN A 1 404 ? 3.273 -2.740 -29.309 1.00 95.50 404 ASN A CA 1
ATOM 3152 C C . ASN A 1 404 ? 1.972 -1.924 -29.140 1.00 95.50 404 ASN A C 1
ATOM 3154 O O . ASN A 1 404 ? 0.994 -2.121 -29.863 1.00 95.50 404 ASN A O 1
ATOM 3158 N N . SER A 1 405 ? 1.977 -0.974 -28.209 1.00 94.12 405 SER A N 1
ATOM 3159 C CA . SER A 1 405 ? 0.877 -0.073 -27.846 1.00 94.12 405 SER A CA 1
ATOM 3160 C C . SER A 1 405 ? 1.070 1.356 -28.372 1.00 94.12 405 SER A C 1
ATOM 3162 O O . SER A 1 405 ? 0.603 2.312 -27.760 1.00 94.12 405 SER A O 1
ATOM 3164 N N . TRP A 1 406 ? 1.772 1.536 -29.498 1.00 93.06 406 TRP A N 1
ATOM 3165 C CA . TRP A 1 406 ? 2.024 2.850 -30.131 1.00 93.06 406 TRP A CA 1
ATOM 3166 C C . TRP A 1 406 ? 1.220 3.059 -31.424 1.00 93.06 406 TRP A C 1
ATOM 3168 O O . TRP A 1 406 ? 1.623 3.807 -32.325 1.00 93.06 406 TRP A O 1
ATOM 3178 N N . GLY A 1 407 ? 0.093 2.355 -31.536 1.00 92.44 407 GLY A N 1
ATOM 3179 C CA . GLY A 1 407 ? -0.825 2.443 -32.660 1.00 92.44 407 GLY A CA 1
ATOM 3180 C C . GLY A 1 407 ? -0.338 1.757 -33.942 1.00 92.44 407 GLY A C 1
ATOM 3181 O O . GLY A 1 407 ? 0.827 1.408 -34.137 1.00 92.44 407 GLY A O 1
ATOM 3182 N N . LYS A 1 408 ? -1.266 1.603 -34.894 1.00 93.62 408 LYS A N 1
ATOM 3183 C CA . LYS A 1 408 ? -1.060 0.860 -36.157 1.00 93.62 408 LYS A CA 1
ATOM 3184 C C . LYS A 1 408 ? 0.002 1.454 -37.087 1.00 93.62 408 LYS A C 1
ATOM 3186 O O . LYS A 1 408 ? 0.415 0.798 -38.038 1.00 93.62 408 LYS A O 1
ATOM 3191 N N . ARG A 1 409 ? 0.405 2.710 -36.876 1.00 90.75 409 ARG A N 1
ATOM 3192 C CA . ARG A 1 409 ? 1.403 3.387 -37.723 1.00 90.75 409 ARG A CA 1
ATOM 3193 C C . ARG A 1 409 ? 2.839 3.024 -37.356 1.00 90.75 409 ARG 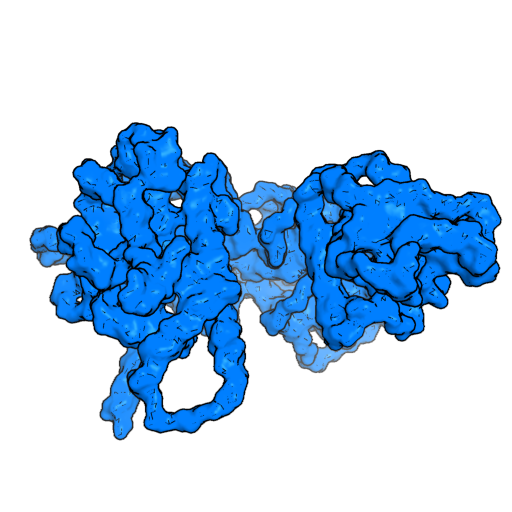A C 1
ATOM 3195 O O . ARG A 1 409 ? 3.729 3.263 -38.167 1.00 90.75 409 ARG A O 1
ATOM 3202 N N . TRP A 1 410 ? 3.068 2.485 -36.162 1.00 93.56 410 TRP A N 1
ATOM 3203 C CA . TRP A 1 410 ? 4.399 2.094 -35.725 1.00 93.56 410 TRP A CA 1
ATOM 3204 C C . TRP A 1 410 ? 4.788 0.718 -36.286 1.00 93.56 410 TRP A C 1
ATOM 3206 O O . TRP A 1 410 ? 3.966 -0.196 -36.340 1.00 93.56 410 TRP A O 1
ATOM 3216 N N . GLY A 1 411 ? 6.040 0.571 -36.725 1.00 94.38 411 GLY A N 1
ATOM 3217 C CA . GLY A 1 411 ? 6.589 -0.690 -37.228 1.00 94.38 411 GLY A CA 1
ATOM 3218 C C . GLY A 1 411 ? 5.797 -1.331 -38.376 1.00 94.38 411 GLY A C 1
ATOM 3219 O O . GLY A 1 411 ? 5.397 -0.669 -39.338 1.00 94.38 411 GLY A O 1
ATOM 3220 N N . ASN A 1 412 ? 5.581 -2.644 -38.287 1.00 95.94 412 ASN A N 1
ATOM 3221 C CA . ASN A 1 412 ? 4.817 -3.438 -39.252 1.00 95.94 412 ASN A CA 1
ATOM 3222 C C . ASN A 1 412 ? 3.332 -3.506 -38.855 1.00 95.94 412 ASN A C 1
ATOM 3224 O O . ASN A 1 412 ? 2.814 -4.570 -38.520 1.00 95.94 412 ASN A O 1
ATOM 3228 N N . GLY A 1 413 ? 2.645 -2.361 -38.845 1.00 94.62 413 GLY A N 1
ATOM 3229 C CA . GLY A 1 413 ? 1.214 -2.306 -38.522 1.00 94.62 413 GLY A CA 1
ATOM 3230 C C . GLY A 1 413 ? 0.898 -2.391 -37.024 1.00 94.62 413 GLY A C 1
ATOM 3231 O O . GLY A 1 413 ? -0.155 -2.907 -36.664 1.00 94.62 413 GLY A O 1
ATOM 3232 N N . GLY A 1 414 ? 1.804 -1.927 -36.161 1.00 95.69 414 GLY A N 1
ATOM 3233 C CA . GLY A 1 414 ? 1.760 -2.079 -34.700 1.00 95.69 414 GLY A CA 1
ATOM 3234 C C . GLY A 1 414 ? 2.705 -3.157 -34.157 1.00 95.69 414 GLY A C 1
ATOM 3235 O O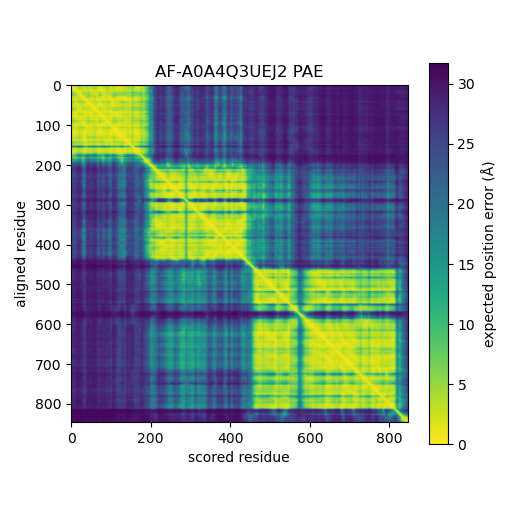 . GLY A 1 414 ? 2.841 -3.293 -32.944 1.00 95.69 414 GLY A O 1
ATOM 3236 N N . PHE A 1 415 ? 3.379 -3.900 -35.040 1.00 98.06 415 PHE A N 1
ATOM 3237 C CA . PHE A 1 415 ? 4.259 -5.009 -34.673 1.00 98.06 415 PHE A CA 1
ATOM 3238 C C . PHE A 1 415 ? 5.740 -4.676 -34.864 1.00 98.06 415 PHE A C 1
ATOM 3240 O O . PHE A 1 415 ? 6.117 -4.006 -35.833 1.00 98.06 415 PHE A O 1
ATOM 3247 N N . GLY A 1 416 ? 6.570 -5.195 -33.964 1.00 97.44 416 GLY A N 1
ATOM 3248 C CA . GLY A 1 416 ? 8.028 -5.109 -34.015 1.00 97.44 416 GLY A CA 1
ATOM 3249 C C . GLY A 1 416 ? 8.668 -6.493 -33.937 1.00 97.44 416 GLY A C 1
ATOM 3250 O O . GLY A 1 416 ? 8.072 -7.413 -33.390 1.00 97.44 416 GLY A O 1
ATOM 3251 N N . HIS A 1 417 ? 9.870 -6.646 -34.477 1.00 98.00 417 HIS A N 1
ATOM 3252 C CA . HIS A 1 417 ? 10.689 -7.849 -34.367 1.00 98.00 417 HIS A CA 1
ATOM 3253 C C . HIS A 1 417 ? 11.965 -7.496 -33.611 1.00 98.00 417 HIS A C 1
ATOM 3255 O O . HIS A 1 417 ? 12.772 -6.699 -34.105 1.00 98.00 417 HIS A O 1
ATOM 3261 N N . ILE A 1 418 ? 12.094 -8.042 -32.403 1.00 97.50 418 ILE A N 1
ATOM 3262 C CA . ILE A 1 418 ? 13.262 -7.899 -31.536 1.00 97.50 418 ILE A CA 1
ATOM 3263 C C . ILE A 1 418 ? 14.124 -9.151 -31.668 1.00 97.50 418 ILE A C 1
ATOM 3265 O O . ILE A 1 418 ? 13.634 -10.268 -31.514 1.00 97.50 418 ILE A O 1
ATOM 3269 N N . THR A 1 419 ? 15.408 -8.976 -31.974 1.00 97.69 419 THR A N 1
ATOM 3270 C CA . THR A 1 419 ? 16.341 -10.109 -32.095 1.00 97.69 419 THR A CA 1
ATOM 3271 C C . THR A 1 419 ? 16.604 -10.768 -30.740 1.00 97.69 419 THR A C 1
ATOM 3273 O O . THR A 1 419 ? 16.509 -10.092 -29.716 1.00 97.69 419 THR A O 1
ATOM 3276 N N . TYR A 1 420 ? 16.994 -12.046 -30.710 1.00 96.50 420 TYR A N 1
ATOM 3277 C CA . TYR A 1 420 ? 17.353 -12.703 -29.442 1.00 96.50 420 TYR A CA 1
ATOM 3278 C C . TYR A 1 420 ? 18.518 -12.015 -28.715 1.00 96.50 420 TYR A C 1
ATOM 3280 O O . TYR A 1 420 ? 18.485 -11.922 -27.493 1.00 96.50 420 TYR A O 1
ATOM 3288 N N . ASP A 1 421 ? 19.501 -11.475 -29.441 1.00 91.38 421 ASP A N 1
ATOM 3289 C CA . ASP A 1 421 ? 20.634 -10.755 -28.838 1.00 91.38 421 ASP A CA 1
ATOM 3290 C C . ASP A 1 421 ? 20.202 -9.458 -28.143 1.00 91.38 421 ASP A C 1
ATOM 3292 O O . ASP A 1 421 ? 20.721 -9.110 -27.083 1.00 91.38 421 ASP A O 1
ATOM 3296 N N . ASP A 1 422 ? 19.254 -8.741 -28.746 1.00 92.69 422 ASP A N 1
ATOM 3297 C CA . ASP A 1 422 ? 18.647 -7.543 -28.166 1.00 92.69 422 ASP A CA 1
ATOM 3298 C C . ASP A 1 422 ? 17.783 -7.918 -26.951 1.00 92.69 422 ASP A C 1
ATOM 3300 O O . ASP A 1 422 ? 17.945 -7.365 -25.864 1.00 92.69 422 ASP A O 1
ATOM 3304 N N . TRP A 1 423 ? 16.950 -8.955 -27.089 1.00 93.44 423 TRP A N 1
ATOM 3305 C CA . TRP A 1 423 ? 16.121 -9.471 -26.001 1.00 93.44 423 TRP A CA 1
ATOM 3306 C C . TRP A 1 423 ? 16.945 -9.900 -24.779 1.00 93.44 423 TRP A C 1
ATOM 3308 O O . TRP A 1 423 ? 16.634 -9.493 -23.667 1.00 93.44 423 TRP A O 1
ATOM 3318 N N . LEU A 1 424 ? 18.016 -10.674 -24.962 1.00 79.81 424 LEU A N 1
ATOM 3319 C CA . LEU A 1 424 ? 18.862 -11.139 -23.856 1.00 79.81 424 LEU A CA 1
ATOM 3320 C C . LEU A 1 424 ? 19.591 -9.996 -23.132 1.00 79.81 424 LEU A C 1
ATOM 3322 O O . LEU A 1 424 ? 19.973 -10.155 -21.975 1.00 79.81 424 LEU A O 1
ATOM 3326 N N . GLN A 1 425 ? 19.795 -8.854 -23.794 1.00 77.44 425 GLN A N 1
ATOM 3327 C CA . GLN A 1 425 ? 20.407 -7.669 -23.186 1.00 77.44 425 GLN A CA 1
ATOM 3328 C C . GLN A 1 425 ? 19.390 -6.767 -22.482 1.00 77.44 425 GLN A C 1
ATOM 3330 O O . GLN A 1 425 ? 19.726 -6.129 -21.481 1.00 77.44 425 GLN A O 1
ATOM 3335 N N . ASN A 1 426 ? 18.170 -6.682 -23.017 1.00 79.94 426 ASN A N 1
ATOM 3336 C CA . ASN A 1 426 ? 17.220 -5.635 -22.652 1.00 79.94 426 ASN A CA 1
ATOM 3337 C C . ASN A 1 426 ? 15.902 -6.138 -22.052 1.00 79.94 426 ASN A C 1
ATOM 3339 O O . ASN A 1 426 ? 15.236 -5.356 -21.376 1.00 79.94 426 ASN A O 1
ATOM 3343 N N . GLY A 1 427 ? 15.506 -7.390 -22.273 1.00 82.25 427 GLY A N 1
ATOM 3344 C CA . GLY A 1 427 ? 14.312 -7.990 -21.671 1.00 82.25 427 GLY A CA 1
ATOM 3345 C C . GLY A 1 427 ? 14.440 -8.110 -20.152 1.00 82.25 427 GLY A C 1
ATOM 3346 O O . GLY A 1 427 ? 15.537 -8.332 -19.641 1.00 82.25 427 GLY A O 1
ATOM 3347 N N . SER A 1 428 ? 13.331 -7.952 -19.427 1.00 79.38 428 SER A N 1
ATOM 3348 C CA . SER A 1 428 ? 13.324 -7.980 -17.954 1.00 79.38 428 SER A CA 1
ATOM 3349 C C . SER A 1 428 ? 12.289 -8.932 -17.367 1.00 79.38 428 SER A C 1
ATOM 3351 O O . SER A 1 428 ? 12.655 -9.897 -16.700 1.00 79.38 428 SER A O 1
ATOM 3353 N N . ASP A 1 429 ? 11.001 -8.711 -17.616 1.00 86.62 429 ASP A N 1
ATOM 3354 C CA . ASP A 1 429 ? 9.939 -9.522 -17.017 1.00 86.62 429 ASP A CA 1
ATOM 3355 C C . ASP A 1 429 ? 9.121 -10.191 -18.101 1.00 86.62 429 ASP A C 1
ATOM 3357 O O . ASP A 1 429 ? 8.822 -9.587 -19.128 1.00 86.62 429 ASP A O 1
ATOM 3361 N N . VAL A 1 430 ? 8.762 -11.451 -17.871 1.00 94.50 430 VAL A N 1
ATOM 3362 C CA . VAL A 1 430 ? 7.901 -12.221 -18.762 1.00 94.50 430 VAL A CA 1
ATOM 3363 C C . VAL A 1 430 ? 6.902 -12.984 -17.914 1.00 94.50 430 VAL A C 1
ATOM 3365 O O . VAL A 1 430 ? 7.265 -13.683 -16.968 1.00 94.50 430 VAL A O 1
ATOM 3368 N N . TRP A 1 431 ? 5.637 -12.867 -18.281 1.00 96.00 431 TRP A N 1
ATOM 3369 C CA . TRP A 1 431 ? 4.511 -13.505 -17.628 1.00 96.00 431 TRP A CA 1
ATOM 3370 C C . TRP A 1 431 ? 3.692 -14.275 -18.659 1.00 96.00 431 TRP A C 1
ATOM 3372 O O . TRP A 1 431 ? 3.412 -13.795 -19.762 1.00 96.00 431 TRP A O 1
ATOM 3382 N N . VAL A 1 432 ? 3.284 -15.480 -18.278 1.00 96.12 432 VAL A N 1
ATOM 3383 C CA . VAL A 1 432 ? 2.352 -16.314 -19.038 1.00 96.12 432 VAL A CA 1
ATOM 3384 C C . VAL A 1 432 ? 1.083 -16.510 -18.218 1.00 96.12 432 VAL A C 1
ATOM 3386 O O . VAL A 1 432 ? 1.144 -16.645 -16.997 1.00 96.12 432 VAL A O 1
ATOM 3389 N N . ALA A 1 433 ? -0.075 -16.495 -18.877 1.00 95.44 433 ALA A N 1
ATOM 3390 C CA . ALA A 1 433 ? -1.366 -16.510 -18.200 1.00 95.44 433 ALA A CA 1
ATOM 3391 C C . ALA A 1 433 ? -2.459 -17.239 -18.987 1.00 95.44 433 ALA A C 1
ATOM 3393 O O . ALA A 1 433 ? -2.452 -17.288 -20.215 1.00 95.44 433 ALA A O 1
ATOM 3394 N N . ARG A 1 434 ? -3.446 -17.770 -18.264 1.00 93.69 434 ARG A N 1
ATOM 3395 C CA . ARG A 1 434 ? -4.676 -18.363 -18.802 1.00 93.69 434 ARG A CA 1
ATOM 3396 C C . ARG A 1 434 ? -5.900 -17.747 -18.144 1.00 93.69 434 ARG A C 1
ATOM 3398 O O . ARG A 1 434 ? -5.864 -17.380 -16.975 1.00 93.69 434 ARG A O 1
ATOM 3405 N N . LEU A 1 435 ? -7.007 -17.683 -18.883 1.00 91.25 435 LEU A N 1
ATOM 3406 C CA . LEU A 1 435 ? -8.289 -17.238 -18.335 1.00 91.25 435 LEU A CA 1
ATOM 3407 C C . LEU A 1 435 ? -8.825 -18.221 -17.296 1.00 91.25 435 LEU A C 1
ATOM 3409 O O . LEU A 1 435 ? -8.739 -19.438 -17.465 1.00 91.25 435 LEU A O 1
ATOM 3413 N N . GLY A 1 436 ? -9.445 -17.675 -16.255 1.00 85.31 436 GLY A N 1
ATOM 3414 C CA . GLY A 1 436 ? -10.265 -18.440 -15.329 1.00 85.31 436 GLY A CA 1
ATOM 3415 C C . GLY A 1 436 ? -11.650 -18.744 -15.911 1.00 85.31 436 GLY A C 1
ATOM 3416 O O . GLY A 1 436 ? -12.109 -18.153 -16.896 1.00 85.31 436 GLY A O 1
ATOM 3417 N N . VAL A 1 437 ? -12.362 -19.673 -15.276 1.00 81.25 437 VAL A N 1
ATOM 3418 C CA . VAL A 1 437 ? -13.782 -19.923 -15.566 1.00 81.25 437 VAL A CA 1
ATOM 3419 C C . VAL A 1 437 ? -14.637 -18.961 -14.743 1.00 81.25 437 VAL A C 1
ATOM 3421 O O . VAL A 1 437 ? -14.445 -18.906 -13.531 1.00 81.25 437 VAL A O 1
ATOM 3424 N N . PRO A 1 438 ? -15.602 -18.233 -15.335 1.00 76.75 438 PRO A N 1
ATOM 3425 C CA . PRO A 1 438 ? -16.636 -17.517 -14.594 1.00 76.75 438 PRO A CA 1
ATOM 3426 C C . PRO A 1 438 ? -17.641 -18.476 -13.890 1.00 76.75 438 PRO A C 1
ATOM 3428 O O . PRO A 1 438 ? -18.622 -18.886 -14.482 1.00 76.75 438 PRO A O 1
ATOM 3431 N N . VAL A 1 439 ? -17.414 -18.877 -12.634 1.00 64.75 439 VAL A N 1
ATOM 3432 C CA . VAL A 1 439 ? -18.350 -19.599 -11.745 1.00 64.75 439 VAL A CA 1
ATOM 3433 C C . VAL A 1 439 ? -19.261 -18.691 -10.877 1.00 64.75 439 VAL A C 1
ATOM 3435 O O . VAL A 1 439 ? -18.819 -17.861 -10.092 1.00 64.75 439 VAL A O 1
ATOM 3438 N N . ASP A 1 440 ? -20.573 -18.875 -10.922 1.00 57.50 440 ASP A N 1
ATOM 3439 C CA . ASP A 1 440 ? -21.484 -18.172 -10.007 1.00 57.50 440 ASP A CA 1
ATOM 3440 C C . ASP A 1 440 ? -21.693 -18.987 -8.724 1.00 57.50 440 ASP A C 1
ATOM 3442 O O . ASP A 1 440 ? -22.442 -19.965 -8.716 1.00 57.50 440 ASP A O 1
ATOM 3446 N N . ILE A 1 441 ? -21.046 -18.596 -7.620 1.00 52.53 441 ILE A N 1
ATOM 3447 C CA . ILE A 1 441 ? -21.288 -19.215 -6.307 1.00 52.53 441 ILE A CA 1
ATOM 3448 C C . ILE A 1 441 ? -22.530 -18.565 -5.697 1.00 52.53 441 ILE A C 1
ATOM 3450 O O . ILE A 1 441 ? -22.503 -17.409 -5.283 1.00 52.53 441 ILE A O 1
ATOM 3454 N N . ARG A 1 442 ? -23.637 -19.312 -5.682 1.00 48.69 442 ARG A N 1
ATOM 3455 C CA . ARG A 1 442 ? -24.969 -18.810 -5.300 1.00 48.69 442 ARG A CA 1
ATOM 3456 C C . ARG A 1 442 ? -25.264 -18.881 -3.799 1.00 48.69 442 ARG A C 1
ATOM 3458 O O . ARG A 1 442 ? -26.270 -18.331 -3.364 1.00 48.69 442 ARG A O 1
ATOM 3465 N N . THR A 1 443 ? -24.430 -19.563 -3.015 1.00 43.94 443 THR A N 1
ATOM 3466 C CA . THR A 1 443 ? -24.645 -19.788 -1.579 1.00 43.94 443 THR A CA 1
ATOM 3467 C C . THR A 1 443 ? -23.449 -19.299 -0.765 1.00 43.94 443 THR A C 1
ATOM 3469 O O . THR A 1 443 ? -22.300 -19.516 -1.141 1.00 43.94 443 THR A O 1
ATOM 3472 N N . GLN A 1 444 ? -23.717 -18.650 0.372 1.00 40.75 444 GLN A N 1
ATOM 3473 C CA . GLN A 1 444 ? -22.677 -18.141 1.278 1.00 40.75 444 GLN A CA 1
ATOM 3474 C C . GLN A 1 444 ? -21.815 -19.269 1.873 1.00 40.75 444 GLN A C 1
ATOM 3476 O O . GLN A 1 444 ? -20.607 -19.099 2.002 1.00 40.75 444 GLN A O 1
ATOM 3481 N N . ASP A 1 445 ? -22.397 -20.445 2.145 1.00 42.59 445 ASP A N 1
ATOM 3482 C CA . ASP A 1 445 ? -21.641 -21.620 2.612 1.00 42.59 445 ASP A CA 1
ATOM 3483 C C . ASP A 1 445 ? -20.600 -22.083 1.566 1.00 42.59 445 ASP A C 1
ATOM 3485 O O . ASP A 1 445 ? -19.461 -22.389 1.911 1.00 42.59 445 ASP A O 1
ATOM 3489 N N . GLY A 1 446 ? -20.938 -22.021 0.270 1.00 44.44 446 GLY A N 1
ATOM 3490 C CA . GLY A 1 446 ? -20.007 -22.349 -0.814 1.00 44.44 446 GLY A CA 1
ATOM 3491 C C . GLY A 1 446 ? -18.878 -21.325 -0.998 1.00 44.44 446 GLY A C 1
ATOM 3492 O O . GLY A 1 446 ? -17.812 -21.680 -1.494 1.00 44.44 446 GLY A O 1
ATOM 3493 N N . GLN A 1 447 ? -19.077 -20.065 -0.589 1.00 42.62 447 GLN A N 1
ATOM 3494 C CA . GLN A 1 447 ? -18.036 -19.028 -0.637 1.00 42.62 447 GLN A CA 1
ATOM 3495 C C . GLN A 1 447 ? -16.992 -19.201 0.480 1.00 42.62 447 GLN A C 1
ATOM 3497 O O . GLN A 1 447 ? -15.807 -18.960 0.247 1.00 42.62 447 GLN A O 1
ATOM 3502 N N . ALA A 1 448 ? -17.418 -19.635 1.672 1.00 38.47 448 ALA A N 1
ATOM 3503 C CA . ALA A 1 448 ? -16.528 -19.906 2.800 1.00 38.47 448 ALA A CA 1
ATOM 3504 C C . ALA A 1 448 ? -15.681 -21.173 2.578 1.00 38.47 448 ALA A C 1
ATOM 3506 O O . ALA A 1 448 ? -14.484 -21.160 2.855 1.00 38.47 448 ALA A O 1
ATOM 3507 N N . GLU A 1 449 ? -16.259 -22.239 2.010 1.00 44.12 449 GLU A N 1
ATOM 3508 C CA . GLU A 1 449 ? -15.539 -23.492 1.723 1.00 44.12 449 GLU A CA 1
ATOM 3509 C C . GLU A 1 449 ? -14.580 -23.382 0.522 1.00 44.12 449 GLU A C 1
ATOM 3511 O O . GLU A 1 449 ? -13.466 -23.907 0.569 1.00 44.12 449 GLU A O 1
ATOM 3516 N N . ALA A 1 450 ? -14.946 -22.639 -0.533 1.00 42.47 450 ALA A N 1
ATOM 3517 C CA . ALA A 1 450 ? -14.098 -22.452 -1.718 1.00 42.47 450 ALA A CA 1
ATOM 3518 C C . ALA A 1 450 ? -12.779 -21.702 -1.433 1.00 42.47 450 ALA A C 1
ATOM 3520 O O . ALA A 1 450 ? -11.858 -21.750 -2.248 1.00 42.47 450 ALA A O 1
ATOM 3521 N N . ARG A 1 451 ? -12.661 -21.029 -0.279 1.00 41.41 451 ARG A N 1
ATOM 3522 C CA . ARG A 1 451 ? -11.430 -20.357 0.174 1.00 41.41 451 ARG A CA 1
ATOM 3523 C C . ARG A 1 451 ? -10.311 -21.326 0.569 1.00 41.41 451 ARG A C 1
ATOM 3525 O O . ARG A 1 451 ? -9.154 -20.923 0.539 1.00 41.41 451 ARG A O 1
ATOM 3532 N N . TRP A 1 452 ? -10.621 -22.584 0.896 1.00 34.81 452 TRP A N 1
ATOM 3533 C CA . TRP A 1 452 ? -9.618 -23.568 1.336 1.00 34.81 452 TRP A CA 1
ATOM 3534 C C . TRP A 1 452 ? -8.907 -24.286 0.174 1.00 34.81 452 TRP A C 1
ATOM 3536 O O . TRP A 1 452 ? -7.828 -24.848 0.350 1.00 34.81 452 TRP A O 1
ATOM 3546 N N . SER A 1 453 ? -9.475 -24.244 -1.037 1.00 34.03 453 SER A N 1
ATOM 3547 C CA . SER A 1 453 ? -8.842 -24.743 -2.262 1.00 34.03 453 SER A CA 1
ATOM 3548 C C . SER A 1 453 ? -8.251 -23.586 -3.066 1.00 34.03 453 SER A C 1
ATOM 3550 O O . SER A 1 453 ? -8.978 -22.695 -3.496 1.00 34.03 453 SER A O 1
ATOM 3552 N N . VAL A 1 454 ? -6.939 -23.618 -3.303 1.00 38.19 454 VAL A N 1
ATOM 3553 C CA . VAL A 1 454 ? -6.189 -22.654 -4.127 1.00 38.19 454 VAL A CA 1
ATOM 3554 C C . VAL A 1 454 ? -6.687 -22.680 -5.583 1.00 38.19 454 VAL A C 1
ATOM 3556 O O . VAL A 1 454 ? -6.077 -23.327 -6.425 1.00 38.19 454 VAL A O 1
ATOM 3559 N N . VAL A 1 455 ? -7.802 -22.005 -5.890 1.00 36.19 455 VAL A N 1
ATOM 3560 C CA . VAL A 1 455 ? -8.262 -21.681 -7.256 1.00 36.19 455 VAL A CA 1
ATOM 3561 C C . VAL A 1 455 ? -9.042 -20.350 -7.244 1.00 36.19 455 VAL A C 1
ATOM 3563 O O . VAL A 1 455 ? -10.247 -20.315 -7.007 1.00 36.19 455 VAL A O 1
ATOM 3566 N N . THR A 1 456 ? -8.316 -19.249 -7.472 1.00 43.12 456 THR A N 1
ATOM 3567 C CA . THR A 1 456 ? -8.626 -18.063 -8.321 1.00 43.12 456 THR A CA 1
ATOM 3568 C C . THR A 1 456 ? -9.984 -17.337 -8.285 1.00 43.12 456 THR A C 1
ATOM 3570 O O . THR A 1 456 ? -10.144 -16.354 -9.004 1.00 43.12 456 THR A O 1
ATOM 3573 N N . ARG A 1 457 ? -10.970 -17.713 -7.459 1.00 39.53 457 ARG A N 1
ATOM 3574 C CA . ARG A 1 457 ? -12.257 -16.987 -7.371 1.00 39.53 457 ARG A CA 1
ATOM 3575 C C . ARG A 1 457 ? -12.645 -16.488 -5.987 1.00 39.53 457 ARG A C 1
ATOM 3577 O O . ARG A 1 457 ? -13.547 -15.657 -5.870 1.00 39.53 457 ARG A O 1
ATOM 3584 N N . SER A 1 458 ? -11.985 -16.980 -4.947 1.00 46.22 458 SER A N 1
ATOM 3585 C CA . SER A 1 458 ? -12.347 -16.622 -3.583 1.00 46.22 458 SER A CA 1
ATOM 3586 C C . SER A 1 458 ? -12.019 -15.167 -3.235 1.00 46.22 458 SER A C 1
ATOM 3588 O O . SER A 1 458 ? -12.650 -14.645 -2.328 1.00 46.22 458 SER A O 1
ATOM 3590 N N . GLU A 1 459 ? -11.122 -14.497 -3.971 1.00 44.47 459 GLU A N 1
ATOM 3591 C CA . GLU A 1 459 ? -10.662 -13.133 -3.665 1.00 44.47 459 GLU A CA 1
ATOM 3592 C C . GLU A 1 459 ? -11.538 -12.024 -4.282 1.00 44.47 459 GLU A C 1
ATOM 3594 O O . GLU A 1 459 ? -11.854 -11.062 -3.591 1.00 44.47 459 GLU A O 1
ATOM 3599 N N . VAL A 1 460 ? -12.017 -12.152 -5.531 1.00 37.28 460 VAL A N 1
ATOM 3600 C CA . VAL A 1 460 ? -12.739 -11.056 -6.228 1.00 37.28 460 VAL A CA 1
ATOM 3601 C C . VAL A 1 460 ? -14.176 -10.866 -5.707 1.00 37.28 460 VAL A C 1
ATOM 3603 O O . VAL A 1 460 ? -14.630 -9.740 -5.508 1.00 37.28 460 VAL A O 1
ATOM 3606 N N . ALA A 1 461 ? -14.923 -11.959 -5.487 1.00 40.75 461 ALA A N 1
ATOM 3607 C CA . ALA A 1 461 ? -16.285 -11.891 -4.931 1.00 40.75 461 ALA A CA 1
ATOM 3608 C C . ALA A 1 461 ? -16.268 -11.462 -3.452 1.00 40.75 461 ALA A C 1
ATOM 3610 O O . ALA A 1 461 ? -17.063 -10.628 -3.035 1.00 40.75 461 ALA A O 1
ATOM 3611 N N . SER A 1 462 ? -15.283 -11.972 -2.711 1.00 58.69 462 SER A N 1
ATOM 3612 C CA . SER A 1 462 ? -14.906 -11.534 -1.367 1.00 58.69 462 SER A CA 1
ATOM 3613 C C . SER A 1 462 ? -14.613 -10.039 -1.307 1.00 58.69 462 SER A C 1
ATOM 3615 O O . SER A 1 462 ? -15.125 -9.351 -0.433 1.00 58.69 462 SER A O 1
ATOM 3617 N N . TYR A 1 463 ? -13.829 -9.519 -2.252 1.00 62.06 463 TYR A N 1
ATOM 3618 C CA . TYR A 1 463 ? -13.420 -8.122 -2.254 1.00 62.06 463 TYR A CA 1
ATOM 3619 C C . TYR A 1 463 ? -14.610 -7.163 -2.350 1.00 62.06 463 TYR A C 1
ATOM 3621 O O . TYR A 1 463 ? -14.727 -6.279 -1.513 1.00 62.06 463 TYR A O 1
ATOM 3629 N N . ALA A 1 464 ? -15.519 -7.348 -3.315 1.00 61.12 464 ALA A N 1
ATOM 3630 C CA . ALA A 1 464 ? -16.673 -6.454 -3.474 1.00 61.12 464 ALA A CA 1
ATOM 3631 C C . ALA A 1 464 ? -17.596 -6.458 -2.239 1.00 61.12 464 ALA A C 1
ATOM 3633 O O . ALA A 1 464 ? -18.113 -5.418 -1.846 1.00 61.12 464 ALA A O 1
ATOM 3634 N N . GLU A 1 465 ? -17.772 -7.615 -1.595 1.00 68.69 465 GLU A N 1
ATOM 3635 C CA . GLU A 1 465 ? -18.601 -7.730 -0.390 1.00 68.69 465 GLU A CA 1
ATOM 3636 C C . GLU A 1 465 ? -17.932 -7.158 0.867 1.00 68.69 465 GLU A C 1
ATOM 3638 O O . GLU A 1 465 ? -18.626 -6.671 1.761 1.00 68.69 465 GLU A O 1
ATOM 3643 N N . LEU A 1 466 ? -16.601 -7.228 0.952 1.00 75.56 466 LEU A N 1
ATOM 3644 C CA . LEU A 1 466 ? -15.828 -6.804 2.120 1.00 75.56 466 LEU A CA 1
ATOM 3645 C C . LEU A 1 466 ? -15.326 -5.365 2.031 1.00 75.56 466 LEU A C 1
ATOM 3647 O O . LEU A 1 466 ? -15.183 -4.714 3.059 1.00 75.56 466 LEU A O 1
ATOM 3651 N N . ARG A 1 467 ? -15.084 -4.841 0.829 1.00 81.25 467 ARG A N 1
ATOM 3652 C CA . ARG A 1 467 ? -14.532 -3.498 0.611 1.00 81.25 467 ARG A CA 1
ATOM 3653 C C . ARG A 1 467 ? -15.287 -2.380 1.342 1.00 81.25 467 ARG A C 1
ATOM 3655 O O . ARG A 1 467 ? -14.598 -1.519 1.892 1.00 81.25 467 ARG A O 1
ATOM 3662 N N . PRO A 1 468 ? -16.633 -2.376 1.422 1.00 84.50 468 PRO A N 1
ATOM 3663 C CA . PRO A 1 468 ? -17.370 -1.356 2.175 1.00 84.50 468 PRO A CA 1
ATOM 3664 C C . PRO A 1 468 ? -17.099 -1.368 3.688 1.00 84.50 468 PRO A C 1
ATOM 3666 O O . PRO A 1 468 ? -17.414 -0.407 4.381 1.00 84.50 468 PRO A O 1
ATOM 3669 N N . HIS A 1 469 ? -16.530 -2.457 4.208 1.00 89.50 469 HIS A N 1
ATOM 3670 C CA . HIS A 1 469 ? -16.235 -2.646 5.625 1.00 89.50 469 HIS A CA 1
ATOM 3671 C C . HIS A 1 469 ? -14.811 -2.226 6.002 1.00 89.50 469 HIS A C 1
ATOM 3673 O O . HIS A 1 469 ? -14.447 -2.376 7.164 1.00 89.50 469 HIS A O 1
ATOM 3679 N N . PHE A 1 470 ? -14.009 -1.713 5.064 1.00 89.25 470 PHE A N 1
ATOM 3680 C CA . PHE A 1 470 ? -12.617 -1.344 5.313 1.00 89.25 470 PHE A CA 1
ATOM 3681 C C . PHE A 1 470 ? -12.314 0.105 4.953 1.00 89.25 470 PHE A C 1
ATOM 3683 O O . PHE A 1 470 ? -12.705 0.593 3.890 1.00 89.25 470 PHE A O 1
ATOM 3690 N N . ILE A 1 471 ? -11.554 0.751 5.836 1.00 91.88 471 ILE A N 1
ATOM 3691 C CA . ILE A 1 471 ? -10.920 2.050 5.625 1.00 91.88 471 ILE A CA 1
ATOM 3692 C C . ILE A 1 471 ? -9.410 1.843 5.742 1.00 91.88 471 ILE A C 1
ATOM 3694 O O . ILE A 1 471 ? -8.901 1.637 6.843 1.00 91.88 471 ILE A O 1
ATOM 3698 N N . SER A 1 472 ? -8.705 1.861 4.612 1.00 88.69 472 SER A N 1
ATOM 3699 C CA . SER A 1 472 ? -7.244 1.712 4.581 1.00 88.69 472 SER A CA 1
ATOM 3700 C C . SER A 1 472 ? -6.546 3.032 4.876 1.00 88.69 472 SER A C 1
ATOM 3702 O O . SER A 1 472 ? -6.845 4.051 4.251 1.00 88.69 472 SER A O 1
ATOM 3704 N N . LEU A 1 473 ? -5.599 2.996 5.810 1.00 87.75 473 LEU A N 1
ATOM 3705 C CA . LEU A 1 473 ? -4.829 4.143 6.274 1.00 87.75 473 LEU A CA 1
ATOM 3706 C C . LEU A 1 473 ? -3.332 3.908 6.060 1.00 87.75 473 LEU A C 1
ATOM 3708 O O . LEU A 1 473 ? -2.834 2.802 6.276 1.00 87.75 473 LEU A O 1
ATOM 3712 N N . GLY A 1 474 ? -2.633 4.951 5.618 1.00 80.56 474 GLY A N 1
ATOM 3713 C CA . GLY A 1 474 ? -1.180 4.983 5.506 1.00 80.56 474 GLY A CA 1
ATOM 3714 C C . GLY A 1 474 ? -0.505 5.203 6.859 1.00 80.56 474 GLY A C 1
ATOM 3715 O O . GLY A 1 474 ? -1.160 5.439 7.877 1.00 80.56 474 GLY A O 1
ATOM 3716 N N . ASN A 1 475 ? 0.827 5.152 6.865 1.00 74.69 475 ASN A N 1
ATOM 3717 C CA . ASN A 1 475 ? 1.618 5.427 8.068 1.00 74.69 475 ASN A CA 1
ATOM 3718 C C . ASN A 1 475 ? 1.531 6.903 8.493 1.00 74.69 475 ASN A C 1
ATOM 3720 O O . ASN A 1 475 ? 1.770 7.230 9.637 1.00 74.69 475 ASN A O 1
ATOM 3724 N N . ASP A 1 476 ? 1.117 7.804 7.613 1.00 77.44 476 ASP A N 1
ATOM 3725 C CA . ASP A 1 476 ? 0.852 9.211 7.924 1.00 77.44 476 ASP A CA 1
ATOM 3726 C C . ASP A 1 476 ? -0.556 9.460 8.506 1.00 77.44 476 ASP A C 1
ATOM 3728 O O . ASP A 1 476 ? -0.942 10.604 8.748 1.00 77.44 476 ASP A O 1
ATOM 3732 N N . GLY A 1 477 ? -1.355 8.406 8.712 1.00 83.06 477 GLY A N 1
ATOM 3733 C CA . GLY A 1 477 ? -2.753 8.513 9.131 1.00 83.06 477 GLY A CA 1
ATOM 3734 C C . GLY A 1 477 ? -3.704 8.994 8.024 1.00 83.06 477 GLY A C 1
ATOM 3735 O O . GLY A 1 477 ? -4.915 9.104 8.254 1.00 83.06 477 GLY A O 1
ATOM 3736 N N . LEU A 1 478 ? -3.204 9.257 6.814 1.00 89.00 478 LEU A N 1
ATOM 3737 C CA . LEU A 1 478 ? -4.032 9.608 5.663 1.00 89.00 478 LEU A CA 1
ATOM 3738 C C . LEU A 1 478 ? -4.677 8.353 5.069 1.00 89.00 478 LEU A C 1
ATOM 3740 O O . LEU A 1 478 ? -4.279 7.222 5.347 1.00 89.00 478 LEU A O 1
ATOM 3744 N N . LEU A 1 479 ? -5.705 8.538 4.241 1.00 89.00 479 LEU A N 1
ATOM 3745 C CA . LEU A 1 479 ? -6.267 7.431 3.471 1.00 89.00 479 LEU A CA 1
ATOM 3746 C C . LEU A 1 479 ? -5.215 6.872 2.506 1.00 89.00 479 LEU A C 1
ATOM 3748 O O . LEU A 1 479 ? -4.617 7.616 1.733 1.00 89.00 479 LEU A O 1
ATOM 3752 N N . SER A 1 480 ? -5.023 5.556 2.531 1.00 83.50 480 SER A N 1
ATOM 3753 C CA . SER A 1 480 ? -4.105 4.868 1.626 1.00 83.50 480 SER A CA 1
ATOM 3754 C C . SER A 1 480 ? -4.874 4.265 0.463 1.00 83.50 480 SER A C 1
ATOM 3756 O O . SER A 1 480 ? -5.750 3.426 0.670 1.00 83.50 480 SER A O 1
ATOM 3758 N N . GLU A 1 481 ? -4.514 4.633 -0.767 1.00 79.38 481 GLU A N 1
ATOM 3759 C CA . GLU A 1 481 ? -5.054 4.018 -1.988 1.00 79.38 481 GLU A CA 1
ATOM 3760 C C . GLU A 1 481 ? -4.336 2.714 -2.379 1.00 79.38 481 GLU A C 1
ATOM 3762 O O . GLU A 1 481 ? -4.767 2.028 -3.309 1.00 79.38 481 GLU A O 1
ATOM 3767 N N . SER A 1 482 ? -3.259 2.362 -1.674 1.00 64.19 482 SER A N 1
ATOM 3768 C CA . SER A 1 482 ? -2.442 1.181 -1.959 1.00 64.19 482 SER A CA 1
ATOM 3769 C C . SER A 1 482 ? -3.024 -0.101 -1.352 1.00 64.19 482 SER A C 1
ATOM 3771 O O . SER A 1 482 ? -3.885 -0.074 -0.469 1.00 64.19 482 SER A O 1
ATOM 3773 N N . GLY A 1 483 ? -2.559 -1.251 -1.842 1.00 64.31 483 GLY A N 1
ATOM 3774 C CA . GLY A 1 483 ? -2.923 -2.554 -1.288 1.00 64.31 483 GLY A CA 1
ATOM 3775 C C . GLY A 1 483 ? -4.294 -3.073 -1.732 1.00 64.31 483 GLY A C 1
ATOM 3776 O O . GLY A 1 483 ? -4.980 -2.505 -2.592 1.00 64.31 483 GLY A O 1
ATOM 3777 N N . ALA A 1 484 ? -4.693 -4.214 -1.158 1.00 64.12 484 ALA A N 1
ATOM 3778 C CA . ALA A 1 484 ? -5.912 -4.911 -1.561 1.00 64.12 484 ALA A CA 1
ATOM 3779 C C . ALA A 1 484 ? -7.146 -4.031 -1.345 1.00 64.12 484 ALA A C 1
ATOM 3781 O O . ALA A 1 484 ? -7.912 -3.848 -2.285 1.00 64.12 484 ALA A O 1
ATOM 3782 N N . TYR A 1 485 ? -7.283 -3.400 -0.175 1.00 71.88 485 TYR A N 1
ATOM 3783 C CA . TYR A 1 485 ? -8.447 -2.591 0.219 1.00 71.88 485 TYR A CA 1
ATOM 3784 C C . TYR A 1 485 ? -8.222 -1.073 0.212 1.00 71.88 485 TYR A C 1
ATOM 3786 O O . TYR A 1 485 ? -9.049 -0.336 0.748 1.00 71.88 485 TYR A O 1
ATOM 3794 N N . GLY A 1 486 ? -7.190 -0.607 -0.502 1.00 78.25 486 GLY A N 1
ATOM 3795 C CA . GLY A 1 486 ? -6.942 0.803 -0.801 1.00 78.25 486 GLY A CA 1
ATOM 3796 C C . GLY A 1 486 ? -8.213 1.643 -0.996 1.00 78.25 486 GLY A C 1
ATOM 3797 O O . GLY A 1 486 ? -9.150 1.255 -1.716 1.00 78.25 486 GLY A O 1
ATOM 3798 N N . THR A 1 487 ? -8.247 2.775 -0.298 1.00 82.12 487 THR A N 1
ATOM 3799 C CA . THR A 1 487 ? -9.419 3.605 -0.041 1.00 82.12 487 THR A CA 1
ATOM 3800 C C . THR A 1 487 ? -9.161 5.050 -0.452 1.00 82.12 487 THR A C 1
ATOM 3802 O O . THR A 1 487 ? -8.244 5.678 0.063 1.00 82.12 487 THR A O 1
ATOM 3805 N N . LYS A 1 488 ? -10.004 5.601 -1.335 1.00 83.94 488 LYS A N 1
ATOM 3806 C CA . LYS A 1 488 ? -9.991 7.033 -1.674 1.00 83.94 488 LYS A CA 1
ATOM 3807 C C . LYS A 1 488 ? -11.005 7.799 -0.833 1.00 83.94 488 LYS A C 1
ATOM 3809 O O . LYS A 1 488 ? -12.054 7.255 -0.490 1.00 83.94 488 LYS A O 1
ATOM 3814 N N . ALA A 1 489 ? -10.773 9.090 -0.598 1.00 86.38 489 ALA A N 1
ATOM 3815 C CA . ALA A 1 489 ? -11.725 9.944 0.125 1.00 86.38 489 ALA A CA 1
ATOM 3816 C C . ALA A 1 489 ? -13.122 9.945 -0.521 1.00 86.38 489 ALA A C 1
ATOM 3818 O O . ALA A 1 489 ? -14.132 9.820 0.170 1.00 86.38 489 ALA A O 1
ATOM 3819 N N . ALA A 1 490 ? -13.177 10.007 -1.856 1.00 82.50 490 ALA A N 1
ATOM 3820 C CA . ALA A 1 490 ? -14.429 9.950 -2.606 1.00 82.50 490 ALA A CA 1
ATOM 3821 C C . ALA A 1 490 ? -15.211 8.648 -2.359 1.00 82.50 490 ALA A C 1
ATOM 3823 O O . ALA A 1 490 ? -16.433 8.700 -2.268 1.00 82.50 490 ALA A O 1
ATOM 3824 N N . ASP A 1 491 ? -14.524 7.511 -2.190 1.00 83.12 491 ASP A N 1
ATOM 3825 C CA . ASP A 1 491 ? -15.175 6.223 -1.925 1.00 83.12 491 ASP A CA 1
ATOM 3826 C C . ASP A 1 491 ? -15.853 6.220 -0.552 1.00 83.12 491 ASP A C 1
ATOM 3828 O O . ASP A 1 491 ? -16.974 5.738 -0.415 1.00 83.12 491 ASP A O 1
ATOM 3832 N N . VAL A 1 492 ? -15.188 6.778 0.466 1.00 91.25 492 VAL A N 1
ATOM 3833 C CA . VAL A 1 492 ? -15.741 6.874 1.826 1.00 91.25 492 VAL A CA 1
ATOM 3834 C C . VAL A 1 492 ? -16.957 7.799 1.831 1.00 91.25 492 VAL A C 1
ATOM 3836 O O . VAL A 1 492 ? -18.007 7.445 2.365 1.00 91.25 492 VAL A O 1
ATOM 3839 N N . ILE A 1 493 ? -16.848 8.957 1.176 1.00 91.81 493 ILE A N 1
ATOM 3840 C CA . ILE A 1 493 ? -17.945 9.925 1.057 1.00 91.81 493 ILE A CA 1
ATOM 3841 C C . ILE A 1 493 ? -19.149 9.297 0.347 1.00 91.81 493 ILE A C 1
ATOM 3843 O O . ILE A 1 493 ? -20.276 9.391 0.839 1.00 91.81 493 ILE A O 1
ATOM 3847 N N . ASP A 1 494 ? -18.926 8.648 -0.798 1.00 87.06 494 ASP A N 1
ATOM 3848 C CA . ASP A 1 494 ? -19.992 8.004 -1.564 1.00 87.06 494 ASP A CA 1
ATOM 3849 C C . ASP A 1 494 ? -20.634 6.863 -0.778 1.00 87.06 494 ASP A C 1
ATOM 3851 O O . ASP A 1 494 ? -21.862 6.769 -0.746 1.00 87.06 494 ASP A O 1
ATOM 3855 N N . PHE A 1 495 ? -19.837 6.060 -0.074 1.00 91.75 495 PHE A N 1
ATOM 3856 C CA . PHE A 1 495 ? -20.352 5.000 0.781 1.00 91.75 495 PHE A CA 1
ATOM 3857 C C . PHE A 1 495 ? -21.310 5.550 1.848 1.00 91.75 495 PHE A C 1
ATOM 3859 O O . PHE A 1 495 ? -22.461 5.114 1.919 1.00 91.75 495 PHE A O 1
ATOM 3866 N N . PHE A 1 496 ? -20.885 6.543 2.637 1.00 95.50 496 PHE A N 1
ATOM 3867 C CA . PHE A 1 496 ? -21.714 7.114 3.707 1.00 95.50 496 PHE A CA 1
ATOM 3868 C C . PHE A 1 496 ? -22.967 7.818 3.174 1.00 95.50 496 PHE A C 1
ATOM 3870 O O . PHE A 1 496 ? -24.035 7.708 3.776 1.00 95.50 496 PHE A O 1
ATOM 3877 N N . ARG A 1 497 ? -22.869 8.516 2.036 1.00 93.56 497 ARG A N 1
ATOM 3878 C CA . ARG A 1 497 ? -23.984 9.306 1.486 1.00 93.56 497 ARG A CA 1
ATOM 3879 C C . ARG A 1 497 ? -24.947 8.511 0.611 1.00 93.56 497 ARG A C 1
ATOM 3881 O O . ARG A 1 497 ? -26.101 8.913 0.471 1.00 93.56 497 ARG A O 1
ATOM 3888 N N . LYS A 1 498 ? -24.503 7.416 -0.013 1.00 90.25 498 LYS A N 1
ATOM 3889 C CA . LYS A 1 498 ? -25.300 6.666 -1.000 1.00 90.25 498 LYS A CA 1
ATOM 3890 C C . LYS A 1 498 ? -25.571 5.234 -0.578 1.00 90.25 498 LYS A C 1
ATOM 3892 O O . LYS A 1 498 ? -26.712 4.796 -0.705 1.00 90.25 498 LYS A O 1
ATOM 3897 N N . ASP A 1 499 ? -24.569 4.499 -0.114 1.00 87.94 499 ASP A N 1
ATOM 3898 C CA . ASP A 1 499 ? -24.688 3.045 0.039 1.00 87.94 499 ASP A CA 1
ATOM 3899 C C . ASP A 1 499 ? -25.115 2.638 1.444 1.00 87.94 499 ASP A C 1
ATOM 3901 O O . ASP A 1 499 ? -26.052 1.851 1.586 1.00 87.94 499 ASP A O 1
ATOM 3905 N N . LEU A 1 500 ? -24.539 3.252 2.477 1.00 93.25 500 LEU A N 1
ATOM 3906 C CA . LEU A 1 500 ? -24.933 3.037 3.867 1.00 93.25 500 LEU A CA 1
ATOM 3907 C C . LEU A 1 500 ? -26.444 3.279 4.099 1.00 93.25 500 LEU A C 1
ATOM 3909 O O . LEU A 1 500 ? -27.092 2.396 4.670 1.00 93.25 500 LEU A O 1
ATOM 3913 N N . PRO A 1 501 ? -27.072 4.364 3.583 1.00 93.75 501 PRO A N 1
ATOM 3914 C CA . PRO A 1 501 ? -28.516 4.565 3.715 1.00 93.75 501 PRO A CA 1
ATOM 3915 C C . PRO A 1 501 ? -29.349 3.478 3.024 1.00 93.75 501 PRO A C 1
ATOM 3917 O O . PRO A 1 501 ? -30.400 3.092 3.537 1.00 93.75 501 PRO A O 1
ATOM 3920 N N . LYS A 1 502 ? -28.897 2.961 1.871 1.00 91.50 502 LYS A N 1
ATOM 3921 C CA . LYS A 1 502 ? -29.589 1.866 1.166 1.00 91.50 502 LYS A CA 1
ATOM 3922 C C . LYS A 1 502 ? -29.521 0.579 1.980 1.00 91.50 502 LYS A C 1
ATOM 3924 O O . LYS A 1 502 ? -30.551 -0.072 2.155 1.00 91.50 502 LYS A O 1
ATOM 3929 N N . ILE A 1 503 ? -28.335 0.247 2.495 1.00 89.56 503 ILE A N 1
ATOM 3930 C CA . ILE A 1 503 ? -28.085 -0.951 3.309 1.00 89.56 503 ILE A CA 1
ATOM 3931 C C . ILE A 1 503 ? -28.968 -0.940 4.561 1.00 89.56 503 ILE A C 1
ATOM 3933 O O . ILE A 1 503 ? -29.618 -1.939 4.860 1.00 89.56 503 ILE A O 1
ATOM 3937 N N . MET A 1 504 ? -29.048 0.200 5.251 1.00 94.38 504 MET A N 1
ATOM 3938 C CA . MET A 1 504 ? -29.778 0.336 6.517 1.00 94.38 504 MET A CA 1
ATOM 3939 C C . MET A 1 504 ? -31.276 0.654 6.358 1.00 94.38 504 MET A C 1
ATOM 3941 O O . MET A 1 504 ? -31.985 0.776 7.356 1.00 94.38 504 MET A O 1
ATOM 3945 N N . SER A 1 505 ? -31.789 0.798 5.131 1.00 90.94 505 SER A N 1
ATOM 3946 C CA . SER A 1 505 ? -33.168 1.258 4.875 1.00 90.94 505 SER A CA 1
ATOM 3947 C C . SER A 1 505 ? -34.263 0.371 5.487 1.00 90.94 505 SER A C 1
ATOM 3949 O O . SER A 1 505 ? -35.335 0.874 5.819 1.00 90.94 505 SER A O 1
ATOM 3951 N N . GLY A 1 506 ? -33.995 -0.928 5.655 1.00 89.56 506 GLY A N 1
ATOM 3952 C CA . GLY A 1 506 ? -34.927 -1.903 6.232 1.00 89.56 506 GLY A CA 1
ATOM 3953 C C . GLY A 1 506 ? -34.647 -2.293 7.685 1.00 89.56 506 GLY A C 1
ATOM 3954 O O . GLY A 1 506 ? -35.322 -3.184 8.196 1.00 89.56 506 GLY A O 1
ATOM 3955 N N . TRP A 1 507 ? -33.645 -1.693 8.333 1.00 95.75 507 TRP A N 1
ATOM 3956 C CA . TRP A 1 507 ? -33.238 -2.080 9.686 1.00 95.75 507 TRP A CA 1
ATOM 3957 C C . TRP A 1 507 ? -34.143 -1.433 10.731 1.00 95.75 507 TRP A C 1
ATOM 3959 O O . TRP A 1 507 ? -34.506 -0.262 10.612 1.00 95.75 507 TRP A O 1
ATOM 3969 N N . LYS A 1 508 ? -34.491 -2.186 11.778 1.00 93.25 508 LYS A N 1
ATOM 3970 C CA . LYS A 1 508 ? -35.254 -1.669 12.921 1.00 93.25 508 LYS A CA 1
ATOM 3971 C C . LYS A 1 508 ? -34.435 -0.684 13.738 1.00 93.25 508 LYS A C 1
ATOM 3973 O O . LYS A 1 508 ? -35.016 0.230 14.315 1.00 93.25 508 LYS A O 1
ATOM 3978 N N . ARG A 1 509 ? -33.122 -0.904 13.832 1.00 94.00 509 ARG A N 1
ATOM 3979 C CA . ARG A 1 509 ? -32.200 0.013 14.501 1.00 94.00 509 ARG A CA 1
ATOM 3980 C C . ARG A 1 509 ? -30.869 0.090 13.758 1.00 94.00 509 ARG A C 1
ATOM 3982 O O . ARG A 1 509 ? -30.211 -0.926 13.550 1.00 94.00 509 ARG A O 1
ATOM 3989 N N . LYS A 1 510 ? -30.478 1.294 13.344 1.00 96.81 510 LYS A N 1
ATOM 3990 C CA . LYS A 1 510 ? -29.361 1.539 12.416 1.00 96.81 510 LYS A CA 1
ATOM 3991 C C . LYS A 1 510 ? -28.047 1.749 13.169 1.00 96.81 510 LYS A C 1
ATOM 3993 O O . LYS A 1 510 ? -27.722 2.868 13.568 1.00 96.81 510 LYS A O 1
ATOM 3998 N N . ARG A 1 511 ? -27.295 0.667 13.384 1.00 97.50 511 ARG A N 1
ATOM 3999 C CA . ARG A 1 511 ? -26.060 0.688 14.187 1.00 97.50 511 ARG A CA 1
ATOM 4000 C C . ARG A 1 511 ? -24.816 0.657 13.309 1.00 97.50 511 ARG A C 1
ATOM 4002 O O . ARG A 1 511 ? -24.682 -0.231 12.466 1.00 97.50 511 ARG A O 1
ATOM 4009 N N . LEU A 1 512 ? -23.880 1.568 13.557 1.00 98.00 512 LEU A N 1
ATOM 4010 C CA . LEU A 1 512 ? -22.533 1.534 12.987 1.00 98.00 512 LEU A CA 1
ATOM 4011 C C . LEU A 1 512 ? -21.536 1.085 14.060 1.00 98.00 512 LEU A C 1
ATOM 4013 O O . LEU A 1 512 ? -21.486 1.659 15.145 1.00 98.00 512 LEU A O 1
ATOM 4017 N N . LEU A 1 513 ? -20.728 0.074 13.751 1.00 97.62 513 LEU A N 1
ATOM 4018 C CA . LEU A 1 513 ? -19.620 -0.381 14.585 1.00 97.62 513 LEU A CA 1
ATOM 4019 C C . LEU A 1 513 ? -18.297 0.030 13.937 1.00 97.62 513 LEU A C 1
ATOM 4021 O O . LEU A 1 513 ? -17.987 -0.440 12.848 1.00 97.62 513 LEU A O 1
ATOM 4025 N N . LEU A 1 514 ? -17.503 0.854 14.620 1.00 97.38 514 LEU A N 1
ATOM 4026 C CA . LEU A 1 514 ? -16.136 1.184 14.219 1.00 97.38 514 LEU A CA 1
ATOM 4027 C C . LEU A 1 514 ? -15.142 0.297 14.976 1.00 97.38 514 LEU A C 1
ATOM 4029 O O . LEU A 1 514 ? -15.065 0.336 16.207 1.00 97.38 514 LEU A O 1
ATOM 4033 N N . TYR A 1 515 ? -14.372 -0.492 14.235 1.00 94.38 515 TYR A N 1
ATOM 4034 C CA . TYR A 1 515 ? -13.379 -1.420 14.759 1.00 94.38 515 TYR A CA 1
ATOM 4035 C C . TYR A 1 515 ? -11.958 -0.952 14.428 1.00 94.38 515 TYR A C 1
ATOM 4037 O O . TYR A 1 515 ? -11.634 -0.687 13.271 1.00 94.38 515 TYR A O 1
ATOM 4045 N N . ALA A 1 516 ? -11.101 -0.875 15.443 1.00 92.50 516 ALA A N 1
ATOM 4046 C CA . ALA A 1 516 ? -9.671 -0.635 15.282 1.00 92.50 516 ALA A CA 1
ATOM 4047 C C . ALA A 1 516 ? -8.902 -1.832 15.853 1.00 92.50 516 ALA A C 1
ATOM 4049 O O . ALA A 1 516 ? -8.997 -2.130 17.049 1.00 92.50 516 ALA A O 1
ATOM 4050 N N . HIS A 1 517 ? -8.164 -2.529 14.988 1.00 86.69 517 HIS A N 1
ATOM 4051 C CA . HIS A 1 517 ? -7.333 -3.672 15.381 1.00 86.69 517 HIS A CA 1
ATOM 4052 C C . HIS A 1 517 ? -6.075 -3.225 16.149 1.00 86.69 517 HIS A C 1
ATOM 4054 O O . HIS A 1 517 ? -5.829 -2.029 16.311 1.00 86.69 517 HIS A O 1
ATOM 4060 N N . GLY A 1 518 ? -5.289 -4.182 16.648 1.00 73.44 518 GLY A N 1
ATOM 4061 C CA . GLY A 1 518 ? -4.141 -3.937 17.526 1.00 73.44 518 GLY A CA 1
ATOM 4062 C C . GLY A 1 518 ? -2.875 -3.342 16.907 1.00 73.44 518 GLY A C 1
ATOM 4063 O O . GLY A 1 518 ? -1.889 -3.241 17.631 1.00 73.44 518 GLY A O 1
ATOM 4064 N N . GLY A 1 519 ? -2.846 -2.993 15.615 1.00 61.09 519 GLY A N 1
ATOM 4065 C CA . GLY A 1 519 ? -1.665 -2.450 14.911 1.00 61.09 519 GLY A CA 1
ATOM 4066 C C . GLY A 1 519 ? -0.512 -3.452 14.714 1.00 61.09 519 GLY A C 1
ATOM 4067 O O . GLY A 1 519 ? 0.481 -3.165 14.056 1.00 61.09 519 GLY A O 1
ATOM 4068 N N . LEU A 1 520 ? -0.631 -4.647 15.297 1.00 62.34 520 LEU A N 1
ATOM 4069 C CA . LEU A 1 520 ? 0.378 -5.713 15.308 1.00 62.34 520 LEU A CA 1
ATOM 4070 C C . LEU A 1 520 ? -0.117 -6.991 14.618 1.00 62.34 520 LEU A C 1
ATOM 4072 O O . LEU A 1 520 ? 0.516 -8.039 14.694 1.00 62.34 520 LEU A O 1
ATOM 4076 N N . VAL A 1 521 ? -1.263 -6.914 13.951 1.00 64.12 521 VAL A N 1
ATOM 4077 C CA . VAL A 1 521 ? -1.888 -8.040 13.264 1.00 64.12 521 VAL A CA 1
ATOM 4078 C C . VAL A 1 521 ? -1.721 -7.832 11.751 1.00 64.12 521 VAL A C 1
ATOM 4080 O O . VAL A 1 521 ? -1.943 -6.714 11.285 1.00 64.12 521 VAL A O 1
ATOM 4083 N N . PRO A 1 522 ? -1.314 -8.852 10.964 1.00 64.44 522 PRO A N 1
ATOM 4084 C CA . PRO A 1 522 ? -1.255 -8.743 9.504 1.00 64.44 522 PRO A CA 1
ATOM 4085 C C . PRO A 1 522 ? -2.617 -8.381 8.890 1.00 64.44 522 PRO A C 1
ATOM 4087 O O . PRO A 1 522 ? -3.653 -8.835 9.379 1.00 64.44 522 PRO A O 1
ATOM 4090 N N . GLU A 1 523 ? -2.617 -7.624 7.784 1.00 67.62 523 GLU A N 1
ATOM 4091 C CA . GLU A 1 523 ? -3.847 -7.170 7.102 1.00 67.62 523 GLU A CA 1
ATOM 4092 C C . GLU A 1 523 ? -4.783 -8.343 6.777 1.00 67.62 523 GLU A C 1
ATOM 4094 O O . GLU A 1 523 ? -5.983 -8.286 7.050 1.00 67.62 523 GLU A O 1
ATOM 4099 N N . ASP A 1 524 ? -4.217 -9.441 6.266 1.00 64.75 524 ASP A N 1
ATOM 4100 C CA . ASP A 1 524 ? -4.954 -10.641 5.860 1.00 64.75 524 ASP A CA 1
ATOM 4101 C C . ASP A 1 524 ? -5.760 -11.260 7.011 1.00 64.75 524 ASP A C 1
ATOM 4103 O O . ASP A 1 524 ? -6.875 -11.739 6.792 1.00 64.75 524 ASP A O 1
ATOM 4107 N N . THR A 1 525 ? -5.247 -11.202 8.244 1.00 67.44 525 THR A N 1
ATOM 4108 C CA . THR A 1 525 ? -5.966 -11.697 9.424 1.00 67.44 525 THR A CA 1
ATOM 4109 C C . THR A 1 525 ? -7.182 -10.819 9.709 1.00 67.44 525 THR A C 1
ATOM 4111 O O . THR A 1 525 ? -8.281 -11.338 9.882 1.00 67.44 525 THR A O 1
ATOM 4114 N N . VAL A 1 526 ? -7.037 -9.489 9.672 1.00 73.38 526 VAL A N 1
ATOM 4115 C CA . VAL A 1 526 ? -8.164 -8.557 9.876 1.00 73.38 526 VAL A CA 1
ATOM 4116 C C . VAL A 1 526 ? -9.228 -8.746 8.789 1.00 73.38 526 VAL A C 1
ATOM 4118 O O . VAL A 1 526 ? -10.430 -8.758 9.076 1.00 73.38 526 VAL A O 1
ATOM 4121 N N . ILE A 1 527 ? -8.792 -8.962 7.544 1.00 73.25 527 ILE A N 1
ATOM 4122 C CA . ILE A 1 527 ? -9.667 -9.256 6.403 1.00 73.25 527 ILE A CA 1
ATOM 4123 C C . ILE A 1 527 ? -10.456 -10.542 6.632 1.00 73.25 527 ILE A C 1
ATOM 4125 O O . ILE A 1 527 ? -11.682 -10.565 6.461 1.00 73.25 527 ILE A O 1
ATOM 4129 N N . GLN A 1 528 ? -9.764 -11.609 7.029 1.00 67.31 528 GLN A N 1
ATOM 4130 C CA . GLN A 1 528 ? -10.380 -12.894 7.319 1.00 67.31 528 GLN A CA 1
ATOM 4131 C C . GLN A 1 528 ? -11.419 -12.765 8.438 1.00 67.31 528 GLN A C 1
ATOM 4133 O O . GLN A 1 528 ? -12.552 -13.217 8.262 1.00 67.31 528 GLN A O 1
ATOM 4138 N N . ARG A 1 529 ? -11.078 -12.087 9.539 1.00 71.12 529 ARG A N 1
ATOM 4139 C CA . ARG A 1 529 ? -11.984 -11.899 10.681 1.00 71.12 529 ARG A CA 1
ATOM 4140 C C . ARG A 1 529 ? -13.229 -11.127 10.313 1.00 71.12 529 ARG A C 1
ATOM 4142 O O . ARG A 1 529 ? -14.331 -11.580 10.611 1.00 71.12 529 ARG A O 1
ATOM 4149 N N . MET A 1 530 ? -13.091 -10.015 9.593 1.00 77.06 530 MET A N 1
ATOM 4150 C CA . MET A 1 530 ? -14.260 -9.279 9.117 1.00 77.06 530 MET A CA 1
ATOM 4151 C C . MET A 1 530 ? -15.156 -10.172 8.258 1.00 77.06 530 MET A C 1
ATOM 4153 O O . MET A 1 530 ? -16.374 -10.135 8.400 1.00 77.06 530 MET A O 1
ATOM 4157 N N . ALA A 1 531 ? -14.580 -11.014 7.399 1.00 71.00 531 ALA A N 1
ATOM 4158 C CA . ALA A 1 531 ? -15.369 -11.923 6.578 1.00 71.00 531 ALA A CA 1
ATOM 4159 C C . ALA A 1 531 ? -16.141 -12.971 7.393 1.00 71.00 531 ALA A C 1
ATOM 4161 O O . ALA A 1 531 ? -17.241 -13.352 6.990 1.00 71.00 531 ALA A O 1
ATOM 4162 N N . GLU A 1 532 ? -15.594 -13.408 8.526 1.00 67.62 532 GLU A N 1
ATOM 4163 C CA . GLU A 1 532 ? -16.233 -14.347 9.452 1.00 67.62 532 GLU A CA 1
ATOM 4164 C C . GLU A 1 532 ? -17.365 -13.673 10.251 1.00 67.62 532 GLU A C 1
ATOM 4166 O O . GLU A 1 532 ? -18.482 -14.195 10.302 1.00 67.62 532 GLU A O 1
ATOM 4171 N N . VAL A 1 533 ? -17.125 -12.482 10.815 1.00 71.38 533 VAL A N 1
ATOM 4172 C CA . VAL A 1 533 ? -18.076 -11.824 11.737 1.00 71.38 533 VAL A CA 1
ATOM 4173 C C . VAL A 1 533 ? -19.124 -10.955 11.040 1.00 71.38 533 VAL A C 1
ATOM 4175 O O . VAL A 1 533 ? -20.212 -10.740 11.581 1.00 71.38 533 VAL A O 1
ATOM 4178 N N . ARG A 1 534 ? -18.844 -10.465 9.824 1.00 80.62 534 ARG A N 1
ATOM 4179 C CA . ARG A 1 534 ? -19.699 -9.512 9.093 1.00 80.62 534 ARG A CA 1
ATOM 4180 C C . ARG A 1 534 ? -21.129 -9.997 8.954 1.00 80.62 534 ARG A C 1
ATOM 4182 O O . ARG A 1 534 ? -22.051 -9.222 9.179 1.00 80.62 534 ARG A O 1
ATOM 4189 N N . LYS A 1 535 ? -21.327 -11.255 8.550 1.00 77.38 535 LYS A N 1
ATOM 4190 C CA . LYS A 1 535 ? -22.675 -11.791 8.319 1.00 77.38 535 LYS A CA 1
ATOM 4191 C C . LYS A 1 535 ? -23.508 -11.717 9.595 1.00 77.38 535 LYS A C 1
ATOM 4193 O O . LYS A 1 535 ? -24.627 -11.224 9.561 1.00 77.38 535 LYS A O 1
ATOM 4198 N N . VAL A 1 536 ? -22.929 -12.161 10.708 1.00 77.69 536 VAL A N 1
ATOM 4199 C CA . VAL A 1 536 ? -23.592 -12.168 12.013 1.00 77.69 536 VAL A CA 1
ATOM 4200 C C . VAL A 1 536 ? -23.913 -10.742 12.467 1.00 77.69 536 VAL A C 1
ATOM 4202 O O . VAL A 1 536 ? -25.018 -10.489 12.939 1.00 77.69 536 VAL A O 1
ATOM 4205 N N . ALA A 1 537 ? -22.988 -9.799 12.271 1.00 85.00 537 ALA A N 1
ATOM 4206 C CA . ALA A 1 537 ? -23.214 -8.391 12.586 1.00 85.00 537 ALA A CA 1
ATOM 4207 C C . ALA A 1 537 ? -24.350 -7.782 11.742 1.00 85.00 537 ALA A C 1
ATOM 4209 O O . ALA A 1 537 ? -25.260 -7.169 12.296 1.00 85.00 537 ALA A O 1
ATOM 4210 N N . LEU A 1 538 ? -24.345 -8.003 10.423 1.00 87.00 538 LEU A N 1
ATOM 4211 C CA . LEU A 1 538 ? -25.376 -7.486 9.516 1.00 87.00 538 LEU A CA 1
ATOM 4212 C C . LEU A 1 538 ? -26.754 -8.096 9.796 1.00 87.00 538 LEU A C 1
ATOM 4214 O O . LEU A 1 538 ? -27.742 -7.365 9.818 1.00 87.00 538 LEU A O 1
ATOM 4218 N N . ASP A 1 539 ? -26.821 -9.406 10.057 1.00 84.31 539 ASP A N 1
ATOM 4219 C CA . ASP A 1 539 ? -28.060 -10.099 10.443 1.00 84.31 539 ASP A CA 1
ATOM 4220 C C . ASP A 1 539 ? -28.604 -9.558 11.788 1.00 84.31 539 ASP A C 1
ATOM 4222 O O . ASP A 1 539 ? -29.812 -9.579 12.028 1.00 84.31 539 ASP A O 1
ATOM 4226 N N . ALA A 1 540 ? -27.728 -9.016 12.642 1.00 86.88 540 ALA A N 1
ATOM 4227 C CA . ALA A 1 540 ? -28.068 -8.331 13.888 1.00 86.88 540 ALA A CA 1
ATOM 4228 C C . ALA A 1 540 ? -28.294 -6.808 13.736 1.00 86.88 540 ALA A C 1
ATOM 4230 O O . ALA A 1 540 ? -28.396 -6.102 14.743 1.00 86.88 540 ALA A O 1
ATOM 4231 N N . GLU A 1 541 ? -28.388 -6.296 12.503 1.00 95.00 541 GLU A N 1
ATOM 4232 C CA . GLU A 1 541 ? -28.545 -4.867 12.186 1.00 95.00 541 GLU A CA 1
ATOM 4233 C C . GLU A 1 541 ? -27.409 -3.994 12.758 1.00 95.00 541 GLU A C 1
ATOM 4235 O O . GLU A 1 541 ? -27.629 -2.911 13.313 1.00 95.00 541 GLU A O 1
ATOM 4240 N N . VAL A 1 542 ? -26.174 -4.488 12.644 1.00 95.12 542 VAL A N 1
ATOM 4241 C CA . VAL A 1 542 ? -24.928 -3.774 12.942 1.00 95.12 542 VAL A CA 1
ATOM 4242 C C . VAL A 1 542 ? -24.065 -3.770 11.688 1.00 95.12 542 VAL A C 1
ATOM 4244 O O . VAL A 1 542 ? -23.726 -4.823 11.156 1.00 95.12 542 VAL A O 1
ATOM 4247 N N . PHE A 1 543 ? -23.673 -2.590 11.210 1.00 96.31 543 PHE A N 1
ATOM 4248 C CA . PHE A 1 543 ? -22.714 -2.472 10.117 1.00 96.31 543 PHE A CA 1
ATOM 4249 C C . PHE A 1 543 ? -21.295 -2.363 10.688 1.00 96.31 543 PHE A C 1
ATOM 4251 O O . PHE A 1 543 ? -20.983 -1.336 11.292 1.00 96.31 543 PHE A O 1
ATOM 4258 N N . PRO A 1 544 ? -20.429 -3.383 10.543 1.00 94.38 544 PRO A N 1
ATOM 4259 C CA . PRO A 1 544 ? -19.055 -3.302 11.022 1.00 94.38 544 PRO A CA 1
ATOM 4260 C C . PRO A 1 544 ? -18.166 -2.574 10.008 1.00 94.38 544 PRO A C 1
ATOM 4262 O O . PRO A 1 544 ? -18.214 -2.863 8.819 1.00 94.38 544 PRO A O 1
ATOM 4265 N N . MET A 1 545 ? -17.330 -1.653 10.466 1.00 94.75 545 MET A N 1
ATOM 4266 C CA . MET A 1 545 ? -16.346 -0.935 9.660 1.00 94.75 545 MET A CA 1
ATOM 4267 C C . MET A 1 545 ? -15.006 -0.969 10.387 1.00 94.75 545 MET A C 1
ATOM 4269 O O . MET A 1 545 ? -14.889 -0.459 11.497 1.00 94.75 545 MET A O 1
ATOM 4273 N N . ALA A 1 546 ? -14.004 -1.586 9.772 1.00 92.69 546 ALA A N 1
ATOM 4274 C CA . ALA A 1 546 ? -12.664 -1.728 10.312 1.00 92.69 546 ALA A CA 1
ATOM 4275 C C . ALA A 1 546 ? -11.693 -0.728 9.682 1.00 92.69 546 ALA A C 1
ATOM 4277 O O . ALA A 1 546 ? -11.663 -0.546 8.463 1.00 92.69 546 ALA A O 1
ATOM 4278 N N . PHE A 1 547 ? -10.846 -0.134 10.514 1.00 91.75 547 PHE A N 1
ATOM 4279 C CA . PHE A 1 547 ? -9.678 0.605 10.054 1.00 91.75 547 PHE A CA 1
ATOM 4280 C C . PHE A 1 547 ? -8.528 -0.374 9.814 1.00 91.75 547 PHE A C 1
ATOM 4282 O O . PHE A 1 547 ? -8.122 -1.088 10.732 1.00 91.75 547 PHE A O 1
ATOM 4289 N N . LEU A 1 548 ? -8.002 -0.413 8.590 1.00 86.31 548 LEU A N 1
ATOM 4290 C CA . LEU A 1 548 ? -6.772 -1.123 8.248 1.00 86.31 548 LEU A CA 1
ATOM 4291 C C . LEU A 1 548 ? -5.625 -0.125 8.344 1.00 86.31 548 LEU A C 1
ATOM 4293 O O . LEU A 1 548 ? -5.410 0.669 7.433 1.00 86.31 548 LEU A O 1
ATOM 4297 N N . TRP A 1 549 ? -4.933 -0.137 9.476 1.00 80.06 549 TRP A N 1
ATOM 4298 C CA . TRP A 1 549 ? -3.827 0.766 9.760 1.00 80.06 549 TRP A CA 1
ATOM 4299 C C . TRP A 1 549 ? -2.592 -0.035 10.173 1.00 80.06 549 TRP A C 1
ATOM 4301 O O . TRP A 1 549 ? -2.700 -0.992 10.938 1.00 80.06 549 TRP A O 1
ATOM 4311 N N . HIS A 1 550 ? -1.439 0.348 9.624 1.00 64.06 550 HIS A N 1
ATOM 4312 C CA . HIS A 1 550 ? -0.109 -0.134 9.993 1.00 64.06 550 HIS A CA 1
ATOM 4313 C C . HIS A 1 550 ? 0.040 -1.664 10.138 1.00 64.06 550 HIS A C 1
ATOM 4315 O O . HIS A 1 550 ? 0.113 -2.207 11.236 1.00 64.06 550 HIS A O 1
ATOM 4321 N N . THR A 1 551 ? 0.176 -2.384 9.028 1.00 55.72 551 THR A N 1
ATOM 4322 C CA . THR A 1 551 ? 0.354 -3.845 9.032 1.00 55.72 551 THR A CA 1
ATOM 4323 C C . THR A 1 551 ? 1.801 -4.196 8.707 1.00 55.72 551 THR A C 1
ATOM 4325 O O . THR A 1 551 ? 2.098 -4.390 7.542 1.00 55.72 551 THR A O 1
ATOM 4328 N N . ASP A 1 552 ? 2.689 -4.188 9.716 1.00 56.34 552 ASP A N 1
ATOM 4329 C CA . ASP A 1 552 ? 4.003 -4.888 9.698 1.00 56.34 552 ASP A CA 1
ATOM 4330 C C . ASP A 1 552 ? 4.867 -4.680 10.965 1.00 56.34 552 ASP A C 1
ATOM 4332 O O . ASP A 1 552 ? 5.915 -5.315 11.114 1.00 56.34 552 ASP A O 1
ATOM 4336 N N . LEU A 1 553 ? 4.428 -3.873 11.942 1.00 60.84 553 LEU A N 1
ATOM 4337 C CA . LEU A 1 553 ? 5.148 -3.634 13.210 1.00 60.84 553 LEU A CA 1
ATOM 4338 C C . LEU A 1 553 ? 5.458 -4.900 14.008 1.00 60.84 553 LEU A C 1
ATOM 4340 O O . LEU A 1 553 ? 6.444 -4.945 14.741 1.00 60.84 553 LEU A O 1
ATOM 4344 N N . TRP A 1 554 ? 4.639 -5.939 13.863 1.00 63.41 554 TRP A N 1
ATOM 4345 C CA . TRP A 1 554 ? 4.881 -7.230 14.499 1.00 63.41 554 TRP A CA 1
ATOM 4346 C C . TRP A 1 554 ? 6.177 -7.882 14.026 1.00 63.41 554 TRP A C 1
ATOM 4348 O O . TRP A 1 554 ? 6.907 -8.460 14.832 1.00 63.41 554 TRP A O 1
ATOM 4358 N N . SER A 1 555 ? 6.500 -7.747 12.737 1.00 64.00 555 SER A N 1
ATOM 4359 C CA . SER A 1 555 ? 7.764 -8.236 12.188 1.00 64.00 555 SER A CA 1
ATOM 4360 C C . SER A 1 555 ? 8.944 -7.446 12.760 1.00 64.00 555 SER A C 1
ATOM 4362 O O . SER A 1 555 ? 9.914 -8.044 13.220 1.00 64.00 555 SER A O 1
ATOM 4364 N N . THR A 1 556 ? 8.816 -6.119 12.853 1.00 66.25 556 THR A N 1
ATOM 4365 C CA . THR A 1 556 ? 9.819 -5.231 13.456 1.00 66.25 556 THR A CA 1
ATOM 4366 C C . THR A 1 556 ? 10.051 -5.573 14.922 1.00 66.25 556 THR A C 1
ATOM 4368 O O . THR A 1 556 ? 11.193 -5.743 15.342 1.00 66.25 556 THR A O 1
ATOM 4371 N N . LEU A 1 557 ? 8.982 -5.745 15.704 1.00 67.69 557 LEU A N 1
ATOM 4372 C CA . LEU A 1 557 ? 9.081 -6.093 17.117 1.00 67.69 557 LEU A CA 1
ATOM 4373 C C . LEU A 1 557 ? 9.705 -7.479 17.322 1.00 67.69 557 LEU A C 1
ATOM 4375 O O . LEU A 1 557 ? 10.565 -7.650 18.188 1.00 67.69 557 LEU A O 1
ATOM 4379 N N . LYS A 1 558 ? 9.322 -8.456 16.495 1.00 71.25 558 LYS A N 1
ATOM 4380 C CA . LYS A 1 558 ? 9.933 -9.786 16.487 1.00 71.25 558 LYS A CA 1
ATOM 4381 C C . LYS A 1 558 ? 11.428 -9.713 16.179 1.00 71.25 558 LYS A C 1
ATOM 4383 O O . LYS A 1 558 ? 12.207 -10.284 16.933 1.00 71.25 558 LYS A O 1
ATOM 4388 N N . ASN A 1 559 ? 11.832 -8.967 15.152 1.00 70.69 559 ASN A N 1
ATOM 4389 C CA . ASN A 1 559 ? 13.241 -8.789 14.791 1.00 70.69 559 ASN A CA 1
ATOM 4390 C C . ASN A 1 559 ? 14.037 -8.137 15.931 1.00 70.69 559 ASN A C 1
ATOM 4392 O O . ASN A 1 559 ? 15.120 -8.601 16.273 1.00 70.69 559 ASN A O 1
ATOM 4396 N N . VAL A 1 560 ? 13.477 -7.107 16.576 1.00 71.44 560 VAL A N 1
ATOM 4397 C CA . VAL A 1 560 ? 14.090 -6.439 17.739 1.00 71.44 560 VAL A CA 1
ATOM 4398 C C . VAL A 1 560 ? 14.308 -7.419 18.896 1.00 71.44 560 VAL A C 1
ATOM 4400 O O . VAL A 1 560 ? 15.365 -7.408 19.531 1.00 71.44 560 VAL A O 1
ATOM 4403 N N . LEU A 1 561 ? 13.325 -8.276 19.178 1.00 68.69 561 LEU A N 1
ATOM 4404 C CA . LEU A 1 561 ? 13.406 -9.276 20.242 1.00 68.69 561 LEU A CA 1
ATOM 4405 C C . LEU A 1 561 ? 14.363 -10.431 19.896 1.00 68.69 561 LEU A C 1
ATOM 4407 O O . LEU A 1 561 ? 15.134 -10.862 20.755 1.00 68.69 561 LEU A O 1
ATOM 4411 N N . GLU A 1 562 ? 14.374 -10.899 18.647 1.00 74.19 562 GLU A N 1
ATOM 4412 C CA . GLU A 1 562 ? 15.335 -11.897 18.156 1.00 74.19 562 GLU A CA 1
ATOM 4413 C C . GLU A 1 562 ? 16.774 -11.364 18.219 1.00 74.19 562 GLU A C 1
ATOM 4415 O O . GLU A 1 562 ? 17.669 -12.051 18.719 1.00 74.19 562 GLU A O 1
ATOM 4420 N N . ASP A 1 563 ? 17.001 -10.113 17.817 1.00 64.38 563 ASP A N 1
ATOM 4421 C CA . ASP A 1 563 ? 18.301 -9.447 17.930 1.00 64.38 563 ASP A CA 1
ATOM 4422 C C . ASP A 1 563 ? 18.731 -9.261 19.389 1.00 64.38 563 ASP A C 1
ATOM 4424 O O . ASP A 1 563 ? 19.913 -9.433 19.713 1.00 64.38 563 ASP A O 1
ATOM 4428 N N . ALA A 1 564 ? 17.788 -8.964 20.289 1.00 66.06 564 ALA A N 1
ATOM 4429 C CA . ALA A 1 564 ? 18.057 -8.882 21.722 1.00 66.06 564 ALA A CA 1
ATOM 4430 C C . ALA A 1 564 ? 18.543 -10.231 22.281 1.00 66.06 564 ALA A C 1
ATOM 4432 O O . ALA A 1 564 ? 19.519 -10.275 23.036 1.00 66.06 564 ALA A O 1
ATOM 4433 N N . ILE A 1 565 ? 17.924 -11.344 21.870 1.00 66.44 565 ILE A N 1
ATOM 4434 C CA . ILE A 1 565 ? 18.383 -12.692 22.237 1.00 66.44 565 ILE A CA 1
ATOM 4435 C C . ILE A 1 565 ? 19.757 -12.991 21.624 1.00 66.44 565 ILE A C 1
ATOM 4437 O O . ILE A 1 565 ? 20.651 -13.477 22.325 1.00 66.44 565 ILE A O 1
ATOM 4441 N N . ASN A 1 566 ? 19.945 -12.710 20.333 1.00 64.69 566 ASN A N 1
ATOM 4442 C CA . ASN A 1 566 ? 21.167 -13.048 19.599 1.00 64.69 566 ASN A CA 1
ATOM 4443 C C . ASN A 1 566 ? 22.393 -12.315 20.156 1.00 64.69 566 ASN A C 1
ATOM 4445 O O . ASN A 1 566 ? 23.444 -12.929 20.343 1.00 64.69 566 ASN A O 1
ATOM 4449 N N . ARG A 1 567 ? 22.262 -11.032 20.517 1.00 60.41 567 ARG A N 1
ATOM 4450 C CA . ARG A 1 567 ? 23.350 -10.250 21.138 1.00 60.41 567 ARG A CA 1
ATOM 4451 C C . ARG A 1 567 ? 23.700 -10.705 22.555 1.00 60.41 567 ARG A C 1
ATOM 4453 O O . ARG A 1 567 ? 24.800 -10.422 23.025 1.00 60.41 567 ARG A O 1
ATOM 4460 N N . ARG A 1 568 ? 22.802 -11.429 23.231 1.00 56.38 568 ARG A N 1
ATOM 4461 C CA . ARG A 1 568 ? 23.039 -11.996 24.567 1.00 56.38 568 ARG A CA 1
ATOM 4462 C C . ARG A 1 568 ? 23.810 -13.320 24.531 1.00 56.38 568 ARG A C 1
ATOM 4464 O O . ARG A 1 568 ? 24.310 -13.736 25.571 1.00 56.38 568 ARG A O 1
ATOM 4471 N N . ARG A 1 569 ? 23.943 -13.975 23.369 1.00 49.41 569 ARG A N 1
ATOM 4472 C CA . ARG A 1 569 ? 24.700 -15.231 23.221 1.00 49.41 569 ARG A CA 1
ATOM 4473 C C . ARG A 1 569 ? 26.170 -15.001 22.815 1.00 49.41 569 ARG A C 1
ATOM 4475 O O . ARG A 1 569 ? 26.522 -15.237 21.661 1.00 49.41 569 ARG A O 1
ATOM 4482 N N . PRO A 1 570 ? 27.057 -14.661 23.765 1.00 41.53 570 PRO A N 1
ATOM 4483 C CA . PRO A 1 570 ? 28.423 -15.175 23.750 1.00 41.53 570 PRO A CA 1
ATOM 4484 C C . PRO A 1 570 ? 28.698 -16.060 24.981 1.00 41.53 570 PRO A C 1
ATOM 4486 O O . PRO A 1 570 ? 28.497 -15.640 26.113 1.00 41.53 570 PRO A O 1
ATOM 4489 N N . GLU A 1 571 ? 29.208 -17.265 24.705 1.00 37.56 571 GLU A N 1
ATOM 4490 C CA . GLU A 1 571 ? 29.740 -18.291 25.624 1.00 37.56 571 GLU A CA 1
ATOM 4491 C C . GLU A 1 571 ? 28.739 -19.034 26.538 1.00 37.56 571 GLU A C 1
ATOM 4493 O O . GLU A 1 571 ? 27.866 -18.474 27.193 1.00 37.56 571 GLU A O 1
ATOM 4498 N N . GLY A 1 572 ? 28.819 -20.369 26.481 1.00 46.19 572 GLY A N 1
ATOM 4499 C CA . GLY A 1 572 ? 27.738 -21.286 26.844 1.00 46.19 572 GLY A CA 1
ATOM 4500 C C . GLY A 1 572 ? 27.510 -21.512 28.336 1.00 46.19 572 GLY A C 1
ATOM 4501 O O . GLY A 1 572 ? 28.423 -21.379 29.139 1.00 46.19 572 GLY A O 1
ATOM 4502 N N . PHE A 1 573 ? 26.298 -21.966 28.679 1.00 35.94 573 PHE A N 1
ATOM 4503 C CA . PHE A 1 573 ? 25.992 -22.614 29.956 1.00 35.94 573 PHE A CA 1
ATOM 4504 C C . PHE A 1 573 ? 24.869 -23.665 29.828 1.00 35.94 573 PHE A C 1
ATOM 4506 O O . PHE A 1 573 ? 24.031 -23.604 28.929 1.00 35.94 573 PHE A O 1
ATOM 4513 N N . LEU A 1 574 ? 24.949 -24.660 30.719 1.00 39.03 574 LEU A N 1
ATOM 4514 C CA . LEU A 1 574 ? 24.238 -25.949 30.788 1.00 39.03 574 LEU A CA 1
ATOM 4515 C C . LEU A 1 574 ? 22.750 -25.860 31.200 1.00 39.03 574 LEU A C 1
ATOM 4517 O O . LEU A 1 574 ? 22.277 -24.830 31.665 1.00 39.03 574 LEU A O 1
ATOM 4521 N N . ARG A 1 575 ? 22.030 -26.979 31.020 1.00 38.62 575 ARG A N 1
ATOM 4522 C CA . ARG A 1 575 ? 20.580 -27.081 30.764 1.00 38.62 575 ARG A CA 1
ATOM 4523 C C . ARG A 1 575 ? 19.640 -27.343 31.966 1.00 38.62 575 ARG A C 1
ATOM 4525 O O . ARG A 1 575 ? 18.474 -27.595 31.706 1.00 38.62 575 ARG A O 1
ATOM 4532 N N . ASP A 1 576 ? 20.059 -27.234 33.232 1.00 38.38 576 ASP A N 1
ATOM 4533 C CA . ASP A 1 576 ? 19.249 -27.751 34.370 1.00 38.38 576 ASP A CA 1
ATOM 4534 C C . ASP A 1 576 ? 18.853 -26.730 35.466 1.00 38.38 576 ASP A C 1
ATOM 4536 O O . ASP A 1 576 ? 18.680 -27.084 36.630 1.00 38.38 576 ASP A O 1
ATOM 4540 N N . SER A 1 577 ? 18.660 -25.450 35.132 1.00 37.03 577 SER A N 1
ATOM 4541 C CA . SER A 1 577 ? 18.222 -24.422 36.102 1.00 37.03 577 SER A CA 1
ATOM 4542 C C . SER A 1 577 ? 17.209 -23.430 35.515 1.00 37.03 577 SER A C 1
ATOM 4544 O O . SER A 1 577 ? 17.398 -22.216 35.565 1.00 37.03 577 SER A O 1
ATOM 4546 N N . VAL A 1 578 ? 16.135 -23.954 34.918 1.00 43.47 578 VAL A N 1
ATOM 4547 C CA . VAL A 1 578 ? 15.252 -23.186 34.023 1.00 43.47 578 VAL A CA 1
ATOM 4548 C C . VAL A 1 578 ? 14.231 -22.300 34.761 1.00 43.47 578 VAL A C 1
ATOM 4550 O O . VAL A 1 578 ? 14.079 -21.149 34.374 1.00 43.47 578 VAL A O 1
ATOM 4553 N N . ASP A 1 579 ? 13.632 -22.710 35.883 1.00 37.66 579 ASP A N 1
ATOM 4554 C CA . ASP A 1 579 ? 12.487 -21.949 36.437 1.00 37.66 579 ASP A CA 1
ATOM 4555 C C . ASP A 1 579 ? 12.855 -20.709 37.279 1.00 37.66 579 ASP A C 1
ATOM 4557 O O . ASP A 1 579 ? 12.094 -19.749 37.336 1.00 37.66 579 ASP A O 1
ATOM 4561 N N . PHE A 1 580 ? 14.041 -20.662 37.900 1.00 37.22 580 PHE A N 1
ATOM 4562 C CA . PHE A 1 580 ? 14.479 -19.498 38.699 1.00 37.22 580 PHE A CA 1
ATOM 4563 C C . PHE A 1 580 ? 15.171 -18.408 37.853 1.00 37.22 580 PHE A C 1
ATOM 4565 O O . PHE A 1 580 ? 15.379 -17.287 38.318 1.00 37.22 580 PHE A O 1
ATOM 4572 N N . LEU A 1 581 ? 15.547 -18.721 36.606 1.00 38.56 581 LEU A N 1
ATOM 4573 C CA . LEU A 1 581 ? 16.281 -17.806 35.724 1.00 38.56 581 LEU A CA 1
ATOM 4574 C C . LEU A 1 581 ? 15.369 -17.002 34.779 1.00 38.56 581 LEU A C 1
ATOM 4576 O O . LEU A 1 581 ? 15.812 -15.971 34.273 1.00 38.56 581 LEU A O 1
ATOM 4580 N N . LEU A 1 582 ? 14.127 -17.448 34.546 1.00 40.91 582 LEU A N 1
ATOM 4581 C CA . LEU A 1 582 ? 13.204 -16.874 33.552 1.00 40.91 582 LEU A CA 1
ATOM 4582 C C . LEU A 1 582 ? 12.759 -15.441 33.889 1.00 40.91 582 LEU A C 1
ATOM 4584 O O . LEU A 1 582 ? 12.827 -14.567 33.030 1.00 40.91 582 LEU A O 1
ATOM 4588 N N . ASP A 1 583 ? 12.469 -15.130 35.154 1.00 39.12 583 ASP A N 1
ATOM 4589 C CA . ASP A 1 583 ? 12.092 -13.759 35.541 1.00 39.12 583 ASP A CA 1
ATOM 4590 C C . ASP A 1 583 ? 13.242 -12.740 35.381 1.00 39.12 583 ASP A C 1
ATOM 4592 O O . ASP A 1 583 ? 13.011 -11.577 35.050 1.00 39.12 583 ASP A O 1
ATOM 4596 N N . ARG A 1 584 ? 14.505 -13.172 35.549 1.00 49.03 584 ARG A N 1
ATOM 4597 C CA . ARG A 1 584 ? 15.697 -12.341 35.262 1.00 49.03 584 ARG A CA 1
ATOM 4598 C C . ARG A 1 584 ? 16.121 -12.383 33.790 1.00 49.03 584 ARG A C 1
ATOM 4600 O O . ARG A 1 584 ? 17.008 -11.619 33.393 1.00 49.03 584 ARG A O 1
ATOM 4607 N N . LEU A 1 585 ? 15.557 -13.281 32.980 1.00 51.62 585 LEU A N 1
ATOM 4608 C CA . LEU A 1 585 ? 15.767 -13.293 31.534 1.00 51.62 585 LEU A CA 1
ATOM 4609 C C . LEU A 1 585 ? 15.056 -12.086 30.908 1.00 51.62 585 LEU A C 1
ATOM 4611 O O . LEU A 1 585 ? 15.728 -11.344 30.188 1.00 51.62 585 LEU A O 1
ATOM 4615 N N . ASP A 1 586 ? 13.804 -11.826 31.289 1.00 54.62 586 ASP A N 1
ATOM 4616 C CA . ASP A 1 586 ? 12.988 -10.700 30.807 1.00 54.62 586 ASP A CA 1
ATOM 4617 C C . ASP A 1 586 ? 13.525 -9.328 31.248 1.00 54.62 586 ASP A C 1
ATOM 4619 O O . ASP A 1 586 ? 13.662 -8.427 30.419 1.00 54.62 586 ASP A O 1
ATOM 4623 N N . ASP A 1 587 ? 13.944 -9.182 32.513 1.00 58.41 587 ASP A N 1
ATOM 4624 C CA . ASP A 1 587 ? 14.515 -7.928 33.045 1.00 58.41 587 ASP A CA 1
ATOM 4625 C C . ASP A 1 587 ? 15.787 -7.476 32.284 1.00 58.41 587 ASP A C 1
ATOM 4627 O O . ASP A 1 587 ? 16.141 -6.296 32.286 1.00 58.41 587 ASP A O 1
ATOM 4631 N N . GLY A 1 588 ? 16.495 -8.408 31.631 1.00 61.91 588 GLY A N 1
ATOM 4632 C CA . GLY A 1 588 ? 17.636 -8.113 30.756 1.00 61.91 588 GLY A CA 1
ATOM 4633 C C . GLY A 1 588 ? 17.261 -7.867 29.289 1.00 61.91 588 GLY A C 1
ATOM 4634 O O . GLY A 1 588 ? 18.027 -7.223 28.571 1.00 61.91 588 GLY A O 1
ATOM 4635 N N . LEU A 1 589 ? 16.102 -8.362 28.842 1.00 68.19 589 LEU A N 1
ATOM 4636 C CA . LEU A 1 589 ? 15.588 -8.176 27.482 1.00 68.19 589 LEU A CA 1
ATOM 4637 C C . LEU A 1 589 ? 14.929 -6.805 27.311 1.00 68.19 589 LEU A C 1
ATOM 4639 O O . LEU A 1 589 ? 15.166 -6.156 26.297 1.00 68.19 589 LEU A O 1
ATOM 4643 N N . GLU A 1 590 ? 14.169 -6.329 28.302 1.00 73.25 590 GLU A N 1
ATOM 4644 C CA . GLU A 1 590 ? 13.442 -5.049 28.242 1.00 73.25 590 GLU A CA 1
ATOM 4645 C C . GLU A 1 590 ? 14.357 -3.843 27.911 1.00 73.25 590 GLU A C 1
ATOM 4647 O O . GLU A 1 590 ? 14.058 -3.104 26.964 1.00 73.25 590 GLU A O 1
ATOM 4652 N N . PRO A 1 591 ? 15.513 -3.630 28.585 1.00 73.12 591 PRO A N 1
ATOM 4653 C CA . PRO A 1 591 ? 16.391 -2.500 28.273 1.00 73.12 591 PRO A CA 1
ATOM 4654 C C . PRO A 1 591 ? 17.070 -2.635 26.905 1.00 73.12 591 PRO A C 1
ATOM 4656 O O . PRO A 1 591 ? 17.315 -1.629 26.238 1.00 73.12 591 PRO A O 1
ATOM 4659 N N . LEU A 1 592 ? 17.369 -3.868 26.481 1.00 69.81 592 LEU A N 1
ATOM 4660 C CA . LEU A 1 592 ? 18.031 -4.147 25.210 1.00 69.81 592 LEU A CA 1
ATOM 4661 C C . LEU A 1 592 ? 17.063 -3.972 24.034 1.00 69.81 592 LEU A C 1
ATOM 4663 O O . LEU A 1 592 ? 17.395 -3.271 23.086 1.00 69.81 592 LEU A O 1
ATOM 4667 N N . ALA A 1 593 ? 15.843 -4.506 24.127 1.00 72.75 593 ALA A N 1
ATOM 4668 C CA . ALA A 1 593 ? 14.786 -4.316 23.133 1.00 72.75 593 ALA A CA 1
ATOM 4669 C C . ALA A 1 593 ? 14.452 -2.828 22.942 1.00 72.75 593 ALA A C 1
ATOM 4671 O O . ALA A 1 593 ? 14.286 -2.357 21.816 1.00 72.75 593 ALA A O 1
ATOM 4672 N N . ARG A 1 594 ? 14.443 -2.048 24.035 1.00 80.56 594 ARG A N 1
ATOM 4673 C CA . ARG A 1 594 ? 14.321 -0.586 23.968 1.00 80.56 594 ARG A CA 1
ATOM 4674 C C . ARG A 1 594 ? 15.456 0.054 23.158 1.00 80.56 594 ARG A C 1
ATOM 4676 O O . ARG A 1 594 ? 15.181 0.899 22.310 1.00 80.56 594 ARG A O 1
ATOM 4683 N N . GLN A 1 595 ? 16.712 -0.323 23.419 1.00 70.69 595 GLN A N 1
ATOM 4684 C CA . GLN A 1 595 ? 17.896 0.219 22.730 1.00 70.69 595 GLN A CA 1
ATOM 4685 C C . GLN A 1 595 ? 17.997 -0.212 21.261 1.00 70.69 595 GLN A C 1
ATOM 4687 O O . GLN A 1 595 ? 18.545 0.525 20.448 1.00 70.69 595 GLN A O 1
ATOM 4692 N N . LEU A 1 596 ? 17.462 -1.383 20.920 1.00 70.25 596 LEU A N 1
ATOM 4693 C CA . LEU A 1 596 ? 17.443 -1.939 19.565 1.00 70.25 596 LEU A CA 1
ATOM 4694 C C . LEU A 1 596 ? 16.327 -1.365 18.677 1.00 70.25 596 LEU A C 1
ATOM 4696 O O . LEU A 1 596 ? 16.100 -1.874 17.588 1.00 70.25 596 LEU A O 1
ATOM 4700 N N . GLY A 1 597 ? 15.653 -0.299 19.117 1.00 73.00 597 GLY A N 1
ATOM 4701 C CA . GLY A 1 597 ? 14.659 0.418 18.315 1.00 73.00 597 GLY A CA 1
ATOM 4702 C C . GLY A 1 597 ? 13.203 0.112 18.665 1.00 73.00 597 GLY A C 1
ATOM 4703 O O . GLY A 1 597 ? 12.320 0.767 18.121 1.00 73.00 597 GLY A O 1
ATOM 4704 N N . GLY A 1 598 ? 12.918 -0.785 19.619 1.00 73.94 598 GLY A N 1
ATOM 4705 C CA . GLY A 1 598 ? 11.537 -1.129 19.990 1.00 73.94 598 GLY A CA 1
ATOM 4706 C C . GLY A 1 598 ? 10.712 0.059 20.502 1.00 73.94 598 GLY A C 1
ATOM 4707 O O . GLY A 1 598 ? 9.526 0.158 20.209 1.00 73.94 598 GLY A O 1
ATOM 4708 N N . LYS A 1 599 ? 11.344 1.023 21.192 1.00 83.94 599 LYS A N 1
ATOM 4709 C CA . LYS A 1 599 ? 10.678 2.277 21.589 1.00 83.94 599 LYS A CA 1
ATOM 4710 C C . LYS A 1 599 ? 10.307 3.142 20.384 1.00 83.94 599 LYS A C 1
ATOM 4712 O O . LYS A 1 599 ? 9.217 3.687 20.357 1.00 83.94 599 LYS A O 1
ATOM 4717 N N . ALA A 1 600 ? 11.222 3.278 19.424 1.00 78.62 600 ALA A N 1
ATOM 4718 C CA . ALA A 1 600 ? 10.998 4.105 18.243 1.00 78.62 600 ALA A CA 1
ATOM 4719 C C . ALA A 1 600 ? 9.856 3.530 17.395 1.00 78.62 600 ALA A C 1
ATOM 4721 O O . ALA A 1 600 ? 8.939 4.262 17.055 1.00 78.62 600 ALA A O 1
ATOM 4722 N N . ALA A 1 601 ? 9.854 2.210 17.178 1.00 77.12 601 ALA A N 1
ATOM 4723 C CA . ALA A 1 601 ? 8.766 1.516 16.490 1.00 77.12 601 ALA A CA 1
ATOM 4724 C C . ALA A 1 601 ? 7.415 1.675 17.217 1.00 77.12 601 ALA A C 1
ATOM 4726 O O . ALA A 1 601 ? 6.378 1.870 16.590 1.00 77.12 601 ALA A O 1
ATOM 4727 N N . TRP A 1 602 ? 7.413 1.618 18.554 1.00 84.25 602 TRP A N 1
ATOM 4728 C CA . TRP A 1 602 ? 6.198 1.837 19.341 1.00 84.25 602 TRP A CA 1
ATOM 4729 C C . TRP A 1 602 ? 5.708 3.292 19.308 1.00 84.25 602 TRP A C 1
ATOM 4731 O O . TRP A 1 602 ? 4.504 3.527 19.234 1.00 84.25 602 TRP A O 1
ATOM 4741 N N . ASP A 1 603 ? 6.611 4.275 19.369 1.00 84.38 603 ASP A N 1
ATOM 4742 C CA . ASP A 1 603 ? 6.247 5.690 19.245 1.00 84.38 603 ASP A CA 1
ATOM 4743 C C . ASP A 1 603 ? 5.656 5.986 17.862 1.00 84.38 603 ASP A C 1
ATOM 4745 O O . ASP A 1 603 ? 4.601 6.608 17.796 1.00 84.38 603 ASP A O 1
ATOM 4749 N N . GLU A 1 604 ? 6.280 5.477 16.795 1.00 81.94 604 GLU A N 1
ATOM 4750 C CA . GLU A 1 604 ? 5.789 5.591 15.415 1.00 81.94 604 GLU A CA 1
ATOM 4751 C C . GLU A 1 604 ? 4.370 5.023 15.290 1.00 81.94 604 GLU A C 1
ATOM 4753 O O . GLU A 1 604 ? 3.471 5.692 14.797 1.00 81.94 604 GLU A O 1
ATOM 4758 N N . MET A 1 605 ? 4.104 3.835 15.842 1.00 85.06 605 MET A N 1
ATOM 4759 C CA . MET A 1 605 ? 2.750 3.271 15.859 1.00 85.06 605 MET A CA 1
ATOM 4760 C C . MET A 1 605 ? 1.726 4.204 16.529 1.00 85.06 605 MET A C 1
ATOM 4762 O O . MET A 1 605 ? 0.607 4.352 16.030 1.00 85.06 605 MET A O 1
ATOM 4766 N N . LYS A 1 606 ? 2.076 4.803 17.675 1.00 87.00 606 LYS A N 1
ATOM 4767 C CA . LYS A 1 606 ? 1.174 5.714 18.399 1.00 87.00 606 LYS A CA 1
ATOM 4768 C C . LYS A 1 606 ? 0.932 6.989 17.607 1.00 87.00 606 LYS A C 1
ATOM 4770 O O . LYS A 1 606 ? -0.213 7.416 17.506 1.00 87.00 606 LYS A O 1
ATOM 4775 N N . GLU A 1 607 ? 1.988 7.551 17.032 1.00 86.12 607 GLU A N 1
ATOM 4776 C CA . GLU A 1 607 ? 1.913 8.733 16.179 1.00 86.12 607 GLU A CA 1
ATOM 4777 C C . GLU A 1 607 ? 0.998 8.469 14.979 1.00 86.12 607 GLU A C 1
ATOM 4779 O O . GLU A 1 607 ? 0.060 9.225 14.748 1.00 86.12 607 GLU A O 1
ATOM 4784 N N . ASN A 1 608 ? 1.157 7.329 14.307 1.00 82.94 608 ASN A N 1
ATOM 4785 C CA . ASN A 1 608 ? 0.343 6.947 13.151 1.00 82.94 608 ASN A CA 1
ATOM 4786 C C . ASN A 1 608 ? -1.137 6.752 13.538 1.00 82.94 608 ASN A C 1
ATOM 4788 O O . ASN A 1 608 ? -2.041 7.187 12.821 1.00 82.94 608 ASN A O 1
ATOM 4792 N N . ALA A 1 609 ? -1.398 6.143 14.702 1.00 86.25 609 ALA A N 1
ATOM 4793 C CA . ALA A 1 609 ? -2.748 5.984 15.244 1.00 86.25 609 ALA A CA 1
ATOM 4794 C C . ALA A 1 609 ? -3.412 7.334 15.568 1.00 86.25 609 ALA A C 1
ATOM 4796 O O . ALA A 1 609 ? -4.602 7.522 15.313 1.00 86.25 609 ALA A O 1
ATOM 4797 N N . GLU A 1 610 ? -2.651 8.274 16.132 1.00 89.81 610 GLU A N 1
ATOM 4798 C CA . GLU A 1 610 ? -3.143 9.602 16.497 1.00 89.81 610 GLU A CA 1
ATOM 4799 C C . GLU A 1 610 ? -3.358 10.489 15.262 1.00 89.81 610 GLU A C 1
ATOM 4801 O O . GLU A 1 610 ? -4.427 11.095 15.117 1.00 89.81 610 GLU A O 1
ATOM 4806 N N . MET A 1 611 ? -2.402 10.511 14.326 1.00 88.94 611 MET A N 1
ATOM 4807 C CA . MET A 1 611 ? -2.467 11.307 13.093 1.00 88.94 611 MET A CA 1
ATOM 4808 C C . MET A 1 611 ? -3.699 10.987 12.247 1.00 88.94 611 MET A C 1
ATOM 4810 O O . MET A 1 611 ? -4.258 11.897 11.632 1.00 88.94 611 MET A O 1
ATOM 4814 N N . ALA A 1 612 ? -4.192 9.743 12.292 1.00 91.50 612 ALA A N 1
ATOM 4815 C CA . ALA A 1 612 ? -5.402 9.335 11.583 1.00 91.50 612 ALA A CA 1
ATOM 4816 C C . ALA A 1 612 ? -6.639 10.181 11.928 1.00 91.50 612 ALA A C 1
ATOM 4818 O O . ALA A 1 612 ? -7.530 10.337 11.089 1.00 91.50 612 ALA A O 1
ATOM 4819 N N . SER A 1 613 ? -6.702 10.725 13.147 1.00 92.69 613 SER A N 1
ATOM 4820 C CA . SER A 1 613 ? -7.806 11.573 13.617 1.00 92.69 613 SER A CA 1
ATOM 4821 C C . SER A 1 613 ? -7.403 13.034 13.850 1.00 92.69 613 SER A C 1
ATOM 4823 O O . SER A 1 613 ? -8.248 13.917 13.712 1.00 92.69 613 SER A O 1
ATOM 4825 N N . VAL A 1 614 ? -6.145 13.298 14.222 1.00 90.50 614 VAL A N 1
ATOM 4826 C CA . VAL A 1 614 ? -5.662 14.653 14.540 1.00 90.50 614 VAL A CA 1
ATOM 4827 C C . VAL A 1 614 ? -5.478 15.488 13.275 1.00 90.50 614 VAL A C 1
ATOM 4829 O O . VAL A 1 614 ? -5.948 16.627 13.222 1.00 90.50 614 VAL A O 1
ATOM 4832 N N . GLY A 1 615 ? -4.838 14.931 12.242 1.00 87.12 615 GLY A N 1
ATOM 4833 C CA . GLY A 1 615 ? -4.581 15.655 10.998 1.00 87.12 615 GLY A CA 1
ATOM 4834 C C . GLY A 1 615 ? -5.881 16.061 10.303 1.00 87.12 615 GLY A C 1
ATOM 4835 O O . GLY A 1 615 ? -6.814 15.266 10.234 1.00 87.12 615 GLY A O 1
ATOM 4836 N N . GLU A 1 616 ? -5.952 17.278 9.753 1.00 85.19 616 GLU A N 1
ATOM 4837 C CA . GLU A 1 616 ? -7.146 17.763 9.032 1.00 85.19 616 GLU A CA 1
ATOM 4838 C C . GLU A 1 616 ? -7.543 16.848 7.862 1.00 85.19 616 GLU A C 1
ATOM 4840 O O . GLU A 1 616 ? -8.725 16.668 7.590 1.00 85.19 616 GLU A O 1
ATOM 4845 N N . ALA A 1 617 ? -6.557 16.227 7.208 1.00 86.25 617 ALA A N 1
ATOM 4846 C CA . ALA A 1 617 ? -6.754 15.249 6.138 1.00 86.25 617 ALA A CA 1
ATOM 4847 C C . ALA A 1 617 ? -6.760 13.782 6.626 1.00 86.25 617 ALA A C 1
ATOM 4849 O O . ALA A 1 617 ? -6.769 12.862 5.807 1.00 86.25 617 ALA A O 1
ATOM 4850 N N . GLY A 1 618 ? -6.734 13.550 7.943 1.00 91.94 618 GLY A N 1
ATOM 4851 C CA . GLY A 1 618 ? -6.678 12.217 8.540 1.00 91.94 618 GLY A CA 1
ATOM 4852 C C . GLY A 1 618 ? -7.882 11.363 8.142 1.00 91.94 618 GLY A C 1
ATOM 4853 O O . GLY A 1 618 ? -9.033 11.807 8.188 1.00 91.94 618 GLY A O 1
ATOM 4854 N N . GLY A 1 619 ? -7.640 10.112 7.747 1.00 93.25 619 GLY A N 1
ATOM 4855 C CA . GLY A 1 619 ? -8.707 9.256 7.227 1.00 93.25 619 GLY A CA 1
ATOM 4856 C C . GLY A 1 619 ? -9.777 8.916 8.271 1.00 93.25 619 GLY A C 1
ATOM 4857 O O . GLY A 1 619 ? -10.962 8.858 7.941 1.00 93.25 619 GLY A O 1
ATOM 4858 N N . ALA A 1 620 ? -9.399 8.763 9.544 1.00 95.56 620 ALA A N 1
ATOM 4859 C CA . ALA A 1 620 ? -10.359 8.570 10.632 1.00 95.56 620 ALA A CA 1
ATOM 4860 C C . ALA A 1 620 ? -11.097 9.870 10.995 1.00 95.56 620 ALA A C 1
ATOM 4862 O O . ALA A 1 620 ? -12.267 9.805 11.375 1.00 95.56 620 ALA A O 1
ATOM 4863 N N . ARG A 1 621 ? -10.471 11.043 10.809 1.00 96.12 621 ARG A N 1
ATOM 4864 C CA . ARG A 1 621 ? -11.136 12.353 10.943 1.00 96.12 621 ARG A CA 1
ATOM 4865 C C . ARG A 1 621 ? -12.251 12.518 9.912 1.00 96.12 621 ARG A C 1
ATOM 4867 O O . ARG A 1 621 ? -13.372 12.846 10.295 1.00 96.12 621 ARG A O 1
ATOM 4874 N N . LEU A 1 622 ? -11.988 12.188 8.644 1.00 96.75 622 LEU A N 1
ATOM 4875 C CA . LEU A 1 622 ? -13.014 12.182 7.593 1.00 96.75 622 LEU A CA 1
ATOM 4876 C C . LEU A 1 622 ? -14.177 11.243 7.946 1.00 96.75 622 LEU A C 1
ATOM 4878 O O . LEU A 1 622 ? -15.342 11.607 7.795 1.00 96.75 622 LEU A O 1
ATOM 4882 N N . VAL A 1 623 ? -13.877 10.038 8.444 1.00 97.44 623 VAL A N 1
ATOM 4883 C CA . VAL A 1 623 ? -14.921 9.112 8.907 1.00 97.44 623 VAL A CA 1
ATOM 4884 C C . VAL A 1 623 ? -15.710 9.723 10.067 1.00 97.44 623 VAL A C 1
ATOM 4886 O O . VAL A 1 623 ? -16.933 9.635 10.057 1.00 97.44 623 VAL A O 1
ATOM 4889 N N . ALA A 1 624 ? -15.067 10.390 11.028 1.00 97.50 624 ALA A N 1
ATOM 4890 C CA . ALA A 1 624 ? -15.757 11.059 12.134 1.00 97.50 624 ALA A CA 1
ATOM 4891 C C . ALA A 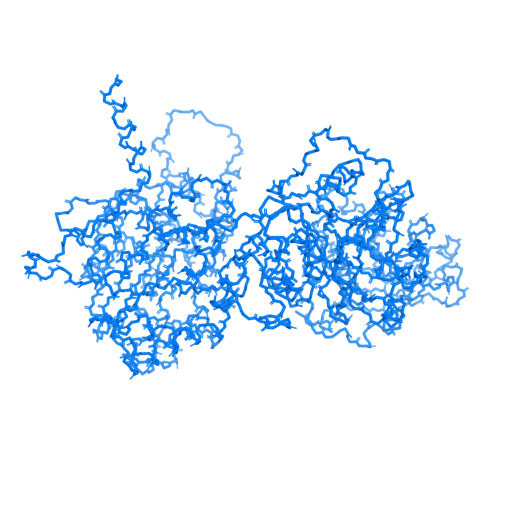1 624 ? -16.729 12.149 11.649 1.00 97.50 624 ALA A C 1
ATOM 4893 O O . ALA A 1 624 ? -17.845 12.246 12.158 1.00 97.50 624 ALA A O 1
ATOM 4894 N N . GLU A 1 625 ? -16.325 12.943 10.657 1.00 97.25 625 GLU A N 1
ATOM 4895 C CA . GLU A 1 625 ? -17.151 13.987 10.037 1.00 97.25 625 GLU A CA 1
ATOM 4896 C C . GLU A 1 625 ? -18.359 13.398 9.295 1.00 97.25 625 GLU A C 1
ATOM 4898 O O . GLU A 1 625 ? -19.489 13.855 9.477 1.00 97.25 625 GLU A O 1
ATOM 4903 N N . LEU A 1 626 ? -18.154 12.330 8.520 1.00 98.00 626 LEU A N 1
ATOM 4904 C CA . LEU A 1 626 ? -19.235 11.634 7.811 1.00 98.00 626 LEU A CA 1
ATOM 4905 C C . LEU A 1 626 ? -20.182 10.902 8.766 1.00 98.00 626 LEU A C 1
ATOM 4907 O O . LEU A 1 626 ? -21.387 10.847 8.532 1.00 98.00 626 LEU A O 1
ATOM 4911 N N . VAL A 1 627 ? -19.657 10.368 9.866 1.00 98.00 627 VAL A N 1
ATOM 4912 C CA . VAL A 1 627 ? -20.454 9.784 10.946 1.00 98.00 627 VAL A CA 1
ATOM 4913 C C . VAL A 1 627 ? -21.289 10.858 11.644 1.00 98.00 627 VAL A C 1
ATOM 4915 O O . VAL A 1 627 ? -22.462 10.617 11.924 1.00 98.00 627 VAL A O 1
ATOM 4918 N N . HIS A 1 628 ? -20.730 12.048 11.880 1.00 97.50 628 HIS A N 1
ATOM 4919 C CA . HIS A 1 628 ? -21.487 13.190 12.392 1.00 97.50 628 HIS A CA 1
ATOM 4920 C C . HIS A 1 628 ? -22.634 13.574 11.440 1.00 97.50 628 HIS A C 1
ATOM 4922 O O . HIS A 1 628 ? -23.775 13.654 11.892 1.00 97.50 628 HIS A O 1
ATOM 4928 N N . GLU A 1 629 ? -22.373 13.708 10.134 1.00 97.75 629 GLU A N 1
ATOM 4929 C CA . GLU A 1 629 ? -23.402 13.969 9.108 1.00 97.75 629 GLU A CA 1
ATOM 4930 C C . GLU A 1 629 ? -24.492 12.878 9.098 1.00 97.75 629 GLU A C 1
ATOM 4932 O O . GLU A 1 629 ? -25.692 13.165 9.034 1.00 97.75 629 GLU A O 1
ATOM 4937 N N . ALA A 1 630 ? -24.091 11.610 9.191 1.00 97.38 630 ALA A N 1
ATOM 4938 C CA . ALA A 1 630 ? -24.999 10.468 9.170 1.00 97.38 630 ALA A CA 1
ATOM 4939 C C . ALA A 1 630 ? -25.869 10.358 10.437 1.00 97.38 630 ALA A C 1
ATOM 4941 O O . ALA A 1 630 ? -27.016 9.916 10.346 1.00 97.38 630 ALA A O 1
ATOM 4942 N N . LEU A 1 631 ? -25.361 10.776 11.600 1.00 97.06 631 LEU A N 1
ATOM 4943 C CA . LEU A 1 631 ? -26.151 10.888 12.829 1.00 97.06 631 LEU A CA 1
ATOM 4944 C C . LEU A 1 631 ? -27.160 12.039 12.752 1.00 97.06 631 LEU A C 1
ATOM 4946 O O . LEU A 1 631 ? -28.340 11.831 13.025 1.00 97.06 631 LEU A O 1
ATOM 4950 N N . GLU A 1 632 ? -26.728 13.230 12.328 1.00 96.69 632 GLU A N 1
ATOM 4951 C CA . GLU A 1 632 ? -27.604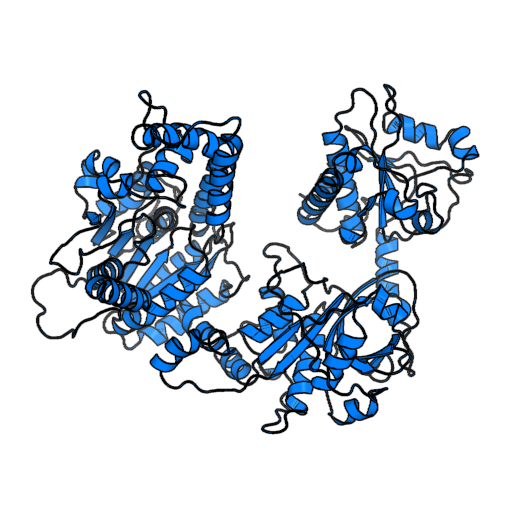 14.410 12.202 1.00 96.69 632 GLU A CA 1
ATOM 4952 C C . GLU A 1 632 ? -28.739 14.185 11.191 1.00 96.69 632 GLU A C 1
ATOM 4954 O O . GLU A 1 632 ? -29.857 14.670 11.364 1.00 96.69 632 GLU A O 1
ATOM 4959 N N . SER A 1 633 ? -28.478 13.402 10.142 1.00 95.06 633 SER A N 1
ATOM 4960 C CA . SER A 1 633 ? -29.471 13.043 9.121 1.00 95.06 633 SER A CA 1
ATOM 4961 C C . SER A 1 633 ? -30.323 11.809 9.459 1.00 95.06 633 SER A C 1
ATOM 4963 O O . SER A 1 633 ? -31.255 11.493 8.715 1.00 95.06 633 SER A O 1
ATOM 4965 N N . GLY A 1 634 ? -30.039 11.095 10.555 1.00 94.62 634 GLY A N 1
ATOM 4966 C CA . GLY A 1 634 ? -30.757 9.872 10.947 1.00 94.62 634 GLY A CA 1
ATOM 4967 C C . GLY A 1 634 ? -30.490 8.654 10.045 1.00 94.62 634 GLY A C 1
ATOM 4968 O O . GLY A 1 634 ? -31.282 7.697 10.007 1.00 94.62 634 GLY A O 1
ATOM 4969 N N . VAL A 1 635 ? -29.390 8.677 9.286 1.00 95.44 635 VAL A N 1
ATOM 4970 C CA . VAL A 1 635 ? -28.864 7.502 8.571 1.00 95.44 635 VAL A CA 1
ATOM 4971 C C . VAL A 1 635 ? -28.320 6.488 9.571 1.00 95.44 635 VAL A C 1
ATOM 4973 O O . VAL A 1 635 ? -28.563 5.296 9.408 1.00 95.44 635 VAL A O 1
ATOM 4976 N N . ILE A 1 636 ? -27.645 6.960 10.617 1.00 97.19 636 ILE A N 1
ATOM 4977 C CA . ILE A 1 636 ? -27.174 6.159 11.751 1.00 97.19 636 ILE A CA 1
ATOM 4978 C C . ILE A 1 636 ? -27.945 6.604 12.994 1.00 97.19 636 ILE A C 1
ATOM 4980 O O . ILE A 1 636 ? -28.232 7.787 13.157 1.00 97.19 636 ILE A O 1
ATOM 4984 N N . GLU A 1 637 ? -28.271 5.662 13.874 1.00 96.31 637 GLU A N 1
ATOM 4985 C CA . GLU A 1 637 ? -28.896 5.942 15.173 1.00 96.31 637 GLU A CA 1
ATOM 4986 C C . GLU A 1 637 ? -27.927 5.711 16.335 1.00 96.31 637 GLU A C 1
ATOM 4988 O O . GLU A 1 637 ? -27.915 6.488 17.286 1.00 96.31 637 GLU A O 1
ATOM 4993 N N . ASP A 1 638 ? -27.091 4.670 16.249 1.00 96.50 638 ASP A N 1
ATOM 4994 C CA . ASP A 1 638 ? -26.101 4.354 17.278 1.00 96.50 638 ASP A CA 1
ATOM 4995 C C . ASP A 1 638 ? -24.709 4.138 16.687 1.00 96.50 638 ASP A C 1
ATOM 4997 O O . ASP A 1 638 ? -24.540 3.462 15.667 1.00 96.50 638 ASP A O 1
ATOM 5001 N N . ILE A 1 639 ? -23.703 4.629 17.411 1.00 97.69 639 ILE A N 1
ATOM 5002 C CA . ILE A 1 639 ? -22.297 4.312 17.168 1.00 97.69 639 ILE A CA 1
ATOM 5003 C C . ILE A 1 639 ? -21.794 3.393 18.274 1.00 97.69 639 ILE A C 1
ATOM 5005 O O . ILE A 1 639 ? -21.968 3.666 19.468 1.00 97.69 639 ILE A O 1
ATOM 5009 N N . HIS A 1 640 ? -21.106 2.340 17.858 1.00 98.12 640 HIS A N 1
ATOM 5010 C CA . HIS A 1 640 ? -20.384 1.419 18.715 1.00 98.12 640 HIS A CA 1
ATOM 5011 C C . HIS A 1 640 ? -18.904 1.439 18.347 1.00 98.12 640 HIS A C 1
ATOM 5013 O O . HIS A 1 640 ? -18.562 1.495 17.168 1.00 98.12 640 HIS A O 1
ATOM 5019 N N . LEU A 1 641 ? -18.026 1.375 19.344 1.00 98.19 641 LEU A N 1
ATOM 5020 C CA . LEU A 1 641 ? -16.579 1.324 19.145 1.00 98.19 641 LEU A CA 1
ATOM 5021 C C . LEU A 1 641 ? -16.024 0.028 19.724 1.00 98.19 641 LEU A C 1
ATOM 5023 O O . LEU A 1 641 ? -16.374 -0.344 20.847 1.00 98.19 641 LEU A O 1
ATOM 5027 N N . VAL A 1 642 ? -15.146 -0.636 18.977 1.00 96.69 642 VAL A N 1
ATOM 5028 C CA . VAL A 1 642 ? -14.361 -1.777 19.459 1.00 96.69 642 VAL A CA 1
ATOM 5029 C C . VAL A 1 642 ? -12.890 -1.528 19.143 1.00 96.69 642 VAL A C 1
ATOM 5031 O O . VAL A 1 642 ? -12.540 -1.242 17.997 1.00 96.69 642 VAL A O 1
ATOM 5034 N N . GLY A 1 643 ? -12.027 -1.614 20.152 1.00 94.56 643 GLY A N 1
ATOM 5035 C CA . GLY A 1 643 ? -10.584 -1.436 20.000 1.00 94.56 643 GLY A CA 1
ATOM 5036 C C . GLY A 1 643 ? -9.812 -2.569 20.653 1.00 94.56 643 GLY A C 1
ATOM 5037 O O . GLY A 1 643 ? -9.980 -2.807 21.845 1.00 94.56 643 GLY A O 1
ATOM 5038 N N . HIS A 1 644 ? -8.935 -3.236 19.910 1.00 92.00 644 HIS A N 1
ATOM 5039 C CA . HIS A 1 644 ? -8.006 -4.221 20.474 1.00 92.00 644 HIS A CA 1
ATOM 5040 C C . HIS A 1 644 ? -6.636 -3.600 20.664 1.00 92.00 644 HIS A C 1
ATOM 5042 O O . HIS A 1 644 ? -6.175 -2.912 19.766 1.00 92.00 644 HIS A O 1
ATOM 5048 N N . SER A 1 645 ? -5.962 -3.840 21.788 1.00 91.75 645 SER A N 1
ATOM 5049 C CA . SER A 1 645 ? -4.579 -3.413 22.016 1.00 91.75 645 SER A CA 1
ATOM 5050 C C . SER A 1 645 ? -4.334 -1.950 21.614 1.00 91.75 645 SER A C 1
ATOM 5052 O O . SER A 1 645 ? -4.924 -1.053 22.228 1.00 91.75 645 SER A O 1
ATOM 5054 N N . ALA A 1 646 ? -3.507 -1.673 20.602 1.00 90.75 646 ALA A N 1
ATOM 5055 C CA . ALA A 1 646 ? -3.245 -0.320 20.119 1.00 90.75 646 ALA A CA 1
ATOM 5056 C C . ALA A 1 646 ? -4.452 0.371 19.454 1.00 90.75 646 ALA A C 1
ATOM 5058 O O . ALA A 1 646 ? -4.495 1.596 19.393 1.00 90.75 646 ALA A O 1
ATOM 5059 N N . GLY A 1 647 ? -5.498 -0.363 19.074 1.00 92.81 647 GLY A N 1
ATOM 5060 C CA . GLY A 1 647 ? -6.793 0.193 18.678 1.00 92.81 647 GLY A CA 1
ATOM 5061 C C . GLY A 1 647 ? -7.440 1.055 19.772 1.00 92.81 647 GLY A C 1
ATOM 5062 O O . GLY A 1 647 ? -8.218 1.956 19.473 1.00 92.81 647 GLY A O 1
ATOM 5063 N N . SER A 1 648 ? -7.072 0.858 21.045 1.00 95.38 648 SER A N 1
ATOM 5064 C CA . SER A 1 648 ? -7.450 1.776 22.137 1.00 95.38 648 SER A CA 1
ATOM 5065 C C . SER A 1 648 ? -6.729 3.131 22.081 1.00 95.38 648 SER A C 1
ATOM 5067 O O . SER A 1 648 ? -7.254 4.127 22.575 1.00 95.38 648 SER A O 1
ATOM 5069 N N . ILE A 1 649 ? -5.550 3.195 21.465 1.00 95.06 649 ILE A N 1
ATOM 5070 C CA . ILE A 1 649 ? -4.810 4.438 21.217 1.00 95.06 649 ILE A CA 1
ATOM 5071 C C . ILE A 1 649 ? -5.420 5.129 19.997 1.00 95.06 649 ILE A C 1
ATOM 5073 O O . ILE A 1 649 ? -5.761 6.302 20.081 1.00 95.06 649 ILE A O 1
ATOM 5077 N N . PHE A 1 650 ? -5.688 4.368 18.930 1.00 95.06 650 PHE A N 1
ATOM 5078 C CA . PHE A 1 650 ? -6.375 4.843 17.724 1.00 95.06 650 PHE A CA 1
ATOM 5079 C C . PHE A 1 650 ? -7.739 5.484 18.025 1.00 95.06 650 PHE A C 1
ATOM 5081 O O . PHE A 1 650 ? -8.048 6.577 17.555 1.00 95.06 650 PHE A O 1
ATOM 5088 N N . HIS A 1 651 ? -8.564 4.833 18.853 1.00 97.00 651 HIS A N 1
ATOM 5089 C CA . HIS A 1 651 ? -9.884 5.359 19.218 1.00 97.00 651 HIS A CA 1
ATOM 5090 C C . HIS A 1 651 ? -9.831 6.578 20.144 1.00 97.00 651 HIS A C 1
ATOM 5092 O O . HIS A 1 651 ? -10.832 7.282 20.251 1.00 97.00 651 HIS A O 1
ATOM 5098 N N . ALA A 1 652 ? -8.708 6.855 20.815 1.00 97.12 652 ALA A N 1
ATOM 5099 C CA . ALA A 1 652 ? -8.614 7.938 21.792 1.00 97.12 652 ALA A CA 1
ATOM 5100 C C . ALA A 1 652 ? -8.959 9.321 21.190 1.00 97.12 652 ALA A C 1
ATOM 5102 O O . ALA A 1 652 ? -9.913 9.940 21.673 1.00 97.12 652 ALA A O 1
ATOM 5103 N N . PRO A 1 653 ? -8.291 9.807 20.122 1.00 96.69 653 PRO A N 1
ATOM 5104 C CA . PRO A 1 653 ? -8.671 11.064 19.472 1.00 96.69 653 PRO A CA 1
ATOM 5105 C C . PRO A 1 653 ? -10.043 10.996 18.787 1.00 96.69 653 PRO A C 1
ATOM 5107 O O . PRO A 1 653 ? -10.804 11.965 18.836 1.00 96.69 653 PRO A O 1
ATOM 5110 N N . LEU A 1 654 ? -10.410 9.849 18.206 1.00 96.56 654 LEU A N 1
ATOM 5111 C CA . LEU A 1 654 ? -11.703 9.670 17.541 1.00 96.56 654 LEU A CA 1
ATOM 5112 C C . LEU A 1 654 ? -12.878 9.856 18.517 1.00 96.56 654 LEU A C 1
ATOM 5114 O O . LEU A 1 654 ? -13.854 10.539 18.205 1.00 96.56 654 LEU A O 1
ATOM 5118 N N . ILE A 1 655 ? -12.764 9.313 19.731 1.00 97.25 655 ILE A N 1
ATOM 5119 C CA . ILE A 1 655 ? -13.743 9.495 20.811 1.00 97.25 655 ILE A CA 1
ATOM 5120 C C . ILE A 1 655 ? -13.828 10.956 21.232 1.00 97.25 655 ILE A C 1
ATOM 5122 O O . ILE A 1 655 ? -14.935 11.459 21.434 1.00 97.25 655 ILE A O 1
ATOM 5126 N N . GLN A 1 656 ? -12.692 11.652 21.342 1.00 97.25 656 GLN A N 1
ATOM 5127 C CA . GLN A 1 656 ? -12.712 13.075 21.670 1.00 97.25 656 GLN A CA 1
ATOM 5128 C C . GLN A 1 656 ? -13.469 13.873 20.611 1.00 97.25 656 GLN A C 1
ATOM 5130 O O . GLN A 1 656 ? -14.313 14.690 20.979 1.00 97.25 656 GLN A O 1
ATOM 5135 N N . LYS A 1 657 ? -13.219 13.601 19.324 1.00 97.19 657 LYS A N 1
ATOM 5136 C CA . LYS A 1 657 ? -13.885 14.289 18.213 1.00 97.19 657 LYS A CA 1
ATOM 5137 C C . LYS A 1 657 ? -15.381 13.991 18.160 1.00 97.19 657 LYS A C 1
ATOM 5139 O O . LYS A 1 657 ? -16.177 14.908 17.994 1.00 97.19 657 LYS A O 1
ATOM 5144 N N . LEU A 1 658 ? -15.777 12.730 18.329 1.00 97.50 658 LEU A N 1
ATOM 5145 C CA . LEU A 1 658 ? -17.182 12.327 18.246 1.00 97.50 658 LEU A CA 1
ATOM 5146 C C . LEU A 1 658 ? -17.999 12.783 19.461 1.00 97.50 658 LEU A C 1
ATOM 5148 O O . LEU A 1 658 ? -19.118 13.257 19.290 1.00 97.50 658 LEU A O 1
ATOM 5152 N N . ALA A 1 659 ? -17.471 12.632 20.677 1.00 97.31 659 ALA A N 1
ATOM 5153 C CA . ALA A 1 659 ? -18.298 12.630 21.885 1.00 97.31 659 ALA A CA 1
ATOM 5154 C C . ALA A 1 659 ? -18.047 13.785 22.865 1.00 97.31 659 ALA A C 1
ATOM 5156 O O . ALA A 1 659 ? -18.907 14.059 23.709 1.00 97.31 659 ALA A O 1
ATOM 5157 N N . THR A 1 660 ? -16.913 14.488 22.775 1.00 96.94 660 THR A N 1
ATOM 5158 C CA . THR A 1 660 ? -16.710 15.710 23.571 1.00 96.94 660 THR A CA 1
ATOM 5159 C C . THR A 1 660 ? -17.662 16.791 23.076 1.00 96.94 660 THR A C 1
ATOM 5161 O O . THR A 1 660 ? -17.812 16.980 21.874 1.00 96.94 660 THR A O 1
ATOM 5164 N N . GLN A 1 661 ? -18.326 17.495 23.990 1.00 92.81 661 GLN A N 1
ATOM 5165 C CA . GLN A 1 661 ? -19.205 18.606 23.638 1.00 92.81 661 GLN A CA 1
ATOM 5166 C C . GLN A 1 661 ? -18.403 19.910 23.610 1.00 92.81 661 GLN A C 1
ATOM 5168 O O . GLN A 1 661 ? -17.934 20.348 24.659 1.00 92.81 661 GLN A O 1
ATOM 5173 N N . GLY A 1 662 ? -18.323 20.562 22.449 1.00 93.56 662 GLY A N 1
ATOM 5174 C CA . GLY A 1 662 ? -17.617 21.838 22.309 1.00 93.56 662 GLY A CA 1
ATOM 5175 C C . GLY A 1 662 ? -16.097 21.661 22.314 1.00 93.56 662 GLY A C 1
ATOM 5176 O O . GLY A 1 662 ? -15.589 20.652 21.831 1.00 93.56 662 GLY A O 1
ATOM 5177 N N . THR A 1 663 ? -15.361 22.648 22.827 1.00 96.06 663 THR A N 1
ATOM 5178 C CA . THR A 1 663 ? -13.891 22.646 22.795 1.00 96.06 663 THR A CA 1
ATOM 5179 C C . THR A 1 663 ? -13.294 21.513 23.632 1.00 96.06 663 THR A C 1
ATOM 5181 O O . THR A 1 663 ? -13.607 21.357 24.812 1.00 96.06 663 THR A O 1
ATOM 5184 N N . ILE A 1 664 ? -12.392 20.746 23.025 1.00 96.50 664 ILE A N 1
ATOM 5185 C CA . ILE A 1 664 ? -11.654 19.661 23.667 1.00 96.50 664 ILE A CA 1
ATOM 5186 C C . ILE A 1 664 ? -10.489 20.261 24.461 1.00 96.50 664 ILE A C 1
ATOM 5188 O O . ILE A 1 664 ? -9.616 20.922 23.906 1.00 96.50 664 ILE A O 1
ATOM 5192 N N . GLU A 1 665 ? -10.474 20.043 25.776 1.00 92.69 665 GLU A N 1
ATOM 5193 C CA . GLU A 1 665 ? -9.528 20.720 26.676 1.00 92.69 665 GLU A CA 1
ATOM 5194 C C . GLU A 1 665 ? -8.120 20.104 26.688 1.00 92.69 665 GLU A C 1
ATOM 5196 O O . GLU A 1 665 ? -7.137 20.823 26.834 1.00 92.69 665 GLU A O 1
ATOM 5201 N N . ASN A 1 666 ? -8.013 18.777 26.575 1.00 93.38 666 ASN A N 1
ATOM 5202 C CA . ASN A 1 666 ? -6.772 18.018 26.771 1.00 93.38 666 ASN A CA 1
ATOM 5203 C C . ASN A 1 666 ? -6.672 16.859 25.770 1.00 93.38 666 ASN A C 1
ATOM 5205 O O . ASN A 1 666 ? -7.628 16.583 25.055 1.00 93.38 666 ASN A O 1
ATOM 5209 N N . GLY A 1 667 ? -5.549 16.136 25.758 1.00 93.56 667 GLY A N 1
ATOM 5210 C CA . GLY A 1 667 ? -5.342 14.967 24.894 1.00 93.56 667 GLY A CA 1
ATOM 5211 C C . GLY A 1 667 ? -4.951 15.328 23.454 1.00 93.56 667 GLY A C 1
ATOM 5212 O O . GLY A 1 667 ? -4.697 16.498 23.172 1.00 93.56 667 GLY A O 1
ATOM 5213 N N . PRO A 1 668 ? -4.878 14.339 22.546 1.00 94.12 668 PRO A N 1
ATOM 5214 C CA . PRO A 1 668 ? -4.382 14.557 21.184 1.00 94.12 668 PRO A CA 1
ATOM 5215 C C . PRO A 1 668 ? -5.221 15.547 20.361 1.00 94.12 668 PRO A C 1
ATOM 5217 O O . PRO A 1 668 ? -4.681 16.226 19.497 1.00 94.12 668 PRO A O 1
ATOM 5220 N N . MET A 1 669 ? -6.522 15.674 20.653 1.00 95.38 669 MET A N 1
ATOM 5221 C CA . MET A 1 669 ? -7.425 16.621 19.981 1.00 95.38 669 MET A CA 1
ATOM 5222 C C . MET A 1 669 ? -7.587 17.954 20.739 1.00 95.38 669 MET A C 1
ATOM 5224 O O . MET A 1 669 ? -8.578 18.652 20.541 1.00 95.38 669 MET A O 1
ATOM 5228 N N . ALA A 1 670 ? -6.686 18.312 21.659 1.00 95.69 670 ALA A N 1
ATOM 5229 C CA . ALA A 1 670 ? -6.816 19.552 22.429 1.00 95.69 670 ALA A CA 1
ATOM 5230 C C . ALA A 1 670 ? -6.908 20.795 21.519 1.00 95.69 670 ALA A C 1
ATOM 5232 O O . ALA A 1 670 ? -6.107 20.974 20.605 1.00 95.69 670 ALA A O 1
ATOM 5233 N N . GLY A 1 671 ? -7.874 21.673 21.795 1.00 93.44 671 GLY A N 1
ATOM 5234 C CA . GLY A 1 671 ? -8.150 22.884 21.015 1.00 93.44 671 GLY A CA 1
ATOM 5235 C C . GLY A 1 671 ? -9.136 22.695 19.856 1.00 93.44 671 GLY A C 1
ATOM 5236 O O . GLY A 1 671 ? -9.687 23.683 19.377 1.00 93.44 671 GLY A O 1
ATOM 5237 N N . GLU A 1 672 ? -9.415 21.458 19.446 1.00 95.12 672 GLU A N 1
ATOM 5238 C CA . GLU A 1 672 ? -10.433 21.145 18.438 1.00 95.12 672 GLU A CA 1
ATOM 5239 C C . GLU A 1 672 ? -11.853 21.196 19.018 1.00 95.12 672 GLU A C 1
ATOM 5241 O O . GLU A 1 672 ? -12.070 21.103 20.228 1.00 95.12 672 GLU A O 1
ATOM 5246 N N . GLU A 1 673 ? -12.847 21.306 18.137 1.00 95.56 673 GLU A N 1
ATOM 5247 C CA . GLU A 1 673 ? -14.259 21.197 18.504 1.00 95.56 673 GLU A CA 1
ATOM 5248 C C . GLU A 1 673 ? -14.748 19.751 18.346 1.00 95.56 673 GLU A C 1
ATOM 5250 O O . GLU A 1 673 ? -14.596 19.144 17.279 1.00 95.56 673 GLU A O 1
ATOM 5255 N N . GLY A 1 674 ? -15.324 19.197 19.413 1.00 96.75 674 GLY A N 1
ATOM 5256 C CA . GLY A 1 674 ? -15.998 17.904 19.411 1.00 96.75 674 GLY A CA 1
ATOM 5257 C C . GLY A 1 674 ? -17.493 18.028 19.104 1.00 96.75 674 GLY A C 1
ATOM 5258 O O . GLY A 1 674 ? -18.152 19.002 19.481 1.00 96.75 674 GLY A O 1
ATOM 5259 N N . PHE A 1 675 ? -18.045 17.010 18.444 1.00 97.12 675 PHE A N 1
ATOM 5260 C CA . PHE A 1 675 ? -19.425 17.002 17.950 1.00 97.12 675 PHE A CA 1
ATOM 5261 C C . PHE A 1 675 ? -20.487 16.788 19.040 1.00 97.12 675 PHE A C 1
ATOM 5263 O O . PHE A 1 675 ? -21.664 17.052 18.809 1.00 97.12 675 PHE A O 1
ATOM 5270 N N . GLY A 1 676 ? -20.106 16.322 20.232 1.00 96.50 676 GLY A N 1
ATOM 5271 C CA . GLY A 1 676 ? -21.032 16.116 21.351 1.00 96.50 676 GLY A CA 1
ATOM 5272 C C . GLY A 1 676 ? -22.019 14.957 21.174 1.00 96.50 676 GLY A C 1
ATOM 5273 O O . GLY A 1 676 ? -23.034 14.902 21.881 1.00 96.50 676 GLY A O 1
ATOM 5274 N N . HIS A 1 677 ? -21.738 14.022 20.262 1.00 97.38 677 HIS A N 1
ATOM 5275 C CA . HIS A 1 677 ? -22.559 12.833 20.046 1.00 97.38 677 HIS A CA 1
ATOM 5276 C C . HIS A 1 677 ? -22.462 11.854 21.216 1.00 97.38 677 HIS A C 1
ATOM 5278 O O . HIS A 1 677 ? -21.558 11.904 22.050 1.00 97.38 677 HIS A O 1
ATOM 5284 N N . THR A 1 678 ? -23.432 10.948 21.307 1.00 97.56 678 THR A N 1
ATOM 5285 C CA . THR A 1 678 ? -23.418 9.887 22.322 1.00 97.56 678 THR A CA 1
ATOM 5286 C C . THR A 1 678 ? -22.986 8.572 21.685 1.00 97.56 678 THR A C 1
ATOM 5288 O O . THR A 1 678 ? -23.598 8.122 20.723 1.00 97.56 678 THR A O 1
ATOM 5291 N N . ILE A 1 679 ? -21.958 7.936 22.243 1.00 98.06 679 ILE A N 1
ATOM 5292 C CA . ILE A 1 679 ? -21.498 6.600 21.860 1.00 98.06 679 ILE A CA 1
ATOM 5293 C C . ILE A 1 679 ? -22.307 5.574 22.662 1.00 98.06 679 ILE A C 1
ATOM 5295 O O . ILE A 1 679 ? -22.305 5.576 23.899 1.00 98.06 679 ILE A O 1
ATOM 5299 N N . GLU A 1 680 ? -23.022 4.690 21.967 1.00 97.88 680 GLU A N 1
ATOM 5300 C CA . GLU A 1 680 ? -23.948 3.735 22.586 1.00 97.88 680 GLU A CA 1
ATOM 5301 C C . GLU A 1 680 ? -23.201 2.625 23.333 1.00 97.88 680 GLU A C 1
ATOM 5303 O O . GLU A 1 680 ? -23.608 2.234 24.433 1.00 97.88 680 GLU A O 1
ATOM 5308 N N . SER A 1 681 ? -22.082 2.145 22.779 1.00 97.38 681 SER A N 1
ATOM 5309 C CA . SER A 1 681 ? -21.140 1.311 23.525 1.00 97.38 681 SER A CA 1
ATOM 5310 C C . SER A 1 681 ? -19.694 1.449 23.056 1.00 97.38 681 SER A C 1
ATOM 5312 O O . SER A 1 681 ? -19.437 1.597 21.866 1.00 97.38 681 SER A O 1
ATOM 5314 N N . CYS A 1 682 ? -18.747 1.313 23.979 1.00 98.12 682 CYS A N 1
ATOM 5315 C CA . CYS A 1 682 ? -17.318 1.211 23.692 1.00 98.12 682 CYS A CA 1
ATOM 5316 C C . CYS A 1 682 ? -16.748 -0.033 24.386 1.00 98.12 682 CYS A C 1
ATOM 5318 O O . CYS A 1 682 ? -16.926 -0.199 25.596 1.00 98.12 682 CYS A O 1
ATOM 5320 N N . VAL A 1 683 ? -16.112 -0.920 23.621 1.00 97.56 683 VAL A N 1
ATOM 5321 C CA . VAL A 1 683 ? -15.488 -2.149 24.123 1.00 97.56 683 VAL A CA 1
ATOM 5322 C C . VAL A 1 683 ? -14.005 -2.133 23.794 1.00 97.56 683 VAL A C 1
ATOM 5324 O O . VAL A 1 683 ? -13.625 -1.962 22.639 1.00 97.56 683 VAL A O 1
ATOM 5327 N N . LEU A 1 684 ? -13.161 -2.322 24.803 1.00 97.50 684 LEU A N 1
ATOM 5328 C CA . LEU A 1 684 ? -11.716 -2.395 24.621 1.00 97.50 684 LEU A CA 1
ATOM 5329 C C . LEU A 1 684 ? -11.196 -3.779 25.005 1.00 97.50 684 LEU A C 1
ATOM 5331 O O . LEU A 1 684 ? -11.400 -4.220 26.134 1.00 97.50 684 LEU A O 1
ATOM 5335 N N . TRP A 1 685 ? -10.497 -4.447 24.093 1.00 95.25 685 TRP A N 1
ATOM 5336 C CA . TRP A 1 685 ? -9.832 -5.724 24.342 1.00 95.25 685 TRP A CA 1
ATOM 5337 C C . TRP A 1 685 ? -8.348 -5.493 24.618 1.00 95.25 685 TRP A C 1
ATOM 5339 O O . TRP A 1 685 ? -7.657 -4.913 23.781 1.00 95.25 685 TRP A O 1
ATOM 5349 N N . ALA A 1 686 ? -7.862 -5.916 25.786 1.00 93.94 686 ALA A N 1
ATOM 5350 C CA . ALA A 1 686 ? -6.478 -5.759 26.241 1.00 93.94 686 ALA A CA 1
ATOM 5351 C C . ALA A 1 686 ? -5.851 -4.390 25.874 1.00 93.94 686 ALA A C 1
ATOM 5353 O O . ALA A 1 686 ? -4.820 -4.346 25.197 1.00 93.94 686 ALA A O 1
ATOM 5354 N N . PRO A 1 687 ? -6.478 -3.251 26.239 1.00 95.81 687 PRO A N 1
ATOM 5355 C CA . PRO A 1 687 ? -6.097 -1.948 25.702 1.00 95.81 687 PRO A CA 1
ATOM 5356 C C . PRO A 1 687 ? -4.661 -1.555 26.060 1.00 95.81 687 PRO A C 1
ATOM 5358 O O . PRO A 1 687 ? -4.288 -1.506 27.233 1.00 95.81 687 PRO A O 1
ATOM 5361 N N . ALA A 1 688 ? -3.879 -1.205 25.038 1.00 93.88 688 ALA A N 1
ATOM 5362 C CA . ALA A 1 688 ? -2.499 -0.746 25.182 1.00 93.88 688 ALA A CA 1
ATOM 5363 C C . ALA A 1 688 ? -2.374 0.764 25.459 1.00 93.88 688 ALA A C 1
ATOM 5365 O O . ALA A 1 688 ? -1.268 1.256 25.674 1.00 93.88 688 ALA A O 1
ATOM 5366 N N . ALA A 1 689 ? -3.485 1.510 25.471 1.00 95.12 689 ALA A N 1
ATOM 5367 C CA . ALA A 1 689 ? -3.487 2.917 25.850 1.00 95.12 689 ALA A CA 1
ATOM 5368 C C . ALA A 1 689 ? -2.890 3.117 27.248 1.00 95.12 689 ALA A C 1
ATOM 5370 O O . ALA A 1 689 ? -3.202 2.391 28.196 1.00 95.12 689 ALA A O 1
ATOM 5371 N N . THR A 1 690 ? -2.045 4.136 27.393 1.00 96.56 690 THR A N 1
ATOM 5372 C CA . THR A 1 690 ? -1.531 4.514 28.711 1.00 96.56 690 THR A CA 1
ATOM 5373 C C . THR A 1 690 ? -2.671 5.036 29.586 1.00 96.56 690 THR A C 1
ATOM 5375 O O . THR A 1 690 ? -3.646 5.615 29.096 1.00 96.56 690 THR A O 1
ATOM 5378 N N . LYS A 1 691 ? -2.535 4.896 30.908 1.00 96.06 691 LYS A N 1
ATOM 5379 C CA . LYS A 1 691 ? -3.475 5.503 31.865 1.00 96.06 691 LYS A CA 1
ATOM 5380 C C . LYS A 1 691 ? -3.619 7.012 31.643 1.00 96.06 691 LYS A C 1
ATOM 5382 O O . LYS A 1 691 ? -4.728 7.527 31.697 1.00 96.06 691 LYS A O 1
ATOM 5387 N N . ALA A 1 692 ? -2.514 7.694 31.340 1.00 95.75 692 ALA A N 1
ATOM 5388 C CA . ALA A 1 692 ? -2.510 9.127 31.062 1.00 95.75 692 ALA A CA 1
ATOM 5389 C C . ALA A 1 692 ? -3.337 9.475 29.812 1.00 95.75 692 ALA A C 1
ATOM 5391 O O . ALA A 1 692 ? -4.137 10.408 29.846 1.00 95.75 692 ALA A O 1
ATOM 5392 N N . LEU A 1 693 ? -3.206 8.695 28.730 1.00 96.31 693 LEU A N 1
ATOM 5393 C CA . LEU A 1 693 ? -4.031 8.877 27.535 1.00 96.31 693 LEU A CA 1
ATOM 5394 C C . LEU A 1 693 ? -5.512 8.636 27.853 1.00 96.31 693 LEU A C 1
ATOM 5396 O O . LEU A 1 693 ? -6.357 9.434 27.454 1.00 96.31 693 LEU A O 1
ATOM 5400 N N . PHE A 1 694 ? -5.836 7.589 28.618 1.00 97.31 694 PHE A N 1
ATOM 5401 C CA . PHE A 1 694 ? -7.206 7.315 29.062 1.00 97.31 694 PHE A CA 1
ATOM 5402 C C . PHE A 1 694 ? -7.805 8.474 29.872 1.00 97.31 694 PHE A C 1
ATOM 5404 O O . PHE A 1 694 ? -8.936 8.893 29.616 1.00 97.31 694 PHE A O 1
ATOM 5411 N N . GLU A 1 695 ? -7.044 9.020 30.820 1.00 97.31 695 GLU A N 1
ATOM 5412 C CA . GLU A 1 695 ? -7.451 10.157 31.652 1.00 97.31 695 GLU A CA 1
ATOM 5413 C C . GLU A 1 695 ? -7.684 11.432 30.840 1.00 97.31 695 GLU A C 1
ATOM 5415 O O . GLU A 1 695 ? -8.584 12.202 31.172 1.00 97.31 695 GLU A O 1
ATOM 5420 N N . ALA A 1 696 ? -6.916 11.639 29.769 1.00 96.56 696 ALA A N 1
ATOM 5421 C CA . ALA A 1 696 ? -7.051 12.799 28.895 1.00 96.56 696 ALA A CA 1
ATOM 5422 C C . ALA A 1 696 ? -8.200 12.677 27.875 1.00 96.56 696 ALA A C 1
ATOM 5424 O O . ALA A 1 696 ? -8.690 13.698 27.399 1.00 96.56 696 ALA A O 1
ATOM 5425 N N . THR A 1 697 ? -8.629 11.456 27.528 1.00 96.75 697 THR A N 1
ATOM 5426 C CA . THR A 1 697 ? -9.513 11.209 26.368 1.00 96.75 697 THR A CA 1
ATOM 5427 C C . THR A 1 697 ? -10.822 10.502 26.734 1.00 96.75 697 THR A C 1
ATOM 5429 O O . THR A 1 697 ? -11.892 11.101 26.656 1.00 96.75 697 THR A O 1
ATOM 5432 N N . TYR A 1 698 ? -10.764 9.247 27.182 1.00 97.38 698 TYR A N 1
ATOM 5433 C CA . TYR A 1 698 ? -11.934 8.427 27.513 1.00 97.38 698 TYR A CA 1
ATOM 5434 C C . TYR A 1 698 ? -12.633 8.898 28.789 1.00 97.38 698 TYR A C 1
ATOM 5436 O O . TYR A 1 698 ? -13.861 8.990 28.831 1.00 97.38 698 TYR A O 1
ATOM 5444 N N . LYS A 1 699 ? -11.863 9.190 29.844 1.00 97.12 699 LYS A N 1
ATOM 5445 C CA . LYS A 1 699 ? -12.399 9.518 31.170 1.00 97.12 699 LYS A CA 1
ATOM 5446 C C . LYS A 1 699 ? -13.332 10.743 31.160 1.00 97.12 699 LYS A C 1
ATOM 5448 O O . LYS A 1 699 ? -14.422 10.621 31.717 1.00 97.12 699 LYS A O 1
ATOM 5453 N N . PRO A 1 700 ? -12.996 11.881 30.516 1.00 96.50 700 PRO A N 1
ATOM 5454 C CA . PRO A 1 700 ? -13.905 13.028 30.441 1.00 96.50 700 PRO A CA 1
ATOM 5455 C C . PRO A 1 700 ? -15.245 12.684 29.776 1.00 96.50 700 PRO A C 1
ATOM 5457 O O . PRO A 1 700 ? -16.304 13.092 30.250 1.00 96.50 700 PRO A O 1
ATOM 5460 N N . VAL A 1 701 ? -15.212 11.874 28.715 1.00 96.50 701 VAL A N 1
ATOM 5461 C CA . VAL A 1 701 ? -16.404 11.444 27.969 1.00 96.50 701 VAL A CA 1
ATOM 5462 C C . VAL A 1 701 ? -17.256 10.457 28.785 1.00 96.50 701 VAL A C 1
ATOM 5464 O O . VAL A 1 701 ? -18.489 10.533 28.762 1.00 96.50 701 VAL A O 1
ATOM 5467 N N . LEU A 1 702 ? -16.622 9.559 29.546 1.00 96.81 702 LEU A N 1
ATOM 5468 C CA . LEU A 1 702 ? -17.289 8.648 30.485 1.00 96.81 702 LEU A CA 1
ATOM 5469 C C . LEU A 1 702 ? -17.953 9.407 31.640 1.00 96.81 702 LEU A C 1
ATOM 5471 O O . LEU A 1 702 ? -19.121 9.163 31.946 1.00 96.81 702 LEU A O 1
ATOM 5475 N N . ASP A 1 703 ? -17.246 10.365 32.238 1.00 96.06 703 ASP A N 1
ATOM 5476 C CA . ASP A 1 703 ? -17.762 11.192 33.335 1.00 96.06 703 ASP A CA 1
ATOM 5477 C C . ASP A 1 703 ? -18.937 12.068 32.873 1.00 96.06 703 ASP A C 1
ATOM 5479 O O . ASP A 1 703 ? -19.933 12.213 33.588 1.00 96.06 703 ASP A O 1
ATOM 5483 N N . ALA A 1 704 ? -18.872 12.571 31.635 1.00 95.81 704 ALA A N 1
ATOM 5484 C CA . ALA A 1 704 ? -19.967 13.273 30.968 1.00 95.81 704 ALA A CA 1
ATOM 5485 C C . ALA A 1 704 ? -21.120 12.348 30.526 1.00 95.81 704 ALA A C 1
ATOM 5487 O O . ALA A 1 704 ? -22.119 12.830 29.990 1.00 95.81 704 ALA A O 1
ATOM 5488 N N . LYS A 1 705 ? -21.007 11.027 30.742 1.00 95.94 705 LYS A N 1
ATOM 5489 C CA . LYS A 1 705 ? -21.979 9.992 30.338 1.00 95.94 705 LYS A CA 1
ATOM 5490 C C . LYS A 1 705 ? -22.292 9.997 28.839 1.00 95.94 705 LYS A C 1
ATOM 5492 O O . LYS A 1 705 ? -23.389 9.622 28.425 1.00 95.94 705 LYS A O 1
ATOM 5497 N N . ARG A 1 706 ? -21.322 10.421 28.026 1.00 96.56 706 ARG A N 1
ATOM 5498 C CA . ARG A 1 706 ? -21.410 10.429 26.560 1.00 96.56 706 ARG A CA 1
ATOM 5499 C C . ARG A 1 706 ? -21.023 9.089 25.945 1.00 96.56 706 ARG A C 1
ATOM 5501 O O . ARG A 1 706 ? -21.432 8.810 24.828 1.00 96.56 706 ARG A O 1
ATOM 5508 N N . ILE A 1 707 ? -20.334 8.224 26.686 1.00 97.56 707 ILE A N 1
ATOM 5509 C CA . ILE A 1 707 ? -20.316 6.780 26.423 1.00 97.56 707 ILE A CA 1
ATOM 5510 C C . ILE A 1 707 ? -21.331 6.138 27.371 1.00 97.56 707 ILE A C 1
ATOM 5512 O O . ILE A 1 707 ? -21.140 6.156 28.588 1.00 97.56 707 ILE A O 1
ATOM 5516 N N . LYS A 1 708 ? -22.425 5.584 26.837 1.00 96.19 708 LYS A N 1
ATOM 5517 C CA . LYS A 1 708 ? -23.497 5.004 27.671 1.00 96.19 708 LYS A CA 1
ATOM 5518 C C . LYS A 1 708 ? -23.082 3.700 28.339 1.00 96.19 708 LYS A C 1
ATOM 5520 O O . LYS A 1 708 ? -23.503 3.421 29.462 1.00 96.19 708 LYS A O 1
ATOM 5525 N N . ARG A 1 709 ? -22.322 2.873 27.620 1.00 95.81 709 ARG A N 1
ATOM 5526 C CA . ARG A 1 709 ? -21.883 1.550 28.067 1.00 95.81 709 ARG A CA 1
ATOM 5527 C C . ARG A 1 709 ? -20.428 1.348 27.684 1.00 95.81 709 ARG A C 1
ATOM 5529 O O . ARG A 1 709 ? -20.067 1.478 26.520 1.00 95.81 709 ARG A O 1
ATOM 5536 N N . PHE A 1 710 ? -19.601 1.040 28.665 1.00 97.00 710 PHE A N 1
ATOM 5537 C CA . PHE A 1 710 ? -18.174 0.825 28.482 1.00 97.00 710 PHE A CA 1
ATOM 5538 C C . PHE A 1 710 ? -17.814 -0.529 29.072 1.00 97.00 710 PHE A C 1
ATOM 5540 O O . PHE A 1 710 ? -18.260 -0.812 30.181 1.00 97.00 710 PHE A O 1
ATOM 5547 N N . ARG A 1 711 ? -17.044 -1.346 28.351 1.00 96.25 711 ARG A N 1
ATOM 5548 C CA . ARG A 1 711 ? -16.534 -2.629 28.847 1.00 96.25 711 ARG A CA 1
ATOM 5549 C C . ARG A 1 711 ? -15.087 -2.815 28.426 1.00 96.25 711 ARG A C 1
ATOM 5551 O O . ARG A 1 711 ? -14.725 -2.535 27.287 1.00 96.25 711 ARG A O 1
ATOM 5558 N N . MET A 1 712 ? -14.274 -3.322 29.338 1.00 96.31 712 MET A N 1
ATOM 5559 C CA . MET A 1 712 ? -12.894 -3.688 29.053 1.00 96.31 712 MET A CA 1
ATOM 5560 C C . MET A 1 712 ? -12.690 -5.179 29.278 1.00 96.31 712 MET A C 1
ATOM 5562 O O . MET A 1 712 ? -13.101 -5.706 30.307 1.00 96.31 712 MET A O 1
ATOM 5566 N N . PHE A 1 713 ? -12.030 -5.844 28.340 1.00 96.06 713 PHE A N 1
ATOM 5567 C CA . PHE A 1 713 ? -11.515 -7.194 28.520 1.00 96.06 713 PHE A CA 1
ATOM 5568 C C . PHE A 1 713 ? -10.027 -7.104 28.853 1.00 96.06 713 PHE A C 1
ATOM 5570 O O . PHE A 1 713 ? -9.277 -6.415 28.160 1.00 96.06 713 PHE A O 1
ATOM 5577 N N . ALA A 1 714 ? -9.607 -7.772 29.920 1.00 95.38 714 ALA A N 1
ATOM 5578 C CA . ALA A 1 714 ? -8.221 -7.819 30.376 1.00 95.38 714 ALA A CA 1
ATOM 5579 C C . ALA A 1 714 ? -7.851 -9.259 30.732 1.00 95.38 714 ALA A C 1
ATOM 5581 O O . ALA A 1 714 ? -8.715 -10.048 31.107 1.00 95.38 714 ALA A O 1
ATOM 5582 N N . LEU A 1 715 ? -6.577 -9.624 30.639 1.00 93.69 715 LEU A N 1
ATOM 5583 C CA . LEU A 1 715 ? -6.131 -10.914 31.158 1.00 93.69 715 LEU A CA 1
ATOM 5584 C C . LEU A 1 715 ? -6.099 -10.874 32.693 1.00 93.69 715 LEU A C 1
ATOM 5586 O O . LEU A 1 715 ? -5.911 -9.830 33.313 1.00 93.69 715 LEU A O 1
ATOM 5590 N N . THR A 1 716 ? -6.298 -12.022 33.334 1.00 92.19 716 THR A N 1
ATOM 5591 C CA . THR A 1 716 ? -5.990 -12.185 34.762 1.00 92.19 716 THR A CA 1
ATOM 5592 C C . THR A 1 716 ? -4.488 -12.012 34.987 1.00 92.19 716 THR A C 1
ATOM 5594 O O . THR A 1 716 ? -3.703 -12.389 34.124 1.00 92.19 716 THR A O 1
ATOM 5597 N N . VAL A 1 717 ? -4.067 -11.547 36.172 1.00 89.00 717 VAL A N 1
ATOM 5598 C CA . VAL A 1 717 ? -2.632 -11.403 36.516 1.00 89.00 717 VAL A CA 1
ATOM 5599 C C . VAL A 1 717 ? -1.840 -12.678 36.207 1.00 89.00 717 VAL A C 1
ATOM 5601 O O . VAL A 1 717 ? -0.725 -12.616 35.706 1.00 89.00 717 VAL A O 1
ATOM 5604 N N . ARG A 1 718 ? -2.428 -13.849 36.480 1.00 87.25 718 ARG A N 1
ATOM 5605 C CA . ARG A 1 718 ? -1.800 -15.132 36.163 1.00 87.25 718 ARG A CA 1
ATOM 5606 C C . ARG A 1 718 ? -1.629 -15.325 34.657 1.00 87.25 718 ARG A C 1
ATOM 5608 O O . ARG A 1 718 ? -0.537 -15.662 34.236 1.00 87.25 718 ARG A O 1
ATOM 5615 N N . ALA A 1 719 ? -2.679 -15.105 33.868 1.00 87.62 719 ALA A N 1
ATOM 5616 C CA . ALA A 1 719 ? -2.589 -15.232 32.417 1.00 87.62 719 ALA A CA 1
ATOM 5617 C C . ALA A 1 719 ? -1.609 -14.212 31.814 1.00 87.62 719 ALA A C 1
ATOM 5619 O O . ALA A 1 719 ? -0.849 -14.578 30.937 1.00 87.62 719 ALA A O 1
ATOM 5620 N N . GLU A 1 720 ? -1.540 -12.978 32.329 1.00 87.06 720 GLU A N 1
ATOM 5621 C CA . GLU A 1 720 ? -0.553 -11.984 31.878 1.00 87.06 720 GLU A CA 1
ATOM 5622 C C . GLU A 1 720 ? 0.900 -12.405 32.137 1.00 87.06 720 GLU A C 1
ATOM 5624 O O . GLU A 1 720 ? 1.785 -12.036 31.368 1.00 87.06 720 GLU A O 1
ATOM 5629 N N . LEU A 1 721 ? 1.158 -13.119 33.236 1.00 85.00 721 LEU A N 1
ATOM 5630 C CA . LEU A 1 721 ? 2.492 -13.602 33.609 1.00 85.00 721 LEU A CA 1
ATOM 5631 C C . LEU A 1 721 ? 2.836 -14.961 32.984 1.00 85.00 721 LEU A C 1
ATOM 5633 O O . LEU A 1 721 ? 4.014 -15.275 32.878 1.00 85.00 721 LEU A O 1
ATOM 5637 N N . ASP A 1 722 ? 1.827 -15.744 32.597 1.00 84.12 722 ASP A N 1
ATOM 5638 C CA . ASP A 1 722 ? 1.972 -17.038 31.916 1.00 84.12 722 ASP A CA 1
ATOM 5639 C C . ASP A 1 722 ? 1.941 -16.888 30.369 1.00 84.12 722 ASP A C 1
ATOM 5641 O O . ASP A 1 722 ? 2.083 -17.883 29.659 1.00 84.12 722 ASP A O 1
ATOM 5645 N N . ASP A 1 723 ? 1.729 -15.673 29.842 1.00 78.00 723 ASP A N 1
ATOM 5646 C CA . ASP A 1 723 ? 1.689 -15.358 28.402 1.00 78.00 723 ASP A CA 1
ATOM 5647 C C . ASP A 1 723 ? 3.092 -15.446 27.765 1.00 78.00 723 ASP A C 1
ATOM 5649 O O . ASP A 1 723 ? 4.110 -15.210 28.415 1.00 78.00 723 ASP A O 1
ATOM 5653 N N . ASP A 1 724 ? 3.166 -15.757 26.472 1.00 74.50 724 ASP A N 1
ATOM 5654 C CA . ASP A 1 724 ? 4.407 -15.910 25.717 1.00 74.50 724 ASP A CA 1
ATOM 5655 C C . ASP A 1 724 ? 4.414 -15.044 24.451 1.00 74.50 724 ASP A C 1
ATOM 5657 O O . ASP A 1 724 ? 4.339 -15.512 23.312 1.00 74.50 724 ASP A O 1
ATOM 5661 N N . CYS A 1 725 ? 4.596 -13.734 24.629 1.00 67.12 725 CYS A N 1
ATOM 5662 C CA . CYS A 1 725 ? 4.708 -12.805 23.511 1.00 67.12 725 CYS A CA 1
ATOM 5663 C C . CYS A 1 725 ? 5.829 -13.242 22.539 1.00 67.12 725 CYS A C 1
ATOM 5665 O O . CYS A 1 725 ? 7.027 -13.190 22.840 1.00 67.12 725 CYS A O 1
ATOM 5667 N N . ILE A 1 726 ? 5.422 -13.694 21.344 1.00 60.00 726 ILE A N 1
ATOM 5668 C CA . ILE A 1 726 ? 6.285 -14.187 20.251 1.00 60.00 726 ILE A CA 1
ATOM 5669 C C . ILE A 1 726 ? 7.095 -15.444 20.650 1.00 60.00 726 ILE A C 1
ATOM 5671 O O . ILE A 1 726 ? 8.055 -15.811 19.976 1.00 60.00 726 ILE A O 1
ATOM 5675 N N . LYS A 1 727 ? 6.715 -16.148 21.729 1.00 66.00 727 LYS A N 1
ATOM 5676 C CA . LYS A 1 727 ? 7.485 -17.260 22.337 1.00 66.00 727 LYS A CA 1
ATOM 5677 C C . LYS A 1 727 ? 8.888 -16.867 22.820 1.00 66.00 727 LYS A C 1
ATOM 5679 O O . LYS A 1 727 ? 9.735 -17.733 23.041 1.00 66.00 727 LYS A O 1
ATOM 5684 N N . ILE A 1 728 ? 9.146 -15.564 22.922 1.00 65.38 728 ILE A N 1
ATOM 5685 C CA . ILE A 1 728 ? 10.455 -14.976 23.228 1.00 65.38 728 ILE A CA 1
ATOM 5686 C C . ILE A 1 728 ? 10.417 -14.236 24.565 1.00 65.38 728 ILE A C 1
ATOM 5688 O O . ILE A 1 728 ? 11.376 -14.318 25.329 1.00 65.38 728 ILE A O 1
ATOM 5692 N N . TYR A 1 729 ? 9.331 -13.510 24.834 1.00 70.19 729 TYR A N 1
ATOM 5693 C CA . TYR A 1 729 ? 9.126 -12.766 26.071 1.00 70.19 729 TYR A CA 1
ATOM 5694 C C . TYR A 1 729 ? 8.022 -13.452 26.875 1.00 70.19 729 TYR A C 1
ATOM 5696 O O . TYR A 1 729 ? 6.914 -13.620 26.373 1.00 70.19 729 TYR A O 1
ATOM 5704 N N . HIS A 1 730 ? 8.330 -13.881 28.097 1.00 78.75 730 HIS A N 1
ATOM 5705 C CA . HIS A 1 730 ? 7.487 -14.796 28.881 1.00 78.75 730 HIS A CA 1
ATOM 5706 C C . HIS A 1 730 ? 6.449 -14.072 29.749 1.00 78.75 730 HIS A C 1
ATOM 5708 O O . HIS A 1 730 ? 6.135 -14.511 30.851 1.00 78.75 730 HIS A O 1
ATOM 5714 N N . LYS A 1 731 ? 5.970 -12.922 29.265 1.00 82.69 731 LYS A N 1
ATOM 5715 C CA . LYS A 1 731 ? 4.872 -12.137 29.839 1.00 82.69 731 LYS A CA 1
ATOM 5716 C C . LYS A 1 731 ? 4.054 -11.545 28.698 1.00 82.69 731 LYS A C 1
ATOM 5718 O O . LYS A 1 731 ? 4.487 -11.507 27.542 1.00 82.69 731 LYS A O 1
ATOM 5723 N N . SER A 1 732 ? 2.893 -11.000 29.037 1.00 84.12 732 SER A N 1
ATOM 5724 C CA . SER A 1 732 ? 2.029 -10.311 28.086 1.00 84.12 732 SER A CA 1
ATOM 5725 C C . SER A 1 732 ? 2.765 -9.156 27.414 1.00 84.12 732 SER A C 1
ATOM 5727 O O . SER A 1 732 ? 3.559 -8.445 28.039 1.00 84.12 732 SER A O 1
ATOM 5729 N N . LEU A 1 733 ? 2.438 -8.910 26.145 1.00 84.38 733 LEU A N 1
ATOM 5730 C CA . LEU A 1 733 ? 2.938 -7.764 25.389 1.00 84.38 733 LEU A CA 1
ATOM 5731 C C . LEU A 1 733 ? 2.764 -6.438 26.156 1.00 84.38 733 LEU A C 1
ATOM 5733 O O . LEU A 1 733 ? 3.628 -5.565 26.071 1.00 84.38 733 LEU A O 1
ATOM 5737 N N . LEU A 1 734 ? 1.697 -6.287 26.950 1.00 89.06 734 LEU A N 1
ATOM 5738 C CA . LEU A 1 734 ? 1.474 -5.070 27.737 1.00 89.06 734 LEU A CA 1
ATOM 5739 C C . LEU A 1 734 ? 2.562 -4.835 28.794 1.00 89.06 734 LEU A C 1
ATOM 5741 O O . LEU A 1 734 ? 2.881 -3.680 29.080 1.00 89.06 734 LEU A O 1
ATOM 5745 N N . TYR A 1 735 ? 3.179 -5.892 29.339 1.00 88.25 735 TYR A N 1
ATOM 5746 C CA . TYR A 1 735 ? 4.343 -5.761 30.222 1.00 88.25 735 TYR A CA 1
ATOM 5747 C C . TYR A 1 735 ? 5.554 -5.227 29.463 1.00 88.25 735 TYR A C 1
ATOM 5749 O O . TYR A 1 735 ? 6.205 -4.305 29.955 1.00 88.25 735 TYR A O 1
ATOM 5757 N N . LEU A 1 736 ? 5.813 -5.733 28.255 1.00 85.88 736 LEU A N 1
ATOM 5758 C CA . LEU A 1 736 ? 6.906 -5.249 27.413 1.00 85.88 736 LEU A CA 1
ATOM 5759 C C . LEU A 1 736 ? 6.700 -3.774 27.039 1.00 85.88 736 LEU A C 1
ATOM 5761 O O . LEU A 1 736 ? 7.616 -2.966 27.182 1.00 85.88 736 LEU A O 1
ATOM 5765 N N . VAL A 1 737 ? 5.484 -3.393 26.646 1.00 88.31 737 VAL A N 1
ATOM 5766 C CA . VAL A 1 737 ? 5.131 -1.997 26.343 1.00 88.31 737 VAL A CA 1
ATOM 5767 C C . VAL A 1 737 ? 5.334 -1.102 27.571 1.00 88.31 737 VAL A C 1
ATOM 5769 O O . VAL A 1 737 ? 6.103 -0.139 27.506 1.00 88.31 737 VAL A O 1
ATOM 5772 N N . SER A 1 738 ? 4.721 -1.461 28.707 1.00 90.88 738 SER A N 1
ATOM 5773 C CA . SER A 1 738 ? 4.842 -0.760 29.997 1.00 90.88 738 SER A CA 1
ATOM 5774 C C . SER A 1 738 ? 6.300 -0.565 30.407 1.00 90.88 738 SER A C 1
ATOM 5776 O O . SER A 1 738 ? 6.708 0.523 30.817 1.00 90.88 738 SER A O 1
ATOM 5778 N N . ASN A 1 739 ? 7.094 -1.632 30.342 1.00 87.31 739 ASN A N 1
ATOM 5779 C CA . ASN A 1 739 ? 8.414 -1.670 30.956 1.00 87.31 739 ASN A CA 1
ATOM 5780 C C . ASN A 1 739 ? 9.534 -1.211 30.017 1.00 87.31 739 ASN A C 1
ATOM 5782 O O . ASN A 1 739 ? 10.542 -0.699 30.504 1.00 87.31 739 ASN A O 1
ATOM 5786 N N . ALA A 1 740 ? 9.382 -1.384 28.703 1.00 84.06 740 ALA A N 1
ATOM 5787 C CA . ALA A 1 740 ? 10.453 -1.169 27.734 1.00 84.06 740 ALA A CA 1
ATOM 5788 C C . ALA A 1 740 ? 10.154 -0.074 26.710 1.00 84.06 740 ALA A C 1
ATOM 5790 O O . ALA A 1 740 ? 11.067 0.685 26.384 1.00 84.06 740 ALA A O 1
ATOM 5791 N N . PHE A 1 741 ? 8.933 0.031 26.182 1.00 87.44 741 PHE A N 1
ATOM 5792 C CA . PHE A 1 741 ? 8.663 0.870 24.999 1.00 87.44 741 PHE A CA 1
ATOM 5793 C C . PHE A 1 741 ? 7.999 2.205 25.302 1.00 87.44 741 PHE A C 1
ATOM 5795 O O . PHE A 1 741 ? 8.105 3.136 24.510 1.00 87.44 741 PHE A O 1
ATOM 5802 N N . GLU A 1 742 ? 7.398 2.358 26.475 1.00 90.38 742 GLU A N 1
ATOM 5803 C CA . GLU A 1 742 ? 6.821 3.636 26.870 1.00 90.38 742 GLU A CA 1
ATOM 5804 C C . GLU A 1 742 ? 7.857 4.688 27.297 1.00 90.38 742 GLU A C 1
ATOM 5806 O O . GLU A 1 742 ? 9.066 4.445 27.359 1.00 90.38 742 GLU A O 1
ATOM 5811 N N . SER A 1 743 ? 7.400 5.917 27.551 1.00 85.75 743 SER A N 1
ATOM 5812 C CA . SER A 1 743 ? 8.264 7.077 27.833 1.00 85.75 743 SER A CA 1
ATOM 5813 C C . SER A 1 743 ? 9.341 6.799 28.894 1.00 85.75 743 SER A C 1
ATOM 5815 O O . SER A 1 743 ? 10.515 7.118 28.676 1.00 85.75 743 SER A O 1
ATOM 5817 N N . ALA A 1 744 ? 8.979 6.120 29.984 1.00 83.94 744 ALA A N 1
ATOM 5818 C CA . ALA A 1 744 ? 9.880 5.738 31.063 1.00 83.94 744 ALA A CA 1
ATOM 5819 C C . ALA A 1 744 ? 10.040 4.208 31.149 1.00 83.94 744 ALA A C 1
ATOM 5821 O O . ALA A 1 744 ? 9.054 3.518 31.398 1.00 83.94 744 ALA A O 1
ATOM 5822 N N . PRO A 1 745 ? 11.265 3.661 31.020 1.00 84.81 745 PRO A N 1
ATOM 5823 C CA . PRO A 1 745 ? 11.470 2.235 31.227 1.00 84.81 745 PRO A CA 1
ATOM 5824 C C . PRO A 1 745 ? 11.357 1.864 32.710 1.00 84.81 745 PRO A C 1
ATOM 5826 O O . PRO A 1 745 ? 11.693 2.669 33.595 1.00 84.81 745 PRO A O 1
ATOM 5829 N N . ARG A 1 746 ? 10.966 0.621 32.975 1.00 82.25 746 ARG A N 1
ATOM 5830 C CA . ARG A 1 746 ? 11.030 0.012 34.304 1.00 82.25 746 ARG A CA 1
ATOM 5831 C C . ARG A 1 746 ? 12.486 -0.082 34.760 1.00 82.25 746 ARG A C 1
ATOM 5833 O O . ARG A 1 746 ? 13.384 -0.413 33.991 1.00 82.25 746 ARG A O 1
ATOM 5840 N N . ILE A 1 747 ? 12.715 0.217 36.031 1.00 74.50 747 ILE A N 1
ATOM 5841 C CA . ILE A 1 747 ? 13.981 0.002 36.728 1.00 74.50 747 ILE A CA 1
ATOM 5842 C C . ILE A 1 747 ? 13.649 -0.906 37.916 1.00 74.50 747 ILE A C 1
ATOM 5844 O O . ILE A 1 747 ? 13.028 -0.426 38.869 1.00 74.50 747 ILE A O 1
ATOM 5848 N N . PRO A 1 748 ? 14.015 -2.202 37.883 1.00 66.81 748 PRO A N 1
ATOM 5849 C CA . PRO A 1 748 ? 13.672 -3.144 38.945 1.00 66.81 748 PRO A CA 1
ATOM 5850 C C . PRO A 1 748 ? 13.991 -2.578 40.334 1.00 66.81 748 PRO A C 1
ATOM 5852 O O . PRO A 1 748 ? 15.084 -2.062 40.543 1.00 66.81 748 PRO A O 1
ATOM 5855 N N . LEU A 1 749 ? 13.037 -2.662 41.269 1.00 69.06 749 LEU A N 1
ATOM 5856 C CA . LEU A 1 749 ? 13.112 -2.147 42.651 1.00 69.06 749 LEU A CA 1
ATOM 5857 C C . LEU A 1 749 ? 13.128 -0.615 42.825 1.00 69.06 749 LEU A C 1
ATOM 5859 O O . LEU A 1 749 ? 12.987 -0.150 43.954 1.00 69.06 749 LEU A O 1
ATOM 5863 N N . TYR A 1 750 ? 13.268 0.169 41.753 1.00 69.88 750 TYR A N 1
ATOM 5864 C CA . TYR A 1 750 ? 13.365 1.633 41.833 1.00 69.88 750 TYR A CA 1
ATOM 5865 C C . TYR A 1 750 ? 12.218 2.364 41.134 1.00 69.88 750 TYR A C 1
ATOM 5867 O O . TYR A 1 750 ? 11.814 3.435 41.585 1.00 69.88 750 TYR A O 1
ATOM 5875 N N . ARG A 1 751 ? 11.709 1.825 40.022 1.00 78.12 751 ARG A N 1
ATOM 5876 C CA . ARG A 1 751 ? 10.645 2.447 39.229 1.00 78.12 751 ARG A CA 1
ATOM 5877 C C . ARG A 1 751 ? 9.888 1.400 38.421 1.00 78.12 751 ARG A C 1
ATOM 5879 O O . ARG A 1 751 ? 10.498 0.682 37.634 1.00 78.12 751 ARG A O 1
ATOM 5886 N N . ASP A 1 752 ? 8.571 1.358 38.557 1.00 84.19 752 ASP A N 1
ATOM 5887 C CA . ASP A 1 752 ? 7.730 0.539 37.683 1.00 84.19 752 ASP A CA 1
ATOM 5888 C C . ASP A 1 752 ? 7.626 1.125 36.266 1.00 84.19 752 ASP A C 1
ATOM 5890 O O . ASP A 1 752 ? 7.932 2.296 36.034 1.00 84.19 752 ASP A O 1
ATOM 5894 N N . GLY A 1 753 ? 7.227 0.290 35.305 1.00 86.25 753 GLY A N 1
ATOM 5895 C CA . GLY A 1 753 ? 6.920 0.736 33.946 1.00 86.25 753 GLY A CA 1
ATOM 5896 C C . GLY A 1 753 ? 5.713 1.680 33.890 1.00 86.25 753 GLY A C 1
ATOM 5897 O O . GLY A 1 753 ? 4.991 1.859 34.875 1.00 86.25 753 GLY A O 1
ATOM 5898 N N . VAL A 1 754 ? 5.491 2.295 32.729 1.00 93.38 754 VAL A N 1
ATOM 5899 C CA . VAL A 1 754 ? 4.356 3.205 32.523 1.00 93.38 754 VAL A CA 1
ATOM 5900 C C . VAL A 1 754 ? 3.036 2.430 32.652 1.00 93.38 754 VAL A C 1
ATOM 5902 O O . VAL A 1 754 ? 2.879 1.405 31.994 1.00 93.38 754 VAL A O 1
ATOM 5905 N N . PRO A 1 755 ? 2.066 2.899 33.464 1.00 94.56 755 PRO A N 1
ATOM 5906 C CA . PRO A 1 755 ? 0.789 2.208 33.629 1.00 94.56 755 PRO A CA 1
ATOM 5907 C C . PRO A 1 755 ? -0.013 2.132 32.323 1.00 94.56 755 PRO A C 1
ATOM 5909 O O . PRO A 1 755 ? -0.338 3.166 31.727 1.00 94.56 755 PRO A O 1
ATOM 5912 N N . ILE A 1 756 ? -0.379 0.914 31.923 1.00 95.69 756 ILE A N 1
ATOM 5913 C CA . ILE A 1 756 ? -1.170 0.619 30.722 1.00 95.69 756 ILE A CA 1
ATOM 5914 C C . ILE A 1 756 ? -2.570 0.155 31.126 1.00 95.69 756 ILE A C 1
ATOM 5916 O O . ILE A 1 756 ? -2.721 -0.642 32.050 1.00 95.69 756 ILE A O 1
ATOM 5920 N N . LEU A 1 757 ? -3.592 0.663 30.436 1.00 94.81 757 LEU A N 1
ATOM 5921 C CA . LEU A 1 757 ? -5.001 0.511 30.799 1.00 94.81 757 LEU A CA 1
ATOM 5922 C C . LEU A 1 757 ? -5.436 -0.956 30.922 1.00 94.81 757 LEU A C 1
ATOM 5924 O O . LEU A 1 757 ? -6.152 -1.294 31.859 1.00 94.81 757 LEU A O 1
ATOM 5928 N N . GLY A 1 758 ? -4.991 -1.812 30.001 1.00 93.12 758 GLY A N 1
ATOM 5929 C CA . GLY A 1 758 ? -5.380 -3.220 29.940 1.00 93.12 758 GLY A CA 1
ATOM 5930 C C . GLY A 1 758 ? -4.674 -4.135 30.936 1.00 93.12 758 GLY A C 1
ATOM 5931 O O . GLY A 1 758 ? -5.024 -5.309 30.985 1.00 93.12 758 GLY A O 1
ATOM 5932 N N . MET A 1 759 ? -3.705 -3.632 31.714 1.00 94.38 759 MET A N 1
ATOM 5933 C CA . MET A 1 759 ? -2.971 -4.458 32.675 1.00 94.38 759 MET A CA 1
ATOM 5934 C C . MET A 1 759 ? -3.763 -4.645 33.966 1.00 94.38 759 MET A C 1
ATOM 5936 O O . MET A 1 759 ? -4.118 -3.657 34.622 1.00 94.38 759 MET A O 1
ATOM 5940 N N . ALA A 1 760 ? -3.934 -5.887 34.417 1.00 92.69 760 ALA A N 1
ATOM 5941 C CA . ALA A 1 760 ? -4.645 -6.197 35.658 1.00 92.69 760 ALA A CA 1
ATOM 5942 C C . ALA A 1 760 ? -4.080 -5.419 36.857 1.00 92.69 760 ALA A C 1
ATOM 5944 O O . ALA A 1 760 ? -4.837 -4.792 37.600 1.00 92.69 760 ALA A O 1
ATOM 5945 N N . LYS A 1 761 ? -2.746 -5.338 36.978 1.00 91.94 761 LYS A N 1
ATOM 5946 C CA . LYS A 1 761 ? -2.075 -4.563 38.040 1.00 91.94 761 LYS A CA 1
ATOM 5947 C C . LYS A 1 761 ? -2.439 -3.070 38.023 1.00 91.94 761 LYS A C 1
ATOM 5949 O O . LYS A 1 761 ? -2.533 -2.446 39.076 1.00 91.94 761 LYS A O 1
ATOM 5954 N N . THR A 1 762 ? -2.628 -2.483 36.840 1.00 94.06 762 THR A N 1
ATOM 5955 C CA . THR A 1 762 ? -2.967 -1.061 36.683 1.00 94.06 762 THR A CA 1
ATOM 5956 C C . THR A 1 762 ? -4.430 -0.816 37.028 1.00 94.06 762 THR A C 1
ATOM 5958 O O . THR A 1 762 ? -4.735 0.154 37.722 1.00 94.06 762 THR A O 1
ATOM 5961 N N . ILE A 1 763 ? -5.318 -1.720 36.611 1.00 94.25 763 ILE A N 1
ATOM 5962 C CA . ILE A 1 763 ? -6.751 -1.674 36.923 1.00 94.25 763 ILE A CA 1
ATOM 5963 C C . ILE A 1 763 ? -6.981 -1.819 38.430 1.00 94.25 763 ILE A C 1
ATOM 5965 O O . ILE A 1 763 ? -7.743 -1.059 39.021 1.00 94.25 763 ILE A O 1
ATOM 5969 N N . GLU A 1 764 ? -6.305 -2.771 39.073 1.00 92.44 764 GLU A N 1
ATOM 5970 C CA . GLU A 1 764 ? -6.467 -3.046 40.503 1.00 92.44 764 GLU A CA 1
ATOM 5971 C C . GLU A 1 764 ? -5.926 -1.926 41.401 1.00 92.44 764 GLU A C 1
ATOM 5973 O O . GLU A 1 764 ? -6.470 -1.702 42.489 1.00 92.44 764 GLU A O 1
ATOM 5978 N N . ALA A 1 765 ? -4.879 -1.228 40.949 1.00 92.06 765 ALA A N 1
ATOM 5979 C CA . ALA A 1 765 ? -4.233 -0.144 41.683 1.00 92.06 765 ALA A CA 1
ATOM 5980 C C . ALA A 1 765 ? -4.994 1.193 41.616 1.00 92.06 765 ALA A C 1
ATOM 5982 O O . ALA A 1 765 ? -4.798 2.044 42.487 1.00 92.06 765 ALA A O 1
ATOM 5983 N N . ASP A 1 766 ? -5.861 1.399 40.619 1.00 95.12 766 ASP A N 1
ATOM 5984 C CA . ASP A 1 766 ? -6.601 2.649 40.434 1.00 95.12 766 ASP A CA 1
ATOM 5985 C C . ASP A 1 766 ? -8.096 2.493 40.756 1.00 95.12 766 ASP A C 1
ATOM 5987 O O . ASP A 1 766 ? -8.815 1.675 40.184 1.00 95.12 766 ASP A O 1
ATOM 5991 N N . ARG A 1 767 ? -8.599 3.325 41.677 1.00 94.44 767 ARG A N 1
ATOM 5992 C CA . ARG A 1 767 ? -9.992 3.250 42.144 1.00 94.44 767 ARG A CA 1
ATOM 5993 C C . ARG A 1 767 ? -11.013 3.551 41.043 1.00 94.44 767 ARG A C 1
ATOM 5995 O O . ARG A 1 767 ? -12.113 3.004 41.104 1.00 94.44 767 ARG A O 1
ATOM 6002 N N . TYR A 1 768 ? -10.691 4.435 40.099 1.00 95.75 768 TYR A N 1
ATOM 6003 C CA . TYR A 1 768 ? -11.586 4.769 38.993 1.00 95.75 768 TYR A CA 1
ATOM 6004 C C . TYR A 1 768 ? -11.671 3.593 38.024 1.00 95.75 768 TYR A C 1
ATOM 6006 O O . TYR A 1 768 ? -12.772 3.137 37.727 1.00 95.75 768 TYR A O 1
ATOM 6014 N N . LEU A 1 769 ? -10.522 3.047 37.611 1.00 94.56 769 LEU A N 1
ATOM 6015 C CA . LEU A 1 769 ? -10.464 1.900 36.698 1.00 94.56 769 LEU A CA 1
ATOM 6016 C C . LEU A 1 769 ? -11.142 0.659 37.285 1.00 94.56 769 LEU A C 1
ATOM 6018 O O . LEU A 1 769 ? -11.930 0.012 36.602 1.00 94.56 769 LEU A O 1
ATOM 6022 N N . LYS A 1 770 ? -10.927 0.382 38.574 1.00 92.25 770 LYS A N 1
ATOM 6023 C CA . LYS A 1 770 ? -11.603 -0.705 39.298 1.00 92.25 770 LYS A CA 1
ATOM 6024 C C . LYS A 1 770 ? -13.127 -0.546 39.371 1.00 92.25 770 LYS A C 1
ATOM 6026 O O . LYS A 1 770 ? -13.833 -1.518 39.619 1.00 92.25 770 LYS A O 1
ATOM 6031 N N . GLY A 1 771 ? -13.632 0.679 39.216 1.00 93.44 771 GLY A N 1
ATOM 6032 C CA . GLY A 1 771 ? -15.062 0.983 39.173 1.00 93.44 771 GLY A CA 1
ATOM 6033 C C . GLY A 1 771 ? -15.701 0.815 37.791 1.00 93.44 771 GLY A C 1
ATOM 6034 O O . GLY A 1 771 ? -16.924 0.915 37.692 1.00 93.44 771 GLY A O 1
ATOM 6035 N N . LEU A 1 772 ? -14.907 0.586 36.741 1.00 94.94 772 LEU A N 1
ATOM 6036 C CA . LEU A 1 772 ? -15.400 0.319 35.390 1.00 94.94 772 LEU A CA 1
ATOM 6037 C C . LEU A 1 772 ? -15.838 -1.144 35.243 1.00 94.94 772 LEU A C 1
ATOM 6039 O O . LEU A 1 772 ? -15.475 -2.008 36.040 1.00 94.94 772 LEU A O 1
ATOM 6043 N N . ASP A 1 773 ? -16.617 -1.427 34.199 1.00 95.31 773 ASP A N 1
ATOM 6044 C CA . ASP A 1 773 ? -16.985 -2.799 33.856 1.00 95.31 773 ASP A CA 1
ATOM 6045 C C . ASP A 1 773 ? -15.806 -3.509 33.172 1.00 95.31 773 ASP A C 1
ATOM 6047 O O . ASP A 1 773 ? -15.487 -3.239 32.009 1.00 95.31 773 ASP A O 1
ATOM 6051 N N . VAL A 1 774 ? -15.150 -4.403 33.915 1.00 95.00 774 VAL A N 1
ATOM 6052 C CA . VAL A 1 774 ? -13.999 -5.185 33.455 1.00 95.00 774 VAL A CA 1
ATOM 6053 C C . VAL A 1 774 ? -14.341 -6.673 33.465 1.00 95.00 774 VAL A C 1
ATOM 6055 O O . VAL A 1 774 ? -14.856 -7.203 34.453 1.00 95.00 774 VAL A O 1
ATOM 6058 N N . VAL A 1 775 ? -14.036 -7.348 32.362 1.00 95.38 775 VAL A N 1
ATOM 6059 C CA . VAL A 1 775 ? -14.100 -8.800 32.200 1.00 95.38 775 VAL A CA 1
ATOM 6060 C C . VAL A 1 775 ? -12.672 -9.332 32.191 1.00 95.38 775 VAL A C 1
ATOM 6062 O O . VAL A 1 775 ? -11.886 -8.997 31.307 1.00 95.38 775 VAL A O 1
ATOM 6065 N N . TYR A 1 776 ? -12.334 -10.157 33.179 1.00 95.12 776 TYR A N 1
ATOM 6066 C CA . TYR A 1 776 ? -11.024 -10.799 33.241 1.00 95.12 776 TYR A CA 1
ATOM 6067 C C . TYR A 1 776 ? -11.047 -12.144 32.511 1.00 95.12 776 TYR A C 1
ATOM 6069 O O . TYR A 1 776 ? -11.990 -12.912 32.692 1.00 95.12 776 TYR A O 1
ATOM 6077 N N . ALA A 1 777 ? -10.019 -12.432 31.715 1.00 93.38 777 ALA A N 1
ATOM 6078 C CA . ALA A 1 777 ? -9.877 -13.649 30.920 1.00 93.38 777 ALA A CA 1
ATOM 6079 C C . ALA A 1 777 ? -8.612 -14.458 31.300 1.00 93.38 777 ALA A C 1
ATOM 6081 O O . ALA A 1 777 ? -7.615 -13.882 31.748 1.00 93.38 777 ALA A O 1
ATOM 6082 N N . PRO A 1 778 ? -8.626 -15.792 31.152 1.00 93.50 778 PRO A N 1
ATOM 6083 C CA . PRO A 1 778 ? -9.791 -16.605 30.815 1.00 93.50 778 PRO A CA 1
ATOM 6084 C C . PRO A 1 778 ? -10.779 -16.665 31.992 1.00 93.50 778 PRO A C 1
ATOM 6086 O O . PRO A 1 778 ? -10.375 -16.618 33.157 1.00 93.50 778 PRO A O 1
ATOM 6089 N N . ASN A 1 779 ? -12.072 -16.808 31.704 1.00 91.62 779 ASN A N 1
ATOM 6090 C CA . ASN A 1 779 ? -13.103 -17.018 32.720 1.00 91.62 779 ASN A CA 1
ATOM 6091 C C . ASN A 1 779 ? -14.091 -18.125 32.334 1.00 91.62 779 ASN A C 1
ATOM 6093 O O . ASN A 1 779 ? -14.137 -18.588 31.203 1.00 91.62 779 ASN A O 1
ATOM 6097 N N . ALA A 1 780 ? -14.880 -18.559 33.317 1.00 83.31 780 ALA A N 1
ATOM 6098 C CA . ALA A 1 780 ? -15.970 -19.515 33.135 1.00 83.31 780 ALA A CA 1
ATOM 6099 C C . ALA A 1 780 ? -17.317 -18.875 33.518 1.00 83.31 780 ALA A C 1
ATOM 6101 O O . ALA A 1 780 ? -18.127 -19.483 34.224 1.00 83.31 780 ALA A O 1
ATOM 6102 N N . GLU A 1 781 ? -17.536 -17.611 33.132 1.00 81.62 781 GLU A N 1
ATOM 6103 C CA . GLU A 1 781 ? -18.776 -16.904 33.459 1.00 81.62 781 GLU A CA 1
ATOM 6104 C C . GLU A 1 781 ? -19.994 -17.556 32.782 1.00 81.62 781 GLU A C 1
ATOM 6106 O O . GLU A 1 781 ? -19.975 -17.962 31.621 1.00 81.62 781 GLU A O 1
ATOM 6111 N N . SER A 1 782 ? -21.106 -17.666 33.512 1.00 75.00 782 SER A N 1
ATOM 6112 C CA . SER A 1 782 ? -22.340 -18.230 32.945 1.00 75.00 782 SER A CA 1
ATOM 6113 C C . SER A 1 782 ? -23.037 -17.268 31.976 1.00 75.00 782 SER A C 1
ATOM 6115 O O . SER A 1 782 ? -23.711 -17.730 31.053 1.00 75.00 782 SER A O 1
ATOM 6117 N N . ALA A 1 783 ? -22.843 -15.959 32.153 1.00 79.50 783 ALA A N 1
ATOM 6118 C CA . ALA A 1 783 ? -23.395 -14.911 31.306 1.00 79.50 783 ALA A CA 1
ATOM 6119 C C . ALA A 1 783 ? -22.597 -14.802 29.998 1.00 79.50 783 ALA A C 1
ATOM 6121 O O . ALA A 1 783 ? -21.405 -14.514 30.025 1.00 79.50 783 ALA A O 1
ATOM 6122 N N . ILE A 1 784 ? -23.258 -15.051 28.862 1.00 79.56 784 ILE A N 1
ATOM 6123 C CA . ILE A 1 784 ? -22.630 -15.078 27.527 1.00 79.56 784 ILE A CA 1
ATOM 6124 C C . ILE A 1 784 ? -21.933 -13.752 27.208 1.00 79.56 784 ILE A C 1
ATOM 6126 O O . ILE A 1 784 ? -20.847 -13.755 26.650 1.00 79.56 784 ILE A O 1
ATOM 6130 N N . ASP A 1 785 ? -22.505 -12.621 27.624 1.00 82.50 785 ASP A N 1
ATOM 6131 C CA . ASP A 1 785 ? -21.966 -11.288 27.346 1.00 82.50 785 ASP A CA 1
ATOM 6132 C C . ASP A 1 785 ? -20.659 -10.968 28.099 1.00 82.50 785 ASP A C 1
ATOM 6134 O O . ASP A 1 785 ? -20.059 -9.916 27.873 1.00 82.50 785 ASP A O 1
ATOM 6138 N N . ARG A 1 786 ? -20.201 -11.861 28.983 1.00 91.12 786 ARG A N 1
ATOM 6139 C CA . ARG A 1 786 ? -18.995 -11.696 29.808 1.00 91.12 786 ARG A CA 1
ATOM 6140 C C . ARG A 1 786 ? -17.995 -12.847 29.672 1.00 91.12 786 ARG A C 1
ATOM 6142 O O . ARG A 1 786 ? -17.001 -12.879 30.397 1.00 91.12 786 ARG A O 1
ATOM 6149 N N . ARG A 1 787 ? -18.241 -13.802 28.772 1.00 91.62 787 ARG A N 1
ATOM 6150 C CA . ARG A 1 787 ? -17.326 -14.928 28.552 1.00 91.62 787 ARG A CA 1
ATOM 6151 C C . ARG A 1 787 ? -16.099 -14.505 27.765 1.00 91.62 787 ARG A C 1
ATOM 6153 O O . ARG A 1 787 ? -16.168 -13.627 26.912 1.00 91.62 787 ARG A O 1
ATOM 6160 N N . SER A 1 788 ? -14.979 -15.138 28.084 1.00 93.19 788 SER A N 1
ATOM 6161 C CA . SER A 1 788 ? -13.744 -15.038 27.314 1.00 93.19 788 SER A CA 1
ATOM 6162 C C . SER A 1 788 ? -12.823 -16.194 27.693 1.00 93.19 788 SER A C 1
ATOM 6164 O O . SER A 1 788 ? -12.531 -16.378 28.882 1.00 93.19 788 SER A O 1
ATOM 6166 N N . ASN A 1 789 ? -12.349 -16.962 26.706 1.00 93.19 789 ASN A N 1
ATOM 6167 C CA . ASN A 1 789 ? -11.323 -17.995 26.911 1.00 93.19 789 ASN A CA 1
ATOM 6168 C C . ASN A 1 789 ? -9.924 -17.528 26.499 1.00 93.19 789 ASN A C 1
ATOM 6170 O O . ASN A 1 789 ? -8.999 -18.346 26.519 1.00 93.19 789 ASN A O 1
ATOM 6174 N N . ALA A 1 790 ? -9.758 -16.245 26.166 1.00 90.38 790 ALA A N 1
ATOM 6175 C CA . ALA A 1 790 ? -8.469 -15.659 25.831 1.00 90.38 790 ALA A CA 1
ATOM 6176 C C . ALA A 1 790 ? -7.443 -15.931 26.943 1.00 90.38 790 ALA A C 1
ATOM 6178 O O . ALA A 1 790 ? -7.706 -15.712 28.131 1.00 90.38 790 ALA A O 1
ATOM 6179 N N . ARG A 1 791 ? -6.277 -16.453 26.557 1.00 88.75 791 ARG A N 1
ATOM 6180 C CA . ARG A 1 791 ? -5.168 -16.784 27.470 1.00 88.75 791 ARG A CA 1
ATOM 6181 C C . ARG A 1 791 ? -3.931 -15.943 27.200 1.00 88.75 791 ARG A C 1
ATOM 6183 O O . ARG A 1 791 ? -3.165 -15.724 28.129 1.00 88.75 791 ARG A O 1
ATOM 6190 N N . HIS A 1 792 ? -3.792 -15.458 25.974 1.00 87.38 792 HIS A N 1
ATOM 6191 C CA . HIS A 1 792 ? -2.692 -14.628 25.505 1.00 87.38 792 HIS A CA 1
ATOM 6192 C C . HIS A 1 792 ? -3.235 -13.276 25.039 1.00 87.38 792 HIS A C 1
ATOM 6194 O O . HIS A 1 792 ? -4.407 -13.141 24.675 1.00 87.38 792 HIS A O 1
ATOM 6200 N N . HIS A 1 793 ? -2.383 -12.253 25.027 1.00 84.94 793 HIS A N 1
ATOM 6201 C CA . HIS A 1 793 ? -2.756 -10.882 24.648 1.00 84.94 793 HIS A CA 1
ATOM 6202 C C . HIS A 1 793 ? -3.428 -10.780 23.267 1.00 84.94 793 HIS A C 1
ATOM 6204 O O . HIS A 1 793 ? -4.364 -9.999 23.072 1.00 84.94 793 HIS A O 1
ATOM 6210 N N . GLY A 1 794 ? -2.944 -11.573 22.312 1.00 80.19 794 GLY A N 1
ATOM 6211 C CA . GLY A 1 794 ? -3.453 -11.627 20.941 1.00 80.19 794 GLY A CA 1
ATOM 6212 C C . GLY A 1 794 ? -4.641 -12.566 20.732 1.00 80.19 794 GLY A C 1
ATOM 6213 O O . GLY A 1 794 ? -5.026 -12.760 19.593 1.00 80.19 794 GLY A O 1
ATOM 6214 N N . ASP A 1 795 ? -5.195 -13.183 21.782 1.00 85.62 795 ASP A N 1
ATOM 6215 C CA . ASP A 1 795 ? -6.302 -14.134 21.614 1.00 85.62 795 ASP A CA 1
ATOM 6216 C C . ASP A 1 795 ? -7.671 -13.441 21.529 1.00 85.62 795 ASP A C 1
ATOM 6218 O O . ASP A 1 795 ? -8.620 -14.038 21.039 1.00 85.62 795 ASP A O 1
ATOM 6222 N N . PHE A 1 796 ? -7.829 -12.220 22.053 1.00 86.50 796 PHE A N 1
ATOM 6223 C CA . PHE A 1 796 ? -9.160 -11.621 22.253 1.00 86.50 796 PHE A CA 1
ATOM 6224 C C . PHE A 1 796 ? -9.944 -11.364 20.959 1.00 86.50 796 PHE A C 1
ATOM 6226 O O . PHE A 1 796 ? -11.170 -11.440 20.971 1.00 86.50 796 PHE A O 1
ATOM 6233 N N . ASP A 1 797 ? -9.265 -11.039 19.864 1.00 79.25 797 ASP A N 1
ATOM 6234 C CA . ASP A 1 797 ? -9.857 -10.840 18.538 1.00 79.25 797 ASP A CA 1
ATOM 6235 C C . ASP A 1 797 ? -10.082 -12.156 17.767 1.00 79.25 797 ASP A C 1
ATOM 6237 O O . ASP A 1 797 ? -10.779 -12.157 16.751 1.00 79.25 797 ASP A O 1
ATOM 6241 N N . ASP A 1 798 ? -9.569 -13.269 18.301 1.00 77.31 798 ASP A N 1
ATOM 6242 C CA . ASP A 1 798 ? -9.659 -14.627 17.756 1.00 77.31 798 ASP A CA 1
ATOM 6243 C C . ASP A 1 798 ? -10.505 -15.585 18.628 1.00 77.31 798 ASP A C 1
ATOM 6245 O O . ASP A 1 798 ? -10.772 -16.722 18.228 1.00 77.31 798 ASP A O 1
ATOM 6249 N N . ASP A 1 799 ? -10.914 -15.154 19.824 1.00 85.06 799 ASP A N 1
ATOM 6250 C CA . ASP A 1 799 ? -11.677 -15.940 20.794 1.00 85.06 799 ASP A CA 1
ATOM 6251 C C . ASP A 1 799 ? -13.186 -15.793 20.561 1.00 85.06 799 ASP A C 1
ATOM 6253 O O . ASP A 1 799 ? -13.777 -14.748 20.844 1.00 85.06 799 ASP A O 1
ATOM 6257 N N . ASP A 1 800 ? -13.822 -16.871 20.091 1.00 83.75 800 ASP A N 1
ATOM 6258 C CA . ASP A 1 800 ? -15.255 -16.910 19.763 1.00 83.75 800 ASP A CA 1
ATOM 6259 C C . ASP A 1 800 ? -16.141 -16.429 20.931 1.00 83.75 800 ASP A C 1
ATOM 6261 O O . ASP A 1 800 ? -17.095 -15.678 20.715 1.00 83.75 800 ASP A O 1
ATOM 6265 N N . ASP A 1 801 ? -15.792 -16.793 22.173 1.00 89.12 801 ASP A N 1
ATOM 6266 C CA . ASP A 1 801 ? -16.517 -16.363 23.376 1.00 89.12 801 ASP A CA 1
ATOM 6267 C C . ASP A 1 801 ? -16.400 -14.843 23.594 1.00 89.12 801 ASP A C 1
ATOM 6269 O O . ASP A 1 801 ? -17.401 -14.188 23.884 1.00 89.12 801 ASP A O 1
ATOM 6273 N N . THR A 1 802 ? -15.215 -14.254 23.399 1.00 90.38 802 THR A N 1
ATOM 6274 C CA . THR A 1 802 ? -14.997 -12.797 23.487 1.00 90.38 802 THR A CA 1
ATOM 6275 C C . THR A 1 802 ? -15.771 -12.042 22.404 1.00 90.38 802 THR A C 1
ATOM 6277 O O . THR A 1 802 ? -16.358 -10.983 22.671 1.00 90.38 802 THR A O 1
ATOM 6280 N N . LEU A 1 803 ? -15.807 -12.572 21.180 1.00 88.50 803 LEU A N 1
ATOM 6281 C CA . LEU A 1 803 ? -16.529 -11.962 20.063 1.00 88.50 803 LEU A CA 1
ATOM 6282 C C . LEU A 1 803 ? -18.051 -12.045 20.262 1.00 88.50 803 LEU A C 1
ATOM 6284 O O . LEU A 1 803 ? -18.751 -11.041 20.085 1.00 88.50 803 LEU A O 1
ATOM 6288 N N . GLU A 1 804 ? -18.573 -13.201 20.687 1.00 86.75 804 GLU A N 1
ATOM 6289 C CA . GLU A 1 804 ? -19.991 -13.382 21.037 1.00 86.75 804 GLU A CA 1
ATOM 6290 C C . GLU A 1 804 ? -20.383 -12.486 22.220 1.00 86.75 804 GLU A C 1
ATOM 6292 O O . GLU A 1 804 ? -21.437 -11.834 22.196 1.00 86.75 804 GLU A O 1
ATOM 6297 N N . ALA A 1 805 ? -19.506 -12.377 23.221 1.00 90.81 805 ALA A N 1
ATOM 6298 C CA . ALA A 1 805 ? -19.692 -11.500 24.365 1.00 90.81 805 ALA A CA 1
ATOM 6299 C C . ALA A 1 805 ? -19.774 -10.026 23.947 1.00 90.81 805 ALA A C 1
ATOM 6301 O O . ALA A 1 805 ? -20.676 -9.293 24.368 1.00 90.81 805 ALA A O 1
ATOM 6302 N N . THR A 1 806 ? -18.875 -9.602 23.058 1.00 92.50 806 THR A N 1
ATOM 6303 C CA . THR A 1 806 ? -18.827 -8.232 22.533 1.00 92.50 806 THR A CA 1
ATOM 6304 C C . THR A 1 806 ? -20.072 -7.893 21.723 1.00 92.50 806 THR A C 1
ATOM 6306 O O . THR A 1 806 ? -20.669 -6.835 21.937 1.00 92.50 806 THR A O 1
ATOM 6309 N N . LEU A 1 807 ? -20.522 -8.784 20.836 1.00 90.25 807 LEU A N 1
ATOM 6310 C CA . LEU A 1 807 ? -21.746 -8.560 20.065 1.00 90.25 807 LEU A CA 1
ATOM 6311 C C . LEU A 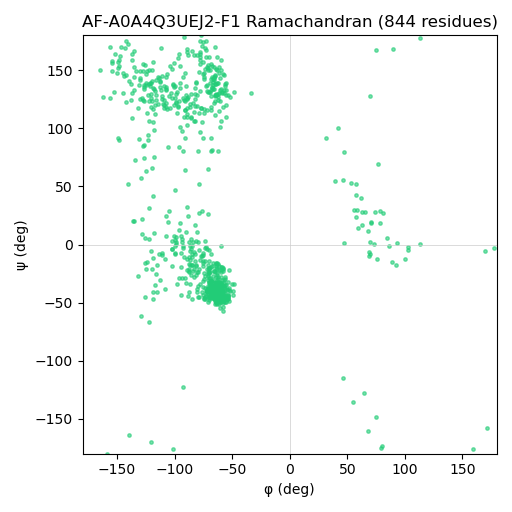1 807 ? -22.985 -8.524 20.972 1.00 90.25 807 LEU A C 1
ATOM 6313 O O . LEU A 1 807 ? -23.826 -7.635 20.837 1.00 90.25 807 LEU A O 1
ATOM 6317 N N . SER A 1 808 ? -23.076 -9.432 21.946 1.00 89.75 808 SER A N 1
ATOM 6318 C CA . SER A 1 808 ? -24.158 -9.446 22.941 1.00 89.75 808 SER A CA 1
ATOM 6319 C C . SER A 1 808 ? -24.203 -8.151 23.753 1.00 89.75 808 SER A C 1
ATOM 6321 O O . SER A 1 808 ? -25.282 -7.592 23.991 1.00 89.75 808 SER A O 1
ATOM 6323 N N . PHE A 1 809 ? -23.027 -7.633 24.122 1.00 91.69 809 PHE A N 1
ATOM 6324 C CA . PHE A 1 809 ? -22.890 -6.333 24.760 1.00 91.69 809 PHE A CA 1
ATOM 6325 C C . PHE A 1 809 ? -23.346 -5.215 23.827 1.00 91.69 809 PHE A C 1
ATOM 6327 O O . PHE A 1 809 ? -24.194 -4.435 24.234 1.00 91.69 809 PHE A O 1
ATOM 6334 N N . ILE A 1 810 ? -22.903 -5.149 22.570 1.00 91.56 810 ILE A N 1
ATOM 6335 C CA . ILE A 1 810 ? -23.353 -4.135 21.594 1.00 91.56 810 ILE A CA 1
ATOM 6336 C C . ILE A 1 810 ? -24.884 -4.109 21.484 1.00 91.56 810 ILE A C 1
ATOM 6338 O O . ILE A 1 810 ? -25.499 -3.045 21.604 1.00 91.56 810 ILE A O 1
ATOM 6342 N N . LEU A 1 811 ? -25.514 -5.281 21.384 1.00 90.12 811 LEU A N 1
ATOM 6343 C CA . LEU A 1 811 ? -26.966 -5.430 21.250 1.00 90.12 811 LEU A CA 1
ATOM 6344 C C . LEU A 1 811 ? -27.752 -5.147 22.543 1.00 90.12 811 LEU A C 1
ATOM 6346 O O . LEU A 1 811 ? -28.966 -4.951 22.488 1.00 90.12 811 LEU A O 1
ATOM 6350 N N . GLY A 1 812 ? -27.085 -5.083 23.700 1.00 84.44 812 GLY A N 1
ATOM 6351 C CA . GLY A 1 812 ? -27.721 -4.772 24.986 1.00 84.44 812 GLY A CA 1
ATOM 6352 C C . GLY A 1 812 ? -28.553 -5.908 25.574 1.00 84.44 812 GLY A C 1
ATOM 6353 O O . GLY A 1 812 ? -29.481 -5.653 26.341 1.00 84.44 812 GLY A O 1
ATOM 6354 N N . LEU A 1 813 ? -28.199 -7.155 25.253 1.00 76.56 813 LEU A N 1
ATOM 6355 C CA . LEU A 1 813 ? -28.910 -8.364 25.693 1.00 76.56 813 LEU A CA 1
ATOM 6356 C C . LEU A 1 813 ? -28.719 -8.699 27.193 1.00 76.56 813 LEU A C 1
ATOM 6358 O O . LEU A 1 813 ? -29.365 -9.606 27.708 1.00 76.56 813 LEU A O 1
ATOM 6362 N N . ASP A 1 814 ? -27.892 -7.927 27.901 1.00 57.81 814 ASP A N 1
ATOM 6363 C CA . ASP A 1 814 ? -27.569 -8.013 29.339 1.00 57.81 814 ASP A CA 1
ATOM 6364 C C . ASP A 1 814 ? -28.804 -7.788 30.259 1.00 57.81 814 ASP A C 1
ATOM 6366 O O . ASP A 1 814 ? -28.947 -8.377 31.334 1.00 57.81 814 ASP A O 1
ATOM 6370 N N . ARG A 1 815 ? -29.804 -6.998 29.839 1.00 45.09 815 ARG A N 1
ATOM 6371 C CA . ARG A 1 815 ? -30.903 -6.590 30.739 1.00 45.09 815 ARG A CA 1
ATOM 6372 C C . ARG A 1 815 ? -32.154 -7.468 30.635 1.00 45.09 815 ARG A C 1
ATOM 6374 O O . ARG A 1 815 ? -33.006 -7.240 29.790 1.00 45.09 815 ARG A O 1
ATOM 6381 N N . LYS A 1 816 ? -32.305 -8.385 31.601 1.00 38.50 816 LYS A N 1
ATOM 6382 C CA . LYS A 1 816 ? -33.557 -9.049 32.044 1.00 38.50 816 LYS A CA 1
ATOM 6383 C C . LYS A 1 816 ? -34.522 -9.498 30.927 1.00 38.50 816 LYS A C 1
ATOM 6385 O O . LYS A 1 816 ? -35.420 -8.764 30.536 1.00 38.50 816 LYS A O 1
ATOM 6390 N N . GLY A 1 817 ? -34.473 -10.791 30.604 1.00 40.47 817 GLY A N 1
ATOM 6391 C CA . GLY A 1 817 ? -35.653 -11.534 30.154 1.00 40.47 817 GLY A CA 1
ATOM 6392 C C . GLY A 1 817 ? -36.093 -11.290 28.711 1.00 40.47 817 GLY A C 1
ATOM 6393 O O . GLY A 1 817 ? -37.201 -10.823 28.481 1.00 40.47 817 GLY A O 1
ATOM 6394 N N . VAL A 1 818 ? -35.298 -11.746 27.743 1.00 36.19 818 VAL A N 1
ATOM 6395 C CA . VAL A 1 818 ? -35.820 -12.147 26.425 1.00 36.19 818 VAL A CA 1
ATOM 6396 C C . VAL A 1 818 ? -35.484 -13.616 26.204 1.00 36.19 818 VAL A C 1
ATOM 6398 O O . VAL A 1 818 ? -34.709 -14.008 25.340 1.00 36.19 818 VAL A O 1
ATOM 6401 N N . GLY A 1 819 ? -36.091 -14.468 27.025 1.00 36.94 819 GLY A N 1
ATOM 6402 C CA . GLY A 1 819 ? -36.312 -15.844 26.615 1.00 36.94 819 GLY A CA 1
ATOM 6403 C C . GLY A 1 819 ? -37.461 -15.850 25.616 1.00 36.94 819 GLY A C 1
ATOM 6404 O O . GLY A 1 819 ? -38.598 -15.903 26.071 1.00 36.94 819 GLY A O 1
ATOM 6405 N N . ARG A 1 820 ? -37.175 -15.749 24.302 1.00 33.09 820 ARG A N 1
ATOM 6406 C CA . ARG A 1 820 ? -37.876 -16.501 23.226 1.00 33.09 820 ARG A CA 1
ATOM 6407 C C . ARG A 1 820 ? -37.623 -16.110 21.761 1.00 33.09 820 ARG A C 1
ATOM 6409 O O . ARG A 1 820 ? -38.096 -16.872 20.929 1.00 33.09 820 ARG A O 1
ATOM 6416 N N . GLU A 1 821 ? -36.885 -15.058 21.397 1.00 32.22 821 GLU A N 1
ATOM 6417 C CA . GLU A 1 821 ? -36.823 -14.662 19.964 1.00 32.22 821 GLU A CA 1
ATOM 6418 C C . GLU A 1 821 ? -35.453 -14.613 19.279 1.00 32.22 821 GLU A C 1
ATOM 6420 O O . GLU A 1 821 ? -35.396 -14.316 18.091 1.00 32.22 821 GLU A O 1
ATOM 6425 N N . VAL A 1 822 ? -34.360 -15.012 19.931 1.00 37.62 822 VAL A N 1
ATOM 6426 C CA . VAL A 1 822 ? -33.080 -15.174 19.224 1.00 37.62 822 VAL A CA 1
ATOM 6427 C C . VAL A 1 822 ? -32.588 -16.597 19.423 1.00 37.62 822 VAL A C 1
ATOM 6429 O O . VAL A 1 822 ? -31.993 -16.942 20.443 1.00 37.62 822 VAL A O 1
ATOM 6432 N N . GLY A 1 823 ? -32.910 -17.464 18.464 1.00 32.69 823 GLY A N 1
ATOM 6433 C CA . GLY A 1 823 ? -32.250 -18.754 18.352 1.00 32.69 823 GLY A CA 1
ATOM 6434 C C . GLY A 1 823 ? -30.760 -18.504 18.158 1.00 32.69 823 GLY A C 1
ATOM 6435 O O . GLY A 1 823 ? -30.375 -18.039 17.098 1.00 32.69 823 GLY A O 1
ATOM 6436 N N . ALA A 1 824 ? -29.975 -18.752 19.209 1.00 34.50 824 ALA A N 1
ATOM 6437 C CA . ALA A 1 824 ? -28.524 -18.913 19.207 1.00 34.50 824 ALA A CA 1
ATOM 6438 C C . ALA A 1 824 ? -27.778 -18.092 18.134 1.00 34.50 824 ALA A C 1
ATOM 6440 O O . ALA A 1 824 ? -27.509 -18.600 17.045 1.00 34.50 824 ALA A O 1
ATOM 6441 N N . VAL A 1 825 ? -27.350 -16.870 18.474 1.00 41.75 825 VAL A N 1
ATOM 6442 C CA . VAL A 1 825 ? -26.246 -16.200 17.762 1.00 41.75 825 VAL A CA 1
ATOM 6443 C C . VAL A 1 825 ? -24.949 -16.923 18.132 1.00 41.75 825 VAL A C 1
ATOM 6445 O O . VAL A 1 825 ? -24.098 -16.390 18.823 1.00 41.75 825 VAL A O 1
ATOM 6448 N N . LYS A 1 826 ? -24.829 -18.193 17.740 1.00 37.97 826 LYS A N 1
ATOM 6449 C CA . LYS A 1 826 ? -23.572 -18.924 17.841 1.00 37.97 826 LYS A CA 1
ATOM 6450 C C . LYS A 1 826 ? -22.736 -18.546 16.634 1.00 37.97 826 LYS A C 1
ATOM 6452 O O . LYS A 1 826 ? -23.142 -18.834 15.503 1.00 37.97 826 LYS A O 1
ATOM 6457 N N . MET A 1 827 ? -21.567 -17.957 16.866 1.00 39.16 827 MET A N 1
ATOM 6458 C CA . MET A 1 827 ? -20.508 -18.028 15.863 1.00 39.16 827 MET A CA 1
ATOM 6459 C C . MET A 1 827 ? -20.250 -19.520 15.596 1.00 39.16 827 MET A C 1
ATOM 6461 O O . MET A 1 827 ? -20.233 -20.335 16.522 1.00 39.16 827 MET A O 1
ATOM 6465 N N . ARG A 1 828 ? -20.216 -19.936 14.323 1.00 38.66 828 ARG A N 1
ATOM 6466 C CA . ARG A 1 828 ? -19.922 -21.343 14.009 1.00 38.66 828 ARG A CA 1
ATOM 6467 C C . ARG A 1 828 ? -18.487 -21.628 14.477 1.00 38.66 828 ARG A C 1
ATOM 6469 O O . ARG A 1 828 ? -17.635 -20.784 14.217 1.00 38.66 828 ARG A O 1
ATOM 6476 N N . PRO A 1 829 ? -18.214 -22.791 15.096 1.00 31.61 829 PRO A N 1
ATOM 6477 C CA . PRO A 1 829 ? -16.874 -23.117 15.563 1.00 31.61 829 PRO A CA 1
ATOM 6478 C C . PRO A 1 829 ? -15.871 -23.018 14.415 1.00 31.61 829 PRO A C 1
ATOM 6480 O O . PRO A 1 829 ? -16.115 -23.529 13.314 1.00 31.61 829 PRO A O 1
ATOM 6483 N N . THR A 1 830 ? -14.750 -22.352 14.675 1.00 39.41 830 THR A N 1
ATOM 6484 C CA . THR A 1 830 ? -13.646 -22.222 13.720 1.00 39.41 830 THR A CA 1
ATOM 6485 C C . THR A 1 830 ? -13.089 -23.600 13.324 1.00 39.41 830 THR A C 1
ATOM 6487 O O . THR A 1 830 ? -13.215 -24.593 14.044 1.00 39.41 830 THR A O 1
ATOM 6490 N N . ALA A 1 831 ? -12.402 -23.704 12.181 1.00 36.12 831 ALA A N 1
ATOM 6491 C CA . ALA A 1 831 ? -11.709 -24.944 11.795 1.00 36.12 831 ALA A CA 1
ATOM 6492 C C . ALA A 1 831 ? -10.657 -25.397 12.841 1.00 36.12 831 ALA A C 1
ATOM 6494 O O . ALA A 1 831 ? -10.328 -26.585 12.922 1.00 36.12 831 ALA A O 1
ATOM 6495 N N . ASN A 1 832 ? -10.185 -24.472 13.687 1.00 36.22 832 ASN A N 1
ATOM 6496 C CA . ASN A 1 832 ? -9.332 -24.763 14.838 1.00 36.22 832 ASN A CA 1
ATOM 6497 C C . ASN A 1 832 ? -10.057 -25.563 15.926 1.00 36.22 832 ASN A C 1
ATOM 6499 O O . ASN A 1 832 ? -9.439 -26.432 16.541 1.00 36.22 832 ASN A O 1
ATOM 6503 N N . ASP A 1 833 ? -11.359 -25.355 16.117 1.00 36.28 833 ASP A N 1
ATOM 6504 C CA . ASP A 1 833 ? -12.170 -26.150 17.040 1.00 36.28 833 ASP A CA 1
ATOM 6505 C C . ASP A 1 833 ? -12.372 -27.576 16.535 1.00 36.28 833 ASP A C 1
ATOM 6507 O O . ASP A 1 833 ? -12.279 -28.525 17.314 1.00 36.28 833 ASP A O 1
ATOM 6511 N N . ALA A 1 834 ? -12.539 -27.775 15.225 1.00 33.78 834 ALA A N 1
ATOM 6512 C CA . ALA A 1 834 ? -12.578 -29.118 14.646 1.00 33.78 834 ALA A CA 1
ATOM 6513 C C . ALA A 1 834 ? -11.225 -29.840 14.796 1.00 33.78 834 ALA A C 1
ATOM 6515 O O . ALA A 1 834 ? -11.197 -31.030 15.116 1.00 33.78 834 ALA A O 1
ATOM 6516 N N . ALA A 1 835 ? -10.103 -29.131 14.631 1.00 34.72 835 ALA A N 1
ATOM 6517 C CA . ALA A 1 835 ? -8.758 -29.678 14.821 1.00 34.72 835 ALA A CA 1
ATOM 6518 C C . ALA A 1 835 ? -8.446 -29.985 16.298 1.00 34.72 835 ALA A C 1
ATOM 6520 O O . ALA A 1 835 ? -7.923 -31.060 16.596 1.00 34.72 835 ALA A O 1
ATOM 6521 N N . ARG A 1 836 ? -8.829 -29.102 17.231 1.00 35.62 836 ARG A N 1
ATOM 6522 C CA . ARG A 1 836 ? -8.694 -29.304 18.685 1.00 35.62 836 ARG A CA 1
ATOM 6523 C C . ARG A 1 836 ? -9.603 -30.414 19.196 1.00 35.62 836 ARG A C 1
ATOM 6525 O O . ARG A 1 836 ? -9.151 -31.244 19.976 1.00 35.62 836 ARG A O 1
ATOM 6532 N N . THR A 1 837 ? -10.837 -30.500 18.703 1.00 33.81 837 THR A N 1
ATOM 6533 C CA . THR A 1 837 ? -11.772 -31.583 19.047 1.00 33.81 837 THR A CA 1
ATOM 6534 C C . THR A 1 837 ? -11.261 -32.925 18.525 1.00 33.81 837 THR A C 1
ATOM 6536 O O . THR A 1 837 ? -11.330 -33.926 19.232 1.00 33.81 837 THR A O 1
ATOM 6539 N N . ARG A 1 838 ? -10.661 -32.959 17.327 1.00 34.44 838 ARG A N 1
ATOM 6540 C CA . ARG A 1 838 ? -10.042 -34.169 16.756 1.00 34.44 838 ARG A CA 1
ATOM 6541 C C . ARG A 1 838 ? -8.749 -34.560 17.478 1.00 34.44 838 ARG A C 1
ATOM 6543 O O . ARG A 1 838 ? -8.514 -35.745 17.679 1.00 34.44 838 ARG A O 1
ATOM 6550 N N . ALA A 1 839 ? -7.950 -33.590 17.925 1.00 37.59 839 ALA A N 1
ATOM 6551 C CA . ALA A 1 839 ? -6.773 -33.829 18.762 1.00 37.59 839 ALA A CA 1
ATOM 6552 C C . ALA A 1 839 ? -7.152 -34.318 20.172 1.00 37.59 839 ALA A C 1
ATOM 6554 O O . ALA A 1 839 ? -6.536 -35.254 20.672 1.00 37.59 839 ALA A O 1
ATOM 6555 N N . ALA A 1 840 ? -8.202 -33.757 20.779 1.00 32.69 840 ALA A N 1
ATOM 6556 C CA . ALA A 1 840 ? -8.728 -34.190 22.073 1.00 32.69 840 ALA A CA 1
ATOM 6557 C C . ALA A 1 840 ? -9.371 -35.586 21.999 1.00 32.69 840 ALA A C 1
ATOM 6559 O O . ALA A 1 840 ? -9.154 -36.408 22.882 1.00 32.69 840 ALA A O 1
ATOM 6560 N N . LEU A 1 841 ? -10.100 -35.894 20.921 1.00 33.41 841 LEU A N 1
ATOM 6561 C CA . LEU A 1 841 ? -10.640 -37.236 20.670 1.00 33.41 841 LEU A CA 1
ATOM 6562 C C . LEU A 1 841 ? -9.530 -38.270 20.445 1.00 33.41 841 LEU A C 1
ATOM 6564 O O . LEU A 1 841 ? -9.627 -39.378 20.965 1.00 33.41 841 LEU A O 1
ATOM 6568 N N . ASN A 1 842 ? -8.456 -37.901 19.741 1.00 37.69 842 ASN A N 1
ATOM 6569 C CA . ASN A 1 842 ? -7.300 -38.777 19.547 1.00 37.69 842 ASN A CA 1
ATOM 6570 C C . ASN A 1 842 ? -6.498 -38.986 20.843 1.00 37.69 842 ASN A C 1
ATOM 6572 O O . ASN A 1 842 ? -6.002 -40.084 21.054 1.00 37.69 842 ASN A O 1
ATOM 6576 N N . ALA A 1 843 ? -6.423 -37.986 21.729 1.00 34.34 843 ALA A N 1
ATOM 6577 C CA . ALA A 1 843 ? -5.761 -38.093 23.034 1.00 34.34 843 ALA A CA 1
ATOM 6578 C C . ALA A 1 843 ? -6.564 -38.893 24.078 1.00 34.34 843 ALA A C 1
ATOM 6580 O O . ALA A 1 843 ? -6.006 -39.333 25.074 1.00 34.34 843 ALA A O 1
ATOM 6581 N N . ILE A 1 844 ? -7.871 -39.081 23.865 1.00 46.31 844 ILE A N 1
ATOM 6582 C CA . ILE A 1 844 ? -8.720 -39.974 24.674 1.00 46.31 844 ILE A CA 1
ATOM 6583 C C . ILE A 1 844 ? -8.675 -41.418 24.129 1.00 46.31 844 ILE A C 1
ATOM 6585 O O . ILE A 1 844 ? -9.033 -42.361 24.833 1.00 46.31 844 ILE A O 1
ATOM 6589 N N . GLN A 1 845 ? -8.235 -41.600 22.878 1.00 36.59 845 GLN A N 1
ATOM 6590 C CA . GLN A 1 845 ? -8.091 -42.902 22.216 1.00 36.59 845 GLN A CA 1
ATOM 6591 C C . GLN A 1 845 ? -6.651 -43.453 22.210 1.00 36.59 845 GLN A C 1
ATOM 6593 O O . GLN A 1 845 ? -6.460 -44.605 21.816 1.00 36.59 845 GLN A O 1
ATOM 6598 N N . SER A 1 846 ? -5.665 -42.668 22.656 1.00 35.44 846 SER A N 1
ATOM 6599 C CA . SER A 1 846 ? -4.281 -43.081 22.950 1.00 35.44 846 SER A CA 1
ATOM 6600 C C . SER A 1 846 ? -4.063 -43.211 24.448 1.00 35.44 846 SER A C 1
ATOM 6602 O O . SER A 1 846 ? -3.355 -44.154 24.860 1.00 35.44 846 SER A O 1
#

pLDDT: mean 81.32, std 18.27, range [27.56, 98.69]

Secondary structure (DSSP, 8-state):
-BHHHHHHHH-EEE-PPPTT-TT----B---SEEEEEE----STT--HHHHHHHHHSHHHHHHT-B-SEEE-SS-EEE-S-TTB--B-SSSHHHHHHEEEEEE---TT--HHHHHHHHHHHHHHHHHHHT--GGGEEETHHHH----SHHHHTTTTHHHHHHHHHHHHHHHT-BS---TTTSTTSHHHHHHHHHHTTT---BEEPPPP-TTPPBP--------S-B-HHHHHHT-----B-TTSS-HHHHHHHHHHHHHHHT-SSS---S-B-HHHHHHHHHHTSS-TT-----EEHHHHHHHHHHH---BTTT--STT----HHHHHHHTTS-EEEEEEE-TT-HHHHHHHHHHHS-EEEEEEE-GGGGG--TT-B----SS-SEEEEEEEEEE-SSEEEEE-SB-TTSTTTSEEEEEHHHHHHHEEEEEEEEEPP-----SHHHHHHTTSS--SSHHHHHHHHHGGGEEEE-TTSBBP--STT---HHHHHHIIIIIHHHHGGG-SS-EEEEEE--SSS-HHHHHHHHHHHHHHHHHTTEEEEEEEE---HHHHHHHHHHHHHHHH-SS---SS--TTTHHHHHHHHHHHHIIIIIHHHHHHHHHHHHHHHHSTTBHHHHHHHHHHHHHHTTS-SEEEEEEETTHHHHHHHHHHHHHSEEE--SSTTTTSEEE-PPEEEEEEES---BHHHHHHTHHHHHHTT-BS-EEEEEE-HHHHHH--BTTTBSS-HHHHIIIIISSS--BTTTBPPPPBTT-HHHHHH-TTGGGS-EEEES---SSGGG-----SGGGTTT-HHHHHHHHHHHHTTTSS---SS----PPPPPHHHHHHHHHHHHHHH-

Nearest PDB structures (foldseek):
  3rdr-assembly1_A  TM=9.559E-01  e=1.025E-15  Bacillus subtilis
  3hmb-assembly3_C  TM=9.643E-01  e=2.413E-15  Bacillus subtilis
  8c4d-assembly1_A  TM=8.102E-01  e=1.632E-08  Enterococcus faecium
  3lat-assembly2_B  TM=7.430E-01  e=3.085E-06  Staphylococcus epidermidis
  4knl-assembly2_B  TM=7.354E-01  e=2.491E-06  Staphylococcus aureus subsp. aureus NCTC 8325

Foldseek 3Di:
DALVVLLVQQAEDELAQDPPQQLFPQDFALAQAAEEFAPPEQAAPCAQVVVSVVCNDPVVSVVSFDAQWEFFLHHIYGHHANGTFGDHLVDPVCRRHYHYYYQYNYPPTPRVSRLLSSLSVLLSVCLLNVHDLVRYYYSCVRPVPCGVVVQVVPVNVSVVVSSVSSNVNNQVHDDDSPCPSRVRRVVSNVVLCVLVVNADFAEDFDDDDPPFAADDFPPDDQDQKFDPVVLVVLVQDQAAPDRAQLQLLLQVQSLLLSQLSPPPPNRDNFRWASLQLSLQQVQAAPDFPGPDRHGYNVSSVVSLLQQAIAGCVVPVHNDDDCDPVGSVRSLQWGWWDKGWYDLLPVVSVSSLCVVSQKKKWKWFDDSQQVVADLQQERDDDDHGSHMGIWMFHIAHPFATKTQGNNALHGHNGRIHGDGPVRSNVITRTIMHTHTDDSDDDPDPVCLVVVVVDPTRDNRSVLLNVCLLQEFEAELLLFQAQHDSNGDDLVRLLCCLPPVLLVLLVPPPAAEEEEEEEALQAAPVVVSVLCSLCQVLCSVLNYHHHYYHFHGDLNVVLLVLLVVLVVVVDDDDDDDPDPPVCQVVLQVSSQASSLVSCLQVSVVSLLSSLLSLCLPPNRSLVSVLVSVLVCCVVVSHVAYEYEYAACRLSSCQSSQCQAAPQAAQCFASNHRDTHSNAAHAEYEYELYQDFPVSCVSGVVVSVVVCSHVYYEYEAADQVLQQCAQSVVRRRGAVSQSCQAHRDPDHDDPPPGGGGHGLRYPVNLVVDPVSVPHHYAYPCDDDPDLLRHFPDSHSPCQSVTQSNSSNPVCVSSVVPDDDDPDDDDDPRSDDDVVVVVVVVVVVVVVVD

Mean predicted aligned error: 18.42 Å